Protein 3VW5 (pdb70)

Secondary structure (DSSP, 8-state):
-HHHHHHHIIIIIIHHHHHTTB-TTTSSB-S-B-TT--B-TTS-EEHHHHHHHHHHHHHHHHHH--HHHHHHHHHHHHHIIIIIB-TTT-SB-SEE-TTS-EEE--EEHHHHHHHHHHHHHHHHHH--HHHHHHHHHHHHHHHHHTEETTEE--EE-TT--B---TTT-SSS---SEEHHHHHHHHHHHHHHHHHH--HHHHHHHHHHHHHIIIIIEETTTTEEP-EE-TTS-B-S-EEEHHHHHHHHHHHHHHHHHHT-HHHHHHHHHHHHHHHHHHHHHTEETTEE--EEETTEEE--EEHHHHHHHHHHHHHHHHTT--HHHHHHHHHHHHHIIIIIB--STT--B-SEE-TTS-B-TTS-SBBTTB-SHHHHHHHHHHHHH----/-HHHHHHHIIIIIIHHHHHTTB-TTTSSB--EE-TT--EETTS-EEHHHHHHHHH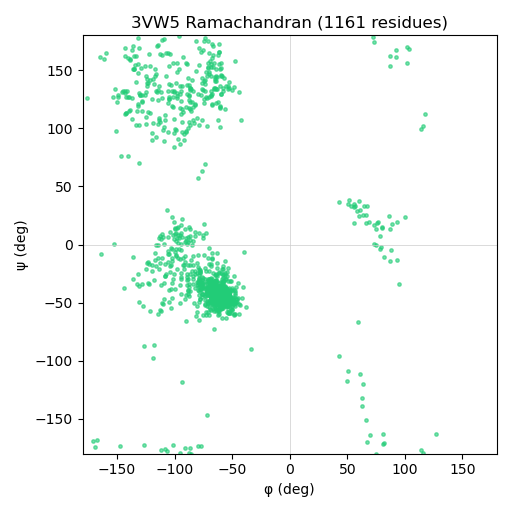HHHHHHHHH--HHHHHHHHHHHHHIIIIIB-TTT-SB-SEE-TTS-EEE--EEHHHHHHHHHHHHHHHHHH--HHHHHHHHHHHHHHHHHHEETTEE--EE-TTS-B---TTS--SS---SEEHHHHHHHHHHHHHHHHHH--HHHHHHHHHHHHHIIIIIEETTTTEEP-EE-TTS-B-S-EEEHHHHHHHHHHHHHHHHHHT-HHHHHHHHHHHHHHHHHHHHHTEETTEE--EEETTEEE--EEHHHHHHHHHHHHHHHHHH--THHHHHHHHHHHHIIIIIB--STT--B-SEE-TTS-B-TTS-SBBTTB-SHHHHHHHHHHHHH----/-HHHHHHHIIIIIIHHHHHTTB-TTTSSB--EE-TT--EETTS-EEHHHHHHHHHHHHHHHHHT--HHHHHHHHHHHHHIIIIIB-TTTSSB-SEE-TTS-EEE--EEHHHHHHHHHHHHHHHHHH--HHHHHHHHHHHHHHHHHTEETTEE--EE-TTS-B----SS--SSTT-SEEHHHHHHHHHHHHHHHHTT--HHHHHHHHHHHHHIIIIIEETTTTEE--EE-TTS-B-S-EEEHHHHHHHHHHHHHHHHHH--HHHHHHHHHHHHHHHHHHHHHTEETTEE--EEETTEEE--EEHHHHHHHHHHHHHHHHHH--HHHHHHHHHHHHHIIIIIB--STT--B-SEE-TTS-B-TTS-SBSSS--SHHHHHHHHHHHHHT---

Foldseek 3Di:
DVLVVLLCLLPVFQVVVQLVQADPPQFAGFFFQALVRDGDLFAKHFLLQLLLLLQLLLLVCVQPNDVSSLVNNVRSVVLCVVAFFDPPQGAGATIATSNRHGPGRKHFLLSLLSLLQSLLSNCVRVVPVVSLVSSVRSVVSQCVQQADPVGGWTIGGNNNHDDFQPPLDDDPFSAGDWLSSLLSNLNSLLSSCLRPNDVVSVVVNVVSLCCQVPQQQDVVQLFGQTGAHPVSDGTFDKGFLLVLLLSLVSQLSSCVSVPDPVSNVVSLVSSLSSLVNQCVPAQDQLAGWGMDGVPDTRRKHFPLSLLSLLLSLVVSCVSPVDCVSVVSSVSSVVCQVVAFADPDPRAGGQGIAHPVRHGDSRDTRGHNPDHCRSSSVSSSSCNVVPDDD/DVLVVLVCLQPPFLCVLQLVQADPPQFQGFFFAALVGDGDLFAKHFLLQLLLQLQLLLLCCVQPNDVSSLVNNVRSVVLCVPAFADPPQGAGAGIGGSNRHGPFLKHFLLSLLSNLQSLLSNCQRVVDVVSLVSSVSSVVSQCVQQADPQGGWTIDGNNNHDDFPPPLDDPPWRFGDFLSSLLSNLLNLLSSCLRPNDVVSLVVNVVSLVCFPPQQADVVLLFGQTGADPVSDGIFDKGFLLVLLLSLVSQLSSCVSVVPVVSNVVSLVSSLSSVVSQLPPAQDPLAGWGMDGVPDTHRKHFLLSLLSLLLSLVVSCVSPVPCSSVVSSVSSSVVQVVQFADPDVRAGTQGIAHPVRHGDNGDTRGHNPHHSRSSSVSSSSSNVVPDDD/DFLVVLVCLQPPFLVVVQLVQADPPQFQGAFFAALVRDGDLQAKHFLLQLLLQLLLLLLVCVQPNDPSSLVNNVRSVCLCVVAFADPPQAFGATIGTSNRHGDFRKHFLLSLLSNLQSLLSNCVRVVPVVSLVSSVRNVCSQCPQAADDVGGFTIDGNNSHDDQPDVLDDPPSLFRDFLSSLLSNLLNLLSSCLRPVDVVSVVVNVVSLCCQVPQQQDVVLLFGQTGAHPVSDGDFDKTFLLCLLLSLVSQLSSCVSVVPVVSNVVSLVSSLSSLVSSVPPAQDPLAGAGMDGVPDTGRKHFLLSLLSLLLSLVVSCVSPVDCVSVVSNVSSVVCCVVQFADPDVHAGGQGIAHPVRHGDSRGTRGHNPHHCRSSSVSSSSCNVVPDDD

Solvent-accessible surface area: 40371 Å² total; per-residue (Å²): 146,3,29,69,64,0,102,111,20,0,47,93,44,0,14,43,16,0,39,160,9,60,1,98,116,56,22,0,0,10,1,78,12,21,55,57,38,133,56,64,101,135,16,67,0,3,0,7,0,0,0,6,0,0,10,0,0,0,22,0,55,68,40,49,32,43,118,125,13,40,76,9,0,108,28,0,2,62,9,1,32,89,50,0,8,2,90,66,52,5,0,0,18,35,24,0,36,46,86,3,122,70,59,57,48,37,0,0,0,8,0,0,0,0,0,0,15,0,0,0,0,8,43,95,16,44,46,52,121,83,0,1,6,8,0,1,25,0,0,0,2,0,14,49,27,0,44,26,50,40,0,7,7,4,3,0,33,62,73,33,66,27,76,91,5,101,44,18,29,85,86,62,49,75,8,38,2,2,1,18,1,6,0,3,0,0,7,0,0,6,16,0,34,105,20,66,33,22,110,70,0,4,89,38,0,87,59,0,1,12,13,0,81,103,37,0,23,30,97,131,61,34,10,2,47,10,7,0,18,0,2,14,41,71,39,31,54,12,14,13,5,0,26,1,0,1,0,0,3,6,0,5,71,0,0,69,26,25,42,49,114,116,21,60,137,76,2,18,88,18,2,36,112,0,2,69,31,0,19,112,87,0,42,64,95,20,5,0,2,23,19,72,31,122,134,114,80,53,80,20,13,11,14,41,1,3,0,2,0,0,2,0,0,0,7,2,55,85,67,50,53,47,108,108,0,11,102,9,0,72,33,0,3,56,28,1,60,111,59,3,17,4,141,82,171,56,2,0,1,34,9,34,1,39,59,115,70,78,41,32,98,148,67,42,6,0,0,48,100,5,3,0,0,14,0,0,4,0,0,10,19,2,28,97,36,51,20,63,37,136,2,31,66,69,0,99,117,18,0,49,96,45,0,14,49,18,0,45,155,8,60,1,98,120,54,20,0,0,12,1,77,12,23,53,50,39,134,70,63,108,147,16,68,0,3,0,7,1,0,0,5,0,0,9,0,0,0,20,0,56,68,40,47,35,43,112,134,14,39,70,11,0,95,31,0,0,54,9,0,35,97,49,0,8,1,86,74,38,6,0,0,20,34,27,0,35,50,85,5,121,64,59,57,48,36,0,1,0,5,0,0,0,1,0,0,16,0,0,0,0,7,49,87,15,40,50,50,96,76,0,0,8,9,0,0,21,0,1,0,3,0,10,60,28,0,42,27,59,37,0,7,11,3,3,0,36,62,70,35,66,29,68,119,15,121,60,18,37,58,94,71,43,123,7,38,2,1,1,22,1,6,0,5,0,0,6,0,0,4,14,0,32,97,22,60,40,22,100,90,0,0,73,37,0,73,51,0,1,13,12,0,73,99,38,0,18,30,86,125,71,34,13,4,50,13,9,0,11,3,4,19,39,81,19,36,63,11,13,9,6,0,32,1,0,1,0,0,2,6,0,6,64,0,0,68,32,25,46,53,112,115,20,65,156,74,0,20,110,17,1,35,94,0,1,80,29,0,21,115,99,0,41,65,98,20,4,0,2,27,26,64,30,123,137,127,74,55,73,20,14,11,15,41,0,3,0,2,0,0,1,0,0,0,5,0,55,86,67,48,50,49,103,121,0,10,105,8,0,76,31,0,2,58,29,0,63,103,64,3,17,5,140,80,176,50,2,0,2,34,6,35,1,37,67,109,73,77,38,36,104,147,63,44,8,1,0,45,96,8,0,0,0,9,0,0,3,2,0,9,17,1,30,92,39,50,21,60,48,139,0,26,61,70,0,93,98,20,0,51,107,45,0,10,45,18,1,35,138,8,57,1,100,116,56,18,1,0,8,0,80,11,21,54,56,40,134,60,62,83,127,15,73,0,1,0,7,0,0,0,6,0,0,8,0,0,0,22,0,66,66,45,61,34,39,116,111,9,46,72,6,0,111,28,0,4,68,9,0,34,90,49,0,8,1,93,71,39,6,0,0,17,31,28,0,35,49,83,3,115,69,59,61,44,37,0,0,0,7,0,0,0,0,0,0,16,0,0,0,0,8,49,90,13,40,48,54,122,59,0,2,5,10,0,0,26,0,1,0,2,0,15,54,30,0,44,28,58,40,0,7,13,3,4,0,36,56,73,35,68,29,84,91,7,100,48,15,34,59,113,30,61,142,2,41,2,0,3,25,1,6,0,4,0,0,6,0,0,6,15,0,34,102,16,66,37,20,107,72,0,1,81,34,0,88,56,0,0,14,10,0,65,98,38,0,24,30,93,136,75,41,11,3,48,14,15,0,20,2,7,15,44,86,26,50,57,15,8,11,5,0,31,1,0,1,0,1,2,7,0,5,62,0,0,71,31,27,39,58,114,113,22,61,136,84,1,20,79,16,2,33,113,0,1,68,25,0,23,119,74,0,43,60,97,21,5,0,2,25,21,70,30,120,138,117,84,51,82,24,14,12,13,41,1,2,0,1,0,0,2,0,0,1,5,2,53,82,66,51,48,46,106,116,0,11,109,10,0,56,35,0,2,57,24,0,51,110,65,3,13,6,141,80,180,51,2,0,1,35,8,36,0,36,63,114,72,73,37,33,102,144,60,45,6,1,0,43,101,7,1,0,0,13,0,0,5,0,0,8,17,2,27,96,41,51,22,61,51

Radius of gyration: 34.54 Å; Cα contacts (8 Å, |Δi|>4): 2304; chains: 3; bounding box: 89×88×88 Å

Nearest PDB structures (foldseek):
  3vw5-assembly3_C  TM=1.002E+00  e=2.532E-65  Ruminococcus albus
  5zhb-assembly1_A  TM=9.756E-01  e=1.569E-41  Caldibacillus thermoamylovorans
  7d5g-assembly1_A  TM=9.865E-01  e=6.644E-41  Caldicellulosiruptor saccharolyticus DSM 8903
  4z4l-assembly1_A  TM=9.778E-01  e=1.093E-40  Caldicellulosiruptor saccharolyticus DSM 8903
  8wbv-assembly1_A  TM=9.787E-01  e=2.305E-40  Caldicellulosiruptor saccharolyticus DSM 8903

Organism: Ruminococcus albus (NCBI:txid1264)

Structure (mmCIF, N/CA/C/O backbone):
data_3VW5
#
_entry.id   3VW5
#
_cell.length_a   98.930
_cell.length_b   100.880
_cell.length_c   186.000
_cell.angle_alpha   90.00
_cell.angle_beta   90.00
_cell.angle_gamma   90.00
#
_symmetry.space_group_name_H-M   'P 21 21 21'
#
loop_
_entity.id
_entity.type
_entity.pdbx_description
1 polymer 'Cellobiose 2-epimerase'
2 water water
#
loop_
_atom_site.group_PDB
_atom_site.id
_atom_site.type_symbol
_atom_site.label_atom_id
_atom_site.label_alt_id
_atom_site.label_comp_id
_atom_site.label_asym_id
_atom_site.label_entity_id
_atom_site.label_seq_id
_atom_site.pdbx_PDB_ins_code
_atom_site.Cartn_x
_atom_site.Cartn_y
_atom_site.Cartn_z
_atom_site.occupancy
_atom_site.B_iso_or_equiv
_atom_site.auth_seq_id
_atom_site.auth_comp_id
_atom_site.auth_asym_id
_atom_site.auth_atom_id
_atom_site.pdbx_PDB_model_num
ATOM 1 N N . MET A 1 1 ? -29.830 5.898 45.118 1.00 55.46 1 MET A N 1
ATOM 2 C CA . MET A 1 1 ? -29.715 5.375 43.759 1.00 59.89 1 MET A CA 1
ATOM 3 C C . MET A 1 1 ? -28.283 4.909 43.464 1.00 56.13 1 MET A C 1
ATOM 4 O O . MET A 1 1 ? -27.446 4.833 44.366 1.00 57.76 1 MET A O 1
ATOM 9 N N . MET A 1 2 ? -27.997 4.609 42.203 1.00 52.49 2 MET A N 1
ATOM 10 C CA . MET A 1 2 ? -26.712 4.013 41.833 1.00 51.00 2 MET A CA 1
ATOM 11 C C . MET A 1 2 ? -25.460 4.809 42.243 1.00 51.97 2 MET A C 1
ATOM 12 O O . MET A 1 2 ? -24.506 4.235 42.800 1.00 44.85 2 MET A O 1
ATOM 17 N N . ILE A 1 3 ? -25.443 6.117 41.971 1.00 48.09 3 ILE A N 1
ATOM 18 C CA . ILE A 1 3 ? -24.242 6.900 42.266 1.00 42.03 3 ILE A CA 1
ATOM 19 C C . ILE A 1 3 ? -23.943 6.930 43.757 1.00 44.48 3 ILE A C 1
ATOM 20 O O . ILE A 1 3 ? -22.793 6.797 44.169 1.00 46.45 3 ILE A O 1
ATOM 25 N N . SER A 1 4 ? -24.981 7.095 44.564 1.00 45.11 4 SER A N 1
ATOM 26 C CA . SER A 1 4 ? -24.810 7.203 46.004 1.00 46.05 4 SER A CA 1
ATOM 27 C C . SER A 1 4 ? -24.221 5.915 46.586 1.00 45.18 4 SER A C 1
ATOM 28 O O . SER A 1 4 ? -23.342 5.951 47.465 1.00 42.82 4 SER A O 1
ATOM 31 N N . GLU A 1 5 ? -24.696 4.781 46.078 1.00 41.80 5 GLU A N 1
ATOM 32 C CA . GLU A 1 5 ? -24.226 3.472 46.539 1.00 48.07 5 GLU A CA 1
ATOM 33 C C . GLU A 1 5 ? -22.767 3.237 46.167 1.00 45.81 5 GLU A C 1
ATOM 34 O O . GLU A 1 5 ? -21.957 2.788 46.993 1.00 42.08 5 GLU A O 1
ATOM 40 N N . ILE A 1 6 ? -22.435 3.560 44.922 1.00 43.64 6 ILE A N 1
ATOM 41 C CA . ILE A 1 6 ? -21.086 3.343 44.433 1.00 41.51 6 ILE A CA 1
ATOM 42 C C . ILE A 1 6 ? -20.092 4.235 45.169 1.00 39.66 6 ILE A C 1
ATOM 43 O O . ILE A 1 6 ? -19.001 3.786 45.535 1.00 36.22 6 ILE A O 1
ATOM 48 N N . ARG A 1 7 ? -20.488 5.481 45.416 1.00 38.21 7 ARG A N 1
ATOM 49 C CA . ARG A 1 7 ? -19.647 6.426 46.144 1.00 41.44 7 ARG A CA 1
ATOM 50 C C . ARG A 1 7 ? -19.346 5.880 47.535 1.00 43.61 7 ARG A C 1
ATOM 51 O O . ARG A 1 7 ? -18.246 6.058 48.070 1.00 41.00 7 ARG A O 1
ATOM 59 N N . GLN A 1 8 ? -20.334 5.192 48.107 1.00 47.19 8 GLN A N 1
ATOM 60 C CA . GLN A 1 8 ? -20.195 4.566 49.421 1.00 46.82 8 GLN A CA 1
ATOM 61 C C . GLN A 1 8 ? -19.227 3.388 49.393 1.00 45.93 8 GLN A C 1
ATOM 62 O O . GLN A 1 8 ? -18.400 3.206 50.309 1.00 39.34 8 GLN A O 1
ATOM 68 N N . GLU A 1 9 ? -19.350 2.584 48.337 1.00 41.67 9 GLU A N 1
ATOM 69 C CA . GLU A 1 9 ? -18.468 1.441 48.142 1.00 43.03 9 GLU A CA 1
ATOM 70 C C . GLU A 1 9 ? -17.014 1.908 48.017 1.00 39.06 9 GLU A C 1
ATOM 71 O O . GLU A 1 9 ? -16.100 1.308 48.584 1.00 39.21 9 GLU A O 1
ATOM 77 N N . LEU A 1 10 ? -16.811 3.002 47.296 1.00 35.64 10 LEU A N 1
ATOM 78 C CA . LEU A 1 10 ? -15.485 3.590 47.192 1.00 38.24 10 LEU A CA 1
ATOM 79 C C . LEU A 1 10 ? -14.983 4.106 48.542 1.00 39.34 10 LEU A C 1
ATOM 80 O O . LEU A 1 10 ? -13.895 3.714 48.985 1.00 39.37 10 LEU A O 1
ATOM 85 N N . THR A 1 11 ? -15.769 4.967 49.196 1.00 35.80 11 THR A N 1
ATOM 86 C CA . THR A 1 11 ? -15.301 5.637 50.417 1.00 41.65 11 THR A CA 1
ATOM 87 C C . THR A 1 11 ? -15.319 4.801 51.700 1.00 45.95 11 THR A C 1
ATOM 88 O O . THR A 1 11 ? -14.491 5.024 52.588 1.00 44.35 11 THR A O 1
ATOM 92 N N . ASP A 1 12 ? -16.257 3.859 51.820 1.00 44.26 12 ASP A N 1
ATOM 93 C CA . ASP A 1 12 ? -16.380 3.117 53.081 1.00 46.11 12 ASP A CA 1
ATOM 94 C C . ASP A 1 12 ? -15.822 1.710 53.012 1.00 46.51 12 ASP A C 1
ATOM 95 O O . ASP A 1 12 ? -15.546 1.102 54.050 1.00 45.23 12 ASP A O 1
ATOM 100 N N . HIS A 1 13 ? -15.655 1.189 51.797 1.00 46.45 13 HIS A N 1
ATOM 101 C CA . HIS A 1 13 ? -15.165 -0.178 51.640 1.00 42.60 13 HIS A CA 1
ATOM 102 C C . HIS A 1 13 ? -13.784 -0.266 50.985 1.00 39.35 13 HIS A C 1
ATOM 103 O O . HIS A 1 13 ? -12.838 -0.783 51.578 1.00 39.73 13 HIS A O 1
ATOM 110 N N . ILE A 1 14 ? -13.677 0.247 49.767 1.00 39.78 14 ILE A N 1
ATOM 111 C CA . ILE A 1 14 ? -12.450 0.121 48.977 1.00 38.82 14 ILE A CA 1
ATOM 112 C C . ILE A 1 14 ? -11.258 0.882 49.567 1.00 38.65 14 ILE A C 1
ATOM 113 O O . ILE A 1 14 ? -10.202 0.299 49.821 1.00 39.12 14 ILE A O 1
ATOM 118 N N . ILE A 1 15 ? -11.420 2.182 49.787 1.00 40.15 15 ILE A N 1
ATOM 119 C CA . ILE A 1 15 ? -10.307 2.991 50.293 1.00 39.89 15 ILE A CA 1
ATOM 120 C C . ILE A 1 15 ? -9.790 2.494 51.655 1.00 42.01 15 ILE A C 1
ATOM 121 O O . ILE A 1 15 ? -8.583 2.274 51.833 1.00 39.13 15 ILE A O 1
ATOM 126 N N . PRO A 1 16 ? -10.703 2.296 52.620 1.00 41.56 16 PRO A N 1
ATOM 127 C CA . PRO A 1 16 ? -10.259 1.759 53.910 1.00 42.95 16 PRO A CA 1
ATOM 128 C C . PRO A 1 16 ? -9.482 0.443 53.753 1.00 42.44 16 PRO A C 1
ATOM 129 O O . PRO A 1 16 ? -8.474 0.251 54.436 1.00 42.14 16 PRO A O 1
ATOM 133 N N . PHE A 1 17 ? -9.940 -0.445 52.869 1.00 41.12 17 PHE A N 1
ATOM 134 C CA . PHE A 1 17 ? -9.239 -1.707 52.637 1.00 38.11 17 PHE A CA 1
ATOM 135 C C . PHE A 1 17 ? -7.812 -1.462 52.145 1.00 38.92 17 PHE A C 1
ATOM 136 O O . PHE A 1 17 ? -6.840 -1.962 52.714 1.00 37.83 17 PHE A O 1
ATOM 144 N N . TRP A 1 18 ? -7.675 -0.688 51.080 1.00 37.30 18 TRP A N 1
ATOM 145 C CA . TRP A 1 18 ? -6.341 -0.470 50.543 1.00 39.31 18 TRP A CA 1
ATOM 146 C C . TRP A 1 18 ? -5.435 0.284 51.511 1.00 36.80 18 TRP A C 1
ATOM 147 O O . TRP A 1 18 ? -4.271 -0.068 51.669 1.00 36.85 18 TRP A O 1
ATOM 158 N N . ASN A 1 19 ? -5.982 1.290 52.188 1.00 40.17 19 ASN A N 1
ATOM 159 C CA . ASN A 1 19 ? -5.222 2.023 53.202 1.00 38.44 19 ASN A CA 1
ATOM 160 C C . ASN A 1 19 ? -4.473 1.099 54.157 1.00 40.39 19 ASN A C 1
ATOM 161 O O . ASN A 1 19 ? -3.352 1.407 54.570 1.00 42.26 19 ASN A O 1
ATOM 166 N N . LYS A 1 20 ? -5.078 -0.040 54.493 1.00 38.18 20 LYS A N 1
ATOM 167 C CA . LYS A 1 20 ? -4.469 -0.970 55.442 1.00 35.72 20 LYS A CA 1
ATOM 168 C C . LYS A 1 20 ? -3.312 -1.739 54.845 1.00 37.30 20 LYS A C 1
ATOM 169 O O . LYS A 1 20 ? -2.601 -2.442 55.554 1.00 43.29 20 LYS A O 1
ATOM 175 N N . LEU A 1 21 ? -3.125 -1.620 53.538 1.00 40.23 21 LEU A N 1
ATOM 176 C CA . LEU A 1 21 ? -2.065 -2.365 52.863 1.00 41.06 21 LEU A CA 1
ATOM 177 C C . LEU A 1 21 ? -0.801 -1.555 52.663 1.00 40.85 21 LEU A C 1
ATOM 178 O O . LEU A 1 21 ? 0.155 -2.043 52.078 1.00 40.98 21 LEU A O 1
ATOM 183 N N . ARG A 1 22 ? -0.806 -0.316 53.147 1.00 42.40 22 ARG A N 1
ATOM 184 C CA . ARG A 1 22 ? 0.395 0.511 53.146 1.00 41.71 22 ARG A CA 1
ATOM 185 C C . ARG A 1 22 ? 1.522 -0.152 53.949 1.00 45.33 22 ARG A C 1
ATOM 186 O O . ARG A 1 22 ? 1.324 -0.586 55.084 1.00 48.83 22 ARG A O 1
ATOM 194 N N . ASP A 1 23 ? 2.699 -0.242 53.341 1.00 46.71 23 ASP A N 1
ATOM 195 C CA . ASP A 1 23 ? 3.886 -0.778 54.001 1.00 46.13 23 ASP A CA 1
ATOM 196 C C . ASP A 1 23 ? 4.852 0.358 54.357 1.00 52.18 23 ASP A C 1
ATOM 197 O O . ASP A 1 23 ? 5.640 0.809 53.513 1.00 50.34 23 ASP A O 1
ATOM 202 N N . ASP A 1 24 ? 4.781 0.828 55.599 1.00 51.71 24 ASP A N 1
ATOM 203 C CA . ASP A 1 24 ? 5.685 1.878 56.060 1.00 49.49 24 ASP A CA 1
ATOM 204 C C . ASP A 1 24 ? 7.015 1.300 56.533 1.00 48.76 24 ASP A C 1
ATOM 205 O O . ASP A 1 24 ? 7.967 2.033 56.765 1.00 58.31 24 ASP A O 1
ATOM 210 N N . GLU A 1 25 ? 7.087 -0.015 56.657 1.00 45.93 25 GLU A N 1
ATOM 211 C CA . GLU A 1 25 ? 8.322 -0.676 57.080 1.00 53.70 25 GLU A CA 1
ATOM 212 C C . GLU A 1 25 ? 9.318 -0.897 55.928 1.00 56.74 25 GLU A C 1
ATOM 213 O O . GLU A 1 25 ? 10.499 -0.551 56.024 1.00 52.26 25 GLU A O 1
ATOM 219 N N . ASN A 1 26 ? 8.842 -1.472 54.832 1.00 56.74 26 ASN A N 1
ATOM 220 C CA . ASN A 1 26 ? 9.713 -1.681 53.687 1.00 55.04 26 ASN A CA 1
ATOM 221 C C . ASN A 1 26 ? 9.353 -0.836 52.456 1.00 54.08 26 ASN A C 1
ATOM 222 O O . ASN A 1 26 ? 9.947 -1.008 51.390 1.00 55.33 26 ASN A O 1
ATOM 227 N N . GLY A 1 27 ? 8.401 0.082 52.607 1.00 48.52 27 GLY A N 1
ATOM 228 C CA . GLY A 1 27 ? 8.042 0.982 51.522 1.00 42.49 27 GLY A CA 1
ATOM 229 C C . GLY A 1 27 ? 6.987 0.412 50.596 1.00 45.36 27 GLY A C 1
ATOM 230 O O . GLY A 1 27 ? 6.841 -0.797 50.466 1.00 48.44 27 GLY A O 1
ATOM 231 N N . GLY A 1 28 ? 6.232 1.281 49.948 1.00 42.53 28 GLY A N 1
ATOM 232 C CA . GLY A 1 28 ? 5.190 0.825 49.050 1.00 40.41 28 GLY A CA 1
ATOM 233 C C . GLY A 1 28 ? 4.060 0.110 49.769 1.00 43.44 28 GLY A C 1
ATOM 234 O O . GLY A 1 28 ? 3.769 0.403 50.923 1.00 46.85 28 GLY A O 1
ATOM 235 N N . PHE A 1 29 ? 3.414 -0.824 49.079 1.00 44.63 29 PHE A N 1
ATOM 236 C CA . PHE A 1 29 ? 2.319 -1.611 49.651 1.00 42.57 29 PHE A CA 1
ATOM 237 C C . PHE A 1 29 ? 2.604 -3.118 49.615 1.00 40.31 29 PHE A C 1
ATOM 238 O O . PHE A 1 29 ? 3.354 -3.583 48.761 1.00 41.48 29 PHE A O 1
ATOM 246 N N . TYR A 1 30 ? 2.000 -3.875 50.531 1.00 38.76 30 TYR A N 1
ATOM 247 C CA . TYR A 1 30 ? 2.176 -5.327 50.553 1.00 44.74 30 TYR A CA 1
ATOM 248 C C . TYR A 1 30 ? 1.723 -5.965 49.221 1.00 41.24 30 TYR A C 1
ATOM 249 O O . TYR A 1 30 ? 0.770 -5.499 48.576 1.00 38.34 30 TYR A O 1
ATOM 258 N N . GLY A 1 31 ? 2.422 -7.016 48.811 1.00 34.21 31 GLY A N 1
ATOM 259 C CA . GLY A 1 31 ? 2.253 -7.564 47.484 1.00 36.97 31 GLY A CA 1
ATOM 260 C C . GLY A 1 31 ? 1.220 -8.670 47.342 1.00 46.07 31 GLY A C 1
ATOM 261 O O . GLY A 1 31 ? 0.822 -8.994 46.219 1.00 43.25 31 GLY A O 1
ATOM 262 N N . TYR A 1 32 ? 0.773 -9.258 48.450 1.00 42.51 32 TYR A N 1
ATOM 263 C CA . TYR A 1 32 ? -0.103 -10.420 48.346 1.00 41.64 32 TYR A CA 1
ATOM 264 C C . TYR A 1 32 ? -1.088 -10.574 49.503 1.00 47.78 32 TYR A C 1
ATOM 265 O O . TYR A 1 32 ? -0.701 -10.644 50.679 1.00 46.04 32 TYR A O 1
ATOM 274 N N . LEU A 1 33 ? -2.369 -10.606 49.149 1.00 46.09 33 LEU A N 1
ATOM 275 C CA . LEU A 1 33 ? -3.431 -10.976 50.076 1.00 42.90 33 LEU A CA 1
ATOM 276 C C . LEU A 1 33 ? -4.219 -12.127 49.452 1.00 42.43 33 LEU A C 1
ATOM 277 O O . LEU A 1 33 ? -4.936 -11.934 48.453 1.00 38.71 33 LEU A O 1
ATOM 282 N N . SER A 1 34 ? -4.077 -13.317 50.031 1.00 43.37 34 SER A N 1
ATOM 283 C CA . SER A 1 34 ? -4.748 -14.524 49.526 1.00 42.94 34 SER A CA 1
ATOM 284 C C . SER A 1 34 ? -6.283 -14.447 49.537 1.00 40.84 34 SER A C 1
ATOM 285 O O . SER A 1 34 ? -6.884 -13.566 50.174 1.00 40.27 34 SER A O 1
ATOM 288 N N . TYR A 1 35 ? -6.905 -15.387 48.828 1.00 43.58 35 TYR A N 1
ATOM 289 C CA . TYR A 1 35 ? -8.358 -15.537 48.826 1.00 40.93 35 TYR A CA 1
ATOM 290 C C . TYR A 1 35 ? -8.898 -15.683 50.249 1.00 42.67 35 TYR A C 1
ATOM 291 O O . TYR A 1 35 ? -9.896 -15.047 50.608 1.00 39.12 35 TYR A O 1
ATOM 300 N N . GLY A 1 36 ? -8.235 -16.526 51.047 1.00 41.03 36 GLY A N 1
ATOM 301 C CA . GLY A 1 36 ? -8.581 -16.712 52.448 1.00 40.28 36 GLY A CA 1
ATOM 302 C C . GLY A 1 36 ? -8.200 -15.546 53.361 1.00 42.81 36 GLY A C 1
ATOM 303 O O . GLY A 1 36 ? -8.279 -15.644 54.590 1.00 44.47 36 GLY A O 1
ATOM 304 N N . LEU A 1 37 ? -7.789 -14.442 52.749 1.00 40.52 37 LEU A N 1
ATOM 305 C CA . LEU A 1 37 ? -7.480 -13.194 53.451 1.00 47.32 37 LEU A CA 1
ATOM 306 C C . LEU A 1 37 ? -6.259 -13.284 54.372 1.00 43.60 37 LEU A C 1
ATOM 307 O O . LEU A 1 37 ? -6.144 -12.524 55.328 1.00 40.91 37 LEU A O 1
ATOM 312 N N . GLU A 1 38 ? -5.360 -14.217 54.062 1.00 44.10 38 GLU A N 1
ATOM 313 C CA . GLU A 1 38 ? -4.052 -14.309 54.710 1.00 49.04 38 GLU A CA 1
ATOM 314 C C . GLU A 1 38 ? -3.046 -13.413 53.966 1.00 52.05 38 GLU A C 1
ATOM 315 O O . GLU A 1 38 ? -2.845 -13.550 52.754 1.00 52.86 38 GLU A O 1
ATOM 321 N N . LEU A 1 39 ? -2.423 -12.500 54.701 1.00 48.68 39 LEU A N 1
ATOM 322 C CA . LEU A 1 39 ? -1.508 -11.515 54.140 1.00 44.24 39 LEU A CA 1
ATOM 323 C C . LEU A 1 39 ? -0.037 -11.946 54.202 1.00 46.81 39 LEU A C 1
ATOM 324 O O . LEU A 1 39 ? 0.433 -12.388 55.243 1.00 53.19 39 LEU A O 1
ATOM 329 N N . ASP A 1 40 ? 0.689 -11.816 53.092 1.00 48.67 40 ASP A N 1
ATOM 330 C CA . ASP A 1 40 ? 2.129 -12.092 53.078 1.00 47.37 40 ASP A CA 1
ATOM 331 C C . ASP A 1 40 ? 2.918 -10.804 52.921 1.00 49.56 40 ASP A C 1
ATOM 332 O O . ASP A 1 40 ? 3.222 -10.398 51.805 1.00 52.93 40 ASP A O 1
ATOM 337 N N . LYS A 1 41 ? 3.252 -10.167 54.041 1.00 53.77 41 LYS A N 1
ATOM 338 C CA . LYS A 1 41 ? 3.974 -8.895 54.019 1.00 50.70 41 LYS A CA 1
ATOM 339 C C . LYS A 1 41 ? 5.308 -9.033 53.310 1.00 47.18 41 LYS A C 1
ATOM 340 O O . LYS A 1 41 ? 5.865 -8.056 52.829 1.00 55.63 41 LYS A O 1
ATOM 346 N N . LYS A 1 42 ? 5.802 -10.257 53.228 1.00 46.39 42 LYS A N 1
ATOM 347 C CA . LYS A 1 42 ? 7.101 -10.522 52.635 1.00 52.09 42 LYS A CA 1
ATOM 348 C C . LYS A 1 42 ? 7.028 -10.952 51.160 1.00 51.76 42 LYS A C 1
ATOM 349 O O . LYS A 1 42 ? 8.041 -11.313 50.565 1.00 51.36 42 LYS A O 1
ATOM 355 N N . ALA A 1 43 ? 5.837 -10.921 50.571 1.00 49.99 43 ALA A N 1
ATOM 356 C CA . ALA A 1 43 ? 5.682 -11.299 49.161 1.00 49.19 43 ALA A CA 1
ATOM 357 C C . ALA A 1 43 ? 6.337 -10.277 48.230 1.00 47.45 43 ALA A C 1
ATOM 358 O O . ALA A 1 43 ? 6.544 -9.125 48.605 1.00 45.74 43 ALA A O 1
ATOM 360 N N . ASP A 1 44 ? 6.660 -10.704 47.017 1.00 44.40 44 ASP A N 1
ATOM 361 C CA . ASP A 1 44 ? 7.185 -9.796 46.008 1.00 43.02 44 ASP A CA 1
ATOM 362 C C . ASP A 1 44 ? 6.151 -8.738 45.640 1.00 44.88 44 ASP A C 1
ATOM 363 O O . ASP A 1 44 ? 4.947 -9.019 45.602 1.00 42.06 44 ASP A O 1
ATOM 368 N N . LYS A 1 45 ? 6.631 -7.529 45.361 1.00 40.82 45 LYS A N 1
ATOM 369 C CA . LYS A 1 45 ? 5.771 -6.400 45.040 1.00 42.61 45 LYS A CA 1
ATOM 370 C C . LYS A 1 45 ? 5.879 -6.049 43.556 1.00 44.51 45 LYS A C 1
ATOM 371 O O . LYS A 1 45 ? 6.921 -5.583 43.098 1.00 45.50 45 LYS A O 1
ATOM 377 N N . GLY A 1 46 ? 4.804 -6.280 42.808 1.00 44.24 46 GLY A N 1
ATOM 378 C CA . GLY A 1 46 ? 4.793 -6.042 41.373 1.00 38.97 46 GLY A CA 1
ATOM 379 C C . GLY A 1 46 ? 4.689 -4.564 41.068 1.00 44.67 46 GLY A C 1
ATOM 380 O O . GLY A 1 46 ? 3.995 -3.817 41.776 1.00 46.60 46 GLY A O 1
ATOM 381 N N . VAL A 1 47 ? 5.370 -4.118 40.016 1.00 42.00 47 VAL A N 1
ATOM 382 C CA . VAL A 1 47 ? 5.383 -2.689 39.739 1.00 39.29 47 VAL A CA 1
ATOM 383 C C . VAL A 1 47 ? 4.097 -2.208 39.060 1.00 37.14 47 VAL A C 1
ATOM 384 O O . VAL A 1 47 ? 3.652 -1.080 39.299 1.00 39.32 47 VAL A O 1
ATOM 388 N N . ILE A 1 48 ? 3.477 -3.057 38.247 1.00 35.82 48 ILE A N 1
ATOM 389 C CA . ILE A 1 48 ? 2.144 -2.733 37.731 1.00 37.44 48 ILE A CA 1
ATOM 390 C C . ILE A 1 48 ? 1.133 -2.510 38.870 1.00 36.77 48 ILE A C 1
ATOM 391 O O . ILE A 1 48 ? 0.258 -1.651 38.782 1.00 40.40 48 ILE A O 1
ATOM 396 N N . LEU A 1 49 ? 1.278 -3.280 39.938 1.00 30.08 49 LEU A N 1
ATOM 397 C CA . LEU A 1 49 ? 0.437 -3.149 41.107 1.00 33.81 49 LEU A CA 1
ATOM 398 C C . LEU A 1 49 ? 0.644 -1.781 41.752 1.00 40.51 49 LEU A C 1
ATOM 399 O O . LEU A 1 49 ? -0.319 -1.099 42.095 1.00 39.42 49 LEU A O 1
ATOM 404 N N . HIS A 1 50 ? 1.905 -1.383 41.918 1.00 40.78 50 HIS A N 1
ATOM 405 C CA . HIS A 1 50 ? 2.207 -0.094 42.512 1.00 35.62 50 HIS A CA 1
ATOM 406 C C . HIS A 1 50 ? 1.810 1.077 41.632 1.00 38.13 50 HIS A C 1
ATOM 407 O O . HIS A 1 50 ? 1.341 2.101 42.129 1.00 42.66 50 HIS A O 1
ATOM 414 N N . SER A 1 51 ? 1.962 0.940 40.328 1.00 32.60 51 SER A N 1
ATOM 415 C CA . SER A 1 51 ? 1.516 2.016 39.473 1.00 31.17 51 SER A CA 1
ATOM 416 C C . SER A 1 51 ? 0.012 2.178 39.572 1.00 32.27 51 SER A C 1
ATOM 417 O O . SER A 1 51 ? -0.495 3.292 39.578 1.00 30.61 51 SER A O 1
ATOM 420 N N . ARG A 1 52 ? -0.704 1.061 39.667 1.00 37.23 52 ARG A N 1
ATOM 421 C CA . ARG A 1 52 ? -2.163 1.112 39.753 1.00 37.05 52 ARG A CA 1
ATOM 422 C C . ARG A 1 52 ? -2.650 1.707 41.078 1.00 33.53 52 ARG A C 1
ATOM 423 O O . ARG A 1 52 ? -3.633 2.468 41.118 1.00 28.84 52 ARG A O 1
ATOM 431 N N . ILE A 1 53 ? -1.948 1.372 42.154 1.00 31.35 53 ILE A N 1
ATOM 432 C CA . ILE A 1 53 ? -2.215 2.004 43.433 1.00 36.95 53 ILE A CA 1
ATOM 433 C C . ILE A 1 53 ? -1.940 3.514 43.332 1.00 35.15 53 ILE A C 1
ATOM 434 O O . ILE A 1 53 ? -2.799 4.331 43.693 1.00 32.47 53 ILE A O 1
ATOM 439 N N . LEU A 1 54 ? -0.767 3.876 42.803 1.00 39.04 54 LEU A N 1
ATOM 440 C CA . LEU A 1 54 ? -0.415 5.289 42.573 1.00 32.09 54 LEU A CA 1
ATOM 441 C C . LEU A 1 54 ? -1.498 5.983 41.758 1.00 33.68 54 LEU A C 1
ATOM 442 O O . LEU A 1 54 ? -1.995 7.045 42.140 1.00 37.29 54 LEU A O 1
ATOM 447 N N . TRP A 1 55 ? -1.899 5.375 40.648 1.00 34.12 55 TRP A N 1
ATOM 448 C CA . TRP A 1 55 ? -2.974 5.966 39.872 1.00 33.33 55 TRP A CA 1
ATOM 449 C C . TRP A 1 55 ? -4.230 6.146 40.722 1.00 32.95 55 TRP A C 1
ATOM 450 O O . TRP A 1 55 ? -4.916 7.163 40.642 1.00 36.61 55 TRP A O 1
ATOM 461 N N . PHE A 1 56 ? -4.528 5.135 41.527 1.00 35.82 56 PHE A N 1
ATOM 462 C CA . PHE A 1 56 ? -5.765 5.097 42.280 1.00 36.54 56 PHE A CA 1
ATOM 463 C C . PHE A 1 56 ? -5.833 6.169 43.351 1.00 40.13 56 PHE A C 1
ATOM 464 O O . PHE A 1 56 ? -6.839 6.879 43.467 1.00 36.98 56 PHE A O 1
ATOM 472 N N . TYR A 1 57 ? -4.776 6.283 44.146 1.00 35.56 57 TYR A N 1
ATOM 473 C CA . TYR A 1 57 ? -4.787 7.295 45.187 1.00 36.62 57 TYR A CA 1
ATOM 474 C C . TYR A 1 57 ? -4.763 8.678 44.586 1.00 42.77 57 TYR A C 1
ATOM 475 O O . TYR A 1 57 ? -5.538 9.556 45.002 1.00 45.85 57 TYR A O 1
ATOM 484 N N . SER A 1 58 ? -3.898 8.876 43.595 1.00 37.98 58 SER A N 1
ATOM 485 C CA . SER A 1 58 ? -3.851 10.173 42.934 1.00 40.60 58 SER A CA 1
ATOM 486 C C . SER A 1 58 ? -5.260 10.589 42.475 1.00 38.84 58 SER A C 1
ATOM 487 O O . SER A 1 58 ? -5.677 11.723 42.686 1.00 45.70 58 SER A O 1
ATOM 490 N N . ASN A 1 59 ? -6.014 9.666 41.893 1.00 34.87 59 ASN A N 1
ATOM 491 C CA . ASN A 1 59 ? -7.344 10.003 41.383 1.00 40.71 59 ASN A CA 1
ATOM 492 C C . ASN A 1 59 ? -8.439 10.085 42.435 1.00 42.34 59 ASN A C 1
ATOM 493 O O . ASN A 1 59 ? -9.420 10.827 42.274 1.00 38.83 59 ASN A O 1
ATOM 498 N N . ALA A 1 60 ? -8.282 9.303 43.498 1.00 40.21 60 ALA A N 1
ATOM 499 C CA . ALA A 1 60 ? -9.226 9.333 44.605 1.00 46.56 60 ALA A CA 1
ATOM 500 C C . ALA A 1 60 ? -9.091 10.687 45.297 1.00 48.76 60 ALA A C 1
ATOM 501 O O . ALA A 1 60 ? -10.078 11.301 45.728 1.00 44.16 60 ALA A O 1
ATOM 503 N N . TYR A 1 61 ? -7.854 11.154 45.393 1.00 44.28 61 TYR A N 1
ATOM 504 C CA . TYR A 1 61 ? -7.622 12.447 45.997 1.00 47.43 61 TYR A CA 1
ATOM 505 C C . TYR A 1 61 ? -8.256 13.563 45.152 1.00 50.20 61 TYR A C 1
ATOM 506 O O . TYR A 1 61 ? -8.931 14.458 45.681 1.00 47.73 61 TYR A O 1
ATOM 515 N N . MET A 1 62 ? -8.066 13.497 43.838 1.00 46.76 62 MET A N 1
ATOM 516 C CA . MET A 1 62 ? -8.642 14.504 42.953 1.00 45.51 62 MET A CA 1
ATOM 517 C C . MET A 1 62 ? -10.174 14.441 42.900 1.00 45.18 62 MET A C 1
ATOM 518 O O . MET A 1 62 ? -10.816 15.339 42.368 1.00 47.69 62 MET A O 1
ATOM 523 N N . THR A 1 63 ? -10.771 13.389 43.444 1.00 47.75 63 THR A N 1
ATOM 524 C CA . THR A 1 63 ? -12.215 13.227 43.312 1.00 47.85 63 THR A CA 1
ATOM 525 C C . THR A 1 63 ? -12.945 13.558 44.616 1.00 48.53 63 THR A C 1
ATOM 526 O O . THR A 1 63 ? -14.004 14.193 44.617 1.00 46.35 63 THR A O 1
ATOM 530 N N . LEU A 1 64 ? -12.344 13.151 45.723 1.00 47.43 64 LEU A N 1
ATOM 531 C CA . LEU A 1 64 ? -12.977 13.255 47.024 1.00 52.17 64 LEU A CA 1
ATOM 532 C C . LEU A 1 64 ? -12.248 14.254 47.922 1.00 56.06 64 LEU A C 1
ATOM 533 O O . LEU A 1 64 ? -12.821 14.775 48.886 1.00 54.24 64 LEU A O 1
ATOM 538 N N . GLY A 1 65 ? -10.983 14.517 47.600 1.00 47.97 65 GLY A N 1
ATOM 539 C CA . GLY A 1 65 ? -10.132 15.287 48.481 1.00 46.25 65 GLY A CA 1
ATOM 540 C C . GLY A 1 65 ? -9.760 14.443 49.686 1.00 51.20 65 GLY A C 1
ATOM 541 O O . GLY A 1 65 ? -10.188 13.294 49.806 1.00 53.56 65 GLY A O 1
ATOM 542 N N . GLY A 1 66 ? -8.957 15.006 50.580 1.00 46.87 66 GLY A N 1
ATOM 543 C CA . GLY A 1 66 ? -8.534 14.293 51.764 1.00 42.09 66 GLY A CA 1
ATOM 544 C C . GLY A 1 66 ? -7.045 14.041 51.725 1.00 48.18 66 GLY A C 1
ATOM 545 O O . GLY A 1 66 ? -6.580 13.116 51.068 1.00 50.31 66 GLY A O 1
ATOM 546 N N . ASP A 1 67 ? -6.292 14.877 52.424 1.00 49.81 67 ASP A N 1
ATOM 547 C CA . ASP A 1 67 ? -4.841 14.749 52.486 1.00 50.93 67 ASP A CA 1
ATOM 548 C C . ASP A 1 67 ? -4.349 13.313 52.612 1.00 48.93 67 ASP A C 1
ATOM 549 O O . ASP A 1 67 ? -3.313 12.963 52.054 1.00 51.28 67 ASP A O 1
ATOM 554 N N . GLU A 1 68 ? -5.077 12.493 53.358 1.00 45.37 68 GLU A N 1
ATOM 555 C CA . GLU A 1 68 ? -4.690 11.105 53.540 1.00 49.42 68 GLU A CA 1
ATOM 556 C C . GLU A 1 68 ? -4.485 10.425 52.187 1.00 49.12 68 GLU A C 1
ATOM 557 O O . GLU A 1 68 ? -3.513 9.695 51.993 1.00 45.66 68 GLU A O 1
ATOM 563 N N . LEU A 1 69 ? -5.395 10.670 51.250 1.00 40.11 69 LEU A N 1
ATOM 564 C CA . LEU A 1 69 ? -5.314 10.026 49.947 1.00 42.70 69 LEU A CA 1
ATOM 565 C C . LEU A 1 69 ? -4.057 10.433 49.182 1.00 49.19 69 LEU A C 1
ATOM 566 O O . LEU A 1 69 ? -3.372 9.575 48.596 1.00 44.83 69 LEU A O 1
ATOM 571 N N . LEU A 1 70 ? -3.745 11.731 49.197 1.00 50.61 70 LEU A N 1
ATOM 572 C CA . LEU A 1 70 ? -2.530 12.219 48.558 1.00 45.63 70 LEU A CA 1
ATOM 573 C C . LEU A 1 70 ? -1.273 11.733 49.253 1.00 40.99 70 LEU A C 1
ATOM 574 O O . LEU A 1 70 ? -0.257 11.518 48.609 1.00 48.48 70 LEU A O 1
ATOM 579 N N . ASP A 1 71 ? -1.332 11.547 50.561 1.00 42.19 71 ASP A N 1
ATOM 580 C CA . ASP A 1 71 ? -0.174 11.030 51.285 1.00 45.43 71 ASP A CA 1
ATOM 581 C C . ASP A 1 71 ? 0.131 9.571 50.877 1.00 45.80 71 ASP A C 1
ATOM 582 O O . ASP A 1 71 ? 1.296 9.189 50.708 1.00 40.46 71 ASP A O 1
ATOM 587 N N . ASN A 1 72 ? -0.924 8.770 50.718 1.00 48.77 72 ASN A N 1
ATOM 588 C CA . ASN A 1 72 ? -0.804 7.400 50.223 1.00 39.99 72 ASN A CA 1
ATOM 589 C C . ASN A 1 72 ? -0.323 7.330 48.772 1.00 41.49 72 ASN A C 1
ATOM 590 O O . ASN A 1 72 ? 0.550 6.521 48.436 1.00 36.40 72 ASN A O 1
ATOM 595 N N . ALA A 1 73 ? -0.893 8.181 47.919 1.00 37.48 73 ALA A N 1
ATOM 596 C CA . ALA A 1 73 ? -0.358 8.359 46.580 1.00 37.18 73 ALA A CA 1
ATOM 597 C C . ALA A 1 73 ? 1.144 8.605 46.678 1.00 41.70 73 ALA A C 1
ATOM 598 O O . ALA A 1 73 ? 1.948 7.873 46.083 1.00 38.49 73 ALA A O 1
ATOM 600 N N . LYS A 1 74 ? 1.534 9.611 47.453 1.00 37.60 74 LYS A N 1
ATOM 601 C CA . LYS A 1 74 ? 2.949 9.940 47.550 1.00 42.07 74 LYS A CA 1
ATOM 602 C C . LYS A 1 74 ? 3.800 8.773 48.041 1.00 36.26 74 LYS A C 1
ATOM 603 O O . LYS A 1 74 ? 4.931 8.610 47.603 1.00 43.19 74 LYS A O 1
ATOM 609 N N . HIS A 1 75 ? 3.252 7.954 48.932 1.00 38.88 75 HIS A N 1
ATOM 610 C CA . HIS A 1 75 ? 3.979 6.795 49.466 1.00 37.60 75 HIS A CA 1
ATOM 611 C C . HIS A 1 75 ? 4.313 5.807 48.367 1.00 40.49 75 HIS A C 1
ATOM 612 O O . HIS A 1 75 ? 5.430 5.297 48.306 1.00 44.10 75 HIS A O 1
ATOM 619 N N . ALA A 1 76 ? 3.327 5.535 47.515 1.00 35.13 76 ALA A N 1
ATOM 620 C CA . ALA A 1 76 ? 3.499 4.650 46.369 1.00 38.45 76 ALA A CA 1
ATOM 621 C C . ALA A 1 76 ? 4.440 5.255 45.316 1.00 41.39 76 ALA A C 1
ATOM 622 O O . ALA A 1 76 ? 5.352 4.584 44.806 1.00 38.34 76 ALA A O 1
ATOM 624 N N . TYR A 1 77 ? 4.208 6.523 44.988 1.00 37.32 77 TYR A N 1
ATOM 625 C CA . TYR A 1 77 ? 5.116 7.256 44.111 1.00 41.00 77 TYR A CA 1
ATOM 626 C C . TYR A 1 77 ? 6.586 7.089 44.509 1.00 44.65 77 TYR A C 1
ATOM 627 O O . TYR A 1 77 ? 7.442 6.782 43.664 1.00 44.29 77 TYR A O 1
ATOM 636 N N . GLU A 1 78 ? 6.887 7.291 45.787 1.00 40.87 78 GLU A N 1
ATOM 637 C CA . GLU A 1 78 ? 8.274 7.199 46.221 1.00 43.85 78 GLU A CA 1
ATOM 638 C C . GLU A 1 78 ? 8.820 5.812 45.931 1.00 44.05 78 GLU A C 1
ATOM 639 O O . GLU A 1 78 ? 9.952 5.652 45.472 1.00 45.99 78 GLU A O 1
ATOM 645 N N . PHE A 1 79 ? 8.001 4.803 46.180 1.00 39.99 79 PHE A N 1
ATOM 646 C CA . PHE A 1 79 ? 8.431 3.440 45.946 1.00 42.27 79 PHE A CA 1
ATOM 647 C C . PHE A 1 79 ? 8.810 3.241 44.473 1.00 42.61 79 PHE A C 1
ATOM 648 O O . PHE A 1 79 ? 9.832 2.618 44.174 1.00 41.02 79 PHE A O 1
ATOM 656 N N . ILE A 1 80 ? 8.001 3.790 43.565 1.00 37.95 80 ILE A N 1
ATOM 657 C CA . ILE A 1 80 ? 8.234 3.615 42.132 1.00 42.30 80 ILE A CA 1
ATOM 658 C C . ILE A 1 80 ? 9.500 4.345 41.677 1.00 43.59 80 ILE A C 1
ATOM 659 O O . ILE A 1 80 ? 10.424 3.740 41.109 1.00 42.03 80 ILE A O 1
ATOM 664 N N . LYS A 1 81 ? 9.538 5.646 41.949 1.00 42.50 81 LYS A N 1
ATOM 665 C CA . LYS A 1 81 ? 10.696 6.476 41.637 1.00 42.78 81 LYS A CA 1
ATOM 666 C C . LYS A 1 81 ? 12.011 5.902 42.166 1.00 39.92 81 LYS A C 1
ATOM 667 O O . LYS A 1 81 ? 12.994 5.822 41.439 1.00 47.13 81 LYS A O 1
ATOM 673 N N . ASN A 1 82 ? 12.027 5.479 43.420 1.00 41.86 82 ASN A N 1
ATOM 674 C CA . ASN A 1 82 ? 13.281 5.059 44.048 1.00 43.84 82 ASN A CA 1
ATOM 675 C C . ASN A 1 82 ? 13.692 3.609 43.818 1.00 40.77 82 ASN A C 1
ATOM 676 O O . ASN A 1 82 ? 14.824 3.241 44.105 1.00 47.99 82 ASN A O 1
ATOM 681 N N . ASN A 1 83 ? 12.792 2.773 43.316 1.00 44.53 83 ASN A N 1
ATOM 682 C CA . ASN A 1 83 ? 13.142 1.362 43.139 1.00 44.59 83 ASN A CA 1
ATOM 683 C C . ASN A 1 83 ? 12.767 0.815 41.780 1.00 42.44 83 ASN A C 1
ATOM 684 O O . ASN A 1 83 ? 13.458 -0.036 41.246 1.00 43.48 83 ASN A O 1
ATOM 689 N N . CYS A 1 84 ? 11.665 1.298 41.226 1.00 40.12 84 CYS A N 1
ATOM 690 C CA . CYS A 1 84 ? 11.012 0.572 40.145 1.00 44.08 84 CYS A CA 1
ATOM 691 C C . CYS A 1 84 ? 11.464 1.007 38.763 1.00 45.91 84 CYS A C 1
ATOM 692 O O . CYS A 1 84 ? 11.187 0.341 37.768 1.00 45.56 84 CYS A O 1
ATOM 695 N N . ILE A 1 85 ? 12.180 2.122 38.718 1.00 50.27 85 ILE A N 1
ATOM 696 C CA . ILE A 1 85 ? 12.610 2.710 37.467 1.00 42.80 85 ILE A CA 1
ATOM 697 C C . ILE A 1 85 ? 14.051 2.309 37.156 1.00 46.99 85 ILE A C 1
ATOM 698 O O . ILE A 1 85 ? 14.929 2.382 38.022 1.00 49.19 85 ILE A O 1
ATOM 703 N N . ASP A 1 86 ? 14.279 1.841 35.931 1.00 44.74 86 ASP A N 1
ATOM 704 C CA . ASP A 1 86 ? 15.623 1.535 35.475 1.00 41.57 86 ASP A CA 1
ATOM 705 C C . ASP A 1 86 ? 16.188 2.798 34.831 1.00 45.88 86 ASP A C 1
ATOM 706 O O . ASP A 1 86 ? 15.928 3.082 33.669 1.00 44.53 86 ASP A O 1
ATOM 711 N N . TYR A 1 87 ? 16.957 3.559 35.604 1.00 48.17 87 TYR A N 1
ATOM 712 C CA . TYR A 1 87 ? 17.459 4.841 35.142 1.00 44.48 87 TYR A CA 1
ATOM 713 C C . TYR A 1 87 ? 18.554 4.642 34.123 1.00 45.32 87 TYR A C 1
ATOM 714 O O . TYR A 1 87 ? 18.726 5.459 33.215 1.00 49.67 87 TYR A O 1
ATOM 723 N N . GLU A 1 88 ? 19.265 3.530 34.265 1.00 43.18 88 GLU A N 1
ATOM 724 C CA . GLU A 1 88 ? 20.379 3.198 33.393 1.00 41.55 88 GLU A CA 1
ATOM 725 C C . GLU A 1 88 ? 19.952 2.747 31.975 1.00 46.17 88 GLU A C 1
ATOM 726 O O . GLU A 1 88 ? 20.425 3.286 30.978 1.00 46.76 88 GLU A O 1
ATOM 732 N N . TYR A 1 89 ? 19.044 1.782 31.874 1.00 45.07 89 TYR A N 1
ATOM 733 C CA . TYR A 1 89 ? 18.598 1.318 30.559 1.00 39.56 89 TYR A CA 1
ATOM 734 C C . TYR A 1 89 ? 17.283 1.955 30.138 1.00 43.69 89 TYR A C 1
ATOM 735 O O . TYR A 1 89 ? 16.956 1.972 28.958 1.00 47.87 89 TYR A O 1
ATOM 744 N N . GLY A 1 90 ? 16.518 2.467 31.098 1.00 41.29 90 GLY A N 1
ATOM 745 C CA . GLY A 1 90 ? 15.186 2.975 30.802 1.00 42.64 90 GLY A CA 1
ATOM 746 C C . GLY A 1 90 ? 14.032 2.067 31.228 1.00 40.41 90 GLY A C 1
ATOM 747 O O . GLY A 1 90 ? 14.226 0.911 31.580 1.00 40.88 90 GLY A O 1
ATOM 748 N N . GLY A 1 91 ? 12.818 2.596 31.193 1.00 35.46 91 GLY A N 1
ATOM 749 C CA . GLY A 1 91 ? 11.654 1.832 31.581 1.00 35.56 91 GLY A CA 1
ATOM 750 C C . GLY A 1 91 ? 11.566 1.517 33.069 1.00 41.29 91 GLY A C 1
ATOM 751 O O . GLY A 1 91 ? 12.244 2.127 33.913 1.00 39.85 91 GLY A O 1
ATOM 752 N N . VAL A 1 92 ? 10.702 0.560 33.386 1.00 32.48 92 VAL A N 1
ATOM 753 C CA . VAL A 1 92 ? 10.508 0.113 34.750 1.00 40.94 92 VAL A CA 1
ATOM 754 C C . VAL A 1 92 ? 10.619 -1.407 34.788 1.00 40.13 92 VAL A C 1
ATOM 755 O O . VAL A 1 92 ? 10.338 -2.069 33.794 1.00 38.84 92 VAL A O 1
ATOM 759 N N . TYR A 1 93 ? 11.031 -1.961 35.926 1.00 38.54 93 TYR A N 1
ATOM 760 C CA . TYR A 1 93 ? 11.128 -3.416 36.061 1.00 40.74 93 TYR A CA 1
ATOM 761 C C . TYR A 1 93 ? 9.749 -4.066 36.171 1.00 38.42 93 TYR A C 1
ATOM 762 O O . TYR A 1 93 ? 8.728 -3.384 36.183 1.00 38.72 93 TYR A O 1
ATOM 771 N N . TRP A 1 94 ? 9.723 -5.391 36.251 1.00 38.57 94 TRP A N 1
ATOM 772 C CA . TRP A 1 94 ? 8.463 -6.123 36.331 1.00 37.98 94 TRP A CA 1
ATOM 773 C C . TRP A 1 94 ? 8.055 -6.422 37.790 1.00 36.24 94 TRP A C 1
ATOM 774 O O . TRP A 1 94 ? 6.900 -6.269 38.176 1.00 36.12 94 TRP A O 1
ATOM 785 N N . MET A 1 95 ? 9.028 -6.826 38.594 1.00 40.36 95 MET A N 1
ATOM 786 C CA . MET A 1 95 ? 8.772 -7.340 39.920 1.00 39.52 95 MET A CA 1
ATOM 787 C C . MET A 1 95 ? 9.885 -6.951 40.866 1.00 41.55 95 MET A C 1
ATOM 788 O O . MET A 1 95 ? 11.059 -7.155 40.565 1.00 37.60 95 MET A O 1
ATOM 793 N N . MET A 1 96 ? 9.518 -6.415 42.023 1.00 44.27 96 MET A N 1
ATOM 794 C CA . MET A 1 96 ? 10.495 -6.149 43.074 1.00 44.74 96 MET A CA 1
ATOM 795 C C . MET A 1 96 ? 10.293 -7.208 44.146 1.00 42.99 96 MET A C 1
ATOM 796 O O . MET A 1 96 ? 9.276 -7.890 44.140 1.00 45.99 96 MET A O 1
ATOM 801 N N . ASP A 1 97 ? 11.249 -7.376 45.051 1.00 43.88 97 ASP A N 1
ATOM 802 C CA . ASP A 1 97 ? 10.990 -8.172 46.251 1.00 43.65 97 ASP A CA 1
ATOM 803 C C . ASP A 1 97 ? 10.363 -7.247 47.308 1.00 47.15 97 ASP A C 1
ATOM 804 O O . ASP A 1 97 ? 10.161 -6.060 47.040 1.00 44.81 97 ASP A O 1
ATOM 809 N N . PHE A 1 98 ? 10.046 -7.776 48.491 1.00 50.80 98 PHE A N 1
ATOM 810 C CA . PHE A 1 98 ? 9.354 -6.973 49.504 1.00 47.70 98 PHE A CA 1
ATOM 811 C C . PHE A 1 98 ? 10.180 -5.791 49.976 1.00 49.51 98 PHE A C 1
ATOM 812 O O . PHE A 1 98 ? 9.646 -4.817 50.525 1.00 50.18 98 PHE A O 1
ATOM 820 N N . GLU A 1 99 ? 11.486 -5.869 49.754 1.00 49.94 99 GLU A N 1
ATOM 821 C CA . GLU A 1 99 ? 12.378 -4.776 50.141 1.00 53.88 99 GLU A CA 1
ATOM 822 C C . GLU A 1 99 ? 12.603 -3.744 49.048 1.00 50.94 99 GLU A C 1
ATOM 823 O O . GLU A 1 99 ? 13.187 -2.696 49.302 1.00 51.45 99 GLU A O 1
ATOM 829 N N . GLY A 1 100 ? 12.143 -4.042 47.836 1.00 51.89 100 GLY A N 1
ATOM 830 C CA . GLY A 1 100 ? 12.275 -3.103 46.734 1.00 51.20 100 GLY A CA 1
ATOM 831 C C . GLY A 1 100 ? 13.530 -3.324 45.911 1.00 50.03 100 GLY A C 1
ATOM 832 O O . GLY A 1 100 ? 13.988 -2.420 45.217 1.00 49.21 100 GLY A O 1
ATOM 833 N N . LYS A 1 101 ? 14.105 -4.518 46.017 1.00 47.14 101 LYS A N 1
ATOM 834 C CA . LYS A 1 101 ? 15.170 -4.933 45.113 1.00 49.46 101 LYS A CA 1
ATOM 835 C C . LYS A 1 101 ? 14.573 -5.584 43.884 1.00 48.23 101 LYS A C 1
ATOM 836 O O . LYS A 1 101 ? 13.567 -6.285 43.972 1.00 46.95 101 LYS A O 1
ATOM 842 N N . PRO A 1 102 ? 15.188 -5.342 42.723 1.00 49.01 102 PRO A N 1
ATOM 843 C CA . PRO A 1 102 ? 14.683 -5.910 41.466 1.00 45.61 102 PRO A CA 1
ATOM 844 C C . PRO A 1 102 ? 14.666 -7.437 41.486 1.00 45.96 102 PRO A C 1
ATOM 845 O O . PRO A 1 102 ? 15.721 -8.053 41.634 1.00 46.40 102 PRO A O 1
ATOM 849 N N . ALA A 1 103 ? 13.479 -8.028 41.355 1.00 41.91 103 ALA A N 1
ATOM 850 C CA . ALA A 1 103 ? 13.322 -9.479 41.362 1.00 38.16 103 ALA A CA 1
ATOM 851 C C . ALA A 1 103 ? 13.129 -10.048 39.944 1.00 41.14 103 ALA A C 1
ATOM 852 O O . ALA A 1 103 ? 13.558 -11.171 39.647 1.00 42.11 103 ALA A O 1
ATOM 854 N N . ASP A 1 104 ? 12.477 -9.271 39.082 1.00 37.20 104 ASP A N 1
ATOM 855 C CA . ASP A 1 104 ? 12.366 -9.582 37.660 1.00 35.78 104 ASP A CA 1
ATOM 856 C C . ASP A 1 104 ? 12.550 -8.291 36.873 1.00 40.76 104 ASP A C 1
ATOM 857 O O . ASP A 1 104 ? 11.725 -7.373 36.972 1.00 38.24 104 ASP A O 1
ATOM 862 N N . THR A 1 105 ? 13.613 -8.230 36.075 1.00 37.51 105 THR A N 1
ATOM 863 C CA . THR A 1 105 ? 14.007 -6.989 35.415 1.00 40.77 105 THR A CA 1
ATOM 864 C C . THR A 1 105 ? 13.563 -6.885 33.965 1.00 41.77 105 THR A C 1
ATOM 865 O O . THR A 1 105 ? 13.983 -5.976 33.256 1.00 45.25 105 THR A O 1
ATOM 869 N N . MET A 1 106 ? 12.728 -7.829 33.538 1.00 43.99 106 MET A N 1
ATOM 870 C CA . MET A 1 106 ? 12.104 -7.840 32.217 1.00 38.94 106 MET A CA 1
ATOM 871 C C . MET A 1 106 ? 11.366 -6.519 31.941 1.00 45.23 106 MET A C 1
ATOM 872 O O . MET A 1 106 ? 10.667 -5.982 32.814 1.00 46.32 106 MET A O 1
ATOM 877 N N . LYS A 1 107 ? 11.524 -5.987 30.733 1.00 43.78 107 LYS A N 1
ATOM 878 C CA . LYS A 1 107 ? 10.855 -4.741 30.354 1.00 39.09 107 LYS A CA 1
ATOM 879 C C . LYS A 1 107 ? 9.625 -5.047 29.526 1.00 40.64 107 LYS A C 1
ATOM 880 O O . LYS A 1 107 ? 9.687 -5.815 28.569 1.00 42.89 107 LYS A O 1
ATOM 886 N N . HIS A 1 108 ? 8.504 -4.442 29.893 1.00 41.87 108 HIS A N 1
ATOM 887 C CA . HIS A 1 108 ? 7.262 -4.659 29.170 1.00 35.81 108 HIS A CA 1
ATOM 888 C C . HIS A 1 108 ? 6.546 -3.352 28.833 1.00 36.61 108 HIS A C 1
ATOM 889 O O . HIS A 1 108 ? 6.167 -2.574 29.713 1.00 35.04 108 HIS A O 1
ATOM 896 N N . THR A 1 109 ? 6.373 -3.119 27.540 1.00 34.57 109 THR A N 1
ATOM 897 C CA . THR A 1 109 ? 5.661 -1.952 27.057 1.00 34.23 109 THR A CA 1
ATOM 898 C C . THR A 1 109 ? 4.402 -1.652 27.879 1.00 35.91 109 THR A C 1
ATOM 899 O O . THR A 1 109 ? 4.127 -0.510 28.250 1.00 34.62 109 THR A O 1
ATOM 903 N N . TYR A 1 110 ? 3.636 -2.694 28.149 1.00 39.38 110 TYR A N 1
ATOM 904 C CA . TYR A 1 110 ? 2.383 -2.584 28.881 1.00 36.85 110 TYR A CA 1
ATOM 905 C C . TYR A 1 110 ? 2.603 -2.061 30.308 1.00 36.77 110 TYR A C 1
ATOM 906 O O . TYR A 1 110 ? 1.863 -1.196 30.794 1.00 36.96 110 TYR A O 1
ATOM 915 N N . ASN A 1 111 ? 3.632 -2.583 30.967 1.00 36.18 111 ASN A N 1
ATOM 916 C CA . ASN A 1 111 ? 3.987 -2.170 32.317 1.00 31.34 111 ASN A CA 1
ATOM 917 C C . ASN A 1 111 ? 4.475 -0.729 32.328 1.00 35.70 111 ASN A C 1
ATOM 918 O O . ASN A 1 111 ? 4.011 0.074 33.142 1.00 41.34 111 ASN A O 1
ATOM 923 N N . ILE A 1 112 ? 5.393 -0.392 31.416 1.00 36.66 112 ILE A N 1
ATOM 924 C CA . ILE A 1 112 ? 5.888 0.989 31.296 1.00 31.90 112 ILE A CA 1
ATOM 925 C C . ILE A 1 112 ? 4.790 2.016 30.990 1.00 33.14 112 ILE A C 1
ATOM 926 O O . ILE A 1 112 ? 4.829 3.143 31.496 1.00 37.03 112 ILE A O 1
ATOM 931 N N . ALA A 1 113 ? 3.826 1.643 30.152 1.00 28.43 113 ALA A N 1
ATOM 932 C CA . ALA A 1 113 ? 2.722 2.535 29.847 1.00 30.03 113 ALA A CA 1
ATOM 933 C C . ALA A 1 113 ? 1.991 2.888 31.142 1.00 35.39 113 ALA A C 1
ATOM 934 O O . ALA A 1 113 ? 1.582 4.024 31.346 1.00 35.63 113 ALA A O 1
ATOM 936 N N . PHE A 1 114 ? 1.828 1.904 32.017 1.00 34.56 114 PHE A N 1
ATOM 937 C CA . PHE A 1 114 ? 1.055 2.113 33.226 1.00 37.42 114 PHE A CA 1
ATOM 938 C C . PHE A 1 114 ? 1.754 3.074 34.174 1.00 39.80 114 PHE A C 1
ATOM 939 O O . PHE A 1 114 ? 1.125 3.982 34.719 1.00 35.08 114 PHE A O 1
ATOM 947 N N . ALA A 1 115 ? 3.052 2.854 34.375 1.00 38.53 115 ALA A N 1
ATOM 948 C CA . ALA A 1 115 ? 3.890 3.817 35.089 1.00 38.48 115 ALA A CA 1
ATOM 949 C C . ALA A 1 115 ? 3.625 5.251 34.588 1.00 35.08 115 ALA A C 1
ATOM 950 O O . ALA A 1 115 ? 3.393 6.161 35.384 1.00 34.06 115 ALA A O 1
ATOM 952 N N . ILE A 1 116 ? 3.640 5.443 33.272 1.00 31.02 116 ILE A N 1
ATOM 953 C CA . ILE A 1 116 ? 3.317 6.751 32.703 1.00 33.71 116 ILE A CA 1
ATOM 954 C C . ILE A 1 116 ? 1.932 7.254 33.114 1.00 31.79 116 ILE A C 1
ATOM 955 O O . ILE A 1 116 ? 1.769 8.414 33.476 1.00 35.19 116 ILE A O 1
ATOM 960 N N . TYR A 1 117 ? 0.937 6.373 33.043 1.00 36.01 117 TYR A N 1
ATOM 961 C CA . TYR A 1 117 ? -0.442 6.693 33.395 1.00 33.80 117 TYR A CA 1
ATOM 962 C C . TYR A 1 117 ? -0.550 7.195 34.843 1.00 34.81 117 TYR A C 1
ATOM 963 O O . TYR A 1 117 ? -1.172 8.226 35.112 1.00 33.92 117 TYR A O 1
ATOM 972 N N . ALA A 1 118 ? 0.069 6.450 35.757 1.00 30.72 118 ALA A N 1
ATOM 973 C CA . ALA A 1 118 ? 0.111 6.774 37.178 1.00 32.42 118 ALA A CA 1
ATOM 974 C C . ALA A 1 118 ? 0.898 8.066 37.460 1.00 38.54 118 ALA A C 1
ATOM 975 O O . ALA A 1 118 ? 0.413 8.933 38.172 1.00 42.30 118 ALA A O 1
ATOM 977 N N . LEU A 1 119 ? 2.113 8.181 36.928 1.00 35.90 119 LEU A N 1
ATOM 978 C CA . LEU A 1 119 ? 2.944 9.361 37.160 1.00 30.54 119 LEU A CA 1
ATOM 979 C C . LEU A 1 119 ? 2.230 10.614 36.661 1.00 37.78 119 LEU A C 1
ATOM 980 O O . LEU A 1 119 ? 2.224 11.643 37.344 1.00 37.72 119 LEU A O 1
ATOM 985 N N . SER A 1 120 ? 1.612 10.523 35.485 1.00 37.72 120 SER A N 1
ATOM 986 C CA . SER A 1 120 ? 0.909 11.667 34.922 1.00 36.71 120 SER A CA 1
ATOM 987 C C . SER A 1 120 ? -0.159 12.100 35.887 1.00 35.57 120 SER A C 1
ATOM 988 O O . SER A 1 120 ? -0.327 13.278 36.164 1.00 42.14 120 SER A O 1
ATOM 991 N N . SER A 1 121 ? -0.878 11.123 36.409 1.00 43.00 121 SER A N 1
ATOM 992 C CA . SER A 1 121 ? -1.983 11.385 37.315 1.00 40.43 121 SER A CA 1
ATOM 993 C C . SER A 1 121 ? -1.501 11.992 38.624 1.00 39.76 121 SER A C 1
ATOM 994 O O . SER A 1 121 ? -2.152 12.861 39.185 1.00 39.70 121 SER A O 1
ATOM 997 N N . TYR A 1 122 ? -0.358 11.526 39.104 1.00 35.59 122 TYR A N 1
ATOM 998 C CA . TYR A 1 122 ? 0.174 12.003 40.367 1.00 39.13 122 TYR A CA 1
ATOM 999 C C . TYR A 1 122 ? 0.592 13.448 40.211 1.00 44.04 122 TYR A C 1
ATOM 1000 O O . TYR A 1 122 ? 0.384 14.259 41.117 1.00 46.98 122 TYR A O 1
ATOM 1009 N N . TYR A 1 123 ? 1.157 13.775 39.049 1.00 41.41 123 TYR A N 1
ATOM 1010 C CA . TYR A 1 123 ? 1.445 15.167 38.715 1.00 39.82 123 TYR A CA 1
ATOM 1011 C C . TYR A 1 123 ? 0.167 16.017 38.713 1.00 42.74 123 TYR A C 1
ATOM 1012 O O . TYR A 1 123 ? 0.121 17.063 39.357 1.00 41.67 123 TYR A O 1
ATOM 1021 N N . ARG A 1 124 ? -0.872 15.578 38.004 1.00 40.46 124 ARG A N 1
ATOM 1022 C CA . ARG A 1 124 ? -2.132 16.322 38.006 1.00 38.76 124 ARG A CA 1
ATOM 1023 C C . ARG A 1 124 ? -2.656 16.461 39.424 1.00 42.40 124 ARG A C 1
ATOM 1024 O O . ARG A 1 124 ? -3.467 17.326 39.726 1.00 42.28 124 ARG A O 1
ATOM 1032 N N . ALA A 1 125 ? -2.187 15.585 40.296 1.00 43.52 125 ALA A N 1
ATOM 1033 C CA . ALA A 1 125 ? -2.687 15.553 41.652 1.00 42.89 125 ALA A CA 1
ATOM 1034 C C . ALA A 1 125 ? -1.915 16.489 42.578 1.00 46.76 125 ALA A C 1
ATOM 1035 O O . ALA A 1 125 ? -2.525 17.151 43.408 1.00 43.04 125 ALA A O 1
ATOM 1037 N N . SER A 1 126 ? -0.589 16.555 42.422 1.00 47.16 126 SER A N 1
ATOM 1038 C CA . SER A 1 126 ? 0.281 17.013 43.503 1.00 43.19 126 SER A CA 1
ATOM 1039 C C . SER A 1 126 ? 0.860 18.453 43.499 1.00 55.60 126 SER A C 1
ATOM 1040 O O . SER A 1 126 ? 1.162 18.974 44.584 1.00 77.63 126 SER A O 1
ATOM 1043 N N . GLY A 1 127 ? 1.106 19.096 42.361 1.00 49.47 127 GLY A N 1
ATOM 1044 C CA . GLY A 1 127 ? 1.553 18.477 41.150 1.00 48.34 127 GLY A CA 1
ATOM 1045 C C . GLY A 1 127 ? 3.057 18.683 41.167 1.00 46.83 127 GLY A C 1
ATOM 1046 O O . GLY A 1 127 ? 3.563 19.711 40.729 1.00 41.33 127 GLY A O 1
ATOM 1047 N N . ASP A 1 128 ? 3.749 17.706 41.745 1.00 44.45 128 ASP A N 1
ATOM 1048 C CA . ASP A 1 128 ? 5.200 17.589 41.725 1.00 40.80 128 ASP A CA 1
ATOM 1049 C C . ASP A 1 128 ? 5.701 17.466 40.283 1.00 46.49 128 ASP A C 1
ATOM 1050 O O . ASP A 1 128 ? 5.378 16.508 39.576 1.00 46.80 128 ASP A O 1
ATOM 1055 N N . LYS A 1 129 ? 6.492 18.438 39.850 1.00 46.57 129 LYS A N 1
ATOM 1056 C CA . LYS A 1 129 ? 6.955 18.491 38.465 1.00 51.30 129 LYS A CA 1
ATOM 1057 C C . LYS A 1 129 ? 7.989 17.410 38.135 1.00 48.02 129 LYS A C 1
ATOM 1058 O O . LYS A 1 129 ? 8.319 17.190 36.973 1.00 52.79 129 LYS A O 1
ATOM 1064 N N . GLU A 1 130 ? 8.503 16.749 39.156 1.00 41.16 130 GLU A N 1
ATOM 1065 C CA . GLU A 1 130 ? 9.486 15.702 38.957 1.00 43.78 130 GLU A CA 1
ATOM 1066 C C . GLU A 1 130 ? 8.770 14.422 38.518 1.00 50.48 130 GLU A C 1
ATOM 1067 O O . GLU A 1 130 ? 9.329 13.598 37.787 1.00 46.94 130 GLU A O 1
ATOM 1073 N N . ALA A 1 131 ? 7.521 14.276 38.961 1.00 47.52 131 ALA A N 1
ATOM 1074 C CA . ALA A 1 131 ? 6.662 13.190 38.513 1.00 45.69 131 ALA A CA 1
ATOM 1075 C C . ALA A 1 131 ? 6.360 13.301 37.008 1.00 45.13 131 ALA A C 1
ATOM 1076 O O . ALA A 1 131 ? 6.326 12.291 36.294 1.00 43.67 131 ALA A O 1
ATOM 1078 N N . LEU A 1 132 ? 6.142 14.524 36.529 1.00 45.78 132 LEU A N 1
ATOM 1079 C CA . LEU A 1 132 ? 5.929 14.773 35.096 1.00 44.78 132 LEU A CA 1
ATOM 1080 C C . LEU A 1 132 ? 7.194 14.500 34.264 1.00 42.70 132 LEU A C 1
ATOM 1081 O O . LEU A 1 132 ? 7.136 13.902 33.188 1.00 39.90 132 LEU A O 1
ATOM 1086 N N . ALA A 1 133 ? 8.335 14.949 34.767 1.00 37.66 133 ALA A N 1
ATOM 1087 C CA . ALA A 1 133 ? 9.605 14.597 34.161 1.00 45.53 133 ALA A CA 1
ATOM 1088 C C . ALA A 1 133 ? 9.765 13.049 34.015 1.00 44.45 133 ALA A C 1
ATOM 1089 O O . ALA A 1 133 ? 10.086 12.540 32.942 1.00 40.94 133 ALA A O 1
ATOM 1091 N N . LEU A 1 134 ? 9.533 12.310 35.092 1.00 38.35 134 LEU A N 1
ATOM 1092 C CA . LEU A 1 134 ? 9.618 10.869 35.040 1.00 34.78 134 LEU A CA 1
ATOM 1093 C C . LEU A 1 134 ? 8.659 10.311 33.988 1.00 38.97 134 LEU A C 1
ATOM 1094 O O . LEU A 1 134 ? 8.975 9.373 33.254 1.00 39.81 134 LEU A O 1
ATOM 1099 N N . ALA A 1 135 ? 7.480 10.900 33.905 1.00 39.03 135 ALA A N 1
ATOM 1100 C CA . ALA A 1 135 ? 6.513 10.466 32.923 1.00 34.35 135 ALA A CA 1
ATOM 1101 C C . ALA A 1 135 ? 7.075 10.610 31.508 1.00 39.72 135 ALA A C 1
ATOM 1102 O O . ALA A 1 135 ? 7.005 9.668 30.700 1.00 39.34 135 ALA A O 1
ATOM 1104 N N . TYR A 1 136 ? 7.641 11.776 31.208 1.00 38.29 136 TYR A N 1
ATOM 1105 C CA . TYR A 1 136 ? 8.221 12.012 29.890 1.00 34.10 136 TYR A CA 1
ATOM 1106 C C . TYR A 1 136 ? 9.429 11.116 29.692 1.00 37.76 136 TYR A C 1
ATOM 1107 O O . TYR A 1 136 ? 9.652 10.595 28.605 1.00 36.96 136 TYR A O 1
ATOM 1116 N N . ARG A 1 137 ? 10.205 10.925 30.755 1.00 37.91 137 ARG A N 1
ATOM 1117 C CA . ARG A 1 137 ? 11.369 10.060 30.671 1.00 39.21 137 ARG A CA 1
ATOM 1118 C C . ARG A 1 137 ? 10.969 8.669 30.160 1.00 39.95 137 ARG A C 1
ATOM 1119 O O . ARG A 1 137 ? 11.645 8.093 29.309 1.00 34.40 137 ARG A O 1
ATOM 1127 N N . LEU A 1 138 ? 9.863 8.146 30.692 1.00 38.28 138 LEU A N 1
ATOM 1128 C CA . LEU A 1 138 ? 9.394 6.811 30.342 1.00 38.36 138 LEU A CA 1
ATOM 1129 C C . LEU A 1 138 ? 8.700 6.778 28.970 1.00 36.65 138 LEU A C 1
ATOM 1130 O O . LEU A 1 138 ? 8.840 5.822 28.209 1.00 34.25 138 LEU A O 1
ATOM 1135 N N . PHE A 1 139 ? 7.952 7.825 28.662 1.00 34.50 139 PHE A N 1
ATOM 1136 C CA . PHE A 1 139 ? 7.466 8.027 27.302 1.00 36.47 139 PHE A CA 1
ATOM 1137 C C . PHE A 1 139 ? 8.620 7.946 26.282 1.00 40.34 139 PHE A C 1
ATOM 1138 O O . PHE A 1 139 ? 8.505 7.258 25.275 1.00 38.12 139 PHE A O 1
ATOM 1146 N N . GLU A 1 140 ? 9.731 8.637 26.550 1.00 37.18 140 GLU A N 1
ATOM 1147 C CA . GLU A 1 140 ? 10.884 8.592 25.656 1.00 36.89 140 GLU A CA 1
ATOM 1148 C C . GLU A 1 140 ? 11.465 7.186 25.538 1.00 40.75 140 GLU A C 1
ATOM 1149 O O . GLU A 1 140 ? 11.810 6.730 24.438 1.00 40.02 140 GLU A O 1
ATOM 1155 N N . ASP A 1 141 ? 11.562 6.499 26.672 1.00 37.61 141 ASP A N 1
ATOM 1156 C CA . ASP A 1 141 ? 12.072 5.137 26.695 1.00 40.46 141 ASP A CA 1
ATOM 1157 C C . ASP A 1 141 ? 11.223 4.193 25.856 1.00 40.13 141 ASP A C 1
ATOM 1158 O O . ASP A 1 141 ? 11.756 3.298 25.214 1.00 44.00 141 ASP A O 1
ATOM 1163 N N . ILE A 1 142 ? 9.907 4.377 25.870 1.00 39.27 142 ILE A N 1
ATOM 1164 C CA . ILE A 1 142 ? 9.029 3.489 25.115 1.00 40.17 142 ILE A CA 1
ATOM 1165 C C . ILE A 1 142 ? 9.250 3.708 23.629 1.00 38.35 142 ILE A C 1
ATOM 1166 O O . ILE A 1 142 ? 9.376 2.754 22.851 1.00 40.52 142 ILE A O 1
ATOM 1171 N N . GLU A 1 143 ? 9.312 4.974 23.240 1.00 40.08 143 GLU A N 1
ATOM 1172 C CA . GLU A 1 143 ? 9.459 5.321 21.835 1.00 40.11 143 GLU A CA 1
ATOM 1173 C C . GLU A 1 143 ? 10.850 4.965 21.289 1.00 38.58 143 GLU A C 1
ATOM 1174 O O . GLU A 1 143 ? 10.981 4.575 20.136 1.00 40.30 143 GLU A O 1
ATOM 1180 N N . LYS A 1 144 ? 11.875 5.070 22.124 1.00 37.86 144 LYS A N 1
ATOM 1181 C CA . LYS A 1 144 ? 13.225 4.708 21.714 1.00 40.90 144 LYS A CA 1
ATOM 1182 C C . LYS A 1 144 ? 13.383 3.198 21.498 1.00 41.82 144 LYS A C 1
ATOM 1183 O O . LYS A 1 144 ? 13.881 2.751 20.461 1.00 43.77 144 LYS A O 1
ATOM 1189 N N . ASN A 1 145 ? 12.957 2.414 22.481 1.00 39.03 145 ASN A N 1
ATOM 1190 C CA . ASN A 1 145 ? 13.329 1.009 22.528 1.00 41.37 145 ASN A CA 1
ATOM 1191 C C . ASN A 1 145 ? 12.282 -0.015 22.099 1.00 42.06 145 ASN A C 1
ATOM 1192 O O . ASN A 1 145 ? 12.639 -1.161 21.810 1.00 47.05 145 ASN A O 1
ATOM 1197 N N . THR A 1 146 ? 11.008 0.371 22.051 1.00 40.08 146 THR A N 1
ATOM 1198 C CA . THR A 1 146 ? 9.946 -0.621 21.819 1.00 38.79 146 THR A CA 1
ATOM 1199 C C . THR A 1 146 ? 9.225 -0.416 20.503 1.00 37.77 146 THR A C 1
ATOM 1200 O O . THR A 1 146 ? 8.467 -1.267 20.072 1.00 42.17 146 THR A O 1
ATOM 1204 N N . LEU A 1 147 ? 9.452 0.723 19.867 1.00 38.39 147 LEU A N 1
ATOM 1205 C CA . LEU A 1 147 ? 8.753 1.034 18.632 1.00 34.63 147 LEU A CA 1
ATOM 1206 C C . LEU A 1 147 ? 9.526 0.524 17.426 1.00 37.78 147 LEU A C 1
ATOM 1207 O O . LEU A 1 147 ? 10.651 0.950 17.172 1.00 39.04 147 LEU A O 1
ATOM 1212 N N . TYR A 1 148 ? 8.911 -0.378 16.674 1.00 36.87 148 TYR A N 1
ATOM 1213 C CA . TYR A 1 148 ? 9.487 -0.836 15.418 1.00 38.11 148 TYR A CA 1
ATOM 1214 C C . TYR A 1 148 ? 8.628 -0.323 14.268 1.00 37.25 148 TYR A C 1
ATOM 1215 O O . TYR A 1 148 ? 7.605 0.315 14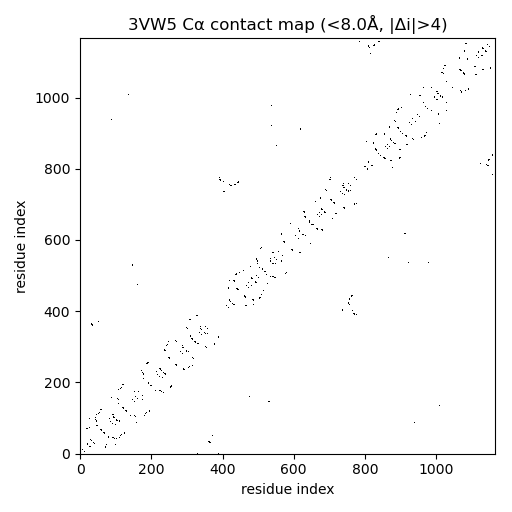.522 1.00 44.09 148 TYR A O 1
ATOM 1224 N N . GLU A 1 149 ? 9.040 -0.562 13.022 1.00 37.84 149 GLU A N 1
ATOM 1225 C CA . GLU A 1 149 ? 8.336 0.016 11.864 1.00 40.93 149 GLU A CA 1
ATOM 1226 C C . GLU A 1 149 ? 6.857 -0.332 11.811 1.00 41.75 149 GLU A C 1
ATOM 1227 O O . GLU A 1 149 ? 6.049 0.472 11.366 1.00 49.87 149 GLU A O 1
ATOM 1233 N N . TYR A 1 150 ? 6.499 -1.537 12.230 1.00 40.00 150 TYR A N 1
ATOM 1234 C CA . TYR A 1 150 ? 5.118 -1.976 12.094 1.00 45.85 150 TYR A CA 1
ATOM 1235 C C . TYR A 1 150 ? 4.435 -1.970 13.457 1.00 45.60 150 TYR A C 1
ATOM 1236 O O . TYR A 1 150 ? 3.532 -2.763 13.707 1.00 51.55 150 TYR A O 1
ATOM 1245 N N . GLY A 1 151 ? 4.875 -1.069 14.331 1.00 41.62 151 GLY A N 1
ATOM 1246 C CA . GLY A 1 151 ? 4.239 -0.865 15.619 1.00 39.37 151 GLY A CA 1
ATOM 1247 C C . GLY A 1 151 ? 5.088 -1.232 16.826 1.00 42.53 151 GLY A C 1
ATOM 1248 O O . GLY A 1 151 ? 6.246 -1.620 16.702 1.00 42.72 151 GLY A O 1
ATOM 1249 N N . TYR A 1 152 ? 4.496 -1.118 18.008 1.00 37.15 152 TYR A N 1
ATOM 1250 C CA . TYR A 1 152 ? 5.193 -1.416 19.247 1.00 35.49 152 TYR A CA 1
ATOM 1251 C C . TYR A 1 152 ? 5.400 -2.912 19.456 1.00 39.74 152 TYR A C 1
ATOM 1252 O O . TYR A 1 152 ? 4.500 -3.712 19.194 1.00 42.17 152 TYR A O 1
ATOM 1261 N N . ARG A 1 153 ? 6.587 -3.285 19.933 1.00 41.24 153 ARG A N 1
ATOM 1262 C CA . ARG A 1 153 ? 6.836 -4.634 20.439 1.00 41.56 153 ARG A CA 1
ATOM 1263 C C . ARG A 1 153 ? 6.718 -4.639 21.957 1.00 39.08 153 ARG A C 1
ATOM 1264 O O . ARG A 1 153 ? 6.902 -3.612 22.594 1.00 42.54 153 ARG A O 1
ATOM 1272 N N . GLU A 1 154 ? 6.439 -5.796 22.545 1.00 44.52 154 GLU A N 1
ATOM 1273 C CA . GLU A 1 154 ? 5.926 -5.822 23.919 1.00 45.20 154 GLU A CA 1
ATOM 1274 C C . GLU A 1 154 ? 6.821 -6.335 25.056 1.00 40.15 154 GLU A C 1
ATOM 1275 O O . GLU A 1 154 ? 6.724 -5.838 26.174 1.00 42.04 154 GLU A O 1
ATOM 1281 N N . ALA A 1 155 ? 7.688 -7.302 24.791 1.00 34.69 155 ALA A N 1
ATOM 1282 C CA . ALA A 1 155 ? 8.442 -7.917 25.876 1.00 36.75 155 ALA A CA 1
ATOM 1283 C C . ALA A 1 155 ? 9.938 -7.999 25.607 1.00 36.65 155 ALA A C 1
ATOM 1284 O O . ALA A 1 155 ? 10.361 -8.466 24.559 1.00 41.70 155 ALA A O 1
ATOM 1286 N N . PHE A 1 156 ? 10.728 -7.554 26.577 1.00 36.81 156 PHE A N 1
ATOM 1287 C CA . PHE A 1 156 ? 12.178 -7.495 26.452 1.00 38.44 156 PHE A CA 1
ATOM 1288 C C . PHE A 1 156 ? 12.785 -7.848 27.789 1.00 41.40 156 PHE A C 1
ATOM 1289 O O . PHE A 1 156 ? 12.097 -7.806 28.817 1.00 38.61 156 PHE A O 1
ATOM 1297 N N . ASP A 1 157 ? 14.070 -8.194 27.772 1.00 37.80 157 ASP A N 1
ATOM 1298 C CA . ASP A 1 157 ? 14.838 -8.274 29.006 1.00 40.32 157 ASP A CA 1
ATOM 1299 C C . ASP A 1 157 ? 15.290 -6.875 29.397 1.00 39.95 157 ASP A C 1
ATOM 1300 O O . ASP A 1 157 ? 15.058 -5.916 28.655 1.00 38.75 157 ASP A O 1
ATOM 1305 N N . ARG A 1 158 ? 15.919 -6.759 30.561 1.00 41.09 158 ARG A N 1
ATOM 1306 C CA . ARG A 1 158 ? 16.316 -5.449 31.065 1.00 43.85 158 ARG A CA 1
ATOM 1307 C C . ARG A 1 158 ? 17.019 -4.608 30.004 1.00 39.52 158 ARG A C 1
ATOM 1308 O O . ARG A 1 158 ? 16.780 -3.412 29.885 1.00 36.72 158 ARG A O 1
ATOM 1316 N N . GLN A 1 159 ? 17.864 -5.271 29.224 1.00 43.25 159 GLN A N 1
ATOM 1317 C CA . GLN A 1 159 ? 18.705 -4.638 28.223 1.00 45.83 159 GLN A CA 1
ATOM 1318 C C . GLN A 1 159 ? 18.001 -4.486 26.864 1.00 46.97 159 GLN A C 1
ATOM 1319 O O . GLN A 1 159 ? 18.650 -4.229 25.857 1.00 47.76 159 GLN A O 1
ATOM 1325 N N . TRP A 1 160 ? 16.681 -4.644 26.828 1.00 44.94 160 TRP A N 1
ATOM 1326 C CA . TRP A 1 160 ? 15.901 -4.400 25.599 1.00 42.19 160 TRP A CA 1
ATOM 1327 C C . TRP A 1 160 ? 16.128 -5.408 24.468 1.00 45.78 160 TRP A C 1
ATOM 1328 O O . TRP A 1 160 ? 15.837 -5.113 23.309 1.00 47.52 160 TRP A O 1
ATOM 1339 N N . ARG A 1 161 ? 16.650 -6.587 24.794 1.00 43.42 161 ARG A N 1
ATOM 1340 C CA . ARG A 1 161 ? 16.700 -7.671 23.825 1.00 42.34 161 ARG A CA 1
ATOM 1341 C C . ARG A 1 161 ? 15.380 -8.435 23.873 1.00 45.88 161 ARG A C 1
ATOM 1342 O O . ARG A 1 161 ? 14.871 -8.761 24.951 1.00 47.70 161 ARG A O 1
ATOM 1350 N N . LEU A 1 162 ? 14.830 -8.725 22.701 1.00 47.31 162 LEU A N 1
ATOM 1351 C CA . LEU A 1 162 ? 13.522 -9.370 22.591 1.00 51.23 162 LEU A CA 1
ATOM 1352 C C . LEU A 1 162 ? 13.393 -10.744 23.287 1.00 49.52 162 LEU A C 1
ATOM 1353 O O . LEU A 1 162 ? 14.281 -11.593 23.169 1.00 48.88 162 LEU A O 1
ATOM 1358 N N . VAL A 1 163 ? 12.286 -10.935 24.014 1.00 43.63 163 VAL A N 1
ATOM 1359 C CA . VAL A 1 163 ? 11.898 -12.246 24.568 1.00 53.91 163 VAL A CA 1
ATOM 1360 C C . VAL A 1 163 ? 10.426 -12.597 24.294 1.00 54.76 163 VAL A C 1
ATOM 1361 O O . VAL A 1 163 ? 9.677 -11.791 23.736 1.00 56.55 163 VAL A O 1
ATOM 1365 N N . ASP A 1 164 ? 10.008 -13.789 24.720 1.00 58.95 164 ASP A N 1
ATOM 1366 C CA . ASP A 1 164 ? 8.612 -14.233 24.557 1.00 61.52 164 ASP A CA 1
ATOM 1367 C C . ASP A 1 164 ? 7.628 -13.392 25.369 1.00 64.08 164 ASP A C 1
ATOM 1368 O O . ASP A 1 164 ? 7.852 -13.111 26.548 1.00 66.17 164 ASP A O 1
ATOM 1373 N N . ASN A 1 165 ? 6.527 -13.014 24.737 1.00 59.85 165 ASN A N 1
ATOM 1374 C CA . ASN A 1 165 ? 5.492 -12.241 25.398 1.00 56.04 165 ASN A CA 1
ATOM 1375 C C . ASN A 1 165 ? 4.567 -13.116 26.276 1.00 66.41 165 ASN A C 1
ATOM 1376 O O . ASN A 1 165 ? 3.347 -13.165 26.071 1.00 69.89 165 ASN A O 1
ATOM 1381 N N . GLU A 1 166 ? 5.163 -13.835 27.226 1.00 72.10 166 GLU A N 1
ATOM 1382 C CA . GLU A 1 166 ? 4.429 -14.446 28.330 1.00 68.28 166 GLU A CA 1
ATOM 1383 C C . GLU A 1 166 ? 3.918 -13.294 29.170 1.00 67.21 166 GLU A C 1
ATOM 1384 O O . GLU A 1 166 ? 4.444 -12.185 29.068 1.00 75.65 166 GLU A O 1
ATOM 1390 N N . ALA A 1 167 ? 2.908 -13.530 29.996 1.00 63.44 167 ALA A N 1
ATOM 1391 C CA . ALA A 1 167 ? 2.425 -12.480 30.910 1.00 73.41 167 ALA A CA 1
ATOM 1392 C C . ALA A 1 167 ? 1.244 -11.699 30.349 1.00 69.96 167 ALA A C 1
ATOM 1393 O O . ALA A 1 167 ? 0.370 -11.255 31.102 1.00 65.96 167 ALA A O 1
ATOM 1395 N N . LEU A 1 168 ? 1.233 -11.506 29.033 1.00 65.38 168 LEU A N 1
ATOM 1396 C CA . LEU A 1 168 ? 0.034 -11.032 28.348 1.00 61.91 168 LEU A CA 1
ATOM 1397 C C . LEU A 1 168 ? -0.650 -12.166 27.563 1.00 59.98 168 LEU A C 1
ATOM 1398 O O . LEU A 1 168 ? -1.814 -12.035 27.167 1.00 54.38 168 LEU A O 1
ATOM 1403 N N . SER A 1 169 ? 0.065 -13.273 27.359 1.00 63.48 169 SER A N 1
ATOM 1404 C CA . SER A 1 169 ? -0.504 -14.419 26.660 1.00 71.23 169 SER A CA 1
ATOM 1405 C C . SER A 1 169 ? -1.605 -15.074 27.494 1.00 74.62 169 SER A C 1
ATOM 1406 O O . SER A 1 169 ? -1.614 -14.954 28.724 1.00 70.56 169 SER A O 1
ATOM 1409 N N . GLU A 1 170 ? -2.520 -15.772 26.818 1.00 76.20 170 GLU A N 1
ATOM 1410 C CA . GLU A 1 170 ? -3.712 -16.320 27.467 1.00 74.60 170 GLU A CA 1
ATOM 1411 C C . GLU A 1 170 ? -3.700 -17.836 27.514 1.00 82.90 170 GLU A C 1
ATOM 1412 O O . GLU A 1 170 ? -3.814 -18.425 28.601 1.00 84.09 170 GLU A O 1
ATOM 1418 N N . ASN A 1 171 ? -3.576 -18.474 26.348 1.00 78.45 171 ASN A N 1
ATOM 1419 C CA . ASN A 1 171 ? -3.397 -19.930 26.332 1.00 83.99 171 ASN A CA 1
ATOM 1420 C C . ASN A 1 171 ? -1.912 -20.279 26.296 1.00 88.09 171 ASN A C 1
ATOM 1421 O O . ASN A 1 171 ? -1.157 -19.940 27.223 1.00 85.87 171 ASN A O 1
ATOM 1426 N N . GLY A 1 172 ? -1.498 -20.956 25.228 1.00 81.79 172 GLY A N 1
ATOM 1427 C CA . GLY A 1 172 ? -0.083 -21.183 24.982 1.00 88.11 172 GLY A CA 1
ATOM 1428 C C . GLY A 1 172 ? 0.457 -20.202 23.950 1.00 89.49 172 GLY A C 1
ATOM 1429 O O . GLY A 1 172 ? 1.529 -20.418 23.358 1.00 80.59 172 GLY A O 1
ATOM 1430 N N . LEU A 1 173 ? -0.289 -19.108 23.768 1.00 86.63 173 LEU A N 1
ATOM 1431 C CA . LEU A 1 173 ? -0.173 -18.222 22.600 1.00 80.12 173 LEU A CA 1
ATOM 1432 C C . LEU A 1 173 ? 1.107 -17.372 22.520 1.00 78.36 173 LEU A C 1
ATOM 1433 O O . LEU A 1 173 ? 1.870 -17.471 21.559 1.00 71.70 173 LEU A O 1
ATOM 1438 N N . LYS A 1 174 ? 1.322 -16.520 23.517 1.00 78.97 174 LYS A N 1
ATOM 1439 C CA . LYS A 1 174 ? 2.539 -15.702 23.578 1.00 84.59 174 LYS A CA 1
ATOM 1440 C C . LYS A 1 174 ? 2.854 -14.918 22.275 1.00 80.11 174 LYS A C 1
ATOM 1441 O O . LYS A 1 174 ? 4.029 -14.716 21.913 1.00 71.63 174 LYS A O 1
ATOM 1447 N N . ALA A 1 175 ? 1.797 -14.474 21.593 1.00 67.99 175 ALA A N 1
ATOM 1448 C CA . ALA A 1 175 ? 1.928 -13.625 20.415 1.00 56.79 175 ALA A CA 1
ATOM 1449 C C . ALA A 1 175 ? 2.888 -12.470 20.658 1.00 53.66 175 ALA A C 1
ATOM 1450 O O . ALA A 1 175 ? 3.135 -12.085 21.791 1.00 60.93 175 ALA A O 1
ATOM 1452 N N . ASP A 1 176 ? 3.425 -11.915 19.584 1.00 53.47 176 ASP A N 1
ATOM 1453 C CA . ASP A 1 176 ? 4.374 -10.819 19.683 1.00 50.29 176 ASP A CA 1
ATOM 1454 C C . ASP A 1 176 ? 3.668 -9.515 20.015 1.00 54.23 176 ASP A C 1
ATOM 1455 O O . ASP A 1 176 ? 4.121 -8.755 20.866 1.00 57.24 176 ASP A O 1
ATOM 1460 N N . LYS A 1 177 ? 2.565 -9.245 19.330 1.00 47.94 177 LYS A N 1
ATOM 1461 C CA . LYS A 1 177 ? 1.841 -8.006 19.546 1.00 43.80 177 LYS A CA 1
ATOM 1462 C C . LYS A 1 177 ? 0.444 -8.271 20.110 1.00 43.10 177 LYS A C 1
ATOM 1463 O O . LYS A 1 177 ? -0.168 -9.278 19.784 1.00 46.15 177 LYS A O 1
ATOM 1469 N N . THR A 1 178 ? -0.055 -7.376 20.959 1.00 43.57 178 THR A N 1
ATOM 1470 C CA . THR A 1 178 ? -1.363 -7.569 21.600 1.00 45.48 178 THR A CA 1
ATOM 1471 C C . THR A 1 178 ? -2.199 -6.295 21.565 1.00 41.34 178 THR A C 1
ATOM 1472 O O . THR A 1 178 ? -1.643 -5.198 21.570 1.00 41.17 178 THR A O 1
ATOM 1476 N N . MET A 1 179 ? -3.525 -6.426 21.537 1.00 39.11 179 MET A N 1
ATOM 1477 C CA . MET A 1 179 ? -4.371 -5.233 21.595 1.00 40.84 179 MET A CA 1
ATOM 1478 C C . MET A 1 179 ? -4.234 -4.603 22.974 1.00 43.89 179 MET A C 1
ATOM 1479 O O . MET A 1 179 ? -4.307 -3.386 23.115 1.00 46.02 179 MET A O 1
ATOM 1484 N N . ASN A 1 180 ? -4.009 -5.451 23.972 1.00 42.38 180 ASN A N 1
ATOM 1485 C CA . ASN A 1 180 ? -3.857 -5.038 25.349 1.00 39.97 180 ASN A CA 1
ATOM 1486 C C . ASN A 1 180 ? -2.854 -3.913 25.500 1.00 42.97 180 ASN A C 1
ATOM 1487 O O . ASN A 1 180 ? -3.131 -2.900 26.135 1.00 42.52 180 ASN A O 1
ATOM 1492 N N . ALA A 1 181 ? -1.676 -4.099 24.920 1.00 44.43 181 ALA A N 1
ATOM 1493 C CA . ALA A 1 181 ? -0.628 -3.093 25.011 1.00 39.58 181 ALA A CA 1
ATOM 1494 C C . ALA A 1 181 ? -1.026 -1.794 24.312 1.00 36.41 181 ALA A C 1
ATOM 1495 O O . ALA A 1 181 ? -0.782 -0.706 24.832 1.00 37.04 181 ALA A O 1
ATOM 1497 N N . ILE A 1 182 ? -1.625 -1.897 23.132 1.00 37.63 182 ILE A N 1
ATOM 1498 C CA . ILE A 1 182 ? -1.980 -0.686 22.396 1.00 38.98 182 ILE A CA 1
ATOM 1499 C C . ILE A 1 182 ? -2.955 0.135 23.241 1.00 35.08 182 ILE A C 1
ATOM 1500 O O . ILE A 1 182 ? -2.759 1.331 23.469 1.00 36.48 182 ILE A O 1
ATOM 1505 N N . LEU A 1 183 ? -3.981 -0.544 23.735 1.00 36.54 183 LEU A N 1
ATOM 1506 C CA . LEU A 1 183 ? -5.011 0.055 24.566 1.00 38.15 183 LEU A CA 1
ATOM 1507 C C . LEU A 1 183 ? -4.436 0.775 25.798 1.00 42.37 183 LEU A C 1
ATOM 1508 O O . LEU A 1 183 ? -4.860 1.888 26.147 1.00 37.58 183 LEU A O 1
ATOM 1513 N N . HIS A 1 184 ? -3.476 0.145 26.462 1.00 38.42 184 HIS A N 1
ATOM 1514 C CA . HIS A 1 184 ? -2.883 0.779 27.630 1.00 40.81 184 HIS A CA 1
ATOM 1515 C C . HIS A 1 184 ? -1.847 1.874 27.316 1.00 39.68 184 HIS A C 1
ATOM 1516 O O . HIS A 1 184 ? -1.601 2.753 28.142 1.00 40.01 184 HIS A O 1
ATOM 1523 N N . LEU A 1 185 ? -1.280 1.851 26.114 1.00 42.50 185 LEU A N 1
ATOM 1524 C CA . LEU A 1 185 ? -0.571 3.033 25.610 1.00 40.80 185 LEU A CA 1
ATOM 1525 C C . LEU A 1 185 ? -1.564 4.176 25.363 1.00 38.68 185 LEU A C 1
ATOM 1526 O O . LEU A 1 185 ? -1.330 5.311 25.782 1.00 38.50 185 LEU A O 1
ATOM 1531 N N . ILE A 1 186 ? -2.681 3.886 24.706 1.00 33.79 186 ILE A N 1
ATOM 1532 C CA . ILE A 1 186 ? -3.701 4.917 24.551 1.00 32.84 186 ILE A CA 1
ATOM 1533 C C . ILE A 1 186 ? -4.042 5.531 25.914 1.00 34.35 186 ILE A C 1
ATOM 1534 O O . ILE A 1 186 ? -4.025 6.738 26.086 1.00 38.98 186 ILE A O 1
ATOM 1539 N N . GLU A 1 187 ? -4.314 4.677 26.889 1.00 38.70 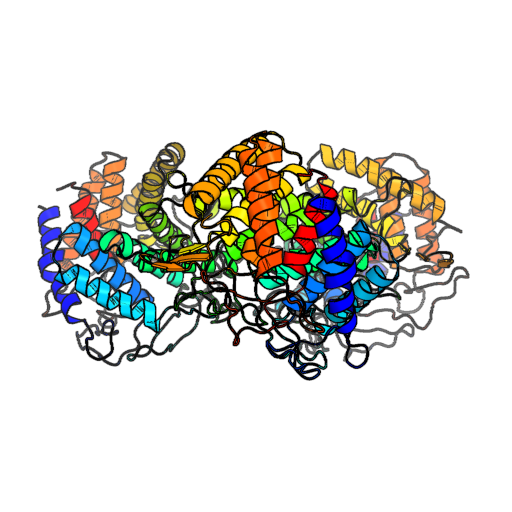187 GLU A N 1
ATOM 1540 C CA . GLU A 1 187 ? -4.749 5.094 28.208 1.00 36.24 187 GLU A CA 1
ATOM 1541 C C . GLU A 1 187 ? -3.730 6.026 28.875 1.00 38.85 187 GLU A C 1
ATOM 1542 O O . GLU A 1 187 ? -4.094 7.087 29.387 1.00 37.86 187 GLU A O 1
ATOM 1548 N N . ALA A 1 188 ? -2.462 5.617 28.866 1.00 39.08 188 ALA A N 1
ATOM 1549 C CA . ALA A 1 188 ? -1.359 6.408 29.436 1.00 37.63 188 ALA A CA 1
ATOM 1550 C C . ALA A 1 188 ? -1.130 7.731 28.708 1.00 37.05 188 ALA A C 1
ATOM 1551 O O . ALA A 1 188 ? -1.055 8.779 29.340 1.00 36.87 188 ALA A O 1
ATOM 1553 N N . TYR A 1 189 ? -1.003 7.673 27.384 1.00 39.00 189 TYR A N 1
ATOM 1554 C CA . TYR A 1 189 ? -0.702 8.865 26.591 1.00 35.57 189 TYR A CA 1
ATOM 1555 C C . TYR A 1 189 ? -1.827 9.879 26.674 1.00 36.59 189 TYR A C 1
ATOM 1556 O O . TYR A 1 189 ? -1.582 11.085 26.692 1.00 40.28 189 TYR A O 1
ATOM 1565 N N . THR A 1 190 ? -3.061 9.388 26.721 1.00 36.87 190 THR A N 1
ATOM 1566 C CA . THR A 1 190 ? -4.200 10.254 26.985 1.00 38.62 190 THR A CA 1
ATOM 1567 C C . THR A 1 190 ? -3.951 11.069 28.249 1.00 37.78 190 THR A C 1
ATOM 1568 O O . THR A 1 190 ? -4.205 12.266 28.272 1.00 44.67 190 THR A O 1
ATOM 1572 N N . GLU A 1 191 ? -3.440 10.425 29.291 1.00 34.38 191 GLU A N 1
ATOM 1573 C CA . GLU A 1 191 ? -3.285 11.082 30.584 1.00 37.59 191 GLU A CA 1
ATOM 1574 C C . GLU A 1 191 ? -2.103 12.047 30.569 1.00 36.24 191 GLU A C 1
ATOM 1575 O O . GLU A 1 191 ? -2.165 13.097 31.183 1.00 39.40 191 GLU A O 1
ATOM 1581 N N . LEU A 1 192 ? -1.031 11.679 29.874 1.00 39.14 192 LEU A N 1
ATOM 1582 C CA . LEU A 1 192 ? 0.141 12.537 29.727 1.00 40.27 192 LEU A CA 1
ATOM 1583 C C . LEU A 1 192 ? -0.234 13.784 28.949 1.00 39.08 192 LEU A C 1
ATOM 1584 O O . LEU A 1 192 ? 0.294 14.851 29.199 1.00 40.86 192 LEU A O 1
ATOM 1589 N N . TYR A 1 193 ? -1.142 13.645 27.991 1.00 40.05 193 TYR A N 1
ATOM 1590 C CA . TYR A 1 193 ? -1.527 14.793 27.183 1.00 43.75 193 TYR A CA 1
ATOM 1591 C C . TYR A 1 193 ? -2.458 15.691 27.990 1.00 42.17 193 TYR A C 1
ATOM 1592 O O . TYR A 1 193 ? -2.331 16.909 27.973 1.00 44.02 193 TYR A O 1
ATOM 1601 N N . LYS A 1 194 ? -3.390 15.073 28.705 1.00 42.86 194 LYS A N 1
ATOM 1602 C CA . LYS A 1 194 ? -4.259 15.791 29.627 1.00 42.39 194 LYS A CA 1
ATOM 1603 C C . LYS A 1 194 ? -3.413 16.622 30.584 1.00 44.30 194 LYS A C 1
ATOM 1604 O O . LYS A 1 194 ? -3.726 17.775 30.867 1.00 44.92 194 LYS A O 1
ATOM 1610 N N . ALA A 1 195 ? -2.324 16.031 31.061 1.00 39.10 195 ALA A N 1
ATOM 1611 C CA . ALA A 1 195 ? -1.481 16.676 32.056 1.00 41.92 195 ALA A CA 1
ATOM 1612 C C . ALA A 1 195 ? -0.721 17.909 31.552 1.00 46.73 195 ALA A C 1
ATOM 1613 O O . ALA A 1 195 ? -0.503 18.856 32.321 1.00 46.87 195 ALA A O 1
ATOM 1615 N N . ASP A 1 196 ? -0.308 17.899 30.280 1.00 42.27 196 ASP A N 1
ATOM 1616 C CA . ASP A 1 196 ? 0.724 18.839 29.833 1.00 44.54 196 ASP A CA 1
ATOM 1617 C C . ASP A 1 196 ? 0.694 19.236 28.347 1.00 44.33 196 ASP A C 1
ATOM 1618 O O . ASP A 1 196 ? 1.552 20.001 27.884 1.00 39.51 196 ASP A O 1
ATOM 1623 N N . GLY A 1 197 ? -0.279 18.698 27.615 1.00 40.77 197 GLY A N 1
ATOM 1624 C CA . GLY A 1 197 ? -0.538 19.073 26.230 1.00 39.15 197 GLY A CA 1
ATOM 1625 C C . GLY A 1 197 ? 0.561 18.982 25.178 1.00 39.68 197 GLY A C 1
ATOM 1626 O O . GLY A 1 197 ? 0.437 19.607 24.141 1.00 44.75 197 GLY A O 1
ATOM 1627 N N . ASN A 1 198 ? 1.622 18.218 25.435 1.00 44.93 198 ASN A N 1
ATOM 1628 C CA . ASN A 1 198 ? 2.731 18.033 24.487 1.00 42.06 198 ASN A CA 1
ATOM 1629 C C . ASN A 1 198 ? 2.278 17.371 23.196 1.00 43.88 198 ASN A C 1
ATOM 1630 O O . ASN A 1 198 ? 1.731 16.272 23.221 1.00 46.51 198 ASN A O 1
ATOM 1635 N N . GLU A 1 199 ? 2.508 18.039 22.070 1.00 45.24 199 GLU A N 1
ATOM 1636 C CA . GLU A 1 199 ? 1.997 17.572 20.786 1.00 42.93 199 GLU A CA 1
ATOM 1637 C C . GLU A 1 199 ? 2.730 16.330 20.244 1.00 46.06 199 GLU A C 1
ATOM 1638 O O . GLU A 1 199 ? 2.187 15.577 19.431 1.00 40.30 199 GLU A O 1
ATOM 1644 N N . LYS A 1 200 ? 3.960 16.109 20.694 1.00 47.81 200 LYS A N 1
ATOM 1645 C CA . LYS A 1 200 ? 4.678 14.897 20.307 1.00 46.61 200 LYS A CA 1
ATOM 1646 C C . LYS A 1 200 ? 3.940 13.682 20.867 1.00 47.53 200 LYS A C 1
ATOM 1647 O O . LYS A 1 200 ? 3.825 12.655 20.199 1.00 48.84 200 LYS A O 1
ATOM 1653 N N . VAL A 1 201 ? 3.443 13.808 22.098 1.00 43.79 201 VAL A N 1
ATOM 1654 C CA . VAL A 1 201 ? 2.648 12.757 22.733 1.00 40.42 201 VAL A CA 1
ATOM 1655 C C . VAL A 1 201 ? 1.319 12.526 21.982 1.00 40.42 201 VAL A C 1
ATOM 1656 O O . VAL A 1 201 ? 0.941 11.390 21.705 1.00 39.93 201 VAL A O 1
ATOM 1660 N N . ALA A 1 202 ? 0.619 13.596 21.627 1.00 41.73 202 ALA A N 1
ATOM 1661 C CA . ALA A 1 202 ? -0.605 13.432 20.845 1.00 38.29 202 ALA A CA 1
ATOM 1662 C C . ALA A 1 202 ? -0.360 12.741 19.504 1.00 39.27 202 ALA A C 1
ATOM 1663 O O . ALA A 1 202 ? -1.188 11.958 19.048 1.00 47.41 202 ALA A O 1
ATOM 1665 N N . ASP A 1 203 ? 0.772 13.003 18.868 1.00 41.50 203 ASP A N 1
ATOM 1666 C CA . ASP A 1 203 ? 1.077 12.301 17.624 1.00 40.98 203 ASP A CA 1
ATOM 1667 C C . ASP A 1 203 ? 1.084 10.790 17.809 1.00 41.77 203 ASP A C 1
ATOM 1668 O O . ASP A 1 203 ? 0.407 10.077 17.071 1.00 40.94 203 ASP A O 1
ATOM 1673 N N . ARG A 1 204 ? 1.829 10.306 18.798 1.00 38.22 204 ARG A N 1
ATOM 1674 C CA . ARG A 1 204 ? 1.890 8.875 19.043 1.00 39.16 204 ARG A CA 1
ATOM 1675 C C . ARG A 1 204 ? 0.499 8.330 19.404 1.00 40.97 204 ARG A C 1
ATOM 1676 O O . ARG A 1 204 ? 0.075 7.287 18.875 1.00 37.23 204 ARG A O 1
ATOM 1684 N N . LEU A 1 205 ? -0.207 9.051 20.280 1.00 36.92 205 LEU A N 1
ATOM 1685 C CA . LEU A 1 205 ? -1.585 8.733 20.643 1.00 35.00 205 LEU A CA 1
ATOM 1686 C C . LEU A 1 205 ? -2.455 8.517 19.411 1.00 40.90 205 LEU A C 1
ATOM 1687 O O . LEU A 1 205 ? -3.231 7.556 19.361 1.00 41.77 205 LEU A O 1
ATOM 1692 N N . LYS A 1 206 ? -2.358 9.416 18.429 1.00 36.67 206 LYS A N 1
ATOM 1693 C CA . LYS A 1 206 ? -3.221 9.308 17.258 1.00 37.14 206 LYS A CA 1
ATOM 1694 C C . LYS A 1 206 ? -2.836 8.074 16.437 1.00 41.03 206 LYS A C 1
ATOM 1695 O O . LYS A 1 206 ? -3.693 7.393 15.854 1.00 38.55 206 LYS A O 1
ATOM 1701 N N . PHE A 1 207 ? -1.547 7.764 16.423 1.00 34.11 207 PHE A N 1
ATOM 1702 C CA . PHE A 1 207 ? -1.099 6.566 15.752 1.00 35.99 207 PHE A CA 1
ATOM 1703 C C . PHE A 1 207 ? -1.680 5.303 16.432 1.00 43.89 207 PHE A C 1
ATOM 1704 O O . PHE A 1 207 ? -2.109 4.354 15.756 1.00 43.36 207 PHE A O 1
ATOM 1712 N N . GLN A 1 208 ? -1.722 5.303 17.762 1.00 37.74 208 GLN A N 1
ATOM 1713 C CA . GLN A 1 208 ? -2.307 4.182 18.485 1.00 38.62 208 GLN A CA 1
ATOM 1714 C C . GLN A 1 208 ? -3.804 4.047 18.220 1.00 42.48 208 GLN A C 1
ATOM 1715 O O . GLN A 1 208 ? -4.301 2.941 18.000 1.00 42.25 208 GLN A O 1
ATOM 1721 N N . LEU A 1 209 ? -4.521 5.168 18.260 1.00 40.06 209 LEU A N 1
ATOM 1722 C CA . LEU A 1 209 ? -5.927 5.175 17.907 1.00 37.09 209 LEU A CA 1
ATOM 1723 C C . LEU A 1 209 ? -6.134 4.568 16.514 1.00 42.50 209 LEU A C 1
ATOM 1724 O O . LEU A 1 209 ? -6.977 3.695 16.341 1.00 44.13 209 LEU A O 1
ATOM 1729 N N . GLY A 1 210 ? -5.349 5.013 15.530 1.00 42.44 210 GLY A N 1
ATOM 1730 C CA . GLY A 1 210 ? -5.451 4.502 14.172 1.00 39.36 210 GLY A CA 1
ATOM 1731 C C . GLY A 1 210 ? -5.291 2.994 14.084 1.00 41.37 210 GLY A C 1
ATOM 1732 O O . GLY A 1 210 ? -6.006 2.313 13.345 1.00 36.92 210 GLY A O 1
ATOM 1733 N N . GLN A 1 211 ? -4.351 2.461 14.853 1.00 41.31 211 GLN A N 1
ATOM 1734 C CA . GLN A 1 211 ? -4.130 1.022 14.874 1.00 38.70 211 GLN A CA 1
ATOM 1735 C C . GLN A 1 211 ? -5.358 0.285 15.416 1.00 45.20 211 GLN A C 1
ATOM 1736 O O . GLN A 1 211 ? -5.745 -0.779 14.900 1.00 41.07 211 GLN A O 1
ATOM 1742 N N . MET A 1 212 ? -5.962 0.851 16.458 1.00 38.60 212 MET A N 1
ATOM 1743 C CA . MET A 1 212 ? -7.192 0.290 16.978 1.00 38.02 212 MET A CA 1
ATOM 1744 C C . MET A 1 212 ? -8.268 0.272 15.901 1.00 40.41 212 MET A C 1
ATOM 1745 O O . MET A 1 212 ? -8.965 -0.729 15.759 1.00 40.11 212 MET A O 1
ATOM 1750 N N . ARG A 1 213 ? -8.398 1.361 15.137 1.00 39.85 213 ARG A N 1
ATOM 1751 C CA . ARG A 1 213 ? -9.441 1.447 14.110 1.00 42.02 213 ARG A CA 1
ATOM 1752 C C . ARG A 1 213 ? -9.115 0.609 12.858 1.00 44.97 213 ARG A C 1
ATOM 1753 O O . ARG A 1 213 ? -9.970 -0.104 12.334 1.00 44.28 213 ARG A O 1
ATOM 1761 N N . ASP A 1 214 ? -7.866 0.662 12.408 1.00 45.23 214 ASP A N 1
ATOM 1762 C CA . ASP A 1 214 ? -7.493 0.039 11.140 1.00 43.53 214 ASP A CA 1
ATOM 1763 C C . ASP A 1 214 ? -7.074 -1.438 11.227 1.00 51.32 214 ASP A C 1
ATOM 1764 O O . ASP A 1 214 ? -7.271 -2.201 10.274 1.00 51.97 214 ASP A O 1
ATOM 1769 N N . ILE A 1 215 ? -6.508 -1.850 12.360 1.00 48.42 215 ILE A N 1
ATOM 1770 C CA . ILE A 1 215 ? -6.063 -3.231 12.498 1.00 42.55 215 ILE A CA 1
ATOM 1771 C C . ILE A 1 215 ? -6.904 -4.066 13.461 1.00 43.81 215 ILE A C 1
ATOM 1772 O O . ILE A 1 215 ? -7.353 -5.156 13.118 1.00 45.35 215 ILE A O 1
ATOM 1777 N N . VAL A 1 216 ? -7.113 -3.567 14.669 1.00 36.76 216 VAL A N 1
ATOM 1778 C CA . VAL A 1 216 ? -7.646 -4.428 15.706 1.00 38.94 216 VAL A CA 1
ATOM 1779 C C . VAL A 1 216 ? -9.171 -4.570 15.654 1.00 38.60 216 VAL A C 1
ATOM 1780 O O . VAL A 1 216 ? -9.700 -5.655 15.889 1.00 37.81 216 VAL A O 1
ATOM 1784 N N . TYR A 1 217 ? -9.862 -3.483 15.316 1.00 41.77 217 TYR A N 1
ATOM 1785 C CA . TYR A 1 217 ? -11.312 -3.502 15.145 1.00 37.42 217 TYR A CA 1
ATOM 1786 C C . TYR A 1 217 ? -11.720 -4.398 13.963 1.00 39.28 217 TYR A C 1
ATOM 1787 O O . TYR A 1 217 ? -11.124 -4.349 12.897 1.00 40.31 217 TYR A O 1
ATOM 1796 N N . THR A 1 218 ? -12.728 -5.233 14.169 1.00 42.42 218 THR A N 1
ATOM 1797 C CA . THR A 1 218 ? -13.243 -6.083 13.104 1.00 41.78 218 THR A CA 1
ATOM 1798 C C . THR A 1 218 ? -14.620 -5.563 12.693 1.00 48.91 218 THR A C 1
ATOM 1799 O O . THR A 1 218 ? -15.616 -5.792 13.385 1.00 46.94 218 THR A O 1
ATOM 1803 N N . PRO A 1 219 ? -14.677 -4.834 11.569 1.00 51.85 219 PRO A N 1
ATOM 1804 C CA . PRO A 1 219 ? -15.910 -4.133 11.189 1.00 51.25 219 PRO A CA 1
ATOM 1805 C C . PRO A 1 219 ? -17.150 -5.016 10.979 1.00 54.84 219 PRO A C 1
ATOM 1806 O O . PRO A 1 219 ? -18.244 -4.565 11.341 1.00 58.44 219 PRO A O 1
ATOM 1810 N N . ASP A 1 220 ? -17.013 -6.226 10.436 1.00 46.61 220 ASP A N 1
ATOM 1811 C CA . ASP A 1 220 ? -18.209 -7.009 10.119 1.00 56.50 220 ASP A CA 1
ATOM 1812 C C . ASP A 1 220 ? -18.708 -7.763 11.333 1.00 57.55 220 ASP A C 1
ATOM 1813 O O . ASP A 1 220 ? -19.672 -8.509 11.259 1.00 60.90 220 ASP A O 1
ATOM 1818 N N . THR A 1 221 ? -18.046 -7.553 12.457 1.00 56.49 221 THR A N 1
ATOM 1819 C CA . THR A 1 221 ? -18.328 -8.310 13.663 1.00 53.74 221 THR A CA 1
ATOM 1820 C C . THR A 1 221 ? -18.472 -7.383 14.867 1.00 48.97 221 THR A C 1
ATOM 1821 O O . THR A 1 221 ? -19.142 -7.708 15.844 1.00 43.67 221 THR A O 1
ATOM 1825 N N . ASN A 1 222 ? -17.835 -6.221 14.757 1.00 46.19 222 ASN A N 1
ATOM 1826 C CA . ASN A 1 222 ? -17.720 -5.250 15.837 1.00 44.68 222 ASN A CA 1
ATOM 1827 C C . ASN A 1 222 ? -16.888 -5.745 17.006 1.00 43.77 222 ASN A C 1
ATOM 1828 O O . ASN A 1 222 ? -16.992 -5.196 18.098 1.00 49.22 222 ASN A O 1
ATOM 1833 N N . ALA A 1 223 ? -16.076 -6.775 16.786 1.00 41.83 223 ALA A N 1
ATOM 1834 C CA . ALA A 1 223 ? -15.157 -7.263 17.813 1.00 42.15 223 ALA A CA 1
ATOM 1835 C C . ALA A 1 223 ? -13.775 -6.611 17.694 1.00 45.23 223 ALA A C 1
ATOM 1836 O O . ALA A 1 223 ? -13.421 -6.064 16.647 1.00 46.65 223 ALA A O 1
ATOM 1838 N N . LEU A 1 224 ? -13.001 -6.676 18.774 1.00 39.15 224 LEU A N 1
ATOM 1839 C CA . LEU A 1 224 ? -11.591 -6.324 18.737 1.00 37.70 224 LEU A CA 1
ATOM 1840 C C . LEU A 1 224 ? -10.773 -7.592 18.704 1.00 41.87 224 LEU A C 1
ATOM 1841 O O . LEU A 1 224 ? -11.020 -8.512 19.493 1.00 47.32 224 LEU A O 1
ATOM 1846 N N . LYS A 1 225 ? -9.800 -7.660 17.804 1.00 39.02 225 LYS A N 1
ATOM 1847 C CA . LYS A 1 225 ? -8.876 -8.784 17.821 1.00 37.27 225 LYS A CA 1
ATOM 1848 C C . LYS A 1 225 ? -7.958 -8.644 19.041 1.00 42.09 225 LYS A C 1
ATOM 1849 O O . LYS A 1 225 ? -7.744 -7.534 19.542 1.00 41.75 225 LYS A O 1
ATOM 1855 N N . VAL A 1 226 ? -7.400 -9.754 19.514 1.00 39.15 226 VAL A N 1
ATOM 1856 C CA . VAL A 1 226 ? -6.650 -9.731 20.772 1.00 38.95 226 VAL A CA 1
ATOM 1857 C C . VAL A 1 226 ? -5.143 -9.941 20.596 1.00 34.82 226 VAL A C 1
ATOM 1858 O O . VAL A 1 226 ? -4.349 -9.176 21.128 1.00 41.47 226 VAL A O 1
ATOM 1862 N N . PHE A 1 227 ? -4.760 -10.982 19.863 1.00 38.49 227 PHE A N 1
ATOM 1863 C CA . PHE A 1 227 ? -3.354 -11.379 19.713 1.00 39.80 227 PHE A CA 1
ATOM 1864 C C . PHE A 1 227 ? -2.888 -11.371 18.251 1.00 38.95 227 PHE A C 1
ATOM 1865 O O . PHE A 1 227 ? -3.635 -11.751 17.340 1.00 34.54 227 PHE A O 1
ATOM 1873 N N . PHE A 1 228 ? -1.647 -10.937 18.041 1.00 36.53 228 PHE A N 1
ATOM 1874 C CA . PHE A 1 228 ? -1.086 -10.839 16.697 1.00 39.73 228 PHE A CA 1
ATOM 1875 C C . PHE A 1 228 ? 0.358 -11.310 16.647 1.00 39.45 228 PHE A C 1
ATOM 1876 O O . PHE A 1 228 ? 1.052 -11.337 17.660 1.00 41.37 228 PHE A O 1
ATOM 1884 N N . ASP A 1 229 ? 0.805 -11.658 15.444 1.00 40.54 229 ASP A N 1
ATOM 1885 C CA . ASP A 1 229 ? 2.225 -11.864 15.178 1.00 48.03 229 ASP A CA 1
ATOM 1886 C C . ASP A 1 229 ? 2.914 -10.576 14.693 1.00 46.55 229 ASP A C 1
ATOM 1887 O O . ASP A 1 229 ? 2.307 -9.495 14.640 1.00 38.12 229 ASP A O 1
ATOM 1892 N N . THR A 1 230 ? 4.185 -10.712 14.326 1.00 46.34 230 THR A N 1
ATOM 1893 C CA . THR A 1 230 ? 5.004 -9.561 13.985 1.00 42.30 230 THR A CA 1
ATOM 1894 C C . THR A 1 230 ? 4.524 -8.900 12.700 1.00 41.57 230 THR A C 1
ATOM 1895 O O . THR A 1 230 ? 4.978 -7.820 12.350 1.00 45.47 230 THR A O 1
ATOM 1899 N N . ALA A 1 231 ? 3.574 -9.544 12.026 1.00 45.08 231 ALA A N 1
ATOM 1900 C CA . ALA A 1 231 ? 2.955 -9.023 10.801 1.00 45.42 231 ALA A CA 1
ATOM 1901 C C . ALA A 1 231 ? 1.569 -8.406 11.051 1.00 46.64 231 ALA A C 1
ATOM 1902 O O . ALA A 1 231 ? 0.842 -8.051 10.112 1.00 46.39 231 ALA A O 1
ATOM 1904 N N . PHE A 1 232 ? 1.210 -8.278 12.324 1.00 45.00 232 PHE A N 1
ATOM 1905 C CA . PHE A 1 232 ? -0.139 -7.865 12.703 1.00 42.50 232 PHE A CA 1
ATOM 1906 C C . PHE A 1 232 ? -1.239 -8.748 12.116 1.00 45.78 232 PHE A C 1
ATOM 1907 O O . PHE A 1 232 ? -2.338 -8.278 11.814 1.00 44.96 232 PHE A O 1
ATOM 1915 N N . ASN A 1 233 ? -0.931 -10.028 11.955 1.00 42.16 233 ASN A N 1
ATOM 1916 C CA . ASN A 1 233 ? -1.946 -10.992 11.606 1.00 41.95 233 ASN A CA 1
ATOM 1917 C C . ASN A 1 233 ? -2.441 -11.717 12.847 1.00 40.35 233 ASN A C 1
ATOM 1918 O O . ASN A 1 233 ? -1.694 -11.937 13.802 1.00 34.67 233 ASN A O 1
ATOM 1923 N N . LEU A 1 234 ? -3.708 -12.098 12.810 1.00 39.24 234 LEU A N 1
ATOM 1924 C CA . LEU A 1 234 ? -4.371 -12.739 13.933 1.00 39.56 234 LEU A CA 1
ATOM 1925 C C . LEU A 1 234 ? -3.724 -14.057 14.358 1.00 39.81 234 LEU A C 1
ATOM 1926 O O . LEU A 1 234 ? -3.347 -14.886 13.528 1.00 44.54 234 LEU A O 1
ATOM 1931 N N . VAL A 1 235 ? -3.590 -14.218 15.669 1.00 42.96 235 VAL A N 1
ATOM 1932 C CA . VAL A 1 235 ? -3.072 -15.424 16.303 1.00 42.04 235 VAL A CA 1
ATOM 1933 C C . VAL A 1 235 ? -4.107 -15.879 17.323 1.00 42.91 235 VAL A C 1
ATOM 1934 O O . VAL A 1 235 ? -4.543 -15.081 18.152 1.00 44.60 235 VAL A O 1
ATOM 1938 N N . GLY A 1 236 ? -4.500 -17.148 17.267 1.00 41.86 236 GLY A N 1
ATOM 1939 C CA . GLY A 1 236 ? -5.596 -17.638 18.084 1.00 40.51 236 GLY A CA 1
ATOM 1940 C C . GLY A 1 236 ? -6.920 -17.021 17.662 1.00 46.67 236 GLY A C 1
ATOM 1941 O O . GLY A 1 236 ? -7.015 -16.342 16.631 1.00 45.56 236 GLY A O 1
ATOM 1942 N N . ASP A 1 237 ? -7.953 -17.242 18.463 1.00 44.42 237 ASP A N 1
ATOM 1943 C CA . ASP A 1 237 ? -9.262 -16.706 18.144 1.00 40.28 237 ASP A CA 1
ATOM 1944 C C . ASP A 1 237 ? -9.993 -16.350 19.431 1.00 45.44 237 ASP A C 1
ATOM 1945 O O . ASP A 1 237 ? -10.881 -17.076 19.881 1.00 45.05 237 ASP A O 1
ATOM 1950 N N . ILE A 1 238 ? -9.608 -15.231 20.030 1.00 44.51 238 ILE A N 1
ATOM 1951 C CA . ILE A 1 238 ? -10.144 -14.857 21.325 1.00 37.91 238 ILE A CA 1
ATOM 1952 C C . ILE A 1 238 ? -10.948 -13.569 21.229 1.00 40.67 238 ILE A C 1
ATOM 1953 O O . ILE A 1 238 ? -10.524 -12.592 20.615 1.00 39.88 238 ILE A O 1
ATOM 1958 N N . HIS A 1 239 ? -12.138 -13.586 21.812 1.00 39.18 239 HIS A N 1
ATOM 1959 C CA . HIS A 1 239 ? -12.879 -12.358 21.991 1.00 38.86 239 HIS A CA 1
ATOM 1960 C C . HIS A 1 239 ? -12.978 -12.058 23.489 1.00 37.56 239 HIS A C 1
ATOM 1961 O O . HIS A 1 239 ? -13.685 -12.748 24.237 1.00 39.28 239 HIS A O 1
ATOM 1968 N N . SER A 1 240 ? -12.231 -11.055 23.933 1.00 35.78 240 SER A N 1
ATOM 1969 C CA . SER A 1 240 ? -12.264 -10.661 25.335 1.00 35.05 240 SER A CA 1
ATOM 1970 C C . SER A 1 240 ? -13.278 -9.538 25.518 1.00 34.58 240 SER A C 1
ATOM 1971 O O . SER A 1 240 ? -12.996 -8.368 25.262 1.00 36.16 240 SER A O 1
ATOM 1974 N N . TYR A 1 241 ? -14.477 -9.920 25.936 1.00 34.56 241 TYR A N 1
ATOM 1975 C CA . TYR A 1 241 ? -15.558 -8.971 26.172 1.00 41.46 241 TYR A CA 1
ATOM 1976 C C . TYR A 1 241 ? -15.152 -7.787 27.074 1.00 37.73 241 TYR A C 1
ATOM 1977 O O . TYR A 1 241 ? -15.578 -6.640 26.855 1.00 36.80 241 TYR A O 1
ATOM 1986 N N . GLY A 1 242 ? -14.355 -8.080 28.098 1.00 36.05 242 GLY A N 1
ATOM 1987 C CA . GLY A 1 242 ? -13.897 -7.077 29.040 1.00 34.66 242 GLY A CA 1
ATOM 1988 C C . GLY A 1 242 ? -13.091 -5.981 28.374 1.00 34.54 242 GLY A C 1
ATOM 1989 O O . GLY A 1 242 ? -13.385 -4.794 28.530 1.00 36.82 242 GLY A O 1
ATOM 1990 N N . HIS A 1 243 ? -12.071 -6.368 27.620 1.00 36.07 243 HIS A N 1
ATOM 1991 C CA . HIS A 1 243 ? -11.281 -5.378 26.893 1.00 34.70 243 HIS A CA 1
ATOM 1992 C C . HIS A 1 243 ? -12.108 -4.603 25.878 1.00 37.76 243 HIS A C 1
ATOM 1993 O O . HIS A 1 243 ? -11.858 -3.432 25.633 1.00 39.95 243 HIS A O 1
ATOM 2000 N N . ASP A 1 244 ? -13.106 -5.249 25.290 1.00 37.15 244 ASP A N 1
ATOM 2001 C CA . ASP A 1 244 ? -13.929 -4.573 24.303 1.00 35.86 244 ASP A CA 1
ATOM 2002 C C . ASP A 1 244 ? -14.661 -3.398 24.913 1.00 39.48 244 ASP A C 1
ATOM 2003 O O . ASP A 1 244 ? -14.528 -2.266 24.449 1.00 46.14 244 ASP A O 1
ATOM 2008 N N . ILE A 1 245 ? -15.429 -3.669 25.961 1.00 38.02 245 ILE A N 1
ATOM 2009 C CA . ILE A 1 245 ? -16.221 -2.638 26.617 1.00 39.20 245 ILE A CA 1
ATOM 2010 C C . ILE A 1 245 ? -15.332 -1.565 27.274 1.00 34.75 245 ILE A C 1
ATOM 2011 O O . ILE A 1 245 ? -15.697 -0.397 27.321 1.00 39.93 245 ILE A O 1
ATOM 2016 N N . GLU A 1 246 ? -14.167 -1.960 27.764 1.00 32.45 246 GLU A N 1
ATOM 2017 C CA . GLU A 1 246 ? -13.205 -1.009 28.314 1.00 34.95 246 GLU A CA 1
ATOM 2018 C C . GLU A 1 246 ? -12.635 -0.082 27.233 1.00 40.42 246 GLU A C 1
ATOM 2019 O O . GLU A 1 246 ? -12.559 1.141 27.406 1.00 39.95 246 GLU A O 1
ATOM 2025 N N . ALA A 1 247 ? -12.229 -0.672 26.115 1.00 38.68 247 ALA A N 1
ATOM 2026 C CA . ALA A 1 247 ? -11.677 0.099 25.012 1.00 37.65 247 ALA A CA 1
ATOM 2027 C C . ALA A 1 247 ? -12.649 1.170 24.524 1.00 38.85 247 ALA A C 1
ATOM 2028 O O . ALA A 1 247 ? -12.224 2.266 24.167 1.00 41.47 247 ALA A O 1
ATOM 2030 N N . THR A 1 248 ? -13.948 0.874 24.528 1.00 40.66 248 THR A N 1
ATOM 2031 C CA . THR A 1 248 ? -14.929 1.839 24.019 1.00 38.69 248 THR A CA 1
ATOM 2032 C C . THR A 1 248 ? -14.871 3.177 24.737 1.00 42.88 248 THR A C 1
ATOM 2033 O O . THR A 1 248 ? -14.776 4.220 24.088 1.00 44.57 248 THR A O 1
ATOM 2037 N N . TRP A 1 249 ? -14.938 3.167 26.068 1.00 40.68 249 TRP A N 1
ATOM 2038 C CA . TRP A 1 249 ? -14.906 4.440 26.789 1.00 41.65 249 TRP A CA 1
ATOM 2039 C C . TRP A 1 249 ? -13.502 5.058 26.861 1.00 39.04 249 TRP A C 1
ATOM 2040 O O . TRP A 1 249 ? -13.356 6.271 26.871 1.00 40.69 249 TRP A O 1
ATOM 2051 N N . LEU A 1 250 ? -12.480 4.213 26.881 1.00 39.19 250 LEU A N 1
ATOM 2052 C CA . LEU A 1 250 ? -11.098 4.665 26.892 1.00 36.37 250 LEU A CA 1
ATOM 2053 C C . LEU A 1 250 ? -10.757 5.414 25.608 1.00 42.35 250 LEU A C 1
ATOM 2054 O O . LEU A 1 250 ? -10.039 6.411 25.627 1.00 45.98 250 LEU A O 1
ATOM 2059 N N . MET A 1 251 ? -11.268 4.930 24.484 1.00 42.51 251 MET A N 1
ATOM 2060 C CA . MET A 1 251 ? -10.982 5.568 23.212 1.00 39.21 251 MET A CA 1
ATOM 2061 C C . MET A 1 251 ? -11.731 6.900 23.037 1.00 44.11 251 MET A C 1
ATOM 2062 O O . MET A 1 251 ? -11.180 7.853 22.473 1.00 40.25 251 MET A O 1
ATOM 2067 N N . ASP A 1 252 ? -12.973 6.957 23.523 1.00 41.36 252 ASP A N 1
ATOM 2068 C CA . ASP A 1 252 ? -13.743 8.199 23.536 1.00 41.01 252 ASP A CA 1
ATOM 2069 C C . ASP A 1 252 ? -13.024 9.202 24.409 1.00 42.69 252 ASP A C 1
ATOM 2070 O O . ASP A 1 252 ? -12.893 10.369 24.050 1.00 44.17 252 ASP A O 1
ATOM 2075 N N . ARG A 1 253 ? -12.554 8.730 25.561 1.00 40.29 253 ARG A N 1
ATOM 2076 C CA . ARG A 1 253 ? -11.791 9.565 26.478 1.00 42.51 253 ARG A CA 1
ATOM 2077 C C . ARG A 1 253 ? -10.612 10.185 25.743 1.00 42.14 253 ARG A C 1
ATOM 2078 O O . ARG A 1 253 ? -10.415 11.392 25.800 1.00 43.11 253 ARG A O 1
ATOM 2086 N N . ALA A 1 254 ? -9.842 9.357 25.040 1.00 41.46 254 ALA A N 1
ATOM 2087 C CA . ALA A 1 254 ? -8.694 9.839 24.261 1.00 46.40 254 ALA A CA 1
ATOM 2088 C C . ALA A 1 254 ? -9.091 10.931 23.248 1.00 45.19 254 ALA A C 1
ATOM 2089 O O . ALA A 1 254 ? -8.425 11.964 23.136 1.00 43.04 254 ALA A O 1
ATOM 2091 N N . CYS A 1 255 ? -10.177 10.695 22.520 1.00 44.88 255 CYS A N 1
ATOM 2092 C CA . CYS A 1 255 ? -10.638 11.629 21.504 1.00 41.53 255 CYS A CA 1
ATOM 2093 C C . CYS A 1 255 ? -11.135 12.939 22.101 1.00 47.30 255 CYS A C 1
ATOM 2094 O O . CYS A 1 255 ? -11.011 13.997 21.476 1.00 50.15 255 CYS A O 1
ATOM 2097 N N . ASP A 1 256 ? -11.716 12.867 23.297 1.00 49.25 256 ASP A N 1
ATOM 2098 C CA . ASP A 1 256 ? -12.213 14.066 23.982 1.00 48.07 256 ASP A CA 1
ATOM 2099 C C . ASP A 1 256 ? -11.055 14.912 24.493 1.00 47.51 256 ASP A C 1
ATOM 2100 O O . ASP A 1 256 ? -11.107 16.140 24.434 1.00 47.23 256 ASP A O 1
ATOM 2105 N N . VAL A 1 257 ? -10.018 14.243 24.994 1.00 40.34 257 VAL A N 1
ATOM 2106 C CA . VAL A 1 257 ? -8.846 14.924 25.512 1.00 46.18 257 VAL A CA 1
ATOM 2107 C C . VAL A 1 257 ? -8.032 15.569 24.384 1.00 48.77 257 VAL A C 1
ATOM 2108 O O . VAL A 1 257 ? -7.423 16.619 24.572 1.00 54.68 257 VAL A O 1
ATOM 2112 N N . LEU A 1 258 ? -8.042 14.955 23.205 1.00 49.71 258 LEU A N 1
ATOM 2113 C CA . LEU A 1 258 ? -7.397 15.551 22.038 1.00 51.35 258 LEU A CA 1
ATOM 2114 C C . LEU A 1 258 ? -8.230 16.716 21.520 1.00 54.61 258 LEU A C 1
ATOM 2115 O O . LEU A 1 258 ? -7.699 17.744 21.101 1.00 55.90 258 LEU A O 1
ATOM 2120 N N . GLY A 1 259 ? -9.545 16.547 21.572 1.00 56.27 259 GLY A N 1
ATOM 2121 C CA . GLY A 1 259 ? -10.464 17.588 21.164 1.00 52.69 259 GLY A CA 1
ATOM 2122 C C . GLY A 1 259 ? -10.589 17.746 19.664 1.00 54.23 259 GLY A C 1
ATOM 2123 O O . GLY A 1 259 ? -11.025 18.786 19.194 1.00 59.75 259 GLY A O 1
ATOM 2124 N N . ASP A 1 260 ? -10.197 16.723 18.909 1.00 60.50 260 ASP A N 1
ATOM 2125 C CA . ASP A 1 260 ? -10.450 16.691 17.465 1.00 56.75 260 ASP A CA 1
ATOM 2126 C C . ASP A 1 260 ? -11.843 16.118 17.212 1.00 61.42 260 ASP A C 1
ATOM 2127 O O . ASP A 1 260 ? -12.113 14.943 17.502 1.00 59.25 260 ASP A O 1
ATOM 2132 N N . GLU A 1 261 ? -12.717 16.963 16.668 1.00 65.24 261 GLU A N 1
ATOM 2133 C CA . GLU A 1 261 ? -14.127 16.639 16.489 1.00 64.11 261 GLU A CA 1
ATOM 2134 C C . GLU A 1 261 ? -14.353 15.547 15.455 1.00 61.34 261 GLU A C 1
ATOM 2135 O O . GLU A 1 261 ? -15.315 14.785 15.549 1.00 61.41 261 GLU A O 1
ATOM 2141 N N . ASP A 1 262 ? -13.469 15.470 14.469 1.00 61.10 262 ASP A N 1
ATOM 2142 C CA . ASP A 1 262 ? -13.556 14.411 13.464 1.00 62.96 262 ASP A CA 1
ATOM 2143 C C . ASP A 1 262 ? -13.222 13.024 14.034 1.00 59.82 262 ASP A C 1
ATOM 2144 O O . ASP A 1 262 ? -13.929 12.049 13.760 1.00 57.05 262 ASP A O 1
ATOM 2149 N N . LEU A 1 263 ? -12.159 12.936 14.831 1.00 55.74 263 LEU A N 1
ATOM 2150 C CA . LEU A 1 263 ? -11.891 11.713 15.580 1.00 54.29 263 LEU A CA 1
ATOM 2151 C C . LEU A 1 263 ? -13.063 11.362 16.496 1.00 53.42 263 LEU A C 1
ATOM 2152 O O . LEU A 1 263 ? -13.600 10.250 16.434 1.00 53.17 263 LEU A O 1
ATOM 2157 N N . LYS A 1 264 ? -13.462 12.309 17.340 1.00 50.42 264 LYS A N 1
ATOM 2158 C CA . LYS A 1 264 ? -14.549 12.060 18.282 1.00 50.89 264 LYS A CA 1
ATOM 2159 C C . LYS A 1 264 ? -15.776 11.451 17.611 1.00 50.25 264 LYS A C 1
ATOM 2160 O O . LYS A 1 264 ? -16.325 10.466 18.101 1.00 49.07 264 LYS A O 1
ATOM 2166 N N . LYS A 1 265 ? -16.201 12.027 16.492 1.00 51.23 265 LYS A N 1
ATOM 2167 C CA . LYS A 1 265 ? -17.410 11.553 15.825 1.00 57.53 265 LYS A CA 1
ATOM 2168 C C . LYS A 1 265 ? -17.138 10.167 15.243 1.00 52.50 265 LYS A C 1
ATOM 2169 O O . LYS A 1 265 ? -17.981 9.265 15.305 1.00 51.19 265 LYS A O 1
ATOM 2175 N N . GLN A 1 266 ? -15.938 10.014 14.691 1.00 50.78 266 GLN A N 1
ATOM 2176 C CA . GLN A 1 266 ? -15.524 8.772 14.068 1.00 49.79 266 GLN A CA 1
ATOM 2177 C C . GLN A 1 266 ? -15.499 7.666 15.118 1.00 50.73 266 GLN A C 1
ATOM 2178 O O . GLN A 1 266 ? -16.114 6.612 14.955 1.00 46.32 266 GLN A O 1
ATOM 2184 N N . PHE A 1 267 ? -14.779 7.924 16.204 1.00 48.31 267 PHE A N 1
ATOM 2185 C CA . PHE A 1 267 ? -14.634 6.942 17.262 1.00 46.97 267 PHE A CA 1
ATOM 2186 C C . PHE A 1 267 ? -15.918 6.686 18.053 1.00 50.31 267 PHE A C 1
ATOM 2187 O O . PHE A 1 267 ? -16.200 5.543 18.431 1.00 52.03 267 PHE A O 1
ATOM 2195 N N . ALA A 1 268 ? -16.712 7.728 18.269 1.00 43.75 268 ALA A N 1
ATOM 2196 C CA . ALA A 1 268 ? -17.980 7.569 18.969 1.00 44.80 268 ALA A CA 1
ATOM 2197 C C . ALA A 1 268 ? -18.923 6.617 18.239 1.00 50.58 268 ALA A C 1
ATOM 2198 O O . ALA A 1 268 ? -19.719 5.903 18.869 1.00 54.00 268 ALA A O 1
ATOM 2200 N N . GLU A 1 269 ? -18.839 6.587 16.914 1.00 51.60 269 GLU A N 1
ATOM 2201 C CA . GLU A 1 269 ? -19.701 5.679 16.160 1.00 51.80 269 GLU A CA 1
ATOM 2202 C C . GLU A 1 269 ? -19.176 4.256 16.198 1.00 47.45 269 GLU A C 1
ATOM 2203 O O . GLU A 1 269 ? -19.953 3.316 16.333 1.00 53.36 269 GLU A O 1
ATOM 2209 N N . MET A 1 270 ? -17.859 4.100 16.096 1.00 45.05 270 MET A N 1
ATOM 2210 C CA . MET A 1 270 ? -17.243 2.783 16.200 1.00 49.36 270 MET A CA 1
ATOM 2211 C C . MET A 1 270 ? -17.465 2.204 17.599 1.00 47.98 270 MET A C 1
ATOM 2212 O O . MET A 1 270 ? -17.920 1.070 17.753 1.00 43.12 270 MET A O 1
ATOM 2217 N N . ASP A 1 271 ? -17.159 3.003 18.615 1.00 46.88 271 ASP A N 1
ATOM 2218 C CA . ASP A 1 271 ? -17.303 2.573 20.001 1.00 49.41 271 ASP A CA 1
ATOM 2219 C C . ASP A 1 271 ? -18.732 2.146 20.369 1.00 49.04 271 ASP A C 1
ATOM 2220 O O . ASP A 1 271 ? -18.932 1.123 21.057 1.00 39.82 271 ASP A O 1
ATOM 2225 N N . LEU A 1 272 ? -19.713 2.926 19.909 1.00 45.43 272 LEU A N 1
ATOM 2226 C CA . LEU A 1 272 ? -21.114 2.557 20.071 1.00 42.79 272 LEU A CA 1
ATOM 2227 C C . LEU A 1 272 ? -21.391 1.188 19.440 1.00 48.79 272 LEU A C 1
ATOM 2228 O O . LEU A 1 272 ? -22.094 0.355 20.021 1.00 48.00 272 LEU A O 1
ATOM 2233 N N . LYS A 1 273 ? -20.840 0.946 18.252 1.00 42.64 273 LYS A N 1
ATOM 2234 C CA . LYS A 1 273 ? -21.102 -0.316 17.582 1.00 45.12 273 LYS A CA 1
ATOM 2235 C C . LYS A 1 273 ? -20.581 -1.463 18.423 1.00 44.55 273 LYS A C 1
ATOM 2236 O O . LYS A 1 273 ? -21.220 -2.506 18.522 1.00 47.59 273 LYS A O 1
ATOM 2242 N N . ILE A 1 274 ? -19.415 -1.257 19.022 1.00 41.09 274 ILE A N 1
ATOM 2243 C CA . ILE A 1 274 ? -18.810 -2.248 19.898 1.00 45.95 274 ILE A CA 1
ATOM 2244 C C . ILE A 1 274 ? -19.652 -2.380 21.166 1.00 44.84 274 ILE A C 1
ATOM 2245 O O . ILE A 1 274 ? -19.895 -3.480 21.640 1.00 41.53 274 ILE A O 1
ATOM 2250 N N . SER A 1 275 ? -20.102 -1.248 21.699 1.00 44.32 275 SER A N 1
ATOM 2251 C CA . SER A 1 275 ? -20.983 -1.249 22.856 1.00 42.07 275 SER A CA 1
ATOM 2252 C C . SER A 1 275 ? -22.251 -2.055 22.626 1.00 45.93 275 SER A C 1
ATOM 2253 O O . SER A 1 275 ? -22.644 -2.858 23.477 1.00 47.14 275 SER A O 1
ATOM 2256 N N . HIS A 1 276 ? -22.915 -1.828 21.498 1.00 44.54 276 HIS A N 1
ATOM 2257 C CA . HIS A 1 276 ? -24.162 -2.535 21.254 1.00 46.65 276 HIS A CA 1
ATOM 2258 C C . HIS A 1 276 ? -23.886 -4.010 21.151 1.00 46.19 276 HIS A C 1
ATOM 2259 O O . HIS A 1 276 ? -24.629 -4.818 21.705 1.00 49.54 276 HIS A O 1
ATOM 2266 N N . ASN A 1 277 ? -22.808 -4.355 20.454 1.00 42.97 277 ASN A N 1
ATOM 2267 C CA . ASN A 1 277 ? -22.433 -5.753 20.301 1.00 40.84 277 ASN A CA 1
ATOM 2268 C C . ASN A 1 277 ? -22.238 -6.458 21.642 1.00 44.47 277 ASN A C 1
ATOM 2269 O O . ASN A 1 277 ? -22.802 -7.524 21.865 1.00 42.77 277 ASN A O 1
ATOM 2274 N N . ILE A 1 278 ? -21.451 -5.853 22.532 1.00 41.61 278 ILE A N 1
ATOM 2275 C CA . ILE A 1 278 ? -21.163 -6.433 23.841 1.00 43.65 278 ILE A CA 1
ATOM 2276 C C . ILE A 1 278 ? -22.425 -6.619 24.686 1.00 44.15 278 ILE A C 1
ATOM 2277 O O . ILE A 1 278 ? -22.606 -7.653 25.340 1.00 42.16 278 ILE A O 1
ATOM 2282 N N . GLN A 1 279 ? -23.293 -5.615 24.659 1.00 43.41 279 GLN A N 1
ATOM 2283 C CA . GLN A 1 279 ? -24.566 -5.675 25.367 1.00 42.61 279 GLN A CA 1
ATOM 2284 C C . GLN A 1 279 ? -25.458 -6.825 24.878 1.00 44.28 279 GLN A C 1
ATOM 2285 O O . GLN A 1 279 ? -26.145 -7.471 25.676 1.00 52.16 279 GLN A O 1
ATOM 2291 N N . ASP A 1 280 ? -25.432 -7.098 23.578 1.00 42.54 280 ASP A N 1
ATOM 2292 C CA . ASP A 1 280 ? -26.258 -8.160 23.012 1.00 48.93 280 ASP A CA 1
ATOM 2293 C C . ASP A 1 280 ? -25.675 -9.560 23.251 1.00 47.44 280 ASP A C 1
ATOM 2294 O O . ASP A 1 280 ? -26.412 -10.538 23.426 1.00 56.80 280 ASP A O 1
ATOM 2299 N N . ILE A 1 281 ? -24.352 -9.629 23.295 1.00 43.93 281 ILE A N 1
ATOM 2300 C CA . ILE A 1 281 ? -23.601 -10.867 23.116 1.00 40.28 281 ILE A CA 1
ATOM 2301 C C . ILE A 1 281 ? -22.975 -11.389 24.398 1.00 39.40 281 ILE A C 1
ATOM 2302 O O . ILE A 1 281 ? -22.757 -12.585 24.561 1.00 36.99 281 ILE A O 1
ATOM 2307 N N . ALA A 1 282 ? -22.695 -10.477 25.316 1.00 43.55 282 ALA A N 1
ATOM 2308 C CA . ALA A 1 282 ? -21.905 -10.801 26.485 1.00 40.99 282 ALA A CA 1
ATOM 2309 C C . ALA A 1 282 ? -22.667 -10.581 27.791 1.00 43.65 282 ALA A C 1
ATOM 2310 O O . ALA A 1 282 ? -22.265 -11.094 28.845 1.00 37.25 282 ALA A O 1
ATOM 2312 N N . LEU A 1 283 ? -23.754 -9.816 27.731 1.00 39.03 283 LEU A N 1
ATOM 2313 C CA . LEU A 1 283 ? -24.568 -9.607 28.920 1.00 40.47 283 LEU A CA 1
ATOM 2314 C C . LEU A 1 283 ? -25.555 -10.765 29.066 1.00 48.09 283 LEU A C 1
ATOM 2315 O O . LEU A 1 283 ? -26.341 -11.047 28.156 1.00 53.93 283 LEU A O 1
ATOM 2320 N N . GLU A 1 284 ? -25.502 -11.453 30.198 1.00 42.63 284 GLU A N 1
ATOM 2321 C CA . GLU A 1 284 ? -26.305 -12.650 30.382 1.00 42.71 284 GLU A CA 1
ATOM 2322 C C . GLU A 1 284 ? -26.573 -12.866 31.860 1.00 47.22 284 GLU A C 1
ATOM 2323 O O . GLU A 1 284 ? -25.642 -12.886 32.680 1.00 44.43 284 GLU A O 1
ATOM 2329 N N . ASP A 1 285 ? -27.850 -13.023 32.197 1.00 49.67 285 ASP A N 1
ATOM 2330 C CA . ASP A 1 285 ? -28.262 -13.153 33.584 1.00 45.68 285 ASP A CA 1
ATOM 2331 C C . ASP A 1 285 ? -27.744 -11.930 34.324 1.00 44.36 285 ASP A C 1
ATOM 2332 O O . ASP A 1 285 ? -27.325 -12.012 35.485 1.00 43.70 285 ASP A O 1
ATOM 2337 N N . GLY A 1 286 ? -27.745 -10.800 33.616 1.00 4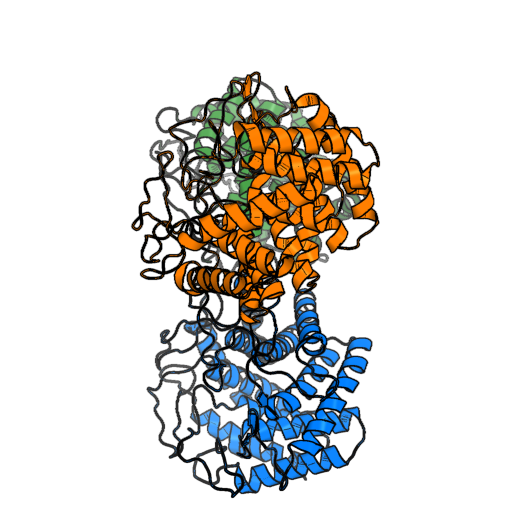2.88 286 GLY A N 1
ATOM 2338 C CA . GLY A 1 286 ? -27.503 -9.498 34.222 1.00 41.39 286 GLY A CA 1
ATOM 2339 C C . GLY A 1 286 ? -26.062 -9.149 34.536 1.00 43.51 286 GLY A C 1
ATOM 2340 O O . GLY A 1 286 ? -25.791 -8.132 35.179 1.00 47.05 286 GLY A O 1
ATOM 2341 N N . ALA A 1 287 ? -25.137 -9.997 34.095 1.00 42.84 287 ALA A N 1
ATOM 2342 C CA . ALA A 1 287 ? -23.706 -9.765 34.297 1.00 38.53 287 ALA A CA 1
ATOM 2343 C C . ALA A 1 287 ? -22.951 -10.053 32.992 1.00 45.23 287 ALA A C 1
ATOM 2344 O O . ALA A 1 287 ? -23.485 -10.692 32.072 1.00 42.57 287 ALA A O 1
ATOM 2346 N N . LEU A 1 288 ? -21.723 -9.551 32.906 1.00 42.72 288 LEU A N 1
ATOM 2347 C CA . LEU A 1 288 ? -20.922 -9.692 31.701 1.00 36.65 288 LEU A CA 1
ATOM 2348 C C . LEU A 1 288 ? -20.131 -10.995 31.730 1.00 39.17 288 LEU A C 1
ATOM 2349 O O . LEU A 1 288 ? -19.421 -11.289 32.704 1.00 38.46 288 LEU A O 1
ATOM 2354 N N . ASN A 1 289 ? -20.242 -11.780 30.667 1.00 37.27 289 ASN A N 1
ATOM 2355 C CA . ASN A 1 289 ? -19.334 -12.904 30.498 1.00 34.83 289 ASN A CA 1
ATOM 2356 C C . ASN A 1 289 ? -17.898 -12.443 30.252 1.00 38.07 289 ASN A C 1
ATOM 2357 O O . ASN A 1 289 ? -17.649 -11.288 29.900 1.00 38.47 289 ASN A O 1
ATOM 2362 N N . ASN A 1 290 ? -16.961 -13.366 30.430 1.00 38.31 290 ASN A N 1
ATOM 2363 C CA . ASN A 1 290 ? -15.538 -13.083 30.280 1.00 37.69 290 ASN A CA 1
ATOM 2364 C C . ASN A 1 290 ? -15.060 -13.033 28.822 1.00 38.21 290 ASN A C 1
ATOM 2365 O O . ASN A 1 290 ? -14.634 -11.983 28.324 1.00 35.88 290 ASN A O 1
ATOM 2370 N N . GLU A 1 291 ? -15.134 -14.167 28.134 1.00 36.55 291 GLU A N 1
ATOM 2371 C CA . GLU A 1 291 ? -14.563 -14.250 26.794 1.00 40.94 291 GLU A CA 1
ATOM 2372 C C . GLU A 1 291 ? -15.096 -15.415 25.975 1.00 41.07 291 GLU A C 1
ATOM 2373 O O . GLU A 1 291 ? -15.615 -16.390 26.511 1.00 36.53 291 GLU A O 1
ATOM 2379 N N . ARG A 1 292 ? -14.949 -15.304 24.663 1.00 38.96 292 ARG A N 1
ATOM 2380 C CA . ARG A 1 292 ? -15.016 -16.479 23.821 1.00 37.38 292 ARG A CA 1
ATOM 2381 C C . ARG A 1 292 ? -13.604 -16.850 23.373 1.00 37.82 292 ARG A C 1
ATOM 2382 O O . ARG A 1 292 ? -12.886 -16.013 22.831 1.00 40.95 292 ARG A O 1
ATOM 2390 N N . ASP A 1 293 ? -13.198 -18.091 23.620 1.00 38.15 293 ASP A N 1
ATOM 2391 C CA . ASP A 1 293 ? -11.965 -18.638 23.045 1.00 40.07 293 ASP A CA 1
ATOM 2392 C C . ASP A 1 293 ? -12.372 -19.741 22.056 1.00 41.49 293 ASP A C 1
ATOM 2393 O O . ASP A 1 293 ? -12.787 -20.848 22.463 1.00 37.51 293 ASP A O 1
ATOM 2398 N N . LYS A 1 294 ? -12.268 -19.421 20.763 1.00 38.39 294 LYS A N 1
ATOM 2399 C CA . LYS A 1 294 ? -12.780 -20.282 19.685 1.00 41.29 294 LYS A CA 1
ATOM 2400 C C . LYS A 1 294 ? -14.234 -20.726 19.895 1.00 40.95 294 LYS A C 1
ATOM 2401 O O . LYS A 1 294 ? -15.155 -19.917 19.784 1.00 41.42 294 LYS A O 1
ATOM 2407 N N . ASN A 1 295 ? -14.424 -22.008 20.205 1.00 38.34 295 ASN A N 1
ATOM 2408 C CA . ASN A 1 295 ? -15.750 -22.616 20.303 1.00 39.77 295 ASN A CA 1
ATOM 2409 C C . ASN A 1 295 ? -16.389 -22.541 21.691 1.00 44.55 295 ASN A C 1
ATOM 2410 O O . ASN A 1 295 ? -17.502 -23.034 21.885 1.00 42.58 295 ASN A O 1
ATOM 2415 N N . GLU A 1 296 ? -15.690 -21.936 22.650 1.00 39.26 296 GLU A N 1
ATOM 2416 C CA . GLU A 1 296 ? -16.117 -21.986 24.050 1.00 40.46 296 GLU A CA 1
ATOM 2417 C C . GLU A 1 296 ? -16.294 -20.602 24.680 1.00 40.45 296 GLU A C 1
ATOM 2418 O O . GLU A 1 296 ? -15.474 -19.705 24.483 1.00 41.65 296 GLU A O 1
ATOM 2424 N N . ILE A 1 297 ? -17.374 -20.437 25.433 1.00 37.00 297 ILE A N 1
ATOM 2425 C CA . ILE A 1 297 ? -17.623 -19.208 26.163 1.00 36.88 297 ILE A CA 1
ATOM 2426 C C . ILE A 1 297 ? -17.257 -19.421 27.630 1.00 38.83 297 ILE A C 1
ATOM 2427 O O . ILE A 1 297 ? -17.702 -20.394 28.253 1.00 40.23 297 ILE A O 1
ATOM 2432 N N . ASP A 1 298 ? -16.419 -18.535 28.165 1.00 34.22 298 ASP A N 1
ATOM 2433 C CA . ASP A 1 298 ? -16.131 -18.511 29.583 1.00 30.63 298 ASP A CA 1
ATOM 2434 C C . ASP A 1 298 ? -17.065 -17.519 30.249 1.00 35.56 298 ASP A C 1
ATOM 2435 O O . ASP A 1 298 ? -16.884 -16.316 30.134 1.00 38.03 298 ASP A O 1
ATOM 2440 N N . LYS A 1 299 ? -18.066 -18.019 30.953 1.00 37.16 299 LYS A N 1
ATOM 2441 C CA . LYS A 1 299 ? -19.062 -17.141 31.531 1.00 39.11 299 LYS A CA 1
ATOM 2442 C C . LYS A 1 299 ? -18.683 -16.688 32.940 1.00 41.50 299 LYS A C 1
ATOM 2443 O O . LYS A 1 299 ? -19.465 -16.020 33.621 1.00 43.18 299 LYS A O 1
ATOM 2449 N N . THR A 1 300 ? -17.481 -17.047 33.376 1.00 37.68 300 THR A N 1
ATOM 2450 C CA . THR A 1 300 ? -16.983 -16.585 34.672 1.00 40.35 300 THR A CA 1
ATOM 2451 C C . THR A 1 300 ? -17.079 -15.064 34.798 1.00 39.95 300 THR A C 1
ATOM 2452 O O . THR A 1 300 ? -16.714 -14.329 33.873 1.00 38.46 300 THR A O 1
ATOM 2456 N N . ARG A 1 301 ? -17.570 -14.592 35.940 1.00 38.63 301 ARG A N 1
ATOM 2457 C CA . ARG A 1 301 ? -17.603 -13.157 36.211 1.00 36.97 301 ARG A CA 1
ATOM 2458 C C . ARG A 1 301 ? -16.283 -12.720 36.829 1.00 35.36 301 ARG A C 1
ATOM 2459 O O . ARG A 1 301 ? -16.028 -12.981 38.003 1.00 34.50 301 ARG A O 1
ATOM 2467 N N . VAL A 1 302 ? -15.438 -12.093 36.006 1.00 35.37 302 VAL A N 1
ATOM 2468 C CA . VAL A 1 302 ? -14.166 -11.523 36.435 1.00 30.18 302 VAL A CA 1
ATOM 2469 C C . VAL A 1 302 ? -14.452 -10.105 36.920 1.00 34.11 302 VAL A C 1
ATOM 2470 O O . VAL A 1 302 ? -15.183 -9.350 36.262 1.00 34.82 302 VAL A O 1
ATOM 2474 N N . TRP A 1 303 ? -13.889 -9.745 38.072 1.00 34.24 303 TRP A N 1
ATOM 2475 C CA . TRP A 1 303 ? -14.272 -8.507 38.755 1.00 33.17 303 TRP A CA 1
ATOM 2476 C C . TRP A 1 303 ? -14.029 -7.249 37.892 1.00 37.65 303 TRP A C 1
ATOM 2477 O O . TRP A 1 303 ? -14.929 -6.407 37.764 1.00 34.18 303 TRP A O 1
ATOM 2488 N N . TRP A 1 304 ? -12.835 -7.138 37.293 1.00 35.38 304 TRP A N 1
ATOM 2489 C CA . TRP A 1 304 ? -12.497 -5.973 36.469 1.00 31.23 304 TRP A CA 1
ATOM 2490 C C . TRP A 1 304 ? -13.366 -5.872 35.236 1.00 33.37 304 TRP A C 1
ATOM 2491 O O . TRP A 1 304 ? -13.653 -4.774 34.759 1.00 36.63 304 TRP A O 1
ATOM 2502 N N . VAL A 1 305 ? -13.798 -7.017 34.724 1.00 34.94 305 VAL A N 1
ATOM 2503 C CA . VAL A 1 305 ? -14.695 -7.020 33.580 1.00 33.08 305 VAL A CA 1
ATOM 2504 C C . VAL A 1 305 ? -16.050 -6.396 33.955 1.00 34.56 305 VAL A C 1
ATOM 2505 O O . VAL A 1 305 ? -16.608 -5.627 33.187 1.00 32.52 305 VAL A O 1
ATOM 2509 N N . GLN A 1 306 ? -16.566 -6.715 35.145 1.00 37.91 306 GLN A N 1
ATOM 2510 C CA . GLN A 1 306 ? -17.838 -6.153 35.605 1.00 30.97 306 GLN A CA 1
ATOM 2511 C C . GLN A 1 306 ? -17.699 -4.651 35.732 1.00 35.18 306 GLN A C 1
ATOM 2512 O O . GLN A 1 306 ? -18.551 -3.893 35.262 1.00 33.62 306 GLN A O 1
ATOM 2518 N N . ALA A 1 307 ? -16.616 -4.232 36.383 1.00 30.74 307 ALA A N 1
ATOM 2519 C CA . ALA A 1 307 ? -16.351 -2.820 36.612 1.00 33.91 307 ALA A CA 1
ATOM 2520 C C . ALA A 1 307 ? -16.244 -2.032 35.293 1.00 38.03 307 ALA A C 1
ATOM 2521 O O . ALA A 1 307 ? -16.864 -0.976 35.146 1.00 33.35 307 ALA A O 1
ATOM 2523 N N . GLU A 1 308 ? -15.471 -2.542 34.337 1.00 34.59 308 GLU A N 1
ATOM 2524 C CA . GLU A 1 308 ? -15.357 -1.867 33.046 1.00 36.41 308 GLU A CA 1
ATOM 2525 C C . GLU A 1 308 ? -16.682 -1.832 32.287 1.00 36.98 308 GLU A C 1
ATOM 2526 O O . GLU A 1 308 ? -16.954 -0.880 31.553 1.00 36.48 308 GLU A O 1
ATOM 2532 N N . ALA A 1 309 ? -17.511 -2.857 32.460 1.00 32.51 309 ALA A N 1
ATOM 2533 C CA . ALA A 1 309 ? -18.807 -2.854 31.784 1.00 35.96 309 ALA A CA 1
ATOM 2534 C C . ALA A 1 309 ? -19.738 -1.739 32.321 1.00 37.42 309 ALA A C 1
ATOM 2535 O O . ALA A 1 309 ? -20.508 -1.137 31.564 1.00 35.42 309 ALA A O 1
ATOM 2537 N N . VAL A 1 310 ? -19.647 -1.455 33.623 1.00 39.78 310 VAL A N 1
ATOM 2538 C CA . VAL A 1 310 ? -20.418 -0.370 34.232 1.00 36.24 310 VAL A CA 1
ATOM 2539 C C . VAL A 1 310 ? -20.079 0.970 33.572 1.00 38.36 310 VAL A C 1
ATOM 2540 O O . VAL A 1 310 ? -20.974 1.676 33.097 1.00 38.76 310 VAL A O 1
ATOM 2544 N N . VAL A 1 311 ? -18.791 1.308 33.527 1.00 37.26 311 VAL A N 1
ATOM 2545 C CA . VAL A 1 311 ? -18.351 2.536 32.870 1.00 35.09 311 VAL A CA 1
ATOM 2546 C C . VAL A 1 311 ? -18.720 2.566 31.376 1.00 40.02 311 VAL A C 1
ATOM 2547 O O . VAL A 1 311 ? -19.295 3.540 30.890 1.00 43.34 311 VAL A O 1
ATOM 2551 N N . GLY A 1 312 ? -18.375 1.508 30.648 1.00 36.32 312 GLY A N 1
ATOM 2552 C CA . GLY A 1 312 ? -18.572 1.476 29.210 1.00 33.59 312 GLY A CA 1
ATOM 2553 C C . GLY A 1 312 ? -20.022 1.617 28.793 1.00 36.45 312 GLY A C 1
ATOM 2554 O O . GLY A 1 312 ? -20.333 2.250 27.791 1.00 37.88 312 GLY A O 1
ATOM 2555 N N . PHE A 1 313 ? -20.915 1.013 29.565 1.00 39.38 313 PHE A N 1
ATOM 2556 C CA . PHE A 1 313 ? -22.344 1.116 29.311 1.00 40.66 313 PHE A CA 1
ATOM 2557 C C . PHE A 1 313 ? -22.898 2.524 29.586 1.00 41.64 313 PHE A C 1
ATOM 2558 O O . PHE A 1 313 ? -23.771 3.012 28.855 1.00 42.07 313 PHE A O 1
ATOM 2566 N N . ILE A 1 314 ? -22.410 3.154 30.655 1.00 39.97 314 ILE A N 1
ATOM 2567 C CA . ILE A 1 314 ? -22.817 4.510 30.994 1.00 42.53 314 ILE A CA 1
ATOM 2568 C C . ILE A 1 314 ? -22.335 5.462 29.905 1.00 43.52 314 ILE A C 1
ATOM 2569 O O . ILE A 1 314 ? -23.094 6.302 29.415 1.00 46.47 314 ILE A O 1
ATOM 2574 N N . ASN A 1 315 ? -21.073 5.295 29.522 1.00 38.92 315 ASN A N 1
ATOM 2575 C CA . ASN A 1 315 ? -20.486 6.019 28.409 1.00 40.58 315 ASN A CA 1
ATOM 2576 C C . ASN A 1 315 ? -21.283 5.853 27.115 1.00 45.73 315 ASN A C 1
ATOM 2577 O O . ASN A 1 315 ? -21.469 6.816 26.359 1.00 46.89 315 ASN A O 1
ATOM 2582 N N . ALA A 1 316 ? -21.751 4.632 26.859 1.00 42.32 316 ALA A N 1
ATOM 2583 C CA . ALA A 1 316 ? -22.528 4.360 25.654 1.00 42.73 316 ALA A CA 1
ATOM 2584 C C . ALA A 1 316 ? -23.860 5.107 25.709 1.00 48.84 316 ALA A C 1
ATOM 2585 O O . ALA A 1 316 ? -24.324 5.638 24.691 1.00 51.31 316 ALA A O 1
ATOM 2587 N N . TYR A 1 317 ? -24.465 5.161 26.895 1.00 46.42 317 TYR A N 1
ATOM 2588 C CA . TYR A 1 317 ? -25.661 5.969 27.089 1.00 48.90 317 TYR A CA 1
ATOM 2589 C C . TYR A 1 317 ? -25.332 7.430 26.765 1.00 51.47 317 TYR A C 1
ATOM 2590 O O . TYR A 1 317 ? -25.980 8.055 25.921 1.00 49.70 317 TYR A O 1
ATOM 2599 N N . GLN A 1 318 ? -24.300 7.957 27.417 1.00 47.22 318 GLN A N 1
ATOM 2600 C CA . GLN A 1 318 ? -23.896 9.344 27.205 1.00 48.52 318 GLN A CA 1
ATOM 2601 C C . GLN A 1 318 ? -23.687 9.721 25.732 1.00 49.15 318 GLN A C 1
ATOM 2602 O O . GLN A 1 318 ? -23.914 10.863 25.352 1.00 50.16 318 GLN A O 1
ATOM 2608 N N . HIS A 1 319 ? -23.262 8.768 24.909 1.00 47.87 319 HIS A N 1
ATOM 2609 C CA . HIS A 1 319 ? -23.027 9.042 23.495 1.00 45.01 319 HIS A CA 1
ATOM 2610 C C . HIS A 1 319 ? -24.224 8.701 22.620 1.00 50.14 319 HIS A C 1
ATOM 2611 O O . HIS A 1 319 ? -24.164 8.875 21.402 1.00 52.58 319 HIS A O 1
ATOM 2618 N N . SER A 1 320 ? -25.309 8.212 23.215 1.00 53.69 320 SER A N 1
ATOM 2619 C CA . SER A 1 320 ? -26.408 7.691 22.394 1.00 55.56 320 SER A CA 1
ATOM 2620 C C . SER A 1 320 ? -27.824 8.092 22.826 1.00 57.36 320 SER A C 1
ATOM 2621 O O . SER A 1 320 ? -28.724 8.177 21.987 1.00 57.99 320 SER A O 1
ATOM 2624 N N . GLY A 1 321 ? -28.017 8.306 24.125 1.00 56.52 321 GLY A N 1
ATOM 2625 C CA . GLY A 1 321 ? -29.334 8.561 24.681 1.00 53.28 321 GLY A CA 1
ATOM 2626 C C . GLY A 1 321 ? -30.182 7.307 24.877 1.00 59.06 321 GLY A C 1
ATOM 2627 O O . GLY A 1 321 ? -31.311 7.382 25.368 1.00 65.10 321 GLY A O 1
ATOM 2628 N N . ASP A 1 322 ? -29.651 6.151 24.487 1.00 56.59 322 ASP A N 1
ATOM 2629 C CA . ASP A 1 322 ? -30.364 4.882 24.657 1.00 55.22 322 ASP A CA 1
ATOM 2630 C C . ASP A 1 322 ? -30.358 4.410 26.121 1.00 57.08 322 ASP A C 1
ATOM 2631 O O . ASP A 1 322 ? -29.304 4.217 26.732 1.00 55.80 322 ASP A O 1
ATOM 2636 N N . GLU A 1 323 ? -31.544 4.220 26.681 1.00 57.73 323 GLU A N 1
ATOM 2637 C CA . GLU A 1 323 ? -31.660 3.973 28.111 1.00 56.80 323 GLU A CA 1
ATOM 2638 C C . GLU A 1 323 ? -31.345 2.539 28.496 1.00 55.79 323 GLU A C 1
ATOM 2639 O O . GLU A 1 323 ? -31.013 2.251 29.652 1.00 55.65 323 GLU A O 1
ATOM 2645 N N . LYS A 1 324 ? -31.410 1.642 27.523 1.00 52.72 324 LYS A N 1
ATOM 2646 C CA . LYS A 1 324 ? -31.118 0.246 27.809 1.00 55.52 324 LYS A CA 1
ATOM 2647 C C . LYS A 1 324 ? -29.660 0.073 28.255 1.00 50.67 324 LYS A C 1
ATOM 2648 O O . LYS A 1 324 ? -29.347 -0.836 29.022 1.00 50.39 324 LYS A O 1
ATOM 2654 N N . PHE A 1 325 ? -28.786 0.983 27.828 1.00 50.59 325 PHE A N 1
ATOM 2655 C CA . PHE A 1 325 ? -27.385 0.961 28.269 1.00 48.22 325 PHE A CA 1
ATOM 2656 C C . PHE A 1 325 ? -27.301 1.242 29.767 1.00 49.98 325 PHE A C 1
ATOM 2657 O O . PHE A 1 325 ? -26.545 0.590 30.517 1.00 47.22 325 PHE A O 1
ATOM 2665 N N . LEU A 1 326 ? -28.102 2.212 30.193 1.00 53.63 326 LEU A N 1
ATOM 2666 C CA . LEU A 1 326 ? -28.238 2.579 31.597 1.00 49.34 326 LEU A CA 1
ATOM 2667 C C . LEU A 1 326 ? -28.733 1.415 32.454 1.00 50.14 326 LEU A C 1
ATOM 2668 O O . LEU A 1 326 ? -28.166 1.120 33.505 1.00 51.72 326 LEU A O 1
ATOM 2673 N N . GLU A 1 327 ? -29.809 0.770 32.011 1.00 53.36 327 GLU A N 1
ATOM 2674 C CA . GLU A 1 327 ? -30.320 -0.406 32.700 1.00 52.21 327 GLU A CA 1
ATOM 2675 C C . GLU A 1 327 ? -29.254 -1.490 32.808 1.00 49.36 327 GLU A C 1
ATOM 2676 O O . GLU A 1 327 ? -29.069 -2.084 33.873 1.00 51.14 327 GLU A O 1
ATOM 2682 N N . SER A 1 328 ? -28.530 -1.735 31.720 1.00 48.37 328 SER A N 1
ATOM 2683 C CA . SER A 1 328 ? -27.446 -2.716 31.759 1.00 45.66 328 SER A CA 1
ATOM 2684 C C . SER A 1 328 ? -26.412 -2.355 32.830 1.00 47.71 328 SER A C 1
ATOM 2685 O O . SER A 1 328 ? -25.993 -3.210 33.614 1.00 43.36 328 SER A O 1
ATOM 2688 N N . ALA A 1 329 ? -26.008 -1.085 32.854 1.00 45.20 329 ALA A N 1
ATOM 2689 C CA . ALA A 1 329 ? -25.104 -0.586 33.883 1.00 41.64 329 ALA A CA 1
ATOM 2690 C C . ALA A 1 329 ? -25.608 -0.977 35.266 1.00 45.92 329 ALA A C 1
ATOM 2691 O O . ALA A 1 329 ? -24.866 -1.578 36.055 1.00 44.94 329 ALA A O 1
ATOM 2693 N N . LYS A 1 330 ? -26.874 -0.654 35.547 1.00 46.46 330 LYS A N 1
ATOM 2694 C CA . LYS A 1 330 ? -27.477 -0.951 36.852 1.00 48.73 330 LYS A CA 1
ATOM 2695 C C . LYS A 1 330 ? -27.428 -2.451 37.128 1.00 47.81 330 LYS A C 1
ATOM 2696 O O . LYS A 1 330 ? -27.122 -2.898 38.236 1.00 45.77 330 LYS A O 1
ATOM 2702 N N . SER A 1 331 ? -27.743 -3.219 36.098 1.00 45.13 331 SER A N 1
ATOM 2703 C CA . SER A 1 331 ? -27.793 -4.653 36.204 1.00 41.86 331 SER A CA 1
ATOM 2704 C C . SER A 1 331 ? -26.421 -5.180 36.632 1.00 46.26 331 SER A C 1
ATOM 2705 O O . SER A 1 331 ? -26.310 -5.953 37.590 1.00 43.56 331 SER A O 1
ATOM 2708 N N . VAL A 1 332 ? -25.373 -4.746 35.939 1.00 42.73 332 VAL A N 1
ATOM 2709 C CA . VAL A 1 332 ? -24.033 -5.211 36.261 1.00 43.36 332 VAL A CA 1
ATOM 2710 C C . VAL A 1 332 ? -23.657 -4.788 37.673 1.00 40.48 332 VAL A C 1
ATOM 2711 O O . VAL A 1 332 ? -23.118 -5.572 38.456 1.00 38.75 332 VAL A O 1
ATOM 2715 N N . TRP A 1 333 ? -23.950 -3.542 38.002 1.00 40.86 333 TRP A N 1
ATOM 2716 C CA . TRP A 1 333 ? -23.697 -3.066 39.360 1.00 44.24 333 TRP A CA 1
ATOM 2717 C C . TRP A 1 333 ? -24.488 -3.859 40.416 1.00 42.89 333 TRP A C 1
ATOM 2718 O O . TRP A 1 333 ? -23.926 -4.295 41.431 1.00 41.37 333 TRP A O 1
ATOM 2729 N N . GLU A 1 334 ? -25.784 -4.055 40.177 1.00 44.63 334 GLU A N 1
ATOM 2730 C CA . GLU A 1 334 ? -26.606 -4.830 41.106 1.00 45.02 334 GLU A CA 1
ATOM 2731 C C . GLU A 1 334 ? -25.947 -6.182 41.380 1.00 43.03 334 GLU A C 1
ATOM 2732 O O . GLU A 1 334 ? -25.902 -6.649 42.525 1.00 40.20 334 GLU A O 1
ATOM 2738 N N . ASN A 1 335 ? -25.401 -6.792 40.333 1.00 42.30 335 ASN A N 1
ATOM 2739 C CA . ASN A 1 335 ? -24.771 -8.099 40.480 1.00 33.37 335 ASN A CA 1
ATOM 2740 C C . ASN A 1 335 ? -23.363 -8.061 41.070 1.00 36.94 335 ASN A C 1
ATOM 2741 O O . ASN A 1 335 ? -22.929 -9.025 41.697 1.00 39.45 335 ASN A O 1
ATOM 2746 N N . ILE A 1 336 ? -22.655 -6.950 40.887 1.00 37.99 336 ILE A N 1
ATOM 2747 C CA . ILE A 1 336 ? -21.422 -6.725 41.629 1.00 35.81 336 ILE A CA 1
ATOM 2748 C C . ILE A 1 336 ? -21.722 -6.753 43.143 1.00 39.49 336 ILE A C 1
ATOM 2749 O O . ILE A 1 336 ? -21.011 -7.401 43.917 1.00 40.67 336 ILE A O 1
ATOM 2754 N N . LYS A 1 337 ? -22.783 -6.068 43.560 1.00 34.13 337 LYS A N 1
ATOM 2755 C CA . LYS A 1 337 ? -23.151 -6.023 44.976 1.00 38.08 337 LYS A CA 1
ATOM 2756 C C . LYS A 1 337 ? -23.485 -7.406 45.529 1.00 37.81 337 LYS A C 1
ATOM 2757 O O . LYS A 1 337 ? -22.994 -7.805 46.587 1.00 35.95 337 LYS A O 1
ATOM 2763 N N . GLU A 1 338 ? -24.341 -8.131 44.817 1.00 38.25 338 GLU A N 1
ATOM 2764 C CA . GLU A 1 338 ? -24.817 -9.408 45.307 1.00 36.45 338 GLU A CA 1
ATOM 2765 C C . GLU A 1 338 ? -23.734 -10.473 45.383 1.00 41.63 338 GLU A C 1
ATOM 2766 O O . GLU A 1 338 ? -23.675 -11.236 46.354 1.00 40.70 338 GLU A O 1
ATOM 2772 N N . TYR A 1 339 ? -22.859 -10.499 44.378 1.00 40.85 339 TYR A N 1
ATOM 2773 C CA . TYR A 1 339 ? -21.992 -11.653 44.147 1.00 35.84 339 TYR A CA 1
ATOM 2774 C C . TYR A 1 339 ? -20.509 -11.388 44.098 1.00 39.46 339 TYR A C 1
ATOM 2775 O O . TYR A 1 339 ? -19.729 -12.320 44.263 1.00 40.35 339 TYR A O 1
ATOM 2784 N N . ILE A 1 340 ? -20.111 -10.143 43.828 1.00 39.89 340 ILE A N 1
ATOM 2785 C CA . ILE A 1 340 ? -18.699 -9.845 43.608 1.00 32.47 340 ILE A CA 1
ATOM 2786 C C . ILE A 1 340 ? -18.030 -9.171 44.808 1.00 34.85 340 ILE A C 1
ATOM 2787 O O . ILE A 1 340 ? -16.877 -9.435 45.122 1.00 37.37 340 ILE A O 1
ATOM 2792 N N . ILE A 1 341 ? -18.761 -8.287 45.470 1.00 34.75 341 ILE A N 1
ATOM 2793 C CA . ILE A 1 341 ? -18.267 -7.603 46.656 1.00 35.14 341 ILE A CA 1
ATOM 2794 C C . ILE A 1 341 ? -18.199 -8.547 47.863 1.00 34.46 341 ILE A C 1
ATOM 2795 O O . ILE A 1 341 ? -19.177 -9.198 48.200 1.00 38.17 341 ILE A O 1
ATOM 2800 N N . ASP A 1 342 ? -17.038 -8.610 48.503 1.00 37.35 342 ASP A N 1
ATOM 2801 C CA . ASP A 1 342 ? -16.812 -9.457 49.673 1.00 36.88 342 ASP A CA 1
ATOM 2802 C C . ASP A 1 342 ? -17.465 -8.855 50.923 1.00 40.22 342 ASP A C 1
ATOM 2803 O O . ASP A 1 342 ? -17.305 -7.663 51.200 1.00 41.69 342 ASP A O 1
ATOM 2808 N N . LYS A 1 343 ? -18.188 -9.684 51.677 1.00 39.18 343 LYS A N 1
ATOM 2809 C CA . LYS A 1 343 ? -18.804 -9.269 52.940 1.00 37.59 343 LYS A CA 1
ATOM 2810 C C . LYS A 1 343 ? -18.011 -9.768 54.154 1.00 39.22 343 LYS A C 1
ATOM 2811 O O . LYS A 1 343 ? -18.339 -9.449 55.299 1.00 39.46 343 LYS A O 1
ATOM 2817 N N . ARG A 1 344 ? -16.969 -10.551 53.900 1.00 37.66 344 ARG A N 1
ATOM 2818 C CA . ARG A 1 344 ? -16.057 -10.959 54.959 1.00 43.41 344 ARG A CA 1
ATOM 2819 C C . ARG A 1 344 ? -15.252 -9.765 55.483 1.00 47.77 344 ARG A C 1
ATOM 2820 O O . ARG A 1 344 ? -15.024 -8.785 54.768 1.00 49.96 344 ARG A O 1
ATOM 2828 N N . GLU A 1 345 ? -14.827 -9.842 56.737 1.00 49.44 345 GLU A N 1
ATOM 2829 C CA . GLU A 1 345 ? -13.808 -8.931 57.226 1.00 51.93 345 GLU A CA 1
ATOM 2830 C C . GLU A 1 345 ? -12.453 -9.513 56.873 1.00 52.84 345 GLU A C 1
ATOM 2831 O O . GLU A 1 345 ? -12.280 -10.734 56.868 1.00 56.77 345 GLU A O 1
ATOM 2837 N N . GLY A 1 346 ? -11.506 -8.671 56.491 1.00 49.46 346 GLY A N 1
ATOM 2838 C CA . GLY A 1 346 ? -11.785 -7.427 55.836 1.00 39.84 346 GLY A CA 1
ATOM 2839 C C . GLY A 1 346 ? -11.250 -7.764 54.447 1.00 49.79 346 GLY A C 1
ATOM 2840 O O . GLY A 1 346 ? -10.036 -7.772 54.204 1.00 40.92 346 GLY A O 1
ATOM 2841 N N . GLY A 1 347 ? -12.158 -8.130 53.552 1.00 44.12 347 GLY A N 1
ATOM 2842 C CA . GLY A 1 347 ? -11.812 -8.316 52.161 1.00 45.28 347 GLY A CA 1
ATOM 2843 C C . GLY A 1 347 ? -12.417 -7.177 51.366 1.00 44.39 347 GLY A C 1
ATOM 2844 O O . GLY A 1 347 ? -13.005 -6.259 51.957 1.00 40.04 347 GLY A O 1
ATOM 2845 N N . GLU A 1 348 ? -12.281 -7.223 50.039 1.00 37.03 348 GLU A N 1
ATOM 2846 C CA . GLU A 1 348 ? -12.865 -6.178 49.214 1.00 41.93 348 GLU A CA 1
ATOM 2847 C C . GLU A 1 348 ? -13.768 -6.706 48.105 1.00 39.59 348 GLU A C 1
ATOM 2848 O O . GLU A 1 348 ? -14.976 -6.795 48.297 1.00 39.57 348 GLU A O 1
ATOM 2854 N N . TRP A 1 349 ? -13.199 -7.023 46.949 1.00 36.03 349 TRP A N 1
ATOM 2855 C CA . TRP A 1 349 ? -13.959 -7.658 45.877 1.00 38.01 349 TRP A CA 1
ATOM 2856 C C . TRP A 1 349 ? -13.341 -9.021 45.599 1.00 38.70 349 TRP A C 1
ATOM 2857 O O . TRP A 1 349 ? -12.122 -9.152 45.573 1.00 40.70 349 TRP A O 1
ATOM 2868 N N . TYR A 1 350 ? -14.174 -10.035 45.398 1.00 33.82 350 TYR A N 1
ATOM 2869 C CA . TYR A 1 350 ? -13.673 -11.299 44.894 1.00 35.96 350 TYR A CA 1
ATOM 2870 C C . TYR A 1 350 ? -13.127 -11.124 43.482 1.00 33.56 350 TYR A C 1
ATOM 2871 O O . TYR A 1 350 ? -13.708 -10.407 42.661 1.00 32.67 350 TYR A O 1
ATOM 2880 N N . SER A 1 351 ? -12.016 -11.796 43.209 1.00 33.17 351 SER A N 1
ATOM 2881 C CA . SER A 1 351 ? -11.416 -11.841 41.877 1.00 35.92 351 SER A CA 1
ATOM 2882 C C . SER A 1 351 ? -12.342 -12.433 40.792 1.00 39.99 351 SER A C 1
ATOM 2883 O O . SER A 1 351 ? -12.596 -11.796 39.762 1.00 38.27 351 SER A O 1
ATOM 2886 N N . GLU A 1 352 ? -12.840 -13.650 41.032 1.00 39.57 352 GLU A N 1
ATOM 2887 C CA . GLU A 1 352 ? -13.622 -14.389 40.036 1.00 37.27 352 GLU A CA 1
ATOM 2888 C C . GLU A 1 352 ? -14.812 -15.150 40.641 1.00 40.63 352 GLU A C 1
ATOM 2889 O O . GLU A 1 352 ? -14.665 -15.939 41.579 1.00 36.62 352 GLU A O 1
ATOM 2895 N N . VAL A 1 353 ? -15.998 -14.919 40.092 1.00 35.75 353 VAL A N 1
ATOM 2896 C CA . VAL A 1 353 ? -17.166 -15.668 40.529 1.00 38.74 353 VAL A CA 1
ATOM 2897 C C . VAL A 1 353 ? -17.850 -16.343 39.348 1.00 41.75 353 VAL A C 1
ATOM 2898 O O . VAL A 1 353 ? -18.099 -15.692 38.331 1.00 40.68 353 VAL A O 1
ATOM 2902 N N . THR A 1 354 ? -18.155 -17.637 39.497 1.00 40.94 354 THR A N 1
ATOM 2903 C CA . THR A 1 354 ? -18.824 -18.439 38.456 1.00 36.44 354 THR A CA 1
ATOM 2904 C C . THR A 1 354 ? -20.217 -17.925 38.111 1.00 39.64 354 THR A C 1
ATOM 2905 O O . THR A 1 354 ? -20.831 -17.164 38.867 1.00 42.59 354 THR A O 1
ATOM 2909 N N . PHE A 1 355 ? -20.717 -18.368 36.962 1.00 42.69 355 PHE A N 1
ATOM 2910 C CA . PHE A 1 355 ? -22.057 -18.034 36.500 1.00 38.21 355 PHE A CA 1
ATOM 2911 C C . PHE A 1 355 ? -23.115 -18.438 37.532 1.00 41.52 355 PHE A C 1
ATOM 2912 O O . PHE A 1 355 ? -24.206 -17.859 37.599 1.00 41.14 355 PHE A O 1
ATOM 2920 N N . ASP A 1 356 ? -22.768 -19.446 38.329 1.00 44.34 356 ASP A N 1
ATOM 2921 C CA . ASP A 1 356 ? -23.634 -19.966 39.382 1.00 48.31 356 ASP A CA 1
ATOM 2922 C C . ASP A 1 356 ? -23.316 -19.402 40.763 1.00 46.30 356 ASP A C 1
ATOM 2923 O O . ASP A 1 356 ? -23.826 -19.898 41.768 1.00 44.90 356 ASP A O 1
ATOM 2928 N N . HIS A 1 357 ? -22.438 -18.405 40.799 1.00 37.34 357 HIS A N 1
ATOM 2929 C CA . HIS A 1 357 ? -22.325 -17.493 41.930 1.00 41.75 357 HIS A CA 1
ATOM 2930 C C . HIS A 1 357 ? -21.426 -17.980 43.043 1.00 41.78 357 HIS A C 1
ATOM 2931 O O . HIS A 1 357 ? -21.570 -17.567 44.196 1.00 41.40 357 HIS A O 1
ATOM 2938 N N . THR A 1 358 ? -20.492 -18.856 42.716 1.00 41.46 358 THR A N 1
ATOM 2939 C CA . THR A 1 358 ? -19.553 -19.260 43.737 1.00 41.68 358 THR A CA 1
ATOM 2940 C C . THR A 1 358 ? -18.143 -18.810 43.371 1.00 42.55 358 THR A C 1
ATOM 2941 O O . THR A 1 358 ? -17.707 -18.967 42.232 1.00 40.21 358 THR A O 1
ATOM 2945 N N . PRO A 1 359 ? -17.456 -18.184 44.337 1.00 40.91 359 PRO A N 1
ATOM 2946 C CA . PRO A 1 359 ? -16.143 -17.571 44.114 1.00 41.71 359 PRO A CA 1
ATOM 2947 C C . PRO A 1 359 ? -15.107 -18.641 43.845 1.00 42.02 359 PRO A C 1
ATOM 2948 O O . PRO A 1 359 ? -15.215 -19.715 44.420 1.00 41.99 359 PRO A O 1
ATOM 2952 N N . HIS A 1 360 ? -14.144 -18.347 42.973 1.00 45.35 360 HIS A N 1
ATOM 2953 C CA . HIS A 1 360 ? -12.993 -19.208 42.746 1.00 39.62 360 HIS A CA 1
ATOM 2954 C C . HIS A 1 360 ? -12.067 -19.019 43.920 1.00 43.11 360 HIS A C 1
ATOM 2955 O O . HIS A 1 360 ? -11.411 -17.991 44.041 1.00 46.12 360 HIS A O 1
ATOM 2962 N N . ASP A 1 361 ? -11.997 -20.019 44.781 1.00 44.57 361 ASP A N 1
ATOM 2963 C CA . ASP A 1 361 ? -11.227 -19.904 46.011 1.00 42.45 361 ASP A CA 1
ATOM 2964 C C . ASP A 1 361 ? -9.722 -19.994 45.774 1.00 39.88 361 ASP A C 1
ATOM 2965 O O . ASP A 1 361 ? -8.946 -20.066 46.726 1.00 43.94 361 ASP A O 1
ATOM 2970 N N . TYR A 1 362 ? -9.310 -19.998 44.513 1.00 36.48 362 TYR A N 1
ATOM 2971 C CA . TYR A 1 362 ? -7.884 -20.056 44.199 1.00 42.98 362 TYR A CA 1
ATOM 2972 C C . TYR A 1 362 ? -7.330 -18.756 43.602 1.00 40.55 362 TYR A C 1
ATOM 2973 O O . TYR A 1 362 ? -6.180 -18.709 43.168 1.00 40.22 362 TYR A O 1
ATOM 2982 N N . LYS A 1 363 ? -8.156 -17.716 43.565 1.00 41.23 363 LYS A N 1
ATOM 2983 C CA . LYS A 1 363 ? -7.732 -16.418 43.051 1.00 41.86 363 LYS A CA 1
ATOM 2984 C C . LYS A 1 363 ? -7.523 -15.478 44.231 1.00 40.92 363 LYS A C 1
ATOM 2985 O O . LYS A 1 363 ? -8.427 -15.299 45.049 1.00 46.60 363 LYS A O 1
ATOM 2991 N N . GLU A 1 364 ? -6.339 -14.883 44.323 1.00 40.77 364 GLU A N 1
ATOM 2992 C CA . GLU A 1 364 ? -6.003 -14.005 45.448 1.00 41.46 364 GLU A CA 1
ATOM 2993 C C . GLU A 1 364 ? -6.840 -12.723 45.477 1.00 42.68 364 GLU A C 1
ATOM 2994 O O . GLU A 1 364 ? -7.355 -12.279 44.441 1.00 41.30 364 GLU A O 1
ATOM 3000 N N . THR A 1 365 ? -6.957 -12.129 46.665 1.00 35.80 365 THR A N 1
ATOM 3001 C CA . THR A 1 365 ? -7.667 -10.862 46.836 1.00 40.52 365 THR A CA 1
ATOM 3002 C C . THR A 1 365 ? -6.810 -9.688 46.343 1.00 37.09 365 THR A C 1
ATOM 3003 O O . THR A 1 365 ? -7.309 -8.728 45.768 1.00 29.42 365 THR A O 1
ATOM 3007 N N . VAL A 1 366 ? -5.509 -9.796 46.578 1.00 35.72 366 VAL A N 1
ATOM 3008 C CA . VAL A 1 366 ? -4.553 -8.802 46.129 1.00 36.28 366 VAL A CA 1
ATOM 3009 C C . VAL A 1 366 ? -3.291 -9.502 45.662 1.00 39.84 366 VAL A C 1
ATOM 3010 O O . VAL A 1 366 ? -2.760 -10.368 46.362 1.00 42.11 366 VAL A O 1
ATOM 3014 N N . GLY A 1 367 ? -2.801 -9.113 44.488 1.00 41.80 367 GLY A N 1
ATOM 3015 C CA . GLY A 1 367 ? -1.554 -9.643 43.964 1.00 33.76 367 GLY A CA 1
ATOM 3016 C C . GLY A 1 367 ? -1.070 -8.829 42.781 1.00 38.10 367 GLY A C 1
ATOM 3017 O O . GLY A 1 367 ? -1.595 -7.747 42.503 1.00 38.37 367 GLY A O 1
ATOM 3018 N N . PRO A 1 368 ? -0.074 -9.355 42.054 1.00 40.05 368 PRO A N 1
ATOM 3019 C CA . PRO A 1 368 ? 0.503 -8.618 40.924 1.00 37.69 368 PRO A CA 1
ATOM 3020 C C . PRO A 1 368 ? -0.542 -8.208 39.892 1.00 32.27 368 PRO A C 1
ATOM 3021 O O . PRO A 1 368 ? -0.382 -7.172 39.262 1.00 42.54 368 PRO A O 1
ATOM 3025 N N . TRP A 1 369 ? -1.607 -8.982 39.750 1.00 39.52 369 TRP A N 1
ATOM 3026 C CA . TRP A 1 369 ? -2.629 -8.675 38.752 1.00 45.08 369 TRP A CA 1
ATOM 3027 C C . TRP A 1 369 ? -3.981 -8.175 39.291 1.00 44.69 369 TRP A C 1
ATOM 3028 O O . TRP A 1 369 ? -4.884 -7.875 38.512 1.00 49.76 369 TRP A O 1
ATOM 3039 N N . LYS A 1 370 ? -4.117 -8.059 40.609 1.00 42.20 370 LYS A N 1
ATOM 3040 C CA . LYS A 1 370 ? -5.346 -7.511 41.187 1.00 37.68 370 LYS A CA 1
ATOM 3041 C C . LYS A 1 370 ? -5.072 -6.377 42.186 1.00 41.31 370 LYS A C 1
ATOM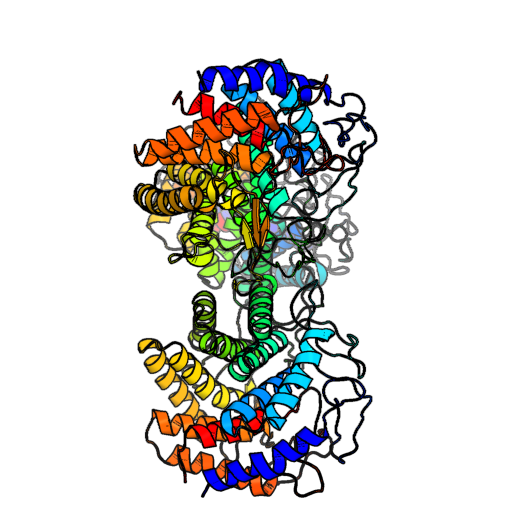 3042 O O . LYS A 1 370 ? -4.338 -6.556 43.170 1.00 39.51 370 LYS A O 1
ATOM 3048 N N . CYS A 1 371 ? -5.681 -5.218 41.918 1.00 40.87 371 CYS A N 1
ATOM 3049 C CA . CYS A 1 371 ? -5.356 -3.949 42.584 1.00 37.69 371 CYS A CA 1
ATOM 3050 C C . CYS A 1 371 ? -6.615 -3.077 42.709 1.00 36.57 371 CYS A C 1
ATOM 3051 O O . CYS A 1 371 ? -7.705 -3.537 42.387 1.00 32.25 371 CYS A O 1
ATOM 3054 N N . PRO A 1 372 ? -6.471 -1.814 43.180 1.00 35.77 372 PRO A N 1
ATOM 3055 C CA . PRO A 1 372 ? -7.671 -0.973 43.317 1.00 35.56 372 PRO A CA 1
ATOM 3056 C C . PRO A 1 372 ? -8.035 -0.188 42.066 1.00 33.19 372 PRO A C 1
ATOM 3057 O O . PRO A 1 372 ? -8.952 0.617 42.107 1.00 35.40 372 PRO A O 1
ATOM 3061 N N . TYR A 1 373 ? -7.335 -0.431 40.970 1.00 31.97 373 TYR A N 1
ATOM 3062 C CA . TYR A 1 373 ? -7.443 0.416 39.790 1.00 32.06 373 TYR A CA 1
ATOM 3063 C C . TYR A 1 373 ? -8.757 0.246 39.014 1.00 38.26 373 TYR A C 1
ATOM 3064 O O . TYR A 1 373 ? -9.517 1.209 38.857 1.00 37.18 373 TYR A O 1
ATOM 3073 N N . HIS A 1 374 ? -9.052 -0.969 38.564 1.00 36.55 374 HIS A N 1
ATOM 3074 C CA . HIS A 1 374 ? -10.301 -1.201 37.836 1.00 34.21 374 HIS A CA 1
ATOM 3075 C C . HIS A 1 374 ? -11.559 -0.832 38.632 1.00 36.06 374 HIS A C 1
ATOM 3076 O O . HIS A 1 374 ? -12.449 -0.129 38.119 1.00 37.91 374 HIS A O 1
ATOM 3083 N N . ASN A 1 375 ? -11.659 -1.311 39.871 1.00 32.71 375 ASN A N 1
ATOM 3084 C CA . ASN A 1 375 ? -12.884 -1.073 40.632 1.00 35.36 375 ASN A CA 1
ATOM 3085 C C . ASN A 1 375 ? -12.931 0.343 41.216 1.00 39.41 375 ASN A C 1
ATOM 3086 O O . ASN A 1 375 ? -14.009 0.976 41.268 1.00 37.74 375 ASN A O 1
ATOM 3091 N N . GLY A 1 376 ? -11.759 0.834 41.632 1.00 37.60 376 GLY A N 1
ATOM 3092 C CA . GLY A 1 376 ? -11.564 2.244 41.943 1.00 35.41 376 GLY A CA 1
ATOM 3093 C C . GLY A 1 376 ? -11.977 3.169 40.805 1.00 34.94 376 GLY A C 1
ATOM 3094 O O . GLY A 1 376 ? -12.764 4.108 40.994 1.00 36.22 376 GLY A O 1
ATOM 3095 N N . ARG A 1 377 ? -11.477 2.897 39.603 1.00 34.95 377 ARG A N 1
ATOM 3096 C CA . ARG A 1 377 ? -11.806 3.766 38.477 1.00 38.76 377 ARG A CA 1
ATOM 3097 C C . ARG A 1 377 ? -13.307 3.821 38.201 1.00 38.41 377 ARG A C 1
ATOM 3098 O O . ARG A 1 377 ? -13.845 4.890 37.933 1.00 39.09 377 ARG A O 1
ATOM 3106 N N . MET A 1 378 ? -13.986 2.677 38.289 1.00 39.32 378 MET A N 1
ATOM 3107 C CA . MET A 1 378 ? -15.437 2.640 38.054 1.00 42.24 378 MET A CA 1
ATOM 3108 C C . MET A 1 378 ? -16.199 3.546 39.024 1.00 38.96 378 MET A C 1
ATOM 3109 O O . MET A 1 378 ? -17.106 4.285 38.633 1.00 34.49 378 MET A O 1
ATOM 3114 N N . CYS A 1 379 ? -15.831 3.481 40.295 1.00 40.02 379 CYS A N 1
ATOM 3115 C CA . CYS A 1 379 ? -16.499 4.303 41.284 1.00 37.53 379 CYS A CA 1
ATOM 3116 C C . CYS A 1 379 ? -16.334 5.774 40.913 1.00 42.56 379 CYS A C 1
ATOM 3117 O O . CYS A 1 379 ? -17.331 6.511 40.792 1.00 39.56 379 CYS A O 1
ATOM 3120 N N . MET A 1 380 ? -15.087 6.180 40.677 1.00 37.63 380 MET A N 1
ATOM 3121 C CA . MET A 1 380 ? -14.790 7.565 40.334 1.00 33.20 380 MET A CA 1
ATOM 3122 C C . MET A 1 380 ? -15.418 8.014 39.031 1.00 37.31 380 MET A C 1
ATOM 3123 O O . MET A 1 380 ? -15.896 9.147 38.934 1.00 47.14 380 MET A O 1
ATOM 3128 N N . GLU A 1 381 ? -15.443 7.141 38.033 1.00 35.07 381 GLU A N 1
ATOM 3129 C CA . GLU A 1 381 ? -15.993 7.523 36.741 1.00 35.61 381 GLU A CA 1
ATOM 3130 C C . GLU A 1 381 ? -17.492 7.741 36.840 1.00 38.43 381 GLU A C 1
ATOM 3131 O O . GLU A 1 381 ? -18.053 8.593 36.147 1.00 42.12 381 GLU A O 1
ATOM 3137 N N . VAL A 1 382 ? -18.133 6.960 37.706 1.00 40.87 382 VAL A N 1
ATOM 3138 C CA . VAL A 1 382 ? -19.584 6.989 37.869 1.00 40.50 382 VAL A CA 1
ATOM 3139 C C . VAL A 1 382 ? -19.948 8.275 38.570 1.00 46.31 382 VAL A C 1
ATOM 3140 O O . VAL A 1 382 ? -20.847 9.013 38.141 1.00 47.26 382 VAL A O 1
ATOM 3144 N N . ILE A 1 383 ? -19.222 8.530 39.653 1.00 42.73 383 ILE A N 1
ATOM 3145 C CA . ILE A 1 383 ? -19.362 9.750 40.417 1.00 42.98 383 ILE A CA 1
ATOM 3146 C C . ILE A 1 383 ? -19.218 10.954 39.494 1.00 47.95 383 ILE A C 1
ATOM 3147 O O . ILE A 1 383 ? -20.067 11.847 39.467 1.00 51.05 383 ILE A O 1
ATOM 3152 N N . THR A 1 384 ? -18.146 10.946 38.716 1.00 45.41 384 THR A N 1
ATOM 3153 C CA . THR A 1 384 ? -17.751 12.094 37.911 1.00 45.98 384 THR A CA 1
ATOM 3154 C C . THR A 1 384 ? -18.680 12.388 36.730 1.00 51.74 384 THR A C 1
ATOM 3155 O O . THR A 1 384 ? -18.849 13.543 36.351 1.00 55.22 384 THR A O 1
ATOM 3159 N N . ARG A 1 385 ? -19.278 11.348 36.151 1.00 50.03 385 ARG A N 1
ATOM 3160 C CA . ARG A 1 385 ? -20.177 11.521 35.013 1.00 49.87 385 ARG A CA 1
ATOM 3161 C C . ARG A 1 385 ? -21.573 11.945 35.458 1.00 48.43 385 ARG A C 1
ATOM 3162 O O . ARG A 1 385 ? -22.389 12.400 34.661 1.00 45.40 385 ARG A O 1
ATOM 3170 N N . GLY A 1 386 ? -21.838 11.761 36.744 1.00 50.13 386 GLY A N 1
ATOM 3171 C CA . GLY A 1 386 ? -23.129 12.060 37.327 1.00 44.68 386 GLY A CA 1
ATOM 3172 C C . GLY A 1 386 ? -24.370 11.643 36.554 1.00 50.57 386 GLY A C 1
ATOM 3173 O O . GLY A 1 386 ? -25.361 12.364 36.567 1.00 53.57 386 GLY A O 1
ATOM 3174 N N . VAL A 1 387 ? -24.353 10.501 35.876 1.00 46.50 387 VAL A N 1
ATOM 3175 C CA . VAL A 1 387 ? -25.629 9.958 35.428 1.00 45.77 387 VAL A CA 1
ATOM 3176 C C . VAL A 1 387 ? -26.104 8.889 36.394 1.00 52.05 387 VAL A C 1
ATOM 3177 O O . VAL A 1 387 ? -25.372 7.964 36.723 1.00 49.88 387 VAL A O 1
ATOM 3181 N N . ASP A 1 388 ? -27.332 9.060 36.876 1.00 57.74 388 ASP A N 1
ATOM 3182 C CA . ASP A 1 388 ? -27.891 8.200 37.910 1.00 54.43 388 ASP A CA 1
ATOM 3183 C C . ASP A 1 388 ? -29.015 7.317 37.385 1.00 58.94 388 ASP A C 1
ATOM 3184 O O . ASP A 1 388 ? -29.579 7.578 36.322 1.00 56.22 388 ASP A O 1
ATOM 3189 N N . ILE A 1 389 ? -29.337 6.272 38.144 1.00 57.19 389 ILE A N 1
ATOM 3190 C CA . ILE A 1 389 ? -30.469 5.415 37.821 1.00 55.26 389 ILE A CA 1
ATOM 3191 C C . ILE A 1 389 ? -30.877 4.496 38.981 1.00 58.46 389 ILE A C 1
ATOM 3192 O O . ILE A 1 389 ? -30.135 4.325 39.953 1.00 58.42 389 ILE A O 1
ATOM 3197 N N . MET B 1 1 ? 13.268 -23.276 -29.310 1.00 57.13 1 MET B N 1
ATOM 3198 C CA . MET B 1 1 ? 14.076 -22.059 -29.278 1.00 57.79 1 MET B CA 1
ATOM 3199 C C . MET B 1 1 ? 14.612 -21.745 -27.868 1.00 52.73 1 MET B C 1
ATOM 3200 O O . MET B 1 1 ? 14.626 -22.603 -26.986 1.00 52.20 1 MET B O 1
ATOM 3205 N N . MET B 1 2 ? 15.052 -20.511 -27.659 1.00 51.87 2 MET B N 1
ATOM 3206 C CA . MET B 1 2 ? 15.662 -20.141 -26.389 1.00 51.47 2 MET B CA 1
ATOM 3207 C C . MET B 1 2 ? 14.833 -20.540 -25.143 1.00 50.37 2 MET B C 1
ATOM 3208 O O . MET B 1 2 ? 15.352 -21.161 -24.209 1.00 46.53 2 MET B O 1
ATOM 3213 N N . ILE B 1 3 ? 13.551 -20.199 -25.129 1.00 45.57 3 ILE B N 1
ATOM 3214 C CA . ILE B 1 3 ? 12.739 -20.498 -23.956 1.00 47.35 3 ILE B CA 1
ATOM 3215 C C . ILE B 1 3 ? 12.685 -21.987 -23.625 1.00 48.66 3 ILE B C 1
ATOM 3216 O O . ILE B 1 3 ? 12.732 -22.364 -22.451 1.00 47.58 3 ILE B O 1
ATOM 3221 N N . SER B 1 4 ? 12.589 -22.841 -24.638 1.00 48.30 4 SER B N 1
ATOM 3222 C CA . SER B 1 4 ? 12.445 -24.264 -24.344 1.00 49.38 4 SER B CA 1
ATOM 3223 C C . SER B 1 4 ? 13.778 -24.857 -23.907 1.00 47.33 4 SER B C 1
ATOM 3224 O O . SER B 1 4 ? 13.818 -25.780 -23.075 1.00 42.64 4 SER B O 1
ATOM 3227 N N . GLU B 1 5 ? 14.861 -24.310 -24.465 1.00 45.71 5 GLU B N 1
ATOM 3228 C CA . GLU B 1 5 ? 16.214 -24.715 -24.103 1.00 42.97 5 GLU B CA 1
ATOM 3229 C C . GLU B 1 5 ? 16.467 -24.343 -22.650 1.00 46.60 5 GLU B C 1
ATOM 3230 O O . GLU B 1 5 ? 16.962 -25.155 -21.865 1.00 41.80 5 GLU B O 1
ATOM 3236 N N . ILE B 1 6 ? 16.102 -23.115 -22.287 1.00 42.77 6 ILE B N 1
ATOM 3237 C CA . ILE B 1 6 ? 16.328 -22.667 -20.935 1.00 40.04 6 ILE B CA 1
ATOM 3238 C C . ILE B 1 6 ? 15.415 -23.405 -19.966 1.00 44.62 6 ILE B C 1
ATOM 3239 O O . ILE B 1 6 ? 15.807 -23.682 -18.815 1.00 41.63 6 ILE B O 1
ATOM 3244 N N . ARG B 1 7 ? 14.216 -23.754 -20.436 1.00 41.96 7 ARG B N 1
ATOM 3245 C CA . ARG B 1 7 ? 13.285 -24.510 -19.610 1.00 42.52 7 ARG B CA 1
ATOM 3246 C C . ARG B 1 7 ? 13.825 -25.908 -19.330 1.00 47.23 7 ARG B C 1
ATOM 3247 O O . ARG B 1 7 ? 13.639 -26.456 -18.229 1.00 45.13 7 ARG B O 1
ATOM 3255 N N . GLN B 1 8 ? 14.510 -26.474 -20.323 1.00 46.84 8 GLN B N 1
ATOM 3256 C CA . GLN B 1 8 ? 15.083 -27.807 -20.183 1.00 47.79 8 GLN B CA 1
ATOM 3257 C C . GLN B 1 8 ? 16.227 -27.803 -19.173 1.00 44.46 8 GLN B C 1
ATOM 3258 O O . GLN B 1 8 ? 16.275 -28.638 -18.265 1.00 46.57 8 GLN B O 1
ATOM 3264 N N . GLU B 1 9 ? 17.145 -26.861 -19.347 1.00 35.27 9 GLU B N 1
ATOM 3265 C CA . GLU B 1 9 ? 18.206 -26.630 -18.385 1.00 41.08 9 GLU B CA 1
ATOM 3266 C C . GLU B 1 9 ? 17.699 -26.570 -16.936 1.00 44.03 9 GLU B C 1
ATOM 3267 O O . GLU B 1 9 ? 18.277 -27.197 -16.040 1.00 41.36 9 GLU B O 1
ATOM 3273 N N . LEU B 1 10 ? 16.626 -25.810 -16.715 1.00 41.01 10 LEU B N 1
ATOM 3274 C CA . LEU B 1 10 ? 15.989 -25.733 -15.402 1.00 40.76 10 LEU B CA 1
ATOM 3275 C C . LEU B 1 10 ? 15.444 -27.080 -14.895 1.00 42.80 10 LEU B C 1
ATOM 3276 O O . LEU B 1 10 ? 15.844 -27.551 -13.832 1.00 45.03 10 LEU B O 1
ATOM 3281 N N . THR B 1 11 ? 14.521 -27.685 -15.643 1.00 46.37 11 THR B N 1
ATOM 3282 C CA . THR B 1 11 ? 13.816 -28.889 -15.181 1.00 43.95 11 THR B CA 1
ATOM 3283 C C . THR B 1 11 ? 14.689 -30.134 -15.130 1.00 44.76 11 THR B C 1
ATOM 3284 O O . THR B 1 11 ? 14.483 -31.010 -14.293 1.00 48.33 11 THR B O 1
ATOM 3288 N N . ASP B 1 12 ? 15.661 -30.217 -16.029 1.00 47.25 12 ASP B N 1
ATOM 3289 C CA . ASP B 1 12 ? 16.356 -31.483 -16.270 1.00 44.97 12 ASP B CA 1
ATOM 3290 C C . ASP B 1 12 ? 17.817 -31.502 -15.813 1.00 46.05 12 ASP B C 1
ATOM 3291 O O . ASP B 1 12 ? 18.432 -32.567 -15.749 1.00 47.52 12 ASP B O 1
ATOM 3296 N N . HIS B 1 13 ? 18.359 -30.330 -15.479 1.00 45.14 13 HIS B N 1
ATOM 3297 C CA . HIS B 1 13 ? 19.749 -30.224 -15.058 1.00 39.82 13 HIS B CA 1
ATOM 3298 C C . HIS B 1 13 ? 19.906 -29.501 -13.719 1.00 41.26 13 HIS B C 1
ATOM 3299 O O . HIS B 1 13 ? 20.549 -30.006 -12.804 1.00 44.97 13 HIS B O 1
ATOM 3306 N N . ILE B 1 14 ? 19.333 -28.309 -13.610 1.00 40.38 14 ILE B N 1
ATOM 3307 C CA . ILE B 1 14 ? 19.519 -27.499 -12.414 1.00 37.78 14 ILE B CA 1
ATOM 3308 C C . ILE B 1 14 ? 18.775 -28.052 -11.198 1.00 39.44 14 ILE B C 1
ATOM 3309 O O . ILE B 1 14 ? 19.370 -28.253 -10.129 1.00 33.69 14 ILE B O 1
ATOM 3314 N N . ILE B 1 15 ? 17.479 -28.300 -11.360 1.00 40.49 15 ILE B N 1
ATOM 3315 C CA . ILE B 1 15 ? 16.673 -28.831 -10.259 1.00 38.97 15 ILE B CA 1
ATOM 3316 C C . ILE B 1 15 ? 17.170 -30.199 -9.748 1.00 41.92 15 ILE B C 1
ATOM 3317 O O . ILE B 1 15 ? 17.429 -30.358 -8.549 1.00 40.42 15 ILE B O 1
ATOM 3322 N N . PRO B 1 16 ? 17.323 -31.183 -10.656 1.00 39.97 16 PRO B N 1
ATOM 3323 C CA . PRO B 1 16 ? 17.773 -32.512 -10.215 1.00 38.52 16 PRO B CA 1
ATOM 3324 C C . PRO B 1 16 ? 19.103 -32.417 -9.473 1.00 37.55 16 PRO B C 1
ATOM 3325 O O . PRO B 1 16 ? 19.325 -33.117 -8.487 1.00 37.99 16 PRO B O 1
ATOM 3329 N N . PHE B 1 17 ? 19.977 -31.533 -9.930 1.00 34.92 17 PHE B N 1
ATOM 3330 C CA . PHE B 1 17 ? 21.260 -31.357 -9.271 1.00 33.43 17 PHE B CA 1
ATOM 3331 C C . PHE B 1 17 ? 21.095 -30.856 -7.826 1.00 38.23 17 PHE B C 1
ATOM 3332 O O . PHE B 1 17 ? 21.685 -31.415 -6.894 1.00 40.72 17 PHE B O 1
ATOM 3340 N N . TRP B 1 18 ? 20.284 -29.819 -7.632 1.00 39.20 18 TRP B N 1
ATOM 3341 C CA . TRP B 1 18 ? 20.069 -29.289 -6.290 1.00 39.32 18 TRP B CA 1
ATOM 3342 C C . TRP B 1 18 ? 19.236 -30.231 -5.431 1.00 42.48 18 TRP B C 1
ATOM 3343 O O . TRP B 1 18 ? 19.506 -30.396 -4.236 1.00 38.59 18 TRP B O 1
ATOM 3354 N N . ASN B 1 19 ? 18.255 -30.881 -6.057 1.00 40.48 19 ASN B N 1
ATOM 3355 C CA . ASN B 1 19 ? 17.417 -31.842 -5.356 1.00 39.50 19 ASN B CA 1
ATOM 3356 C C . ASN B 1 19 ? 18.214 -32.854 -4.541 1.00 45.48 19 ASN B C 1
ATOM 3357 O O . ASN B 1 19 ? 17.720 -33.393 -3.537 1.00 48.07 19 ASN B O 1
ATOM 3362 N N . LYS B 1 20 ? 19.443 -33.131 -4.960 1.00 41.47 20 LYS B N 1
ATOM 3363 C CA . LYS B 1 20 ? 20.186 -34.152 -4.251 1.00 43.59 20 LYS B CA 1
ATOM 3364 C C . LYS B 1 20 ? 21.246 -33.568 -3.338 1.00 44.92 20 LYS B C 1
ATOM 3365 O O . LYS B 1 20 ? 22.083 -34.286 -2.785 1.00 41.68 20 LYS B O 1
ATOM 3371 N N . LEU B 1 21 ? 21.185 -32.256 -3.152 1.00 44.42 21 LEU B N 1
ATOM 3372 C CA . LEU B 1 21 ? 22.012 -31.630 -2.137 1.00 37.19 21 LEU B CA 1
ATOM 3373 C C . LEU B 1 21 ? 21.249 -31.502 -0.824 1.00 39.13 21 LEU B C 1
ATOM 3374 O O . LEU B 1 21 ? 21.738 -30.925 0.136 1.00 42.61 21 LEU B O 1
ATOM 3379 N N . ARG B 1 22 ? 20.052 -32.073 -0.778 1.00 38.71 22 ARG B N 1
ATOM 3380 C CA . ARG B 1 22 ? 19.258 -32.029 0.435 1.00 43.57 22 ARG B CA 1
ATOM 3381 C C . ARG B 1 22 ? 19.892 -32.867 1.551 1.00 44.96 22 ARG B C 1
ATOM 3382 O O . ARG B 1 22 ? 20.234 -34.024 1.341 1.00 54.04 22 ARG B O 1
ATOM 3390 N N . ASP B 1 23 ? 20.070 -32.265 2.725 1.00 45.60 23 ASP B N 1
ATOM 3391 C CA . ASP B 1 23 ? 20.608 -32.951 3.901 1.00 43.93 23 ASP B CA 1
ATOM 3392 C C . ASP B 1 23 ? 19.470 -33.333 4.832 1.00 45.70 23 ASP B C 1
ATOM 3393 O O . ASP B 1 23 ? 19.017 -32.512 5.630 1.00 48.40 23 ASP B O 1
ATOM 3398 N N . ASP B 1 24 ? 18.994 -34.573 4.722 1.00 53.42 24 ASP B N 1
ATOM 3399 C CA . ASP B 1 24 ? 17.914 -35.068 5.590 1.00 53.74 24 ASP B CA 1
ATOM 3400 C C . ASP B 1 24 ? 18.410 -35.609 6.926 1.00 48.80 24 ASP B C 1
ATOM 3401 O O . ASP B 1 24 ? 17.615 -36.051 7.748 1.00 56.43 24 ASP B O 1
ATOM 3406 N N . GLU B 1 25 ? 19.718 -35.570 7.139 1.00 47.04 25 GLU B N 1
ATOM 3407 C CA . GLU B 1 25 ? 20.304 -36.059 8.378 1.00 51.10 25 GLU B CA 1
ATOM 3408 C C . GLU B 1 25 ? 20.504 -34.887 9.355 1.00 53.89 25 GLU B C 1
ATOM 3409 O O . GLU B 1 25 ? 20.065 -34.931 10.512 1.00 50.05 25 GLU B O 1
ATOM 3415 N N . ASN B 1 26 ? 21.139 -33.823 8.867 1.00 51.99 26 ASN B N 1
ATOM 3416 C CA . ASN B 1 26 ? 21.419 -32.664 9.694 1.00 44.29 26 ASN B CA 1
ATOM 3417 C C . ASN B 1 26 ? 20.643 -31.415 9.310 1.00 48.00 26 ASN B C 1
ATOM 3418 O O . ASN B 1 26 ? 20.842 -30.352 9.898 1.00 53.78 26 ASN B O 1
ATOM 3423 N N . GLY B 1 27 ? 19.743 -31.548 8.342 1.00 43.81 27 GLY B N 1
ATOM 3424 C CA . GLY B 1 27 ? 18.875 -30.446 7.968 1.00 41.69 27 GLY B CA 1
ATOM 3425 C C . GLY B 1 27 ? 19.499 -29.531 6.939 1.00 43.13 27 GLY B C 1
ATOM 3426 O O . GLY B 1 27 ? 20.716 -29.548 6.733 1.00 39.48 27 GLY B O 1
ATOM 3427 N N . GLY B 1 28 ? 18.658 -28.731 6.288 1.00 46.58 28 GLY B N 1
ATOM 3428 C CA . GLY B 1 28 ? 19.111 -27.839 5.234 1.00 39.15 28 GLY B CA 1
ATOM 3429 C C . GLY B 1 28 ? 19.693 -28.579 4.042 1.00 39.71 28 GLY B C 1
ATOM 3430 O O . GLY B 1 28 ? 19.168 -29.608 3.619 1.00 40.37 28 GLY B O 1
ATOM 3431 N N . PHE B 1 29 ? 20.792 -28.046 3.515 1.00 39.07 29 PHE B N 1
ATOM 3432 C CA . PHE B 1 29 ? 21.461 -28.566 2.331 1.00 38.02 29 PHE B CA 1
ATOM 3433 C C . PHE B 1 29 ? 22.964 -28.581 2.568 1.00 39.02 29 PHE B C 1
ATOM 3434 O O . PHE B 1 29 ? 23.472 -27.761 3.325 1.00 39.50 29 PHE B O 1
ATOM 3442 N N . TYR B 1 30 ? 23.681 -29.505 1.928 1.00 40.48 30 TYR B N 1
ATOM 3443 C CA . TYR B 1 30 ? 25.133 -29.586 2.099 1.00 40.50 30 TYR B CA 1
ATOM 3444 C C . TYR B 1 30 ? 25.795 -28.284 1.659 1.00 41.51 30 TYR B C 1
ATOM 3445 O O . TYR B 1 30 ? 25.330 -27.621 0.729 1.00 39.60 30 TYR B O 1
ATOM 3454 N N . GLY B 1 31 ? 26.875 -27.912 2.331 1.00 35.68 31 GLY B N 1
ATOM 3455 C CA . GLY B 1 31 ? 27.431 -26.592 2.144 1.00 34.89 31 GLY B CA 1
ATOM 3456 C C . GLY B 1 31 ? 28.511 -26.446 1.091 1.00 40.50 31 GLY B C 1
ATOM 3457 O O . GLY B 1 31 ? 28.763 -25.332 0.614 1.00 39.61 31 GLY B O 1
ATOM 3458 N N . TYR B 1 32 ? 29.164 -27.548 0.730 1.00 38.90 32 TYR B N 1
ATOM 3459 C CA . TYR B 1 32 ? 30.310 -27.467 -0.169 1.00 39.68 32 TYR B CA 1
ATOM 3460 C C . TYR B 1 32 ? 30.392 -28.631 -1.138 1.00 41.31 32 TYR B C 1
ATOM 3461 O O . TYR B 1 32 ? 30.301 -29.795 -0.743 1.00 41.10 32 TYR B O 1
ATOM 3470 N N . LEU B 1 33 ? 30.559 -28.285 -2.410 1.00 40.01 33 LEU B N 1
ATOM 3471 C CA . LEU B 1 33 ? 30.886 -29.222 -3.470 1.00 35.25 33 LEU B CA 1
ATOM 3472 C C . LEU B 1 33 ? 32.031 -28.598 -4.272 1.00 40.66 33 LEU B C 1
ATOM 3473 O O . LEU B 1 33 ? 31.859 -27.550 -4.901 1.00 39.27 33 LEU B O 1
ATOM 3478 N N . SER B 1 34 ? 33.201 -29.232 -4.238 1.00 43.32 34 SER B N 1
ATOM 3479 C CA . SER B 1 34 ? 34.397 -28.706 -4.905 1.00 36.25 34 SER B CA 1
ATOM 3480 C C . SER B 1 34 ? 34.250 -28.557 -6.415 1.00 39.12 34 SER B C 1
ATOM 3481 O O . SER B 1 34 ? 33.266 -28.999 -7.017 1.00 39.22 34 SER B O 1
ATOM 3484 N N . TYR B 1 35 ? 35.258 -27.940 -7.026 1.00 43.18 35 TYR B N 1
ATOM 3485 C CA . TYR B 1 35 ? 35.336 -27.846 -8.476 1.00 40.91 35 TYR B CA 1
ATOM 3486 C C . TYR B 1 35 ? 35.376 -29.240 -9.096 1.00 42.35 35 TYR B C 1
ATOM 3487 O O . TYR B 1 35 ? 34.672 -29.515 -10.066 1.00 44.62 35 TYR B O 1
ATOM 3496 N N . GLY B 1 36 ? 36.203 -30.115 -8.526 1.00 39.42 36 GLY B N 1
ATOM 3497 C CA . GLY B 1 36 ? 36.227 -31.513 -8.922 1.00 42.82 36 GLY B CA 1
ATOM 3498 C C . GLY B 1 36 ? 35.057 -32.361 -8.428 1.00 44.37 36 GLY B C 1
ATOM 3499 O O . GLY B 1 36 ? 35.141 -33.584 -8.419 1.00 44.14 36 GLY B O 1
ATOM 3500 N N . LEU B 1 37 ? 33.968 -31.719 -8.014 1.00 44.79 37 LEU B N 1
ATOM 3501 C CA . LEU B 1 37 ? 32.722 -32.420 -7.666 1.00 46.02 37 LEU B CA 1
ATOM 3502 C C . LEU B 1 37 ? 32.783 -33.387 -6.474 1.00 38.20 37 LEU B C 1
ATOM 3503 O O . LEU B 1 37 ? 31.985 -34.310 -6.378 1.00 37.95 37 LEU B O 1
ATOM 3508 N N . GLU B 1 38 ? 33.715 -33.153 -5.558 1.00 45.72 38 GLU B N 1
ATOM 3509 C CA . GLU B 1 38 ? 33.720 -33.858 -4.275 1.00 48.34 38 GLU B CA 1
ATOM 3510 C C . GLU B 1 38 ? 32.847 -33.130 -3.246 1.00 46.76 38 GLU B C 1
ATOM 3511 O O . GLU B 1 38 ? 33.095 -31.975 -2.901 1.00 46.89 38 GLU B O 1
ATOM 3517 N N . LEU B 1 39 ? 31.809 -33.810 -2.788 1.00 41.31 39 LEU B N 1
ATOM 3518 C CA . LEU B 1 39 ? 30.909 -33.276 -1.782 1.00 39.96 39 LEU B CA 1
ATOM 3519 C C . LEU B 1 39 ? 31.538 -33.283 -0.391 1.00 41.59 39 LEU B C 1
ATOM 3520 O O . LEU B 1 39 ? 32.226 -34.235 -0.034 1.00 46.64 39 LEU B O 1
ATOM 3525 N N . ASP B 1 40 ? 31.307 -32.237 0.399 1.00 41.56 40 ASP B N 1
ATOM 3526 C CA . ASP B 1 40 ? 31.670 -32.268 1.821 1.00 40.53 40 ASP B CA 1
ATOM 3527 C C . ASP B 1 40 ? 30.445 -32.086 2.718 1.00 44.11 40 ASP B C 1
ATOM 3528 O O . ASP B 1 40 ? 30.093 -30.967 3.083 1.00 47.26 40 ASP B O 1
ATOM 3533 N N . LYS B 1 41 ? 29.815 -33.200 3.080 1.00 44.92 41 LYS B N 1
ATOM 3534 C CA . LYS B 1 41 ? 28.578 -33.196 3.864 1.00 47.72 41 LYS B CA 1
ATOM 3535 C C . LYS B 1 41 ? 28.706 -32.497 5.211 1.00 46.55 41 LYS B C 1
ATOM 3536 O O . LYS B 1 41 ? 27.713 -32.016 5.758 1.00 49.52 41 LYS B O 1
ATOM 3542 N N . LYS B 1 42 ? 29.918 -32.441 5.746 1.00 45.13 42 LYS B N 1
ATOM 3543 C CA . LYS B 1 42 ? 30.129 -31.819 7.049 1.00 48.69 42 LYS B CA 1
ATOM 3544 C C . LYS B 1 42 ? 30.675 -30.376 6.956 1.00 48.42 42 LYS B C 1
ATOM 3545 O O . LYS B 1 42 ? 31.128 -29.801 7.949 1.00 43.83 42 LYS B O 1
ATOM 3551 N N . ALA B 1 43 ? 30.610 -29.782 5.768 1.00 44.38 43 ALA B N 1
ATOM 3552 C CA . ALA B 1 43 ? 31.013 -28.384 5.622 1.00 48.20 43 ALA B CA 1
ATOM 3553 C C . ALA B 1 43 ? 30.072 -27.424 6.372 1.00 47.99 43 ALA B C 1
ATOM 3554 O O . ALA B 1 43 ? 28.888 -27.730 6.596 1.00 39.33 43 ALA B O 1
ATOM 3556 N N . ASP B 1 44 ? 30.622 -26.278 6.775 1.00 46.25 44 ASP B N 1
ATOM 3557 C CA . ASP B 1 44 ? 29.828 -25.157 7.268 1.00 40.12 44 ASP B CA 1
ATOM 3558 C C . ASP B 1 44 ? 28.738 -24.795 6.264 1.00 43.78 44 ASP B C 1
ATOM 3559 O O . ASP B 1 44 ? 28.960 -24.785 5.052 1.00 38.97 44 ASP B O 1
ATOM 3564 N N . LYS B 1 45 ? 27.559 -24.483 6.775 1.00 43.71 45 LYS B N 1
ATOM 3565 C CA . LYS B 1 45 ? 26.438 -24.170 5.911 1.00 43.25 45 LYS B CA 1
ATOM 3566 C C . LYS B 1 45 ? 26.096 -22.682 5.964 1.00 39.98 45 LYS B C 1
ATOM 3567 O O . LYS B 1 45 ? 25.551 -22.195 6.950 1.00 42.85 45 LYS B O 1
ATOM 3573 N N . GLY B 1 46 ? 26.425 -21.968 4.894 1.00 39.40 46 GLY B N 1
ATOM 3574 C CA . GLY B 1 46 ? 26.174 -20.541 4.806 1.00 37.28 46 GLY B CA 1
ATOM 3575 C C . GLY B 1 46 ? 24.696 -20.235 4.817 1.00 36.83 46 GLY B C 1
ATOM 3576 O O . GLY B 1 46 ? 23.907 -20.976 4.227 1.00 37.19 46 GLY B O 1
ATOM 3577 N N . VAL B 1 47 ? 24.302 -19.146 5.475 1.00 37.06 47 VAL B N 1
ATOM 3578 C CA . VAL B 1 47 ? 22.877 -18.804 5.478 1.00 37.69 47 VAL B CA 1
ATOM 3579 C C . VAL B 1 47 ? 22.378 -18.003 4.266 1.00 33.50 47 VAL B C 1
ATOM 3580 O O . VAL B 1 47 ? 21.217 -18.121 3.898 1.00 39.13 47 VAL B O 1
ATOM 3584 N N . ILE B 1 48 ? 23.243 -17.228 3.616 1.00 33.94 48 ILE B N 1
ATOM 3585 C CA . ILE B 1 48 ? 22.888 -16.718 2.283 1.00 37.60 48 ILE B CA 1
ATOM 3586 C C . ILE B 1 48 ? 22.567 -17.887 1.330 1.00 35.91 48 ILE B C 1
ATOM 3587 O O . ILE B 1 48 ? 21.594 -17.840 0.576 1.00 37.34 48 ILE B O 1
ATOM 3592 N N . LEU B 1 49 ? 23.388 -18.931 1.373 1.00 32.93 49 LEU B N 1
ATOM 3593 C CA . LEU B 1 49 ? 23.168 -20.109 0.548 1.00 35.91 49 LEU B CA 1
ATOM 3594 C C . LEU B 1 49 ? 21.787 -20.726 0.787 1.00 39.19 49 LEU B C 1
ATOM 3595 O O . LEU B 1 49 ? 21.065 -21.036 -0.168 1.00 38.83 49 LEU B O 1
ATOM 3600 N N . HIS B 1 50 ? 21.405 -20.881 2.052 1.00 32.36 50 HIS B N 1
ATOM 3601 C CA . HIS B 1 50 ? 20.090 -21.433 2.355 1.00 32.88 50 HIS B CA 1
ATOM 3602 C C . HIS B 1 50 ? 18.928 -20.510 2.014 1.00 38.16 50 HIS B C 1
ATOM 3603 O O . HIS B 1 50 ? 17.832 -20.974 1.687 1.00 39.81 50 HIS B O 1
ATOM 3610 N N . SER B 1 51 ? 19.154 -19.204 2.077 1.00 35.43 51 SER B N 1
ATOM 3611 C CA . SER B 1 51 ? 18.089 -18.292 1.714 1.00 37.24 51 SER B CA 1
ATOM 3612 C C . SER B 1 51 ? 17.922 -18.327 0.208 1.00 34.90 51 SER B C 1
ATOM 3613 O O . SER B 1 51 ? 16.807 -18.357 -0.296 1.00 36.96 51 SER B O 1
ATOM 3616 N N . ARG B 1 52 ? 19.036 -18.347 -0.509 1.00 31.20 52 ARG B N 1
ATOM 3617 C CA . ARG B 1 52 ? 18.974 -18.428 -1.949 1.00 29.03 52 ARG B CA 1
ATOM 3618 C C . ARG B 1 52 ? 18.302 -19.736 -2.383 1.00 35.97 52 ARG B C 1
ATOM 3619 O O . ARG B 1 52 ? 17.460 -19.748 -3.285 1.00 33.74 52 ARG B O 1
ATOM 3627 N N . ILE B 1 53 ? 18.663 -20.834 -1.717 1.00 36.31 53 ILE B N 1
ATOM 3628 C CA . ILE B 1 53 ? 18.039 -22.123 -1.977 1.00 34.32 53 ILE B CA 1
ATOM 3629 C C . ILE B 1 53 ? 16.532 -22.082 -1.686 1.00 37.51 53 ILE B C 1
ATOM 3630 O O . ILE B 1 53 ? 15.717 -22.465 -2.542 1.00 38.31 53 ILE B O 1
ATOM 3635 N N . LEU B 1 54 ? 16.166 -21.607 -0.492 1.00 34.62 54 LEU B N 1
ATOM 3636 C CA . LEU B 1 54 ? 14.758 -21.383 -0.153 1.00 34.04 54 LEU B CA 1
ATOM 3637 C C . LEU B 1 54 ? 14.062 -20.518 -1.204 1.00 37.69 54 LEU B C 1
ATOM 3638 O O . LEU B 1 54 ? 12.923 -20.791 -1.589 1.00 38.20 54 LEU B O 1
ATOM 3643 N N . TRP B 1 55 ? 14.749 -19.474 -1.668 1.00 35.81 55 TRP B N 1
ATOM 3644 C CA . TRP B 1 55 ? 14.174 -18.613 -2.687 1.00 33.74 55 TRP B CA 1
ATOM 3645 C C . TRP B 1 55 ? 13.909 -19.399 -3.958 1.00 36.17 55 TRP B C 1
ATOM 3646 O O . TRP B 1 55 ? 12.801 -19.361 -4.486 1.00 37.05 55 TRP B O 1
ATOM 3657 N N . PHE B 1 56 ? 14.936 -20.108 -4.430 1.00 36.39 56 PHE B N 1
ATOM 3658 C CA . PHE B 1 56 ? 14.855 -20.944 -5.627 1.00 40.08 56 PHE B CA 1
ATOM 3659 C C . PHE B 1 56 ? 13.664 -21.912 -5.622 1.00 42.70 56 PHE B C 1
ATOM 3660 O O . PHE B 1 56 ? 12.807 -21.871 -6.511 1.00 38.27 56 PHE B O 1
ATOM 3668 N N . TYR B 1 57 ? 13.612 -22.784 -4.618 1.00 37.04 57 TYR B N 1
ATOM 3669 C CA . TYR B 1 57 ? 12.532 -23.761 -4.559 1.00 39.38 57 TYR B CA 1
ATOM 3670 C C . TYR B 1 57 ? 11.155 -23.118 -4.512 1.00 40.79 57 TYR B C 1
ATOM 3671 O O . TYR B 1 57 ? 10.236 -23.554 -5.212 1.00 40.85 57 TYR B O 1
ATOM 3680 N N . SER B 1 58 ? 11.023 -22.064 -3.715 1.00 40.10 58 SER B N 1
ATOM 3681 C CA . SER B 1 58 ? 9.769 -21.334 -3.646 1.00 39.06 58 SER B CA 1
ATOM 3682 C C . SER B 1 58 ? 9.297 -20.904 -5.027 1.00 39.07 58 SER B C 1
ATOM 3683 O O . SER B 1 58 ? 8.143 -21.124 -5.396 1.00 40.16 58 SER B O 1
ATOM 3686 N N . ASN B 1 59 ? 10.204 -20.308 -5.792 1.00 38.15 59 ASN B N 1
ATOM 3687 C CA . ASN B 1 59 ? 9.868 -19.763 -7.104 1.00 41.93 59 ASN B CA 1
ATOM 3688 C C . ASN B 1 59 ? 9.767 -20.816 -8.206 1.00 46.55 59 ASN B C 1
ATOM 3689 O O . ASN B 1 59 ? 8.993 -20.646 -9.152 1.00 45.35 59 ASN B O 1
ATOM 3694 N N . ALA B 1 60 ? 10.545 -21.892 -8.083 1.00 40.33 60 ALA B N 1
ATOM 3695 C CA . ALA B 1 60 ? 10.417 -23.028 -8.986 1.00 44.60 60 ALA B CA 1
ATOM 3696 C C . ALA B 1 60 ? 8.995 -23.591 -8.898 1.00 47.00 60 ALA B C 1
ATOM 3697 O O . ALA B 1 60 ? 8.325 -23.827 -9.915 1.00 46.14 60 ALA B O 1
ATOM 3699 N N . TYR B 1 61 ? 8.540 -23.791 -7.667 1.00 41.79 61 TYR B N 1
ATOM 3700 C CA . TYR B 1 61 ? 7.194 -24.284 -7.421 1.00 44.61 61 TYR B CA 1
ATOM 3701 C C . TYR B 1 61 ? 6.132 -23.354 -7.992 1.00 44.62 61 TYR B C 1
ATOM 3702 O O . TYR B 1 61 ? 5.116 -23.799 -8.514 1.00 50.08 61 TYR B O 1
ATOM 3711 N N . MET B 1 62 ? 6.351 -22.054 -7.879 1.00 44.39 62 MET B N 1
ATOM 3712 C CA . MET B 1 62 ? 5.358 -21.122 -8.386 1.00 53.25 62 MET B CA 1
ATOM 3713 C C . MET B 1 62 ? 5.383 -21.085 -9.912 1.00 50.25 62 MET B C 1
ATOM 3714 O O . MET B 1 62 ? 4.399 -20.683 -10.557 1.00 41.98 62 MET B O 1
ATOM 3719 N N . THR B 1 63 ? 6.500 -21.520 -10.487 1.00 44.61 63 THR B N 1
ATOM 3720 C CA . THR B 1 63 ? 6.666 -21.390 -11.926 1.00 44.60 63 THR B CA 1
ATOM 3721 C C . THR B 1 63 ? 6.261 -22.674 -12.646 1.00 50.56 63 THR B C 1
ATOM 3722 O O . THR B 1 63 ? 5.700 -22.630 -13.750 1.00 49.81 63 THR B O 1
ATOM 3726 N N . LEU B 1 64 ? 6.525 -23.809 -12.004 1.00 43.46 64 LEU B N 1
ATOM 3727 C CA . LEU B 1 64 ? 6.422 -25.103 -12.672 1.00 50.04 64 LEU B CA 1
ATOM 3728 C C . LEU B 1 64 ? 5.404 -26.028 -12.036 1.00 48.56 64 LEU B C 1
ATOM 3729 O O . LEU B 1 64 ? 4.920 -26.952 -12.686 1.00 51.36 64 LEU B O 1
ATOM 3734 N N . GLY B 1 65 ? 5.094 -25.783 -10.767 1.00 42.91 65 GLY B N 1
ATOM 3735 C CA . GLY B 1 65 ? 4.324 -26.723 -9.972 1.00 43.36 65 GLY B CA 1
ATOM 3736 C C . GLY B 1 65 ? 5.187 -27.922 -9.608 1.00 51.82 65 GLY B C 1
ATOM 3737 O O . GLY B 1 65 ? 6.324 -28.042 -10.067 1.00 53.18 65 GLY B O 1
ATOM 3738 N N . GLY B 1 66 ? 4.664 -28.816 -8.777 1.00 49.34 66 GLY B N 1
ATOM 3739 C CA . GLY B 1 66 ? 5.414 -30.000 -8.402 1.00 47.76 66 GLY B CA 1
ATOM 3740 C C . GLY B 1 66 ? 5.711 -29.991 -6.924 1.00 50.87 66 GLY B C 1
ATOM 3741 O O . GLY B 1 66 ? 6.619 -29.308 -6.474 1.00 52.29 66 GLY B O 1
ATOM 3742 N N . ASP B 1 67 ? 4.942 -30.766 -6.172 1.00 51.62 67 ASP B N 1
ATOM 3743 C CA . ASP B 1 67 ? 5.010 -30.747 -4.716 1.00 51.12 67 ASP B CA 1
ATOM 3744 C C . ASP B 1 67 ? 6.388 -31.063 -4.137 1.00 52.57 67 ASP B C 1
ATOM 3745 O O . ASP B 1 67 ? 6.702 -30.635 -3.025 1.00 54.44 67 ASP B O 1
ATOM 3750 N N . GLU B 1 68 ? 7.210 -31.805 -4.871 1.00 51.25 68 GLU B N 1
ATOM 3751 C CA . GLU B 1 68 ? 8.591 -32.031 -4.434 1.00 55.46 68 GLU B CA 1
ATOM 3752 C C . GLU B 1 68 ? 9.340 -30.704 -4.253 1.00 50.70 68 GLU B C 1
ATOM 3753 O O . GLU B 1 68 ? 10.200 -30.587 -3.377 1.00 49.72 68 GLU B O 1
ATOM 3759 N N . LEU B 1 69 ? 9.019 -29.718 -5.092 1.00 45.79 69 LEU B N 1
ATOM 3760 C CA . LEU B 1 69 ? 9.709 -28.431 -5.075 1.00 45.84 69 LEU B CA 1
ATOM 3761 C C . LEU B 1 69 ? 9.365 -27.638 -3.829 1.00 48.33 69 LEU B C 1
ATOM 3762 O O . LEU B 1 69 ? 10.248 -27.205 -3.076 1.00 45.87 69 LEU B O 1
ATOM 3767 N N . LEU B 1 70 ? 8.066 -27.459 -3.612 1.00 50.11 70 LEU B N 1
ATOM 3768 C CA . LEU B 1 70 ? 7.585 -26.813 -2.398 1.00 53.04 70 LEU B CA 1
ATOM 3769 C C . LEU B 1 70 ? 8.151 -27.512 -1.149 1.00 49.95 70 LEU B C 1
ATOM 3770 O O . LEU B 1 70 ? 8.511 -26.864 -0.160 1.00 49.72 70 LEU B O 1
ATOM 3775 N N . ASP B 1 71 ? 8.239 -28.833 -1.212 1.00 41.48 71 ASP B N 1
ATOM 3776 C CA . ASP B 1 71 ? 8.733 -29.616 -0.088 1.00 46.44 71 ASP B CA 1
ATOM 3777 C C . ASP B 1 71 ? 10.197 -29.317 0.205 1.00 46.22 71 ASP B C 1
ATOM 3778 O O . ASP B 1 71 ? 10.592 -29.238 1.371 1.00 44.34 71 ASP B O 1
ATOM 3783 N N . ASN B 1 72 ? 11.002 -29.168 -0.849 1.00 46.19 72 ASN B N 1
ATOM 3784 C CA . ASN B 1 72 ? 12.404 -28.762 -0.693 1.00 45.39 72 ASN B CA 1
ATOM 3785 C C . ASN B 1 72 ? 12.531 -27.328 -0.141 1.00 45.55 72 ASN B C 1
ATOM 3786 O O . ASN B 1 72 ? 13.380 -27.049 0.711 1.00 40.28 72 ASN B O 1
ATOM 3791 N N . ALA B 1 73 ? 11.661 -26.434 -0.607 1.00 45.03 73 ALA B N 1
ATOM 3792 C CA . ALA B 1 73 ? 11.591 -25.092 -0.036 1.00 45.44 73 ALA B CA 1
ATOM 3793 C C . ALA B 1 73 ? 11.350 -25.178 1.469 1.00 44.69 73 ALA B C 1
ATOM 3794 O O . ALA B 1 73 ? 12.105 -24.602 2.274 1.00 40.70 73 ALA B O 1
ATOM 3796 N N . LYS B 1 74 ? 10.304 -25.913 1.839 1.00 43.30 74 LYS B N 1
ATOM 3797 C CA . LYS B 1 74 ? 9.931 -26.071 3.236 1.00 43.23 74 LYS B CA 1
ATOM 3798 C C . LYS B 1 74 ? 11.090 -26.628 4.046 1.00 45.75 74 LYS B C 1
ATOM 3799 O O . LYS B 1 74 ? 11.292 -26.254 5.204 1.00 45.93 74 LYS B O 1
ATOM 3805 N N . HIS B 1 75 ? 11.855 -27.521 3.432 1.00 38.38 75 HIS B N 1
ATOM 3806 C CA . HIS B 1 75 ? 12.983 -28.118 4.113 1.00 35.82 75 HIS B CA 1
ATOM 3807 C C . HIS B 1 75 ? 14.010 -27.036 4.438 1.00 42.13 75 HIS B C 1
ATOM 3808 O O . HIS B 1 75 ? 14.530 -26.981 5.555 1.00 40.78 75 HIS B O 1
ATOM 3815 N N . ALA B 1 76 ? 14.289 -26.177 3.455 1.00 40.39 76 ALA B N 1
ATOM 3816 C CA . ALA B 1 76 ? 15.252 -25.086 3.617 1.00 40.08 76 ALA B CA 1
ATOM 3817 C C . ALA B 1 76 ? 14.705 -24.090 4.627 1.00 45.19 76 ALA B C 1
ATOM 3818 O O . ALA B 1 76 ? 15.427 -23.592 5.496 1.00 38.75 76 ALA B O 1
ATOM 3820 N N . TYR B 1 77 ? 13.413 -23.812 4.493 1.00 39.65 77 TYR B N 1
ATOM 3821 C CA . TYR B 1 77 ? 12.719 -22.937 5.411 1.00 37.87 77 TYR B CA 1
ATOM 3822 C C . TYR B 1 77 ? 12.904 -23.368 6.870 1.00 42.32 77 TYR B C 1
ATOM 3823 O O . TYR B 1 77 ? 13.426 -22.590 7.681 1.00 42.75 77 TYR B O 1
ATOM 3832 N N . GLU B 1 78 ? 12.499 -24.598 7.198 1.00 41.60 78 GLU B N 1
ATOM 3833 C CA . GLU B 1 78 ? 12.641 -25.110 8.562 1.00 40.68 78 GLU B CA 1
ATOM 3834 C C . GLU B 1 78 ? 14.055 -24.858 9.099 1.00 42.37 78 GLU B C 1
ATOM 3835 O O . GLU B 1 78 ? 14.243 -24.494 10.266 1.00 40.64 78 GLU B O 1
ATOM 3841 N N . PHE B 1 79 ? 15.047 -25.024 8.231 1.00 38.77 79 PHE B N 1
ATOM 3842 C CA . PHE B 1 79 ? 16.436 -24.848 8.630 1.00 37.62 79 PHE B CA 1
ATOM 3843 C C . PHE B 1 79 ? 16.759 -23.397 8.966 1.00 41.18 79 PHE B C 1
ATOM 3844 O O . PHE B 1 79 ? 17.521 -23.123 9.899 1.00 44.82 79 PHE B O 1
ATOM 3852 N N . ILE B 1 80 ? 16.200 -22.474 8.190 1.00 40.02 80 ILE B N 1
ATOM 3853 C CA . ILE B 1 80 ? 16.397 -21.060 8.446 1.00 41.86 80 ILE B CA 1
ATOM 3854 C C . ILE B 1 80 ? 15.677 -20.667 9.741 1.00 44.59 80 ILE B C 1
ATOM 3855 O O . ILE B 1 80 ? 16.298 -20.156 10.678 1.00 39.06 80 ILE B O 1
ATOM 3860 N N . LYS B 1 81 ? 14.377 -20.955 9.793 1.00 44.12 81 LYS B N 1
ATOM 3861 C CA . LYS B 1 81 ? 13.535 -20.608 10.930 1.00 37.76 81 LYS B CA 1
ATOM 3862 C C . LYS B 1 81 ? 14.083 -21.070 12.276 1.00 40.13 81 LYS B C 1
ATOM 3863 O O . LYS B 1 81 ? 14.082 -20.310 13.243 1.00 44.00 81 LYS B O 1
ATOM 3869 N N . ASN B 1 82 ? 14.549 -22.310 12.340 1.00 35.63 82 ASN B N 1
ATOM 3870 C CA . ASN B 1 82 ? 14.869 -22.929 13.611 1.00 34.04 82 ASN B CA 1
ATOM 3871 C C . ASN B 1 82 ? 16.328 -22.745 14.015 1.00 42.66 82 ASN B C 1
ATOM 3872 O O . ASN B 1 82 ? 16.672 -22.919 15.187 1.00 43.12 82 ASN B O 1
ATOM 3877 N N . ASN B 1 83 ? 17.185 -22.390 13.057 1.00 43.60 83 ASN B N 1
ATOM 3878 C CA . ASN B 1 83 ? 18.617 -22.267 13.338 1.00 40.19 83 ASN B CA 1
ATOM 3879 C C . ASN B 1 83 ? 19.254 -20.902 13.048 1.00 44.88 83 ASN B C 1
ATOM 3880 O O . ASN B 1 83 ? 20.187 -20.498 13.737 1.00 42.25 83 ASN B O 1
ATOM 3885 N N . CYS B 1 84 ? 18.773 -20.212 12.017 1.00 40.08 84 CYS B N 1
ATOM 3886 C CA . CYS B 1 84 ? 19.552 -19.139 11.400 1.00 34.34 84 CYS B CA 1
ATOM 3887 C C . CYS B 1 84 ? 19.100 -17.765 11.856 1.00 40.66 84 CYS B C 1
ATOM 3888 O O . CYS B 1 84 ? 19.863 -16.804 11.828 1.00 42.64 84 CYS B O 1
ATOM 3891 N N . ILE B 1 85 ? 17.848 -17.675 12.270 1.00 38.37 85 ILE B N 1
ATOM 3892 C CA . ILE B 1 85 ? 17.306 -16.439 12.776 1.00 37.75 85 ILE B CA 1
ATOM 3893 C C . ILE B 1 85 ? 17.714 -16.177 14.233 1.00 40.73 85 ILE B C 1
ATOM 3894 O O . ILE B 1 85 ? 17.588 -17.047 15.079 1.00 41.76 85 ILE B O 1
ATOM 3899 N N . ASP B 1 86 ? 18.231 -14.979 14.505 1.00 44.75 86 ASP B N 1
ATOM 3900 C CA . ASP B 1 86 ? 18.564 -14.560 15.864 1.00 43.96 86 ASP B CA 1
ATOM 3901 C C . ASP B 1 86 ? 17.308 -13.910 16.464 1.00 44.20 86 ASP B C 1
ATOM 3902 O O . ASP B 1 86 ? 17.003 -12.754 16.162 1.00 43.60 86 ASP B O 1
ATOM 3907 N N . TYR B 1 87 ? 16.568 -14.646 17.294 1.00 43.69 87 TYR B N 1
ATOM 3908 C CA . TYR B 1 87 ? 15.316 -14.115 17.858 1.00 46.68 87 TYR B CA 1
ATOM 3909 C C . TYR B 1 87 ? 15.560 -13.141 19.000 1.00 45.14 87 TYR B C 1
ATOM 3910 O O . TYR B 1 87 ? 14.726 -12.283 19.271 1.00 49.82 87 TYR B O 1
ATOM 3919 N N . GLU B 1 88 ? 16.716 -13.282 19.643 1.00 43.15 88 GLU B N 1
ATOM 3920 C CA . GLU B 1 88 ? 17.143 -12.415 20.733 1.00 46.19 88 GLU B CA 1
ATOM 3921 C C . GLU B 1 88 ? 17.554 -11.000 20.251 1.00 47.78 88 GLU B C 1
ATOM 3922 O O . GLU B 1 88 ? 16.930 -10.006 20.636 1.00 47.17 88 GLU B O 1
ATOM 3928 N N . TYR B 1 89 ? 18.569 -10.904 19.391 1.00 42.39 89 TYR B N 1
ATOM 3929 C CA . TYR B 1 89 ? 19.042 -9.597 18.928 1.00 35.97 89 TYR B CA 1
ATOM 3930 C C . TYR B 1 89 ? 18.435 -9.153 17.598 1.00 40.23 89 TYR B C 1
ATOM 3931 O O . TYR B 1 89 ? 18.585 -8.001 17.200 1.00 40.15 89 TYR B O 1
ATOM 3940 N N . GLY B 1 90 ? 17.770 -10.070 16.896 1.00 42.69 90 GLY B N 1
ATOM 3941 C CA . GLY B 1 90 ? 17.309 -9.798 15.547 1.00 36.57 90 GLY B CA 1
ATOM 3942 C C . GLY B 1 90 ? 18.313 -10.216 14.481 1.00 37.17 90 GLY B C 1
ATOM 3943 O O . GLY B 1 90 ? 19.474 -10.508 14.775 1.00 38.57 90 GLY B O 1
ATOM 3944 N N . GLY B 1 91 ? 17.858 -10.246 13.235 1.00 36.19 91 GLY B N 1
ATOM 3945 C CA . GLY B 1 91 ? 18.705 -10.592 12.112 1.00 33.89 91 GLY B CA 1
ATOM 3946 C C . GLY B 1 91 ? 18.905 -12.089 11.924 1.00 39.99 91 GLY B C 1
ATOM 3947 O O . GLY B 1 91 ? 18.262 -12.940 12.564 1.00 36.10 91 GLY B O 1
ATOM 3948 N N . VAL B 1 92 ? 19.806 -12.417 11.013 1.00 37.75 92 VAL B N 1
ATOM 3949 C CA . VAL B 1 92 ? 20.172 -13.797 10.779 1.00 36.97 92 VAL B CA 1
ATOM 3950 C C . VAL B 1 92 ? 21.671 -13.849 10.927 1.00 36.22 92 VAL B C 1
ATOM 3951 O O . VAL B 1 92 ? 22.344 -12.835 10.723 1.00 35.06 92 VAL B O 1
ATOM 3955 N N . TYR B 1 93 ? 22.196 -15.010 11.301 1.00 36.47 93 TYR B N 1
ATOM 3956 C CA . TYR B 1 93 ? 23.639 -15.156 11.436 1.00 39.42 93 TYR B CA 1
ATOM 3957 C C . TYR B 1 93 ? 24.232 -15.337 10.057 1.00 38.17 93 TYR B C 1
ATOM 3958 O O . TYR B 1 93 ? 23.507 -15.556 9.089 1.00 37.26 93 TYR B O 1
ATOM 3967 N N . TRP B 1 94 ? 25.554 -15.261 9.978 1.00 37.98 94 TRP B N 1
ATOM 3968 C CA . TRP B 1 94 ? 26.262 -15.394 8.713 1.00 37.34 94 TRP B CA 1
ATOM 3969 C C . TRP B 1 94 ? 26.601 -16.875 8.307 1.00 44.39 94 TRP B C 1
ATOM 3970 O O . TRP B 1 94 ? 26.465 -17.247 7.138 1.00 42.50 94 TRP B O 1
ATOM 3981 N N . MET B 1 95 ? 27.012 -17.714 9.266 1.00 41.41 95 MET B N 1
ATOM 3982 C CA . MET B 1 95 ? 27.462 -19.080 8.973 1.00 38.24 95 MET B CA 1
ATOM 3983 C C . MET B 1 95 ? 27.048 -20.096 10.038 1.00 41.23 95 MET B C 1
ATOM 3984 O O . MET B 1 95 ? 27.237 -19.850 11.220 1.00 41.89 95 MET B O 1
ATOM 3989 N N . MET B 1 96 ? 26.490 -21.237 9.624 1.00 41.81 96 MET B N 1
ATOM 3990 C CA . MET B 1 96 ? 26.202 -22.331 10.560 1.00 41.16 96 MET B CA 1
ATOM 3991 C C . MET B 1 96 ? 27.225 -23.448 10.385 1.00 46.09 96 MET B C 1
ATOM 3992 O O . MET B 1 96 ? 27.804 -23.600 9.301 1.00 42.46 96 MET B O 1
ATOM 3997 N N . ASP B 1 97 ? 27.458 -24.229 11.439 1.00 46.75 97 ASP B N 1
ATOM 3998 C CA . ASP B 1 97 ? 28.250 -25.448 11.281 1.00 47.55 97 ASP B CA 1
ATOM 3999 C C . ASP B 1 97 ? 27.324 -26.443 10.576 1.00 48.59 97 ASP B C 1
ATOM 4000 O O . ASP B 1 97 ? 26.155 -26.127 10.361 1.00 46.39 97 ASP B O 1
ATOM 4005 N N . PHE B 1 98 ? 27.813 -27.623 10.203 1.00 51.84 98 PHE B N 1
ATOM 4006 C CA . PHE B 1 98 ? 26.964 -28.553 9.449 1.00 49.11 98 PHE B CA 1
ATOM 4007 C C . PHE B 1 98 ? 25.735 -29.015 10.239 1.00 49.68 98 PHE B C 1
ATOM 4008 O O . PHE B 1 98 ? 24.781 -29.538 9.666 1.00 49.31 98 PHE B O 1
ATOM 4016 N N . GLU B 1 99 ? 25.751 -28.804 11.551 1.00 52.32 99 GLU B N 1
ATOM 4017 C CA . GLU B 1 99 ? 24.631 -29.225 12.396 1.00 52.92 99 GLU B CA 1
ATOM 4018 C C . GLU B 1 99 ? 23.565 -28.137 12.603 1.00 53.09 99 GLU B C 1
ATOM 4019 O O . GLU B 1 99 ? 22.437 -28.437 12.999 1.00 51.62 99 GLU B O 1
ATOM 4025 N N . GLY B 1 100 ? 23.913 -26.882 12.323 1.00 48.61 100 GLY B N 1
ATOM 4026 C CA . GLY B 1 100 ? 22.975 -25.786 12.505 1.00 49.16 100 GLY B CA 1
ATOM 4027 C C . GLY B 1 100 ? 23.182 -24.984 13.783 1.00 48.60 100 GLY B C 1
ATOM 4028 O O . GLY B 1 100 ? 22.250 -24.363 14.298 1.00 46.30 100 GLY B O 1
ATOM 4029 N N . LYS B 1 101 ? 24.405 -25.035 14.305 1.00 49.72 101 LYS B N 1
ATOM 4030 C CA . LYS B 1 101 ? 24.848 -24.167 15.388 1.00 50.71 101 LYS B CA 1
ATOM 4031 C C . LYS B 1 101 ? 25.553 -22.971 14.776 1.00 51.30 101 LYS B C 1
ATOM 4032 O O . LYS B 1 101 ? 26.355 -23.121 13.847 1.00 50.69 101 LYS B O 1
ATOM 4038 N N . PRO B 1 102 ? 25.272 -21.770 15.292 1.00 53.51 102 PRO B N 1
ATOM 4039 C CA . PRO B 1 102 ? 25.918 -20.625 14.650 1.00 49.55 102 PRO B CA 1
ATOM 4040 C C . PRO B 1 102 ? 27.430 -20.791 14.682 1.00 46.44 102 PRO B C 1
ATOM 4041 O O . PRO B 1 102 ? 27.973 -21.140 15.720 1.00 56.88 102 PRO B O 1
ATOM 4045 N N . ALA B 1 103 ? 28.098 -20.578 13.558 1.00 41.11 103 ALA B N 1
ATOM 4046 C CA . ALA B 1 103 ? 29.555 -20.608 13.530 1.00 40.80 103 ALA B CA 1
ATOM 4047 C C . ALA B 1 103 ? 30.147 -19.190 13.380 1.00 41.99 103 ALA B C 1
ATOM 4048 O O . ALA B 1 103 ? 31.286 -18.925 13.794 1.00 38.77 103 ALA B O 1
ATOM 4050 N N . ASP B 1 104 ? 29.360 -18.289 12.793 1.00 35.92 104 ASP B N 1
ATOM 4051 C CA . ASP B 1 104 ? 29.729 -16.886 12.649 1.00 35.98 104 ASP B CA 1
ATOM 4052 C C . ASP B 1 104 ? 28.478 -16.059 12.860 1.00 39.89 104 ASP B C 1
ATOM 4053 O O . ASP B 1 104 ? 27.544 -16.127 12.059 1.00 40.43 104 ASP B O 1
ATOM 4058 N N . THR B 1 105 ? 28.456 -15.289 13.943 1.00 38.99 105 THR B N 1
ATOM 4059 C CA . THR B 1 105 ? 27.245 -14.577 14.348 1.00 38.18 105 THR B CA 1
ATOM 4060 C C . THR B 1 105 ? 27.201 -13.135 13.845 1.00 40.36 105 THR B C 1
ATOM 4061 O O . THR B 1 105 ? 26.331 -12.371 14.239 1.00 44.28 105 THR B O 1
ATOM 4065 N N . MET B 1 106 ? 28.149 -12.777 12.981 1.00 42.54 106 MET B N 1
ATOM 4066 C CA . MET B 1 106 ? 28.186 -11.483 12.293 1.00 38.10 106 MET B CA 1
ATOM 4067 C C . MET B 1 106 ? 26.820 -11.148 11.676 1.00 43.46 106 MET B C 1
ATOM 4068 O O . MET B 1 106 ? 26.184 -12.012 11.055 1.00 41.26 106 MET B O 1
ATOM 4073 N N . LYS B 1 107 ? 26.368 -9.903 11.849 1.00 40.38 107 LYS B N 1
ATOM 4074 C CA . LYS B 1 107 ? 25.146 -9.444 11.201 1.00 37.79 107 LYS B CA 1
ATOM 4075 C C . LYS B 1 107 ? 25.449 -8.602 9.971 1.00 41.00 107 LYS B C 1
ATOM 4076 O O . LYS B 1 107 ? 26.088 -7.552 10.056 1.00 37.35 107 LYS B O 1
ATOM 4082 N N . HIS B 1 108 ? 25.006 -9.084 8.813 1.00 44.31 108 HIS B N 1
ATOM 4083 C CA . HIS B 1 108 ? 25.190 -8.338 7.577 1.00 36.73 108 HIS B CA 1
ATOM 4084 C C . HIS B 1 108 ? 23.863 -8.003 6.916 1.00 35.77 108 HIS B C 1
ATOM 4085 O O . HIS B 1 108 ? 23.053 -8.879 6.647 1.00 35.62 108 HIS B O 1
ATOM 4092 N N . THR B 1 109 ? 23.654 -6.718 6.661 1.00 37.77 109 THR B N 1
ATOM 4093 C CA . THR B 1 109 ? 22.412 -6.222 6.064 1.00 40.80 109 THR B CA 1
ATOM 4094 C C . THR B 1 109 ? 22.060 -6.916 4.743 1.00 37.00 109 THR B C 1
ATOM 4095 O O . THR B 1 109 ? 20.906 -7.211 4.468 1.00 36.56 109 THR B O 1
ATOM 4099 N N . TYR B 1 110 ? 23.074 -7.172 3.937 1.00 37.05 110 TYR B N 1
ATOM 4100 C CA . TYR B 1 110 ? 22.927 -7.889 2.686 1.00 37.89 110 TYR B CA 1
ATOM 4101 C C . TYR B 1 110 ? 22.297 -9.265 2.948 1.00 38.04 110 TYR B C 1
ATOM 4102 O O . TYR B 1 110 ? 21.282 -9.647 2.344 1.00 35.53 110 TYR B O 1
ATOM 4111 N N . ASN B 1 111 ? 22.898 -10.005 3.872 1.00 39.37 111 ASN B N 1
ATOM 4112 C CA . ASN B 1 111 ? 22.403 -11.318 4.258 1.00 33.99 111 ASN B CA 1
ATOM 4113 C C . ASN B 1 111 ? 20.958 -11.281 4.826 1.00 34.26 111 ASN B C 1
ATOM 4114 O O . ASN B 1 111 ? 20.113 -12.108 4.476 1.00 33.66 111 ASN B O 1
ATOM 4119 N N . ILE B 1 112 ? 20.666 -10.305 5.683 1.00 33.34 112 ILE B N 1
ATOM 4120 C CA . ILE B 1 112 ? 19.317 -10.183 6.250 1.00 32.90 112 ILE B CA 1
ATOM 4121 C C . ILE B 1 112 ? 18.271 -9.815 5.187 1.00 37.21 112 ILE B C 1
ATOM 4122 O O . ILE B 1 112 ? 17.129 -10.288 5.229 1.00 33.32 112 ILE B O 1
ATOM 4127 N N . ALA B 1 113 ? 18.660 -8.967 4.240 1.00 28.86 113 ALA B N 1
ATOM 4128 C CA . ALA B 1 113 ? 17.792 -8.659 3.117 1.00 33.02 113 ALA B CA 1
ATOM 4129 C C . ALA B 1 113 ? 17.418 -9.959 2.397 1.00 39.02 113 ALA B C 1
ATOM 4130 O O . ALA B 1 113 ? 16.247 -10.225 2.112 1.00 37.44 113 ALA B O 1
ATOM 4132 N N . PHE B 1 114 ? 18.424 -10.770 2.098 1.00 34.63 114 PHE B N 1
ATOM 4133 C CA . PHE B 1 114 ? 18.191 -12.007 1.378 1.00 34.21 114 PHE B CA 1
ATOM 4134 C C . PHE B 1 114 ? 17.214 -12.972 2.081 1.00 37.36 114 PHE B C 1
ATOM 4135 O O . PHE B 1 114 ? 16.397 -13.629 1.420 1.00 34.32 114 PHE B O 1
ATOM 4143 N N . ALA B 1 115 ? 17.300 -13.058 3.410 1.00 33.73 115 ALA B N 1
ATOM 4144 C CA . ALA B 1 115 ? 16.353 -13.869 4.171 1.00 30.91 115 ALA B CA 1
ATOM 4145 C C . ALA B 1 115 ? 14.923 -13.362 3.978 1.00 35.35 115 ALA B C 1
ATOM 4146 O O . ALA B 1 115 ? 13.981 -14.157 3.926 1.00 39.28 115 ALA B O 1
ATOM 4148 N N . ILE B 1 116 ? 14.759 -12.043 3.868 1.00 33.50 116 ILE B N 1
ATOM 4149 C CA . ILE B 1 116 ? 13.440 -11.452 3.667 1.00 31.59 116 ILE B CA 1
ATOM 4150 C C . ILE B 1 116 ? 12.879 -11.803 2.286 1.00 33.27 116 ILE B C 1
ATOM 4151 O O . ILE B 1 116 ? 11.732 -12.254 2.171 1.00 31.74 116 ILE B O 1
ATOM 4156 N N . TYR B 1 117 ? 13.695 -11.595 1.254 1.00 33.63 117 TYR B N 1
ATOM 4157 C CA . TYR B 1 117 ? 13.395 -12.024 -0.118 1.00 36.19 117 TYR B CA 1
ATOM 4158 C C . TYR B 1 117 ? 12.908 -13.473 -0.148 1.00 34.89 117 TYR B C 1
ATOM 4159 O O . TYR B 1 117 ? 11.860 -13.782 -0.725 1.00 29.81 117 TYR B O 1
ATOM 4168 N N . ALA B 1 118 ? 13.673 -14.355 0.490 1.00 33.89 118 ALA B N 1
ATOM 4169 C CA . ALA B 1 118 ? 13.336 -15.775 0.507 1.00 35.98 118 ALA B CA 1
ATOM 4170 C C . ALA B 1 118 ? 12.020 -16.045 1.239 1.00 36.75 118 ALA B C 1
ATOM 4171 O O . ALA B 1 118 ? 11.097 -16.626 0.661 1.00 39.10 118 ALA B O 1
ATOM 4173 N N . LEU B 1 119 ? 11.930 -15.633 2.503 1.00 35.26 119 LEU B N 1
ATOM 4174 C CA . LEU B 1 119 ? 10.700 -15.839 3.267 1.00 35.46 119 LEU B CA 1
ATOM 4175 C C . LEU B 1 119 ? 9.502 -15.239 2.532 1.00 37.85 119 LEU B C 1
ATOM 4176 O O . LEU B 1 119 ? 8.401 -15.802 2.545 1.00 36.60 119 LEU B O 1
ATOM 4181 N N . SER B 1 120 ? 9.710 -14.096 1.891 1.00 37.14 120 SER B N 1
ATOM 4182 C CA . SER B 1 120 ? 8.602 -13.433 1.230 1.00 35.68 120 SER B CA 1
ATOM 4183 C C . SER B 1 120 ? 8.144 -14.295 0.072 1.00 36.58 120 SER B C 1
ATOM 4184 O O . SER B 1 120 ? 6.949 -14.498 -0.121 1.00 37.40 120 SER B O 1
ATOM 4187 N N . SER B 1 121 ? 9.096 -14.839 -0.672 1.00 35.31 121 SER B N 1
ATOM 4188 C CA . SER B 1 121 ? 8.765 -15.800 -1.720 1.00 37.61 121 SER B CA 1
ATOM 4189 C C . SER B 1 121 ? 8.077 -17.057 -1.167 1.00 38.31 121 SER B C 1
ATOM 4190 O O . SER B 1 121 ? 7.063 -17.510 -1.703 1.00 36.66 121 SER B O 1
ATOM 4193 N N . TYR B 1 122 ? 8.627 -17.614 -0.092 1.00 38.33 122 TYR B N 1
ATOM 4194 C CA . TYR B 1 122 ? 8.086 -18.841 0.478 1.00 36.71 122 TYR B CA 1
ATOM 4195 C C . TYR B 1 122 ? 6.652 -18.651 0.944 1.00 38.88 122 TYR B C 1
ATOM 4196 O O . TYR B 1 122 ? 5.833 -19.556 0.823 1.00 44.15 122 TYR B O 1
ATOM 4205 N N . TYR B 1 123 ? 6.340 -17.470 1.463 1.00 41.75 123 TYR B N 1
ATOM 4206 C CA . TYR B 1 123 ? 4.964 -17.162 1.838 1.00 41.40 123 TYR B CA 1
ATOM 4207 C C . TYR B 1 123 ? 4.044 -17.080 0.620 1.00 38.59 123 TYR B C 1
ATOM 4208 O O . TYR B 1 123 ? 2.963 -17.649 0.633 1.00 40.53 123 TYR B O 1
ATOM 4217 N N . ARG B 1 124 ? 4.463 -16.359 -0.418 1.00 37.76 124 ARG B N 1
ATOM 4218 C CA . ARG B 1 124 ? 3.670 -16.257 -1.646 1.00 40.87 124 ARG B CA 1
ATOM 4219 C C . ARG B 1 124 ? 3.362 -17.639 -2.232 1.00 45.23 124 ARG B C 1
ATOM 4220 O O . ARG B 1 124 ? 2.343 -17.828 -2.891 1.00 46.77 124 ARG B O 1
ATOM 4228 N N . ALA B 1 125 ? 4.264 -18.591 -1.998 1.00 42.47 125 ALA B N 1
ATOM 4229 C CA . ALA B 1 125 ? 4.133 -19.934 -2.550 1.00 47.13 125 ALA B CA 1
ATOM 4230 C C . ALA B 1 125 ? 3.458 -20.946 -1.617 1.00 48.07 125 ALA B C 1
ATOM 4231 O O . ALA B 1 125 ? 2.842 -21.885 -2.107 1.00 48.00 125 ALA B O 1
ATOM 4233 N N . SER B 1 126 ? 3.559 -20.758 -0.296 1.00 47.76 126 SER B N 1
ATOM 4234 C CA . SER B 1 126 ? 3.161 -21.810 0.651 1.00 43.85 126 SER B CA 1
ATOM 4235 C C . SER B 1 126 ? 1.689 -21.896 1.141 1.00 52.63 126 SER B C 1
ATOM 4236 O O . SER B 1 126 ? 1.207 -23.020 1.335 1.00 69.59 126 SER B O 1
ATOM 4239 N N . GLY B 1 127 ? 0.974 -20.803 1.421 1.00 45.92 127 GLY B N 1
ATOM 4240 C CA . GLY B 1 127 ? 1.487 -19.563 1.960 1.00 45.44 127 GLY B CA 1
ATOM 4241 C C . GLY B 1 127 ? 1.294 -19.601 3.480 1.00 47.30 127 GLY B C 1
ATOM 4242 O O . GLY B 1 127 ? 0.283 -19.168 4.038 1.00 39.76 127 GLY B O 1
ATOM 4243 N N . ASP B 1 128 ? 2.277 -20.185 4.147 1.00 43.08 128 ASP B N 1
ATOM 4244 C CA . ASP B 1 128 ? 2.357 -20.188 5.591 1.00 41.75 128 ASP B CA 1
ATOM 4245 C C . ASP B 1 128 ? 2.444 -18.725 6.084 1.00 47.60 128 ASP B C 1
ATOM 4246 O O . ASP B 1 128 ? 3.368 -17.987 5.717 1.00 43.35 128 ASP B O 1
ATOM 4251 N N . LYS B 1 129 ? 1.463 -18.309 6.891 1.00 50.27 129 LYS B N 1
ATOM 4252 C CA . LYS B 1 129 ? 1.457 -16.981 7.514 1.00 44.17 129 LYS B CA 1
ATOM 4253 C C . LYS B 1 129 ? 2.713 -16.763 8.369 1.00 44.25 129 LYS B C 1
ATOM 4254 O O . LYS B 1 129 ? 3.233 -15.656 8.484 1.00 42.02 129 LYS B O 1
ATOM 4260 N N . GLU B 1 130 ? 3.221 -17.831 8.961 1.00 45.04 130 GLU B N 1
ATOM 4261 C CA . GLU B 1 130 ? 4.429 -17.716 9.762 1.00 39.00 130 GLU B CA 1
ATOM 4262 C C . GLU B 1 130 ? 5.648 -17.215 8.970 1.00 44.96 130 GLU B C 1
ATOM 4263 O O . GLU B 1 130 ? 6.427 -16.420 9.490 1.00 46.91 130 GLU B O 1
ATOM 4269 N N . ALA B 1 131 ? 5.821 -17.659 7.722 1.00 44.56 131 ALA B N 1
ATOM 4270 C CA . ALA B 1 131 ? 6.925 -17.148 6.901 1.00 37.36 131 ALA B CA 1
ATOM 4271 C C . ALA B 1 131 ? 6.845 -15.625 6.761 1.00 39.75 131 ALA B C 1
ATOM 4272 O O . ALA B 1 131 ? 7.864 -14.918 6.774 1.00 35.82 131 ALA B O 1
ATOM 4274 N N . LEU B 1 132 ? 5.619 -15.136 6.595 1.00 36.67 132 LEU B N 1
ATOM 4275 C CA . LEU B 1 132 ? 5.361 -13.710 6.440 1.00 42.88 132 LEU B CA 1
ATOM 4276 C C . LEU B 1 132 ? 5.722 -12.890 7.708 1.00 41.12 132 LEU B C 1
ATOM 4277 O O . LEU B 1 132 ? 6.443 -11.899 7.639 1.00 39.15 132 LEU B O 1
ATOM 4282 N N . ALA B 1 133 ? 5.214 -13.318 8.855 1.00 38.02 133 ALA B N 1
ATOM 4283 C CA . ALA B 1 133 ? 5.645 -12.784 10.140 1.00 42.30 133 ALA B CA 1
ATOM 4284 C C . ALA B 1 133 ? 7.166 -12.649 10.206 1.00 39.32 133 ALA B C 1
ATOM 4285 O O . ALA B 1 133 ? 7.707 -11.611 10.580 1.00 39.90 133 ALA B O 1
ATOM 4287 N N . LEU B 1 134 ? 7.852 -13.727 9.869 1.00 36.70 134 LEU B N 1
ATOM 4288 C CA . LEU B 1 134 ? 9.288 -13.764 9.980 1.00 33.48 134 LEU B CA 1
ATOM 4289 C C . LEU B 1 134 ? 9.924 -12.732 9.047 1.00 35.01 134 LEU B C 1
ATOM 4290 O O . LEU B 1 134 ? 10.899 -12.077 9.410 1.00 37.15 134 LEU B O 1
ATOM 4295 N N . ALA B 1 135 ? 9.360 -12.569 7.854 1.00 33.31 135 ALA B N 1
ATOM 4296 C CA . ALA B 1 135 ? 9.823 -11.531 6.935 1.00 38.18 135 ALA B CA 1
ATOM 4297 C C . ALA B 1 135 ? 9.741 -10.135 7.570 1.00 39.98 135 ALA B C 1
ATOM 4298 O O . ALA B 1 135 ? 10.708 -9.346 7.513 1.00 35.44 135 ALA B O 1
ATOM 4300 N N . TYR B 1 136 ? 8.594 -9.847 8.184 1.00 33.65 136 TYR B N 1
ATOM 4301 C CA . TYR B 1 136 ? 8.357 -8.547 8.789 1.00 38.98 136 TYR B CA 1
ATOM 4302 C C . TYR B 1 136 ? 9.257 -8.309 9.986 1.00 39.68 136 TYR B C 1
ATOM 4303 O O . TYR B 1 136 ? 9.846 -7.231 10.120 1.00 40.29 136 TYR B O 1
ATOM 4312 N N . ARG B 1 137 ? 9.369 -9.315 10.848 1.00 41.59 137 ARG B N 1
ATOM 4313 C CA . ARG B 1 137 ? 10.336 -9.288 11.943 1.00 42.62 137 ARG B CA 1
ATOM 4314 C C . ARG B 1 137 ? 11.721 -8.838 11.447 1.00 41.57 137 ARG B C 1
ATOM 4315 O O . ARG B 1 137 ? 12.357 -7.946 12.019 1.00 40.51 137 ARG B O 1
ATOM 4323 N N . LEU B 1 138 ? 12.180 -9.459 10.370 1.00 38.76 138 LEU B N 1
ATOM 4324 C CA . LEU B 1 138 ? 13.493 -9.152 9.838 1.00 37.54 138 LEU B CA 1
ATOM 4325 C C . LEU B 1 138 ? 13.565 -7.744 9.212 1.00 36.32 138 LEU B C 1
ATOM 4326 O O . LEU B 1 138 ? 14.551 -7.034 9.412 1.00 36.69 138 LEU B O 1
ATOM 4331 N N . PHE B 1 139 ? 12.525 -7.349 8.476 1.00 33.06 139 PHE B N 1
ATOM 4332 C CA . PHE B 1 139 ? 12.382 -5.985 7.963 1.00 28.38 139 PHE B CA 1
ATOM 4333 C C . PHE B 1 139 ? 12.485 -4.979 9.113 1.00 38.31 139 PHE B C 1
ATOM 4334 O O . PHE B 1 139 ? 13.265 -4.021 9.056 1.00 33.61 139 PHE B O 1
ATOM 4342 N N . GLU B 1 140 ? 11.707 -5.220 10.167 1.00 39.59 140 GLU B N 1
ATOM 4343 C CA . GLU B 1 140 ? 11.801 -4.442 11.399 1.00 41.61 140 GLU B CA 1
ATOM 4344 C C . GLU B 1 140 ? 13.226 -4.387 11.990 1.00 40.90 140 GLU B C 1
ATOM 4345 O O . GLU B 1 140 ? 13.695 -3.305 12.374 1.00 39.96 140 GLU B O 1
ATOM 4351 N N . ASP B 1 141 ? 13.913 -5.532 12.050 1.00 35.20 141 ASP B N 1
ATOM 4352 C CA . ASP B 1 141 ? 15.280 -5.579 12.587 1.00 34.50 141 ASP B CA 1
ATOM 4353 C C . ASP B 1 141 ? 16.265 -4.736 11.764 1.00 37.31 141 ASP B C 1
ATOM 4354 O O . ASP B 1 141 ? 17.124 -4.056 12.313 1.00 37.13 141 ASP B O 1
ATOM 4359 N N . ILE B 1 142 ? 16.144 -4.795 10.442 1.00 37.51 142 ILE B N 1
ATOM 4360 C CA . ILE B 1 142 ? 17.034 -4.043 9.567 1.00 37.98 142 ILE B CA 1
ATOM 4361 C C . ILE B 1 142 ? 16.866 -2.546 9.848 1.00 36.88 142 ILE B C 1
ATOM 4362 O O . ILE B 1 142 ? 17.848 -1.832 10.083 1.00 35.64 142 ILE B O 1
ATOM 4367 N N . GLU B 1 143 ? 15.611 -2.102 9.843 1.00 32.30 143 GLU B N 1
ATOM 4368 C CA . GLU B 1 143 ? 15.253 -0.706 10.059 1.00 33.65 143 GLU B CA 1
ATOM 4369 C C . GLU B 1 143 ? 15.633 -0.170 11.450 1.00 33.43 143 GLU B C 1
ATOM 4370 O O . GLU B 1 143 ? 16.207 0.896 11.560 1.00 36.90 143 GLU B O 1
ATOM 4376 N N . LYS B 1 144 ? 15.347 -0.931 12.498 1.00 37.52 144 LYS B N 1
ATOM 4377 C CA . LYS B 1 144 ? 15.727 -0.575 13.862 1.00 35.88 144 LYS B CA 1
ATOM 4378 C C . LYS B 1 144 ? 17.237 -0.450 14.050 1.00 39.87 144 LYS B C 1
ATOM 4379 O O . LYS B 1 144 ? 17.717 0.520 14.645 1.00 42.28 144 LYS B O 1
ATOM 4385 N N . ASN B 1 145 ? 17.984 -1.438 13.558 1.00 37.38 145 ASN B N 1
ATOM 4386 C CA . ASN B 1 145 ? 19.393 -1.586 13.924 1.00 36.54 145 ASN B CA 1
ATOM 4387 C C . ASN B 1 145 ? 20.427 -1.167 12.900 1.00 39.78 145 ASN B C 1
ATOM 4388 O O . ASN B 1 145 ? 21.562 -0.886 13.270 1.00 45.12 145 ASN B O 1
ATOM 4393 N N . THR B 1 146 ? 20.065 -1.155 11.620 1.00 37.04 146 THR B N 1
ATOM 4394 C CA . THR B 1 146 ? 21.064 -0.898 10.571 1.00 42.67 146 THR B CA 1
ATOM 4395 C C . THR B 1 146 ? 20.904 0.468 9.909 1.00 39.20 146 THR B C 1
ATOM 4396 O O . THR B 1 146 ? 21.813 0.954 9.241 1.00 41.78 146 THR B O 1
ATOM 4400 N N . LEU B 1 147 ? 19.744 1.084 10.082 1.00 38.72 147 LEU B N 1
ATOM 4401 C CA . LEU B 1 147 ? 19.476 2.346 9.409 1.00 37.61 147 LEU B CA 1
ATOM 4402 C C . LEU B 1 147 ? 20.037 3.552 10.175 1.00 39.24 147 LEU B C 1
ATOM 4403 O O . LEU B 1 147 ? 19.634 3.819 11.300 1.00 39.83 147 LEU B O 1
ATOM 4408 N N . TYR B 1 148 ? 20.962 4.280 9.557 1.00 39.76 148 TYR B N 1
ATOM 4409 C CA . TYR B 1 148 ? 21.445 5.538 10.115 1.00 39.04 148 TYR B CA 1
ATOM 4410 C C . TYR B 1 148 ? 20.942 6.726 9.284 1.00 42.90 148 TYR B C 1
ATOM 4411 O O . TYR B 1 148 ? 20.245 6.525 8.286 1.00 43.45 148 TYR B O 1
ATOM 4420 N N . GLU B 1 149 ? 21.255 7.952 9.709 1.00 44.81 149 GLU B N 1
ATOM 4421 C CA . GLU B 1 149 ? 20.726 9.157 9.057 1.00 45.82 149 GLU B CA 1
ATOM 4422 C C . GLU B 1 149 ? 21.056 9.211 7.573 1.00 48.91 149 GLU B C 1
ATOM 4423 O O . GLU B 1 149 ? 20.230 9.624 6.753 1.00 51.95 149 GLU B O 1
ATOM 4429 N N . TYR B 1 150 ? 22.273 8.809 7.230 1.00 46.42 150 TYR B N 1
ATOM 4430 C CA . TYR B 1 150 ? 22.732 8.899 5.846 1.00 54.04 150 TYR B CA 1
ATOM 4431 C C . TYR B 1 150 ? 22.681 7.529 5.166 1.00 52.88 150 TYR B C 1
ATOM 4432 O O . TYR B 1 150 ? 23.396 7.283 4.205 1.00 59.92 150 TYR B O 1
ATOM 4441 N N . GLY B 1 151 ? 21.842 6.637 5.678 1.00 48.45 151 GLY B N 1
ATOM 4442 C CA . GLY B 1 151 ? 21.620 5.348 5.037 1.00 51.98 151 GLY B CA 1
ATOM 4443 C C . GLY B 1 151 ? 22.049 4.100 5.801 1.00 47.70 151 GLY B C 1
ATOM 4444 O O . GLY B 1 151 ? 22.575 4.162 6.923 1.00 47.03 151 GLY B O 1
ATOM 4445 N N . TYR B 1 152 ? 21.839 2.953 5.164 1.00 41.09 152 TYR B N 1
ATOM 4446 C CA . TYR B 1 152 ? 22.116 1.662 5.792 1.00 44.05 152 TYR B CA 1
ATOM 4447 C C . TYR B 1 152 ? 23.605 1.377 5.972 1.00 37.29 152 TYR B C 1
ATOM 4448 O O . TYR B 1 152 ? 24.393 1.479 5.032 1.00 41.71 152 TYR B O 1
ATOM 4457 N N . ARG B 1 153 ? 23.978 1.042 7.199 1.00 41.01 153 ARG B N 1
ATOM 4458 C CA . ARG B 1 153 ? 25.311 0.530 7.489 1.00 43.97 153 ARG B CA 1
ATOM 4459 C C . ARG B 1 153 ? 25.229 -0.976 7.317 1.00 40.41 153 ARG B C 1
ATOM 4460 O O . ARG B 1 153 ? 24.150 -1.562 7.446 1.00 38.60 153 ARG B O 1
ATOM 4468 N N . GLU B 1 154 ? 26.357 -1.611 7.038 1.00 44.62 154 GLU B N 1
ATOM 4469 C CA . GLU B 1 154 ? 26.297 -2.935 6.415 1.00 47.66 154 GLU B CA 1
ATOM 4470 C C . GLU B 1 154 ? 26.755 -4.121 7.250 1.00 39.85 154 GLU B C 1
ATOM 4471 O O . GLU B 1 154 ? 26.175 -5.196 7.147 1.00 42.61 154 GLU B O 1
ATOM 4477 N N . ALA B 1 155 ? 27.760 -3.928 8.092 1.00 39.68 155 ALA B N 1
ATOM 4478 C CA . ALA B 1 155 ? 28.362 -5.064 8.780 1.00 42.79 155 ALA B CA 1
ATOM 4479 C C . ALA B 1 155 ? 28.515 -4.831 10.274 1.00 42.12 155 ALA B C 1
ATOM 4480 O O . ALA B 1 155 ? 29.186 -3.895 10.695 1.00 41.31 155 ALA B O 1
ATOM 4482 N N . PHE B 1 156 ? 27.889 -5.704 11.062 1.00 38.12 156 PHE B N 1
ATOM 4483 C CA . PHE B 1 156 ? 27.945 -5.630 12.520 1.00 41.54 156 PHE B CA 1
ATOM 4484 C C . PHE B 1 156 ? 28.291 -6.984 13.118 1.00 40.07 156 PHE B C 1
ATOM 4485 O O . PHE B 1 156 ? 28.284 -7.996 12.427 1.00 36.87 156 PHE B O 1
ATOM 4493 N N . ASP B 1 157 ? 28.588 -6.999 14.410 1.00 42.59 157 ASP B N 1
ATOM 4494 C CA . ASP B 1 157 ? 28.695 -8.266 15.125 1.00 40.94 157 ASP B CA 1
ATOM 4495 C C . ASP B 1 157 ? 27.299 -8.663 15.615 1.00 41.48 157 ASP B C 1
ATOM 4496 O O . ASP B 1 157 ? 26.306 -8.004 15.284 1.00 42.64 157 ASP B O 1
ATOM 4501 N N . ARG B 1 158 ? 27.209 -9.739 16.381 1.00 39.74 158 ARG B N 1
ATOM 4502 C CA . ARG B 1 158 ? 25.902 -10.271 16.732 1.00 40.86 158 ARG B CA 1
ATOM 4503 C C . ARG B 1 158 ? 25.009 -9.254 17.434 1.00 40.85 158 ARG B C 1
ATOM 4504 O O . ARG B 1 158 ? 23.792 -9.288 17.275 1.00 37.76 158 ARG B O 1
ATOM 4512 N N . GLN B 1 159 ? 25.619 -8.346 18.196 1.00 43.26 159 GLN B N 1
ATOM 4513 C CA . GLN B 1 159 ? 24.865 -7.403 19.025 1.00 43.69 159 GLN B CA 1
ATOM 4514 C C . GLN B 1 159 ? 24.724 -6.021 18.396 1.00 44.64 159 GLN B C 1
ATOM 4515 O O . GLN B 1 159 ? 24.311 -5.071 19.061 1.00 40.67 159 GLN B O 1
ATOM 4521 N N . TRP B 1 160 ? 25.049 -5.925 17.108 1.00 43.12 160 TRP B N 1
ATOM 4522 C CA . TRP B 1 160 ? 24.867 -4.690 16.328 1.00 39.68 160 TRP B CA 1
ATOM 4523 C C . TRP B 1 160 ? 25.973 -3.669 16.568 1.00 37.09 160 TRP B C 1
ATOM 4524 O O . TRP B 1 160 ? 25.838 -2.510 16.199 1.00 47.23 160 TRP B O 1
ATOM 4535 N N . ARG B 1 161 ? 27.074 -4.098 17.169 1.00 36.06 161 ARG B N 1
ATOM 4536 C CA . ARG B 1 161 ? 28.269 -3.257 17.198 1.00 40.53 161 ARG B CA 1
ATOM 4537 C C . ARG B 1 161 ? 28.970 -3.282 15.838 1.00 43.10 161 ARG B C 1
ATOM 4538 O O . ARG B 1 161 ? 29.074 -4.328 15.195 1.00 46.70 161 ARG B O 1
ATOM 4546 N N . LEU B 1 162 ? 29.439 -2.121 15.395 1.00 48.35 162 LEU B N 1
ATOM 4547 C CA . LEU B 1 162 ? 30.034 -1.995 14.074 1.00 46.67 162 LEU B CA 1
ATOM 4548 C C . LEU B 1 162 ? 31.339 -2.791 13.913 1.00 4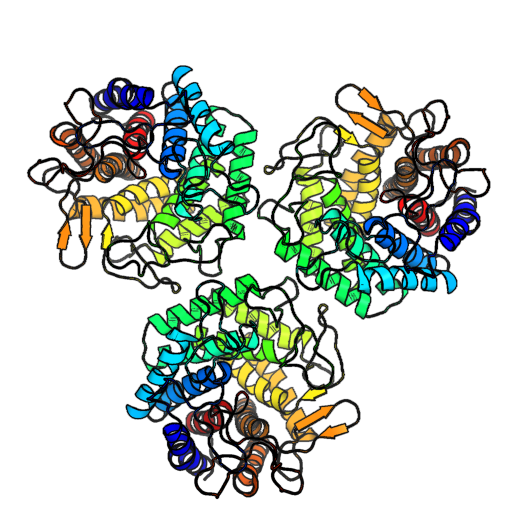8.46 162 LEU B C 1
ATOM 4549 O O . LEU B 1 162 ? 32.131 -2.929 14.850 1.00 47.26 162 LEU B O 1
ATOM 4554 N N . VAL B 1 163 ? 31.535 -3.335 12.717 1.00 48.87 163 VAL B N 1
ATOM 4555 C CA . VAL B 1 163 ? 32.796 -3.976 12.341 1.00 46.62 163 VAL B CA 1
ATOM 4556 C C . VAL B 1 163 ? 33.116 -3.679 10.873 1.00 51.46 163 VAL B C 1
ATOM 4557 O O . VAL B 1 163 ? 32.283 -3.151 10.136 1.00 50.56 163 VAL B O 1
ATOM 4561 N N . ASP B 1 164 ? 34.331 -4.004 10.457 1.00 53.15 164 ASP B N 1
ATOM 4562 C CA . ASP B 1 164 ? 34.758 -3.773 9.077 1.00 61.82 164 ASP B CA 1
ATOM 4563 C C . ASP B 1 164 ? 33.953 -4.575 8.048 1.00 61.85 164 ASP B C 1
ATOM 4564 O O . ASP B 1 164 ? 33.744 -5.774 8.211 1.00 60.56 164 ASP B O 1
ATOM 4569 N N . ASN B 1 165 ? 33.527 -3.911 6.973 1.00 63.58 165 ASN B N 1
ATOM 4570 C CA . ASN B 1 165 ? 32.724 -4.553 5.930 1.00 62.02 165 ASN B CA 1
ATOM 4571 C C . ASN B 1 165 ? 33.549 -5.498 5.045 1.00 63.47 165 ASN B C 1
ATOM 4572 O O . ASN B 1 165 ? 33.791 -5.232 3.865 1.00 63.44 165 ASN B O 1
ATOM 4577 N N . GLU B 1 166 ? 33.982 -6.604 5.638 1.00 70.25 166 GLU B N 1
ATOM 4578 C CA . GLU B 1 166 ? 34.711 -7.635 4.915 1.00 70.18 166 GLU B CA 1
ATOM 4579 C C . GLU B 1 166 ? 33.772 -8.577 4.149 1.00 74.87 166 GLU B C 1
ATOM 4580 O O . GLU B 1 166 ? 32.636 -8.849 4.562 1.00 75.19 166 GLU B O 1
ATOM 4586 N N . ALA B 1 167 ? 34.257 -9.089 3.030 1.00 76.88 167 ALA B N 1
ATOM 4587 C CA . ALA B 1 167 ? 33.530 -10.132 2.309 1.00 87.11 167 ALA B CA 1
ATOM 4588 C C . ALA B 1 167 ? 32.313 -9.596 1.542 1.00 73.91 167 ALA B C 1
ATOM 4589 O O . ALA B 1 167 ? 31.601 -10.355 0.892 1.00 72.97 167 ALA B O 1
ATOM 4591 N N . LEU B 1 168 ? 32.072 -8.293 1.640 1.00 73.61 168 LEU B N 1
ATOM 4592 C CA . LEU B 1 168 ? 31.427 -7.575 0.543 1.00 73.66 168 LEU B CA 1
ATOM 4593 C C . LEU B 1 168 ? 32.507 -6.750 -0.183 1.00 78.15 168 LEU B C 1
ATOM 4594 O O . LEU B 1 168 ? 32.261 -6.183 -1.253 1.00 71.84 168 LEU B O 1
ATOM 4599 N N . SER B 1 169 ? 33.704 -6.714 0.407 1.00 73.72 169 SER B N 1
ATOM 4600 C CA . SER B 1 169 ? 34.823 -5.939 -0.112 1.00 76.08 169 SER B CA 1
ATOM 4601 C C . SER B 1 169 ? 35.522 -6.599 -1.312 1.00 79.51 169 SER B C 1
ATOM 4602 O O . SER B 1 169 ? 35.078 -7.634 -1.827 1.00 80.21 169 SER B O 1
ATOM 4605 N N . GLU B 1 170 ? 36.632 -6.000 -1.737 1.00 73.82 170 GLU B N 1
ATOM 4606 C CA . GLU B 1 170 ? 37.297 -6.388 -2.978 1.00 75.41 170 GLU B CA 1
ATOM 4607 C C . GLU B 1 170 ? 38.583 -5.586 -3.115 1.00 80.96 170 GLU B C 1
ATOM 4608 O O . GLU B 1 170 ? 38.553 -4.357 -3.054 1.00 83.15 170 GLU B O 1
ATOM 4614 N N . ASN B 1 171 ? 39.709 -6.274 -3.296 1.00 79.45 171 ASN B N 1
ATOM 4615 C CA . ASN B 1 171 ? 41.025 -5.628 -3.273 1.00 79.75 171 ASN B CA 1
ATOM 4616 C C . ASN B 1 171 ? 41.281 -5.034 -1.890 1.00 85.56 171 ASN B C 1
ATOM 4617 O O . ASN B 1 171 ? 41.266 -5.755 -0.894 1.00 84.42 171 ASN B O 1
ATOM 4622 N N . GLY B 1 172 ? 41.492 -3.713 -1.837 1.00 82.87 172 GLY B N 1
ATOM 4623 C CA . GLY B 1 172 ? 41.745 -2.994 -0.589 1.00 86.74 172 GLY B CA 1
ATOM 4624 C C . GLY B 1 172 ? 40.991 -3.600 0.594 1.00 97.07 172 GLY B C 1
ATOM 4625 O O . GLY B 1 172 ? 41.517 -4.466 1.309 1.00 87.48 172 GLY B O 1
ATOM 4626 N N . LEU B 1 173 ? 39.773 -3.121 0.840 1.00 89.80 173 LEU B N 1
ATOM 4627 C CA . LEU B 1 173 ? 39.289 -1.858 0.302 1.00 83.76 173 LEU B CA 1
ATOM 4628 C C . LEU B 1 173 ? 38.285 -1.361 1.330 1.00 82.40 173 LEU B C 1
ATOM 4629 O O . LEU B 1 173 ? 37.149 -1.837 1.383 1.00 89.10 173 LEU B O 1
ATOM 4634 N N . LYS B 1 174 ? 38.740 -0.459 2.198 1.00 82.48 174 LYS B N 1
ATOM 4635 C CA . LYS B 1 174 ? 37.864 0.185 3.180 1.00 90.41 174 LYS B CA 1
ATOM 4636 C C . LYS B 1 174 ? 36.544 0.557 2.495 1.00 90.27 174 LYS B C 1
ATOM 4637 O O . LYS B 1 174 ? 36.498 1.472 1.666 1.00 92.58 174 LYS B O 1
ATOM 4643 N N . ALA B 1 175 ? 35.477 -0.172 2.816 1.00 80.24 175 ALA B N 1
ATOM 4644 C CA . ALA B 1 175 ? 34.172 0.153 2.257 1.00 70.78 175 ALA B CA 1
ATOM 4645 C C . ALA B 1 175 ? 33.075 -0.076 3.288 1.00 71.32 175 ALA B C 1
ATOM 4646 O O . ALA B 1 175 ? 32.807 -1.210 3.685 1.00 71.95 175 ALA B O 1
ATOM 4648 N N . ASP B 1 176 ? 32.449 1.015 3.724 1.00 63.34 176 ASP B N 1
ATOM 4649 C CA . ASP B 1 176 ? 31.401 0.949 4.732 1.00 57.59 176 ASP B CA 1
ATOM 4650 C C . ASP B 1 176 ? 30.037 0.753 4.107 1.00 57.10 176 ASP B C 1
ATOM 4651 O O . ASP B 1 176 ? 29.178 0.094 4.688 1.00 53.57 176 ASP B O 1
ATOM 4656 N N . LYS B 1 177 ? 29.826 1.350 2.937 1.00 54.20 177 LYS B N 1
ATOM 4657 C CA . LYS B 1 177 ? 28.557 1.197 2.240 1.00 48.54 177 LYS B CA 1
ATOM 4658 C C . LYS B 1 177 ? 28.749 0.669 0.814 1.00 47.61 177 LYS B C 1
ATOM 4659 O O . LYS B 1 177 ? 29.741 0.980 0.157 1.00 48.81 177 LYS B O 1
ATOM 4665 N N . THR B 1 178 ? 27.802 -0.146 0.353 1.00 41.33 178 THR B N 1
ATOM 4666 C CA . THR B 1 178 ? 27.914 -0.802 -0.941 1.00 43.30 178 THR B CA 1
ATOM 4667 C C . THR B 1 178 ? 26.641 -0.646 -1.755 1.00 42.72 178 THR B C 1
ATOM 4668 O O . THR B 1 178 ? 25.546 -0.588 -1.205 1.00 45.23 178 THR B O 1
ATOM 4672 N N . MET B 1 179 ? 26.775 -0.572 -3.072 1.00 42.77 179 MET B N 1
ATOM 4673 C CA . MET B 1 179 ? 25.589 -0.532 -3.903 1.00 47.23 179 MET B CA 1
ATOM 4674 C C . MET B 1 179 ? 24.954 -1.910 -3.789 1.00 49.04 179 MET B C 1
ATOM 4675 O O . MET B 1 179 ? 23.727 -2.060 -3.870 1.00 49.96 179 MET B O 1
ATOM 4680 N N . ASN B 1 180 ? 25.803 -2.907 -3.558 1.00 42.60 180 ASN B N 1
ATOM 4681 C CA . ASN B 1 180 ? 25.361 -4.282 -3.423 1.00 43.25 180 ASN B CA 1
ATOM 4682 C C . ASN B 1 180 ? 24.309 -4.447 -2.336 1.00 40.64 180 ASN B C 1
ATOM 4683 O O . ASN B 1 180 ? 23.243 -5.004 -2.571 1.00 36.18 180 ASN B O 1
ATOM 4688 N N . ALA B 1 181 ? 24.611 -3.959 -1.141 1.00 40.21 181 ALA B N 1
ATOM 4689 C CA . ALA B 1 181 ? 23.635 -4.004 -0.062 1.00 43.33 181 ALA B CA 1
ATOM 4690 C C . ALA B 1 181 ? 22.327 -3.330 -0.488 1.00 42.92 181 ALA B C 1
ATOM 4691 O O . ALA B 1 181 ? 21.219 -3.819 -0.217 1.00 37.61 181 ALA B O 1
ATOM 4693 N N . ILE B 1 182 ? 22.463 -2.193 -1.163 1.00 41.64 182 ILE B N 1
ATOM 4694 C CA . ILE B 1 182 ? 21.300 -1.436 -1.579 1.00 38.92 182 ILE B CA 1
ATOM 4695 C C . ILE B 1 182 ? 20.482 -2.254 -2.574 1.00 38.66 182 ILE B C 1
ATOM 4696 O O . ILE B 1 182 ? 19.276 -2.445 -2.392 1.00 36.39 182 ILE B O 1
ATOM 4701 N N . LEU B 1 183 ? 21.147 -2.758 -3.610 1.00 38.84 183 LEU B N 1
ATOM 4702 C CA . LEU B 1 183 ? 20.477 -3.561 -4.631 1.00 39.53 183 LEU B CA 1
ATOM 4703 C C . LEU B 1 183 ? 19.615 -4.643 -4.008 1.00 36.76 183 LEU B C 1
ATOM 4704 O O . LEU B 1 183 ? 18.443 -4.801 -4.348 1.00 36.84 183 LEU B O 1
ATOM 4709 N N . HIS B 1 184 ? 20.200 -5.389 -3.087 1.00 34.82 184 HIS B N 1
ATOM 4710 C CA . HIS B 1 184 ? 19.509 -6.539 -2.540 1.00 35.20 184 HIS B CA 1
ATOM 4711 C C . HIS B 1 184 ? 18.458 -6.158 -1.500 1.00 38.73 184 HIS B C 1
ATOM 4712 O O . HIS B 1 184 ? 17.478 -6.886 -1.307 1.00 43.41 184 HIS B O 1
ATOM 4719 N N . LEU B 1 185 ? 18.616 -4.994 -0.877 1.00 36.68 185 LEU B N 1
ATOM 4720 C CA . LEU B 1 185 ? 17.497 -4.413 -0.135 1.00 39.06 185 LEU B CA 1
ATOM 4721 C C . LEU B 1 185 ? 16.317 -4.155 -1.070 1.00 39.05 185 LEU B C 1
ATOM 4722 O O . LEU B 1 185 ? 15.191 -4.614 -0.797 1.00 39.58 185 LEU B O 1
ATOM 4727 N N . ILE B 1 186 ? 16.569 -3.448 -2.173 1.00 31.09 186 ILE B N 1
ATOM 4728 C CA . ILE B 1 186 ? 15.511 -3.211 -3.161 1.00 38.83 186 ILE B CA 1
ATOM 4729 C C . ILE B 1 186 ? 14.871 -4.541 -3.587 1.00 37.71 186 ILE B C 1
ATOM 4730 O O . ILE B 1 186 ? 13.645 -4.686 -3.629 1.00 37.22 186 ILE B O 1
ATOM 4735 N N . GLU B 1 187 ? 15.720 -5.514 -3.890 1.00 36.96 187 GLU B N 1
ATOM 4736 C CA . GLU B 1 187 ? 15.267 -6.812 -4.340 1.00 37.32 187 GLU B CA 1
ATOM 4737 C C . GLU B 1 187 ? 14.354 -7.457 -3.294 1.00 37.80 187 GLU B C 1
ATOM 4738 O O . GLU B 1 187 ? 13.268 -7.939 -3.619 1.00 36.82 187 GLU B O 1
ATOM 4744 N N . ALA B 1 188 ? 14.784 -7.440 -2.036 1.00 37.77 188 ALA B N 1
ATOM 4745 C CA . ALA B 1 188 ? 13.996 -8.028 -0.963 1.00 35.93 188 ALA B CA 1
ATOM 4746 C C . ALA B 1 188 ? 12.709 -7.242 -0.669 1.00 40.00 188 ALA B C 1
ATOM 4747 O O . ALA B 1 188 ? 11.619 -7.820 -0.559 1.00 36.25 188 ALA B O 1
ATOM 4749 N N . TYR B 1 189 ? 12.820 -5.923 -0.538 1.00 40.12 189 TYR B N 1
ATOM 4750 C CA . TYR B 1 189 ? 11.638 -5.155 -0.158 1.00 39.99 189 TYR B CA 1
ATOM 4751 C C . TYR B 1 189 ? 10.584 -5.240 -1.253 1.00 39.91 189 TYR B C 1
ATOM 4752 O O . TYR B 1 189 ? 9.383 -5.277 -0.970 1.00 39.45 189 TYR B O 1
ATOM 4761 N N . THR B 1 190 ? 11.037 -5.300 -2.501 1.00 34.75 190 THR B N 1
ATOM 4762 C CA . THR B 1 190 ? 10.120 -5.504 -3.604 1.00 37.73 190 THR B CA 1
ATOM 4763 C C . THR B 1 190 ? 9.259 -6.743 -3.380 1.00 38.70 190 THR B C 1
ATOM 4764 O O . THR B 1 190 ? 8.058 -6.727 -3.626 1.00 42.34 190 THR B O 1
ATOM 4768 N N . GLU B 1 191 ? 9.874 -7.813 -2.902 1.00 37.11 191 GLU B N 1
ATOM 4769 C CA . GLU B 1 191 ? 9.158 -9.066 -2.715 1.00 38.37 191 GLU B CA 1
ATOM 4770 C C . GLU B 1 191 ? 8.208 -8.985 -1.520 1.00 38.94 191 GLU B C 1
ATOM 4771 O O . GLU B 1 191 ? 7.086 -9.466 -1.591 1.00 40.35 191 GLU B O 1
ATOM 4777 N N . LEU B 1 192 ? 8.669 -8.390 -0.422 1.00 40.68 192 LEU B N 1
ATOM 4778 C CA . LEU B 1 192 ? 7.816 -8.174 0.737 1.00 39.49 192 LEU B CA 1
ATOM 4779 C C . LEU B 1 192 ? 6.580 -7.389 0.328 1.00 40.11 192 LEU B C 1
ATOM 4780 O O . LEU B 1 192 ? 5.461 -7.770 0.678 1.00 39.48 192 LEU B O 1
ATOM 4785 N N . TYR B 1 193 ? 6.775 -6.299 -0.417 1.00 37.24 193 TYR B N 1
ATOM 4786 C CA . TYR B 1 193 ? 5.633 -5.551 -0.939 1.00 41.50 193 TYR B CA 1
ATOM 4787 C C . TYR B 1 193 ? 4.726 -6.417 -1.813 1.00 42.61 193 TYR B C 1
ATOM 4788 O O . TYR B 1 193 ? 3.509 -6.439 -1.622 1.00 43.97 193 TYR B O 1
ATOM 4797 N N . LYS B 1 194 ? 5.322 -7.122 -2.771 1.00 39.35 194 LYS B N 1
ATOM 4798 C CA . LYS B 1 194 ? 4.569 -8.023 -3.622 1.00 41.54 194 LYS B CA 1
ATOM 4799 C C . LYS B 1 194 ? 3.684 -8.963 -2.796 1.00 41.40 194 LYS B C 1
ATOM 4800 O O . LYS B 1 194 ? 2.546 -9.241 -3.158 1.00 42.11 194 LYS B O 1
ATOM 4806 N N . ALA B 1 195 ? 4.196 -9.432 -1.670 1.00 39.29 195 ALA B N 1
ATOM 4807 C CA . ALA B 1 195 ? 3.479 -10.438 -0.905 1.00 39.79 195 ALA B CA 1
ATOM 4808 C C . ALA B 1 195 ? 2.302 -9.883 -0.087 1.00 47.50 195 ALA B C 1
ATOM 4809 O O . ALA B 1 195 ? 1.248 -10.532 0.023 1.00 44.97 195 ALA B O 1
ATOM 4811 N N . ASP B 1 196 ? 2.479 -8.694 0.490 1.00 47.90 196 ASP B N 1
ATOM 4812 C CA . ASP B 1 196 ? 1.545 -8.216 1.514 1.00 49.26 196 ASP B CA 1
ATOM 4813 C C . ASP B 1 196 ? 1.136 -6.753 1.372 1.00 45.75 196 ASP B C 1
ATOM 4814 O O . ASP B 1 196 ? 0.221 -6.306 2.053 1.00 54.04 196 ASP B O 1
ATOM 4819 N N . GLY B 1 197 ? 1.810 -6.008 0.503 1.00 44.94 197 GLY B N 1
ATOM 4820 C CA . GLY B 1 197 ? 1.407 -4.641 0.191 1.00 46.80 197 GLY B CA 1
ATOM 4821 C C . GLY B 1 197 ? 1.472 -3.613 1.313 1.00 50.88 197 GLY B C 1
ATOM 4822 O O . GLY B 1 197 ? 0.672 -2.676 1.371 1.00 53.97 197 GLY B O 1
ATOM 4823 N N . ASN B 1 198 ? 2.439 -3.765 2.205 1.00 50.57 198 ASN B N 1
ATOM 4824 C CA . ASN B 1 198 ? 2.597 -2.813 3.293 1.00 44.12 198 ASN B CA 1
ATOM 4825 C C . ASN B 1 198 ? 3.257 -1.522 2.824 1.00 49.73 198 ASN B C 1
ATOM 4826 O O . ASN B 1 198 ? 4.312 -1.547 2.185 1.00 46.14 198 ASN B O 1
ATOM 4831 N N . GLU B 1 199 ? 2.643 -0.388 3.145 1.00 54.87 199 GLU B N 1
ATOM 4832 C CA . GLU B 1 199 ? 3.112 0.879 2.596 1.00 51.79 199 GLU B CA 1
ATOM 4833 C C . GLU B 1 199 ? 4.329 1.436 3.356 1.00 52.52 199 GLU B C 1
ATOM 4834 O O . GLU B 1 199 ? 5.134 2.189 2.798 1.00 49.42 199 GLU B O 1
ATOM 4840 N N . LYS B 1 200 ? 4.477 1.035 4.617 1.00 48.43 200 LYS B N 1
ATOM 4841 C CA . LYS B 1 200 ? 5.720 1.269 5.356 1.00 49.45 200 LYS B CA 1
ATOM 4842 C C . LYS B 1 200 ? 6.896 0.610 4.620 1.00 49.42 200 LYS B C 1
ATOM 4843 O O . LYS B 1 200 ? 7.989 1.166 4.550 1.00 47.44 200 LYS B O 1
ATOM 4849 N N . VAL B 1 201 ? 6.657 -0.584 4.076 1.00 46.43 201 VAL B N 1
ATOM 4850 C CA . VAL B 1 201 ? 7.654 -1.276 3.272 1.00 40.63 201 VAL B CA 1
ATOM 4851 C C . VAL B 1 201 ? 7.957 -0.521 1.964 1.00 40.95 201 VAL B C 1
ATOM 4852 O O . VAL B 1 201 ? 9.118 -0.411 1.554 1.00 39.76 201 VAL B O 1
ATOM 4856 N N . ALA B 1 202 ? 6.923 0.013 1.317 1.00 44.98 202 ALA B N 1
ATOM 4857 C CA . ALA B 1 202 ? 7.114 0.720 0.048 1.00 39.55 202 ALA B CA 1
ATOM 4858 C C . ALA B 1 202 ? 7.858 2.037 0.239 1.00 43.46 202 ALA B C 1
ATOM 4859 O O . ALA B 1 202 ? 8.623 2.447 -0.624 1.00 44.10 202 ALA B O 1
ATOM 4861 N N . ASP B 1 203 ? 7.643 2.697 1.370 1.00 43.56 203 ASP B N 1
ATOM 4862 C CA . ASP B 1 203 ? 8.410 3.892 1.676 1.00 45.23 203 ASP B CA 1
ATOM 4863 C C . ASP B 1 203 ? 9.913 3.612 1.752 1.00 40.59 203 ASP B C 1
ATOM 4864 O O . ASP B 1 203 ? 10.708 4.343 1.161 1.00 42.71 203 ASP B O 1
ATOM 4869 N N . ARG B 1 204 ? 10.307 2.571 2.481 1.00 39.30 204 ARG B N 1
ATOM 4870 C CA . ARG B 1 204 ? 11.722 2.231 2.550 1.00 39.78 204 ARG B CA 1
ATOM 4871 C C . ARG B 1 204 ? 12.240 1.868 1.153 1.00 43.00 204 ARG B C 1
ATOM 4872 O O . ARG B 1 204 ? 13.293 2.368 0.730 1.00 39.24 204 ARG B O 1
ATOM 4880 N N . LEU B 1 205 ? 11.490 1.016 0.439 1.00 37.05 205 LEU B N 1
ATOM 4881 C CA . LEU B 1 205 ? 11.814 0.664 -0.944 1.00 37.97 205 LEU B CA 1
ATOM 4882 C C . LEU B 1 205 ? 12.112 1.916 -1.767 1.00 42.64 205 LEU B C 1
ATOM 4883 O O . LEU B 1 205 ? 13.073 1.955 -2.542 1.00 42.99 205 LEU B O 1
ATOM 4888 N N . LYS B 1 206 ? 11.289 2.947 -1.592 1.00 42.11 206 LYS B N 1
ATOM 4889 C CA . LYS B 1 206 ? 11.412 4.138 -2.412 1.00 42.70 206 LYS B CA 1
ATOM 4890 C C . LYS B 1 206 ? 12.664 4.925 -2.021 1.00 40.73 206 LYS B C 1
ATOM 4891 O O . LYS B 1 206 ? 13.351 5.473 -2.875 1.00 38.86 206 LYS B O 1
ATOM 4897 N N . PHE B 1 207 ? 12.974 4.958 -0.733 1.00 37.31 207 PHE B N 1
ATOM 4898 C CA . PHE B 1 207 ? 14.214 5.592 -0.283 1.00 40.89 207 PHE B CA 1
ATOM 4899 C C . PHE B 1 207 ? 15.436 4.924 -0.914 1.00 44.58 207 PHE B C 1
ATOM 4900 O O . PHE B 1 207 ? 16.382 5.600 -1.341 1.00 43.50 207 PHE B O 1
ATOM 4908 N N . GLN B 1 208 ? 15.414 3.592 -0.957 1.00 39.69 208 GLN B N 1
ATOM 4909 C CA . GLN B 1 208 ? 16.510 2.829 -1.542 1.00 41.87 208 GLN B CA 1
ATOM 4910 C C . GLN B 1 208 ? 16.630 3.083 -3.056 1.00 41.21 208 GLN B C 1
ATOM 4911 O O . GLN B 1 208 ? 17.722 3.375 -3.549 1.00 38.06 208 GLN B O 1
ATOM 4917 N N . LEU B 1 209 ? 15.507 2.979 -3.774 1.00 38.35 209 LEU B N 1
ATOM 4918 C CA . LEU B 1 209 ? 15.422 3.364 -5.185 1.00 33.54 209 LEU B CA 1
ATOM 4919 C C . LEU B 1 209 ? 16.026 4.747 -5.383 1.00 39.89 209 LEU B C 1
ATOM 4920 O O . LEU B 1 209 ? 16.882 4.951 -6.247 1.00 38.77 209 LEU B O 1
ATOM 4925 N N . GLY B 1 210 ? 15.578 5.695 -4.556 1.00 39.60 210 GLY B N 1
ATOM 4926 C CA . GLY B 1 210 ? 16.114 7.036 -4.545 1.00 34.72 210 GLY B CA 1
ATOM 4927 C C . GLY B 1 210 ? 17.618 7.073 -4.407 1.00 40.24 210 GLY B C 1
ATOM 4928 O O . GLY B 1 210 ? 18.291 7.775 -5.167 1.00 38.61 210 GLY B O 1
ATOM 4929 N N . GLN B 1 211 ? 18.152 6.324 -3.442 1.00 38.22 211 GLN B N 1
ATOM 4930 C CA . GLN B 1 211 ? 19.608 6.257 -3.256 1.00 41.81 211 GLN B CA 1
ATOM 4931 C C . GLN B 1 211 ? 20.336 5.754 -4.509 1.00 43.57 211 GLN B C 1
ATOM 4932 O O . GLN B 1 211 ? 21.461 6.169 -4.791 1.00 42.91 211 GLN B O 1
ATOM 4938 N N . MET B 1 212 ? 19.683 4.872 -5.264 1.00 39.63 212 MET B N 1
ATOM 4939 C CA . MET B 1 212 ? 20.265 4.360 -6.503 1.00 45.19 212 MET B CA 1
ATOM 4940 C C . MET B 1 212 ? 20.420 5.443 -7.577 1.00 48.31 212 MET B C 1
ATOM 4941 O O . MET B 1 212 ? 21.518 5.599 -8.136 1.00 47.51 212 MET B O 1
ATOM 4946 N N . ARG B 1 213 ? 19.357 6.201 -7.862 1.00 44.07 213 ARG B N 1
ATOM 4947 C CA . ARG B 1 213 ? 19.458 7.196 -8.933 1.00 46.96 213 ARG B CA 1
ATOM 4948 C C . ARG B 1 213 ? 20.230 8.451 -8.542 1.00 48.15 213 ARG B C 1
ATOM 4949 O O . ARG B 1 213 ? 20.930 9.018 -9.373 1.00 48.35 213 ARG B O 1
ATOM 4957 N N . ASP B 1 214 ? 20.121 8.870 -7.282 1.00 47.61 214 ASP B N 1
ATOM 4958 C CA . ASP B 1 214 ? 20.659 10.170 -6.875 1.00 47.74 214 ASP B CA 1
ATOM 4959 C C . ASP B 1 214 ? 22.115 10.096 -6.415 1.00 51.00 214 ASP B C 1
ATOM 4960 O O . ASP B 1 214 ? 22.859 11.077 -6.528 1.00 46.81 214 ASP B O 1
ATOM 4965 N N . ILE B 1 215 ? 22.513 8.937 -5.896 1.00 50.90 215 ILE B N 1
ATOM 4966 C CA . ILE B 1 215 ? 23.867 8.761 -5.384 1.00 46.49 215 ILE B CA 1
ATOM 4967 C C . ILE B 1 215 ? 24.720 7.809 -6.227 1.00 52.41 215 ILE B C 1
ATOM 4968 O O . ILE B 1 215 ? 25.797 8.195 -6.686 1.00 51.87 215 ILE B O 1
ATOM 4973 N N . VAL B 1 216 ? 24.256 6.568 -6.417 1.00 48.14 216 VAL B N 1
ATOM 4974 C CA . VAL B 1 216 ? 25.137 5.524 -6.959 1.00 50.91 216 VAL B CA 1
ATOM 4975 C C . VAL B 1 216 ? 25.314 5.558 -8.487 1.00 48.33 216 VAL B C 1
ATOM 4976 O O . VAL B 1 216 ? 26.403 5.272 -8.987 1.00 43.53 216 VAL B O 1
ATOM 4980 N N . TYR B 1 217 ? 24.254 5.939 -9.202 1.00 48.33 217 TYR B N 1
ATOM 4981 C CA . TYR B 1 217 ? 24.297 6.171 -10.653 1.00 47.85 217 TYR B CA 1
ATOM 4982 C C . TYR B 1 217 ? 25.208 7.320 -11.046 1.00 45.66 217 TYR B C 1
ATOM 4983 O O . TYR B 1 217 ? 25.254 8.342 -10.366 1.00 46.93 217 TYR B O 1
ATOM 4992 N N . THR B 1 218 ? 25.934 7.149 -12.144 1.00 48.20 218 THR B N 1
ATOM 4993 C CA . THR B 1 218 ? 26.848 8.191 -12.627 1.00 53.28 218 THR B CA 1
ATOM 4994 C C . THR B 1 218 ? 26.415 8.606 -14.026 1.00 57.93 218 THR B C 1
ATOM 4995 O O . THR B 1 218 ? 26.787 7.965 -15.011 1.00 61.09 218 THR B O 1
ATOM 4999 N N . PRO B 1 219 ? 25.623 9.687 -14.119 1.00 60.69 219 PRO B N 1
ATOM 5000 C CA . PRO B 1 219 ? 24.900 10.079 -15.343 1.00 63.56 219 PRO B CA 1
ATOM 5001 C C . PRO B 1 219 ? 25.773 10.243 -16.600 1.00 60.33 219 PRO B C 1
ATOM 5002 O O . PRO B 1 219 ? 25.256 10.111 -17.713 1.00 56.86 219 PRO B O 1
ATOM 5006 N N . ASP B 1 220 ? 27.067 10.502 -16.429 1.00 56.52 220 ASP B N 1
ATOM 5007 C CA . ASP B 1 220 ? 27.928 10.741 -17.582 1.00 62.93 220 ASP B CA 1
ATOM 5008 C C . ASP B 1 220 ? 28.754 9.529 -18.012 1.00 68.09 220 ASP B C 1
ATOM 5009 O O . ASP B 1 220 ? 29.427 9.571 -19.045 1.00 65.49 220 ASP B O 1
ATOM 5014 N N . THR B 1 221 ? 28.707 8.456 -17.224 1.00 68.20 221 THR B N 1
ATOM 5015 C CA . THR B 1 221 ? 29.284 7.181 -17.652 1.00 64.02 221 THR B CA 1
ATOM 5016 C C . THR B 1 221 ? 28.211 6.100 -17.758 1.00 61.21 221 THR B C 1
ATOM 5017 O O . THR B 1 221 ? 28.443 5.032 -18.341 1.00 60.10 221 THR B O 1
ATOM 5021 N N . ASN B 1 222 ? 27.037 6.394 -17.203 1.00 60.00 222 ASN B N 1
ATOM 5022 C CA . ASN B 1 222 ? 25.943 5.423 -17.124 1.00 58.09 222 ASN B CA 1
ATOM 5023 C C . ASN B 1 222 ? 26.326 4.167 -16.324 1.00 53.07 222 ASN B C 1
ATOM 5024 O O . ASN B 1 222 ? 25.750 3.100 -16.515 1.00 56.94 222 ASN B O 1
ATOM 5029 N N . ALA B 1 223 ? 27.302 4.315 -15.431 1.00 52.64 223 ALA B N 1
ATOM 5030 C CA . ALA B 1 223 ? 27.792 3.233 -14.580 1.00 49.06 223 ALA B CA 1
ATOM 5031 C C . ALA B 1 223 ? 27.210 3.342 -13.175 1.00 51.36 223 ALA B C 1
ATOM 5032 O O . ALA B 1 223 ? 26.833 4.426 -12.740 1.00 50.34 223 ALA B O 1
ATOM 5034 N N . LEU B 1 224 ? 27.145 2.231 -12.451 1.00 51.74 224 LEU B N 1
ATOM 5035 C CA . LEU B 1 224 ? 26.842 2.309 -11.025 1.00 44.40 224 LEU B CA 1
ATOM 5036 C C . LEU B 1 224 ? 28.149 2.351 -10.255 1.00 43.62 224 LEU B C 1
ATOM 5037 O O . LEU B 1 224 ? 29.083 1.625 -10.582 1.00 48.86 224 LEU B O 1
ATOM 5042 N N . LYS B 1 225 ? 28.222 3.227 -9.260 1.00 44.87 225 LYS B N 1
ATOM 5043 C CA . LYS B 1 225 ? 29.353 3.249 -8.354 1.00 45.72 225 LYS B CA 1
ATOM 5044 C C . LYS B 1 225 ? 29.217 2.033 -7.449 1.00 45.62 225 LYS B C 1
ATOM 5045 O O . LYS B 1 225 ? 28.108 1.613 -7.138 1.00 48.26 225 LYS B O 1
ATOM 5051 N N . VAL B 1 226 ? 30.343 1.473 -7.025 1.00 45.72 226 VAL B N 1
ATOM 5052 C CA . VAL B 1 226 ? 30.343 0.221 -6.279 1.00 41.47 226 VAL B CA 1
ATOM 5053 C C . VAL B 1 226 ? 30.563 0.380 -4.769 1.00 45.60 226 VAL B C 1
ATOM 5054 O O . VAL B 1 226 ? 29.754 -0.096 -3.975 1.00 48.40 226 VAL B O 1
ATOM 5058 N N . PHE B 1 227 ? 31.653 1.038 -4.377 1.00 42.85 227 PHE B N 1
ATOM 5059 C CA . PHE B 1 227 ? 31.991 1.199 -2.958 1.00 47.05 227 PHE B CA 1
ATOM 5060 C C . PHE B 1 227 ? 32.008 2.653 -2.464 1.00 48.55 227 PHE B C 1
ATOM 5061 O O . PHE B 1 227 ? 32.381 3.564 -3.201 1.00 50.57 227 PHE B O 1
ATOM 5069 N N . PHE B 1 228 ? 31.598 2.857 -1.210 1.00 46.38 228 PHE B N 1
ATOM 5070 C CA . PHE B 1 228 ? 31.547 4.193 -0.611 1.00 51.06 228 PHE B CA 1
ATOM 5071 C C . PHE B 1 228 ? 32.039 4.213 0.834 1.00 53.82 228 PHE B C 1
ATOM 5072 O O . PHE B 1 228 ? 32.031 3.188 1.523 1.00 55.85 228 PHE B O 1
ATOM 5080 N N . ASP B 1 229 ? 32.437 5.398 1.296 1.00 55.84 229 ASP B N 1
ATOM 5081 C CA . ASP B 1 229 ? 32.706 5.631 2.721 1.00 56.76 229 ASP B CA 1
ATOM 5082 C C . ASP B 1 229 ? 31.476 6.231 3.396 1.00 51.99 229 ASP B C 1
ATOM 5083 O O . ASP B 1 229 ? 30.452 6.460 2.753 1.00 51.22 229 ASP B O 1
ATOM 5088 N N . THR B 1 230 ? 31.579 6.501 4.689 1.00 54.06 230 THR B N 1
ATOM 5089 C CA . THR B 1 230 ? 30.406 6.919 5.446 1.00 51.21 230 THR B CA 1
ATOM 5090 C C . THR B 1 230 ? 29.727 8.158 4.866 1.00 54.46 230 THR B C 1
ATOM 5091 O O . THR B 1 230 ? 28.587 8.472 5.222 1.00 57.88 230 THR B O 1
ATOM 5095 N N . ALA B 1 231 ? 30.417 8.852 3.966 1.00 55.48 231 ALA B N 1
ATOM 5096 C CA . ALA B 1 231 ? 29.893 10.084 3.382 1.00 50.64 231 ALA B CA 1
ATOM 5097 C C . ALA B 1 231 ? 29.262 9.856 2.004 1.00 56.63 231 ALA B C 1
ATOM 5098 O O . ALA B 1 231 ? 28.916 10.811 1.303 1.00 58.28 231 ALA B O 1
ATOM 5100 N N . PHE B 1 232 ? 29.095 8.591 1.628 1.00 50.64 232 PHE B N 1
ATOM 5101 C CA . PHE B 1 232 ? 28.743 8.253 0.255 1.00 51.82 232 PHE B CA 1
ATOM 5102 C C . PHE B 1 232 ? 29.680 8.907 -0.771 1.00 56.48 232 PHE B C 1
ATOM 5103 O O . PHE B 1 232 ? 29.262 9.357 -1.846 1.00 55.85 232 PHE B O 1
ATOM 5111 N N . ASN B 1 233 ? 30.956 8.961 -0.421 1.00 52.03 233 ASN B N 1
ATOM 5112 C CA . ASN B 1 233 ? 31.973 9.313 -1.383 1.00 53.36 233 ASN B CA 1
ATOM 5113 C C . ASN B 1 233 ? 32.631 8.034 -1.902 1.00 52.77 233 ASN B C 1
ATOM 5114 O O . ASN B 1 233 ? 32.889 7.090 -1.146 1.00 54.29 233 ASN B O 1
ATOM 5119 N N . LEU B 1 234 ? 32.887 8.005 -3.202 1.00 48.93 234 LEU B N 1
ATOM 5120 C CA . LEU B 1 234 ? 33.436 6.829 -3.860 1.00 50.76 234 LEU B CA 1
ATOM 5121 C C . LEU B 1 234 ? 34.749 6.345 -3.234 1.00 50.67 234 LEU B C 1
ATOM 5122 O O . LEU B 1 234 ? 35.632 7.140 -2.921 1.00 55.55 234 LEU B O 1
ATOM 5127 N N . VAL B 1 235 ? 34.863 5.036 -3.053 1.00 50.18 235 VAL B N 1
ATOM 5128 C CA . VAL B 1 235 ? 36.124 4.401 -2.688 1.00 52.55 235 VAL B CA 1
ATOM 5129 C C . VAL B 1 235 ? 36.586 3.493 -3.831 1.00 56.50 235 VAL B C 1
ATOM 5130 O O . VAL B 1 235 ? 35.842 2.605 -4.258 1.00 55.04 235 VAL B O 1
ATOM 5134 N N . GLY B 1 236 ? 37.803 3.703 -4.328 1.00 54.54 236 GLY B N 1
ATOM 5135 C CA . GLY B 1 236 ? 38.329 2.882 -5.407 1.00 50.86 236 GLY B CA 1
ATOM 5136 C C . GLY B 1 236 ? 37.691 3.261 -6.727 1.00 55.09 236 GLY B C 1
ATOM 5137 O O . GLY B 1 236 ? 36.860 4.162 -6.786 1.00 52.93 236 GLY B O 1
ATOM 5138 N N . ASP B 1 237 ? 38.086 2.579 -7.794 1.00 57.22 237 ASP B N 1
ATOM 5139 C CA . ASP B 1 237 ? 37.523 2.841 -9.114 1.00 55.52 237 ASP B CA 1
ATOM 5140 C C . ASP B 1 237 ? 37.108 1.521 -9.760 1.00 58.05 237 ASP B C 1
ATOM 5141 O O . ASP B 1 237 ? 37.734 1.061 -10.721 1.00 58.54 237 ASP B O 1
ATOM 5146 N N . ILE B 1 238 ? 36.056 0.913 -9.216 1.00 57.34 238 ILE B N 1
ATOM 5147 C CA . ILE B 1 238 ? 35.562 -0.374 -9.696 1.00 51.11 238 ILE B CA 1
ATOM 5148 C C . ILE B 1 238 ? 34.275 -0.234 -10.519 1.00 51.57 238 ILE B C 1
ATOM 5149 O O . ILE B 1 238 ? 33.378 0.528 -10.161 1.00 43.86 238 ILE B O 1
ATOM 5154 N N . HIS B 1 239 ? 34.186 -0.971 -11.625 1.00 52.57 239 HIS B N 1
ATOM 5155 C CA . HIS B 1 239 ? 32.935 -1.037 -12.379 1.00 47.65 239 HIS B CA 1
ATOM 5156 C C . HIS B 1 239 ? 32.442 -2.492 -12.582 1.00 48.04 239 HIS B C 1
ATOM 5157 O O . HIS B 1 239 ? 32.959 -3.234 -13.420 1.00 51.17 239 HIS B O 1
ATOM 5164 N N . SER B 1 240 ? 31.435 -2.893 -11.812 1.00 45.07 240 SER B N 1
ATOM 5165 C CA . SER B 1 240 ? 30.908 -4.257 -11.882 1.00 44.88 240 SER B CA 1
ATOM 5166 C C . SER B 1 240 ? 29.763 -4.433 -12.906 1.00 43.27 240 SER B C 1
ATOM 5167 O O . SER B 1 240 ? 28.599 -4.149 -12.618 1.00 39.68 240 SER B O 1
ATOM 5170 N N . TYR B 1 241 ? 30.109 -4.923 -14.093 1.00 43.49 241 TYR B N 1
ATOM 5171 C CA . TYR B 1 241 ? 29.161 -5.064 -15.199 1.00 41.38 241 TYR B CA 1
ATOM 5172 C C . TYR B 1 241 ? 27.964 -5.931 -14.820 1.00 40.16 241 TYR B C 1
ATOM 5173 O O . TYR B 1 241 ? 26.830 -5.694 -15.250 1.00 41.79 241 TYR B O 1
ATOM 5182 N N . GLY B 1 242 ? 28.229 -6.966 -14.037 1.00 39.82 242 GLY B N 1
ATOM 5183 C CA . GLY B 1 242 ? 27.190 -7.876 -13.610 1.00 35.03 242 GLY B CA 1
ATOM 5184 C C . GLY B 1 242 ? 26.188 -7.188 -12.709 1.00 39.67 242 GLY B C 1
ATOM 5185 O O . GLY B 1 242 ? 24.979 -7.403 -12.839 1.00 45.49 242 GLY B O 1
ATOM 5186 N N . HIS B 1 243 ? 26.661 -6.353 -11.788 1.00 39.21 243 HIS B N 1
ATOM 5187 C CA . HIS B 1 243 ? 25.721 -5.606 -10.958 1.00 39.47 243 HIS B CA 1
ATOM 5188 C C . HIS B 1 243 ? 24.902 -4.614 -11.767 1.00 38.87 243 HIS B C 1
ATOM 5189 O O . HIS B 1 243 ? 23.685 -4.563 -11.617 1.00 37.27 243 HIS B O 1
ATOM 5196 N N . ASP B 1 244 ? 25.559 -3.842 -12.630 1.00 36.72 244 ASP B N 1
ATOM 5197 C CA . ASP B 1 244 ? 24.835 -2.921 -13.510 1.00 38.69 244 ASP B CA 1
ATOM 5198 C C . ASP B 1 244 ? 23.661 -3.621 -14.188 1.00 38.44 244 ASP B C 1
ATOM 5199 O O . ASP B 1 244 ? 22.508 -3.237 -14.011 1.00 39.70 244 ASP B O 1
ATOM 5204 N N . ILE B 1 245 ? 23.958 -4.661 -14.953 1.00 36.79 245 ILE B N 1
ATOM 5205 C CA . ILE B 1 245 ? 22.931 -5.309 -15.744 1.00 39.68 245 ILE B CA 1
ATOM 5206 C C . ILE B 1 245 ? 21.826 -5.909 -14.867 1.00 37.58 245 ILE B C 1
ATOM 5207 O O . ILE B 1 245 ? 20.650 -5.827 -15.210 1.00 39.97 245 ILE B O 1
ATOM 5212 N N . GLU B 1 246 ? 22.205 -6.489 -13.729 1.00 38.96 246 GLU B N 1
ATOM 5213 C CA . GLU B 1 246 ? 21.236 -6.983 -12.750 1.00 36.28 246 GLU B CA 1
ATOM 5214 C C . GLU B 1 246 ? 20.343 -5.853 -12.191 1.00 39.63 246 GLU B C 1
ATOM 5215 O O . GLU B 1 246 ? 19.118 -5.993 -12.117 1.00 40.93 246 GLU B O 1
ATOM 5221 N N . ALA B 1 247 ? 20.964 -4.740 -11.795 1.00 41.70 247 ALA B N 1
ATOM 5222 C CA . ALA B 1 247 ? 20.241 -3.584 -11.247 1.00 40.71 247 ALA B CA 1
ATOM 5223 C C . ALA B 1 247 ? 19.175 -3.052 -12.208 1.00 44.22 247 ALA B C 1
ATOM 5224 O O . ALA B 1 247 ? 18.082 -2.666 -11.768 1.00 43.25 247 ALA B O 1
ATOM 5226 N N . THR B 1 248 ? 19.469 -3.052 -13.511 1.00 37.06 248 THR B N 1
ATOM 5227 C CA . THR B 1 248 ? 18.489 -2.568 -14.485 1.00 34.76 248 THR B CA 1
ATOM 5228 C C . THR B 1 248 ? 17.125 -3.262 -14.318 1.00 44.82 248 THR B C 1
ATOM 5229 O O . THR B 1 248 ? 16.119 -2.592 -14.068 1.00 45.83 248 THR B O 1
ATOM 5233 N N . TRP B 1 249 ? 17.069 -4.591 -14.419 1.00 37.12 249 TRP B N 1
ATOM 5234 C CA . TRP B 1 249 ? 15.758 -5.237 -14.369 1.00 37.59 249 TRP B CA 1
ATOM 5235 C C . TRP B 1 249 ? 15.204 -5.338 -12.946 1.00 41.44 249 TRP B C 1
ATOM 5236 O O . TRP B 1 249 ? 13.988 -5.464 -12.750 1.00 40.54 249 TRP B O 1
ATOM 5247 N N . LEU B 1 250 ? 16.092 -5.271 -11.957 1.00 36.65 250 LEU B N 1
ATOM 5248 C CA . LEU B 1 250 ? 15.665 -5.344 -10.562 1.00 38.90 250 LEU B CA 1
ATOM 5249 C C . LEU B 1 250 ? 14.950 -4.055 -10.142 1.00 43.67 250 LEU B C 1
ATOM 5250 O O . LEU B 1 250 ? 13.930 -4.094 -9.444 1.00 37.66 250 LEU B O 1
ATOM 5255 N N . MET B 1 251 ? 15.483 -2.915 -10.579 1.00 39.46 251 MET B N 1
ATOM 5256 C CA . MET B 1 251 ? 14.812 -1.640 -10.350 1.00 40.17 251 MET B CA 1
ATOM 5257 C C . MET B 1 251 ? 13.510 -1.512 -11.154 1.00 42.97 251 MET B C 1
ATOM 5258 O O . MET B 1 251 ? 12.496 -1.023 -10.624 1.00 39.27 251 MET B O 1
ATOM 5263 N N . ASP B 1 252 ? 13.510 -1.988 -12.402 1.00 35.44 252 ASP B N 1
ATOM 5264 C CA . ASP B 1 252 ? 12.279 -1.954 -13.177 1.00 36.72 252 ASP B CA 1
ATOM 5265 C C . ASP B 1 252 ? 11.222 -2.777 -12.470 1.00 39.33 252 ASP B C 1
ATOM 5266 O O . ASP B 1 252 ? 10.051 -2.417 -12.429 1.00 41.81 252 ASP B O 1
ATOM 5271 N N . ARG B 1 253 ? 11.646 -3.902 -11.916 1.00 42.48 253 ARG B N 1
ATOM 5272 C CA . ARG B 1 253 ? 10.742 -4.809 -11.224 1.00 40.86 253 ARG B CA 1
ATOM 5273 C C . ARG B 1 253 ? 10.166 -4.132 -9.980 1.00 43.32 253 ARG B C 1
ATOM 5274 O O . ARG B 1 253 ? 8.972 -4.268 -9.683 1.00 40.88 253 ARG B O 1
ATOM 5282 N N . ALA B 1 254 ? 11.012 -3.382 -9.273 1.00 38.68 254 ALA B N 1
ATOM 5283 C CA . ALA B 1 254 ? 10.581 -2.655 -8.075 1.00 43.49 254 ALA B CA 1
ATOM 5284 C C . ALA B 1 254 ? 9.514 -1.602 -8.396 1.00 45.23 254 ALA B C 1
ATOM 5285 O O . ALA B 1 254 ? 8.502 -1.489 -7.703 1.00 41.35 254 ALA B O 1
ATOM 5287 N N . CYS B 1 255 ? 9.742 -0.842 -9.458 1.00 44.75 255 CYS B N 1
ATOM 5288 C CA . CYS B 1 255 ? 8.757 0.132 -9.905 1.00 43.34 255 CYS B CA 1
ATOM 5289 C C . CYS B 1 255 ? 7.446 -0.505 -10.388 1.00 43.88 255 CYS B C 1
ATOM 5290 O O . CYS B 1 255 ? 6.369 0.011 -10.102 1.00 51.41 255 CYS B O 1
ATOM 5293 N N . ASP B 1 256 ? 7.514 -1.625 -11.094 1.00 39.05 256 ASP B N 1
ATOM 5294 C CA . ASP B 1 256 ? 6.283 -2.265 -11.566 1.00 47.46 256 ASP B CA 1
ATOM 5295 C C . ASP B 1 256 ? 5.435 -2.739 -10.392 1.00 47.58 256 ASP B C 1
ATOM 5296 O O . ASP B 1 256 ? 4.212 -2.596 -10.378 1.00 46.70 256 ASP B O 1
ATOM 5301 N N . VAL B 1 257 ? 6.104 -3.318 -9.408 1.00 47.75 257 VAL B N 1
ATOM 5302 C CA . VAL B 1 257 ? 5.427 -3.824 -8.230 1.00 48.36 257 VAL B CA 1
ATOM 5303 C C . VAL B 1 257 ? 4.868 -2.662 -7.392 1.00 49.30 257 VAL B C 1
ATOM 5304 O O . VAL B 1 257 ? 3.814 -2.786 -6.783 1.00 45.39 257 VAL B O 1
ATOM 5308 N N . LEU B 1 258 ? 5.567 -1.530 -7.380 1.00 47.82 258 LEU B N 1
ATOM 5309 C CA . LEU B 1 258 ? 5.021 -0.323 -6.749 1.00 53.40 258 LEU B CA 1
ATOM 5310 C C . LEU B 1 258 ? 3.764 0.219 -7.465 1.00 52.13 258 LEU B C 1
ATOM 5311 O O . LEU B 1 258 ? 2.814 0.642 -6.817 1.00 54.95 258 LEU B O 1
ATOM 5316 N N . GLY B 1 259 ? 3.756 0.196 -8.793 1.00 50.22 259 GLY B N 1
ATOM 5317 C CA . GLY B 1 259 ? 2.645 0.741 -9.559 1.00 51.01 259 GLY B CA 1
ATOM 5318 C C . GLY B 1 259 ? 2.681 2.260 -9.700 1.00 57.71 259 GLY B C 1
ATOM 5319 O O . GLY B 1 259 ? 1.691 2.872 -10.092 1.00 58.07 259 GLY B O 1
ATOM 5320 N N . ASP B 1 260 ? 3.829 2.861 -9.385 1.00 57.39 260 ASP B N 1
ATOM 5321 C CA . ASP B 1 260 ? 4.024 4.314 -9.421 1.00 54.86 260 ASP B CA 1
ATOM 5322 C C . ASP B 1 260 ? 4.566 4.762 -10.790 1.00 56.31 260 ASP B C 1
ATOM 5323 O O . ASP B 1 260 ? 5.789 4.843 -10.993 1.00 54.76 260 ASP B O 1
ATOM 5328 N N . GLU B 1 261 ? 3.646 5.075 -11.707 1.00 51.95 261 GLU B N 1
ATOM 5329 C CA . GLU B 1 261 ? 3.965 5.315 -13.117 1.00 49.38 261 GLU B CA 1
ATOM 5330 C C . GLU B 1 261 ? 5.081 6.312 -13.382 1.00 50.31 261 GLU B C 1
ATOM 5331 O O . GLU B 1 261 ? 5.795 6.188 -14.377 1.00 48.24 261 GLU B O 1
ATOM 5337 N N . ASP B 1 262 ? 5.229 7.300 -12.505 1.00 52.45 262 ASP B N 1
ATOM 5338 C CA . ASP B 1 262 ? 6.320 8.264 -12.635 1.00 54.49 262 ASP B CA 1
ATOM 5339 C C . ASP B 1 262 ? 7.658 7.589 -12.341 1.00 56.67 262 ASP B C 1
ATOM 5340 O O . ASP B 1 262 ? 8.642 7.821 -13.053 1.00 54.94 262 ASP B O 1
ATOM 5345 N N . LEU B 1 263 ? 7.693 6.748 -11.305 1.00 53.88 263 LEU B N 1
ATOM 5346 C CA . LEU B 1 263 ? 8.893 5.962 -11.032 1.00 52.62 263 LEU B CA 1
ATOM 5347 C C . LEU B 1 263 ? 9.182 5.024 -12.195 1.00 48.33 263 LEU B C 1
ATOM 5348 O O . LEU B 1 263 ? 10.294 5.029 -12.715 1.00 50.13 263 LEU B O 1
ATOM 5353 N N . LYS B 1 264 ? 8.182 4.244 -12.611 1.00 47.35 264 LYS B N 1
ATOM 5354 C CA . LYS B 1 264 ? 8.334 3.346 -13.763 1.00 44.87 264 LYS B CA 1
ATOM 5355 C C . LYS B 1 264 ? 9.049 4.039 -14.915 1.00 50.69 264 LYS B C 1
ATOM 5356 O O . LYS B 1 264 ? 10.131 3.626 -15.322 1.00 54.80 264 LYS B O 1
ATOM 5362 N N . LYS B 1 265 ? 8.465 5.123 -15.412 1.00 52.95 265 LYS B N 1
ATOM 5363 C CA . LYS B 1 265 ? 9.034 5.838 -16.546 1.00 54.39 265 LYS B CA 1
ATOM 5364 C C . LYS B 1 265 ? 10.431 6.369 -16.243 1.00 51.77 265 LYS B C 1
ATOM 5365 O O . LYS B 1 265 ? 11.339 6.266 -17.063 1.00 55.70 265 LYS B O 1
ATOM 5371 N N . GLN B 1 266 ? 10.602 6.952 -15.068 1.00 51.73 266 GLN B N 1
ATOM 5372 C CA . GLN B 1 266 ? 11.894 7.528 -14.715 1.00 54.89 266 GLN B CA 1
ATOM 5373 C C . GLN B 1 266 ? 13.011 6.473 -14.697 1.00 55.44 266 GLN B C 1
ATOM 5374 O O . GLN B 1 266 ? 14.106 6.717 -15.206 1.00 56.04 266 GLN B O 1
ATOM 5380 N N . PHE B 1 267 ? 12.724 5.302 -14.122 1.00 52.17 267 PHE B N 1
ATOM 5381 C CA . PHE B 1 267 ? 13.734 4.242 -13.967 1.00 53.14 267 PHE B CA 1
ATOM 5382 C C . PHE B 1 267 ? 13.972 3.448 -15.245 1.00 50.86 267 PHE B C 1
ATOM 5383 O O . PHE B 1 267 ? 15.118 3.178 -15.606 1.00 47.59 267 PHE B O 1
ATOM 5391 N N . ALA B 1 268 ? 12.888 3.102 -15.933 1.00 44.75 268 ALA B N 1
ATOM 5392 C CA . ALA B 1 268 ? 13.000 2.551 -17.269 1.00 48.23 268 ALA B CA 1
ATOM 5393 C C . ALA B 1 268 ? 13.994 3.377 -18.106 1.00 53.67 268 ALA B C 1
ATOM 5394 O O . ALA B 1 268 ? 14.883 2.831 -18.771 1.00 53.22 268 ALA B O 1
ATOM 5396 N N . GLU B 1 269 ? 13.857 4.699 -18.056 1.00 54.08 269 GLU B N 1
ATOM 5397 C CA . GLU B 1 269 ? 14.728 5.567 -18.832 1.00 53.66 269 GLU B CA 1
ATOM 5398 C C . GLU B 1 269 ? 16.188 5.403 -18.407 1.00 54.06 269 GLU B C 1
ATOM 5399 O O . GLU B 1 269 ? 17.081 5.226 -19.250 1.00 49.79 269 GLU B O 1
ATOM 5405 N N . MET B 1 270 ? 16.425 5.450 -17.096 1.00 51.64 270 MET B N 1
ATOM 5406 C CA . MET B 1 270 ? 17.788 5.383 -16.574 1.00 51.44 270 MET B CA 1
ATOM 5407 C C . MET B 1 270 ? 18.400 4.002 -16.800 1.00 49.55 270 MET B C 1
ATOM 5408 O O . MET B 1 270 ? 19.597 3.877 -17.096 1.00 42.76 270 MET B O 1
ATOM 5413 N N . ASP B 1 271 ? 17.562 2.977 -16.656 1.00 46.69 271 ASP B N 1
ATOM 5414 C CA . ASP B 1 271 ? 17.997 1.592 -16.762 1.00 45.67 271 ASP B CA 1
ATOM 5415 C C . ASP B 1 271 ? 18.441 1.232 -18.184 1.00 51.35 271 ASP B C 1
ATOM 5416 O O . ASP B 1 271 ? 19.466 0.562 -18.363 1.00 46.44 271 ASP B O 1
ATOM 5421 N N . LEU B 1 272 ? 17.691 1.698 -19.188 1.00 50.79 272 LEU B N 1
ATOM 5422 C CA . LEU B 1 272 ? 18.075 1.488 -20.584 1.00 47.20 272 LEU B CA 1
ATOM 5423 C C . LEU B 1 272 ? 19.388 2.190 -20.895 1.00 46.70 272 LEU B C 1
ATOM 5424 O O . LEU B 1 272 ? 20.161 1.735 -21.742 1.00 49.11 272 LEU B O 1
ATOM 5429 N N . LYS B 1 273 ? 19.645 3.306 -20.225 1.00 41.70 273 LYS B N 1
ATOM 5430 C CA . LYS B 1 273 ? 20.899 4.002 -20.450 1.00 43.34 273 LYS B CA 1
ATOM 5431 C C . LYS B 1 273 ? 22.017 3.078 -20.013 1.00 49.23 273 LYS B C 1
ATOM 5432 O O . LYS B 1 273 ? 23.026 2.934 -20.714 1.00 48.71 273 LYS B O 1
ATOM 5438 N N . ILE B 1 274 ? 21.801 2.432 -18.865 1.00 50.73 274 ILE B N 1
ATOM 5439 C CA . ILE B 1 274 ? 22.724 1.462 -18.294 1.00 42.25 274 ILE B CA 1
ATOM 5440 C C . ILE B 1 274 ? 22.771 0.201 -19.150 1.00 44.28 274 ILE B C 1
ATOM 5441 O O . ILE B 1 274 ? 23.851 -0.289 -19.464 1.00 43.73 274 ILE B O 1
ATOM 5446 N N . SER B 1 275 ? 21.601 -0.304 -19.536 1.00 38.95 275 SER B N 1
ATOM 5447 C CA . SER B 1 275 ? 21.516 -1.387 -20.507 1.00 45.72 275 SER B CA 1
ATOM 5448 C C . SER B 1 275 ? 22.368 -1.138 -21.767 1.00 54.04 275 SER B C 1
ATOM 5449 O O . SER B 1 275 ? 23.274 -1.921 -22.071 1.00 52.02 275 SER B O 1
ATOM 5452 N N . HIS B 1 276 ? 22.090 -0.060 -22.502 1.00 51.93 276 HIS B N 1
ATOM 5453 C CA . HIS B 1 276 ? 22.864 0.219 -23.713 1.00 51.76 276 HIS B CA 1
ATOM 5454 C C . HIS B 1 276 ? 24.342 0.231 -23.421 1.00 48.15 276 HIS B C 1
ATOM 5455 O O . HIS B 1 276 ? 25.122 -0.365 -24.161 1.00 48.81 276 HIS B O 1
ATOM 5462 N N . ASN B 1 277 ? 24.718 0.907 -22.338 1.00 47.68 277 ASN B N 1
ATOM 5463 C CA . ASN B 1 277 ? 26.124 1.072 -22.004 1.00 47.10 277 ASN B CA 1
ATOM 5464 C C . ASN B 1 277 ? 26.822 -0.270 -21.838 1.00 52.90 277 ASN B C 1
ATOM 5465 O O . ASN B 1 277 ? 27.905 -0.487 -22.390 1.00 54.95 277 ASN B O 1
ATOM 5470 N N . ILE B 1 278 ? 26.184 -1.168 -21.089 1.00 52.29 278 ILE B N 1
ATOM 5471 C CA . ILE B 1 278 ? 26.701 -2.515 -20.868 1.00 49.04 278 ILE B CA 1
ATOM 5472 C C . ILE B 1 278 ? 26.809 -3.311 -22.166 1.00 46.70 278 ILE B C 1
ATOM 5473 O O . ILE B 1 278 ? 27.846 -3.912 -22.435 1.00 50.25 278 ILE B O 1
ATOM 5478 N N . GLN B 1 279 ? 25.749 -3.301 -22.969 1.00 43.93 279 GLN B N 1
ATOM 5479 C CA . GLN B 1 279 ? 25.781 -3.926 -24.290 1.00 45.02 279 GLN B CA 1
ATOM 5480 C C . GLN B 1 279 ? 26.954 -3.435 -25.136 1.00 48.20 279 GLN B C 1
ATOM 5481 O O . GLN B 1 279 ? 27.570 -4.208 -25.875 1.00 52.65 279 GLN B O 1
ATOM 5487 N N . ASP B 1 280 ? 27.270 -2.152 -25.020 1.00 47.93 280 ASP B N 1
ATOM 5488 C CA . ASP B 1 280 ? 28.378 -1.579 -25.773 1.00 55.69 280 ASP B CA 1
ATOM 5489 C C . ASP B 1 280 ? 29.746 -1.908 -25.168 1.00 56.45 280 ASP B C 1
ATOM 5490 O O . ASP B 1 280 ? 30.668 -2.306 -25.876 1.00 55.49 280 ASP B O 1
ATOM 5495 N N . ILE B 1 281 ? 29.867 -1.741 -23.858 1.00 54.53 281 ILE B N 1
ATOM 5496 C CA . ILE B 1 281 ? 31.172 -1.752 -23.209 1.00 53.18 281 ILE B CA 1
ATOM 5497 C C . ILE B 1 281 ? 31.629 -3.105 -22.617 1.00 52.99 281 ILE B C 1
ATOM 5498 O O . ILE B 1 281 ? 32.835 -3.340 -22.484 1.00 48.34 281 ILE B O 1
ATOM 5503 N N . ALA B 1 282 ? 30.690 -3.992 -22.275 1.00 49.35 282 ALA B N 1
ATOM 5504 C CA . ALA B 1 282 ? 31.049 -5.218 -21.537 1.00 47.61 282 ALA B CA 1
ATOM 5505 C C . ALA B 1 282 ? 30.792 -6.513 -22.308 1.00 48.07 282 ALA B C 1
ATOM 5506 O O . ALA B 1 282 ? 31.315 -7.569 -21.954 1.00 43.21 282 ALA B O 1
ATOM 5508 N N . LEU B 1 283 ? 29.961 -6.428 -23.343 1.00 45.11 283 LEU B N 1
ATOM 5509 C CA . LEU B 1 283 ? 29.672 -7.582 -24.182 1.00 45.81 283 LEU B CA 1
ATOM 5510 C C . LEU B 1 283 ? 30.762 -7.757 -25.249 1.00 51.57 283 LEU B C 1
ATOM 5511 O O . LEU B 1 283 ? 30.818 -7.001 -26.222 1.00 53.16 283 LEU B O 1
ATOM 5516 N N . GLU B 1 284 ? 31.629 -8.747 -25.042 1.00 47.39 284 GLU B N 1
ATOM 5517 C CA . GLU B 1 284 ? 32.767 -8.994 -25.917 1.00 49.28 284 GLU B CA 1
ATOM 5518 C C . GLU B 1 284 ? 32.779 -10.462 -26.343 1.00 49.09 284 GLU B C 1
ATOM 5519 O O . GLU B 1 284 ? 32.788 -11.359 -25.507 1.00 45.21 284 GLU B O 1
ATOM 5525 N N . ASP B 1 285 ? 32.753 -10.700 -27.651 1.00 53.43 285 ASP B N 1
ATOM 5526 C CA . ASP B 1 285 ? 32.822 -12.060 -28.181 1.00 51.04 285 ASP B CA 1
ATOM 5527 C C . ASP B 1 285 ? 31.639 -12.907 -27.671 1.00 49.76 285 ASP B C 1
ATOM 5528 O O . ASP B 1 285 ? 31.778 -14.093 -27.359 1.00 47.11 285 ASP B O 1
ATOM 5533 N N . GLY B 1 286 ? 30.476 -12.273 -27.577 1.00 44.00 286 GLY B N 1
ATOM 5534 C CA . GLY B 1 286 ? 29.241 -12.996 -27.353 1.00 44.15 286 GLY B CA 1
ATOM 5535 C C . GLY B 1 286 ? 28.892 -13.244 -25.903 1.00 46.77 286 GLY B C 1
ATOM 5536 O O . GLY B 1 286 ? 27.825 -13.780 -25.592 1.00 46.99 286 GLY B O 1
ATOM 5537 N N . ALA B 1 287 ? 29.798 -12.852 -25.014 1.00 45.83 287 ALA B N 1
ATOM 5538 C CA . ALA B 1 287 ? 29.635 -13.077 -23.588 1.00 41.16 287 ALA B CA 1
ATOM 5539 C C . ALA B 1 287 ? 29.949 -11.801 -22.797 1.00 44.42 287 ALA B C 1
ATOM 5540 O O . ALA B 1 287 ? 30.596 -10.881 -23.310 1.00 45.68 287 ALA B O 1
ATOM 5542 N N . LEU B 1 288 ? 29.502 -11.747 -21.546 1.00 41.47 288 LEU B N 1
ATOM 5543 C CA . LEU B 1 288 ? 29.715 -10.571 -20.710 1.00 38.46 288 LEU B CA 1
ATOM 5544 C C . LEU B 1 288 ? 31.024 -10.660 -19.935 1.00 40.94 288 LEU B C 1
ATOM 5545 O O . LEU B 1 288 ? 31.291 -11.672 -19.286 1.00 41.34 288 LEU B O 1
ATOM 5550 N N . ASN B 1 289 ? 31.838 -9.607 -20.006 1.00 39.40 289 ASN B N 1
ATOM 5551 C CA . ASN B 1 289 ? 33.014 -9.477 -19.149 1.00 37.03 289 ASN B CA 1
ATOM 5552 C C . ASN B 1 289 ? 32.604 -9.296 -17.689 1.00 40.53 289 ASN B C 1
ATOM 5553 O O . ASN B 1 289 ? 31.426 -9.119 -17.405 1.00 45.46 289 ASN B O 1
ATOM 5558 N N . ASN B 1 290 ? 33.561 -9.342 -16.764 1.00 40.93 290 ASN B N 1
ATOM 5559 C CA . ASN B 1 290 ? 33.236 -9.293 -15.338 1.00 42.41 290 ASN B CA 1
ATOM 5560 C C . ASN B 1 290 ? 33.200 -7.864 -14.787 1.00 45.38 290 ASN B C 1
ATOM 5561 O O . ASN B 1 290 ? 32.147 -7.368 -14.375 1.00 40.54 290 ASN B O 1
ATOM 5566 N N . GLU B 1 291 ? 34.357 -7.211 -14.774 1.00 46.33 291 GLU B N 1
ATOM 5567 C CA . GLU B 1 291 ? 34.463 -5.886 -14.175 1.00 50.42 291 GLU B CA 1
ATOM 5568 C C . GLU B 1 291 ? 35.672 -5.108 -14.662 1.00 51.59 291 GLU B C 1
ATOM 5569 O O . GLU B 1 291 ? 36.583 -5.668 -15.263 1.00 52.07 291 GLU B O 1
ATOM 5575 N N . ARG B 1 292 ? 35.661 -3.806 -14.403 1.00 55.58 292 ARG B N 1
ATOM 5576 C CA . ARG B 1 292 ? 36.854 -2.988 -14.555 1.00 53.64 292 ARG B CA 1
ATOM 5577 C C . ARG B 1 292 ? 37.295 -2.530 -13.176 1.00 51.26 292 ARG B C 1
ATOM 5578 O O . ARG B 1 292 ? 36.480 -2.066 -12.383 1.00 53.07 292 ARG B O 1
ATOM 5586 N N . ASP B 1 293 ? 38.577 -2.695 -12.880 1.00 54.59 293 ASP B N 1
ATOM 5587 C CA . ASP B 1 293 ? 39.179 -2.066 -11.705 1.00 58.40 293 ASP B CA 1
ATOM 5588 C C . ASP B 1 293 ? 40.286 -1.131 -12.172 1.00 60.92 293 ASP B C 1
ATOM 5589 O O . ASP B 1 293 ? 41.368 -1.577 -12.562 1.00 62.23 293 ASP B O 1
ATOM 5594 N N . LYS B 1 294 ? 39.991 0.167 -12.131 1.00 63.82 294 LYS B N 1
ATOM 5595 C CA . LYS B 1 294 ? 40.889 1.203 -12.632 1.00 61.46 294 LYS B CA 1
ATOM 5596 C C . LYS B 1 294 ? 41.139 1.019 -14.124 1.00 61.78 294 LYS B C 1
ATOM 5597 O O . LYS B 1 294 ? 40.241 1.189 -14.947 1.00 59.32 294 LYS B O 1
ATOM 5603 N N . ASN B 1 295 ? 42.369 0.650 -14.457 1.00 66.57 295 ASN B N 1
ATOM 5604 C CA . ASN B 1 295 ? 42.815 0.555 -15.845 1.00 69.42 295 ASN B CA 1
ATOM 5605 C C . ASN B 1 295 ? 42.794 -0.869 -16.405 1.00 71.19 295 ASN B C 1
ATOM 5606 O O . ASN B 1 295 ? 43.208 -1.103 -17.546 1.00 73.50 295 ASN B O 1
ATOM 5611 N N . GLU B 1 296 ? 42.318 -1.821 -15.604 1.00 67.14 296 GLU B N 1
ATOM 5612 C CA . GLU B 1 296 ? 42.336 -3.227 -16.009 1.00 67.39 296 GLU B CA 1
ATOM 5613 C C . GLU B 1 296 ? 40.934 -3.799 -16.189 1.00 60.95 296 GLU B C 1
ATOM 5614 O O . GLU B 1 296 ? 40.058 -3.592 -15.347 1.00 60.24 296 GLU B O 1
ATOM 5620 N N . ILE B 1 297 ? 40.716 -4.495 -17.302 1.00 53.34 297 ILE B N 1
ATOM 5621 C CA . ILE B 1 297 ? 39.439 -5.166 -17.541 1.00 50.63 297 ILE B CA 1
ATOM 5622 C C . ILE B 1 297 ? 39.532 -6.663 -17.284 1.00 51.49 297 ILE B C 1
ATOM 5623 O O . ILE B 1 297 ? 40.297 -7.365 -17.953 1.00 56.33 297 ILE B O 1
ATOM 5628 N N . ASP B 1 298 ? 38.751 -7.159 -16.329 1.00 47.88 298 ASP B N 1
ATOM 5629 C CA . ASP B 1 298 ? 38.654 -8.594 -16.100 1.00 40.49 298 ASP B CA 1
ATOM 5630 C C . ASP B 1 298 ? 37.636 -9.210 -17.055 1.00 46.68 298 ASP B C 1
ATOM 5631 O O . ASP B 1 298 ? 36.424 -9.012 -16.900 1.00 44.53 298 ASP B O 1
ATOM 5636 N N . LYS B 1 299 ? 38.127 -9.949 -18.048 1.00 47.38 299 LYS B N 1
ATOM 5637 C CA . LYS B 1 299 ? 37.251 -10.546 -19.055 1.00 48.10 299 LYS B CA 1
ATOM 5638 C C . LYS B 1 299 ? 36.787 -11.962 -18.680 1.00 43.38 299 LYS B C 1
ATOM 5639 O O . LYS B 1 299 ? 36.244 -12.690 -19.512 1.00 43.41 299 LYS B O 1
ATOM 5645 N N . THR B 1 300 ? 36.989 -12.338 -17.424 1.00 37.67 300 THR B N 1
ATOM 5646 C CA . THR B 1 300 ? 36.504 -13.613 -16.923 1.00 39.91 300 THR B CA 1
ATOM 5647 C C . THR B 1 300 ? 34.990 -13.785 -17.027 1.00 41.75 300 THR B C 1
ATOM 5648 O O . THR B 1 300 ? 34.226 -12.943 -16.565 1.00 41.57 300 THR B O 1
ATOM 5652 N N . ARG B 1 301 ? 34.540 -14.895 -17.598 1.00 40.48 301 ARG B N 1
ATOM 5653 C CA . ARG B 1 301 ? 33.105 -15.183 -17.560 1.00 40.28 301 ARG B CA 1
ATOM 5654 C C . ARG B 1 301 ? 32.662 -15.742 -16.208 1.00 40.90 301 ARG B C 1
ATOM 5655 O O . ARG B 1 301 ? 32.901 -16.911 -15.901 1.00 39.83 301 ARG B O 1
ATOM 5663 N N . VAL B 1 302 ? 32.029 -14.900 -15.395 1.00 40.84 302 VAL B N 1
ATOM 5664 C CA . VAL B 1 302 ? 31.459 -15.376 -14.138 1.00 36.50 302 VAL B CA 1
ATOM 5665 C C . VAL B 1 302 ? 30.035 -15.850 -14.381 1.00 35.23 302 VAL B C 1
ATOM 5666 O O . VAL B 1 302 ? 29.269 -15.218 -15.117 1.00 36.93 302 VAL B O 1
ATOM 5670 N N . TRP B 1 303 ? 29.687 -16.982 -13.785 1.00 35.01 303 TRP B N 1
ATOM 5671 C CA . TRP B 1 303 ? 28.425 -17.630 -14.102 1.00 33.64 303 TRP B CA 1
ATOM 5672 C C . TRP B 1 303 ? 27.222 -16.717 -13.839 1.00 37.36 303 TRP B C 1
ATOM 5673 O O . TRP B 1 303 ? 26.350 -16.579 -14.689 1.00 38.02 303 TRP B O 1
ATOM 5684 N N . TRP B 1 304 ? 27.169 -16.081 -12.669 1.00 36.01 304 TRP B N 1
ATOM 5685 C CA . TRP B 1 304 ? 25.983 -15.299 -12.321 1.00 35.05 304 TRP B CA 1
ATOM 5686 C C . TRP B 1 304 ? 25.886 -14.055 -13.196 1.00 36.33 304 TRP B C 1
ATOM 5687 O O . TRP B 1 304 ? 24.787 -13.622 -13.563 1.00 36.60 304 TRP B O 1
ATOM 5698 N N . VAL B 1 305 ? 27.048 -13.510 -13.552 1.00 37.36 305 VAL B N 1
ATOM 5699 C CA . VAL B 1 305 ? 27.108 -12.386 -14.467 1.00 34.94 305 VAL B CA 1
ATOM 5700 C C . VAL B 1 305 ? 26.430 -12.731 -15.801 1.00 38.36 305 VAL B C 1
ATOM 5701 O O . VAL B 1 305 ? 25.603 -11.956 -16.297 1.00 36.72 305 VAL B O 1
ATOM 5705 N N . GLN B 1 306 ? 26.733 -13.909 -16.353 1.00 36.55 306 GLN B N 1
ATOM 5706 C CA . GLN B 1 306 ? 26.112 -14.304 -17.614 1.00 35.58 306 GLN B CA 1
ATOM 5707 C C . GLN B 1 306 ? 24.608 -14.487 -17.428 1.00 42.08 306 GLN B C 1
ATOM 5708 O O . GLN B 1 306 ? 23.808 -14.028 -18.258 1.00 41.13 306 GLN B O 1
ATOM 5714 N N . ALA B 1 307 ? 24.221 -15.138 -16.329 1.00 35.47 307 ALA B N 1
ATOM 5715 C CA . ALA B 1 307 ? 22.805 -15.294 -16.029 1.00 39.46 307 ALA B CA 1
ATOM 5716 C C . ALA B 1 307 ? 22.092 -13.934 -15.966 1.00 41.33 307 ALA B C 1
ATOM 5717 O O . ALA B 1 307 ? 21.034 -13.746 -16.573 1.00 36.12 307 ALA B O 1
ATOM 5719 N N . GLU B 1 308 ? 22.664 -12.987 -15.230 1.00 39.12 308 GLU B N 1
ATOM 5720 C CA . GLU B 1 308 ? 21.999 -11.704 -15.073 1.00 39.26 308 GLU B CA 1
ATOM 5721 C C . GLU B 1 308 ? 21.922 -10.948 -16.404 1.00 43.30 308 GLU B C 1
ATOM 5722 O O . GLU B 1 308 ? 20.905 -10.321 -16.696 1.00 41.85 308 GLU B O 1
ATOM 5728 N N . ALA B 1 309 ? 22.979 -11.033 -17.219 1.00 39.38 309 ALA B N 1
ATOM 5729 C CA . ALA B 1 309 ? 22.978 -10.389 -18.536 1.00 40.24 309 ALA B CA 1
ATOM 5730 C C . ALA B 1 309 ? 21.821 -10.879 -19.414 1.00 41.56 309 ALA B C 1
ATOM 5731 O O . ALA B 1 309 ? 21.220 -10.099 -20.154 1.00 45.05 309 ALA B O 1
ATOM 5733 N N . VAL B 1 310 ? 21.497 -12.163 -19.328 1.00 40.02 310 VAL B N 1
ATOM 5734 C CA . VAL B 1 310 ? 20.368 -12.686 -20.089 1.00 39.06 310 VAL B CA 1
ATOM 5735 C C . VAL B 1 310 ? 19.052 -12.044 -19.651 1.00 42.35 310 VAL B C 1
ATOM 5736 O O . VAL B 1 310 ? 18.237 -11.653 -20.490 1.00 42.30 310 VAL B O 1
ATOM 5740 N N . VAL B 1 311 ? 18.841 -11.918 -18.345 1.00 38.24 311 VAL B N 1
ATOM 5741 C CA . VAL B 1 311 ? 17.601 -11.319 -17.878 1.00 38.86 311 VAL B CA 1
ATOM 5742 C C . VAL B 1 311 ? 17.573 -9.831 -18.219 1.00 42.84 3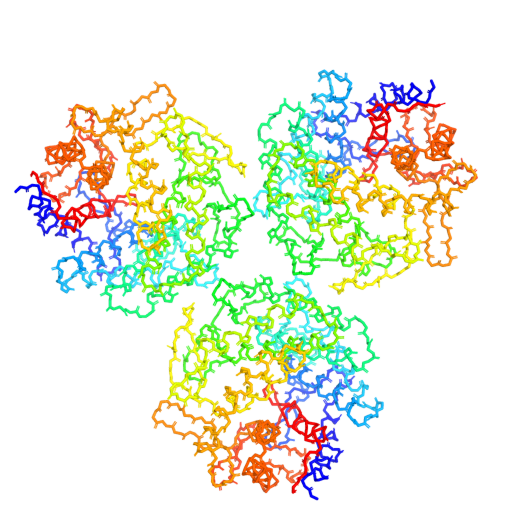11 VAL B C 1
ATOM 5743 O O . VAL B 1 311 ? 16.566 -9.314 -18.694 1.00 43.67 311 VAL B O 1
ATOM 5747 N N . GLY B 1 312 ? 18.702 -9.163 -17.987 1.00 42.07 312 GLY B N 1
ATOM 5748 C CA . GLY B 1 312 ? 18.856 -7.744 -18.244 1.00 41.19 312 GLY B CA 1
ATOM 5749 C C . GLY B 1 312 ? 18.638 -7.296 -19.680 1.00 47.05 312 GLY B C 1
ATOM 5750 O O . GLY B 1 312 ? 17.980 -6.283 -19.920 1.00 48.86 312 GLY B O 1
ATOM 5751 N N . PHE B 1 313 ? 19.199 -8.033 -20.635 1.00 48.26 313 PHE B N 1
ATOM 5752 C CA . PHE B 1 313 ? 18.999 -7.722 -22.045 1.00 45.23 313 PHE B CA 1
ATOM 5753 C C . PHE B 1 313 ? 17.562 -8.007 -22.481 1.00 47.12 313 PHE B C 1
ATOM 5754 O O . PHE B 1 313 ? 16.971 -7.229 -23.230 1.00 50.89 313 PHE B O 1
ATOM 5762 N N . ILE B 1 314 ? 16.975 -9.094 -21.994 1.00 41.24 314 ILE B N 1
ATOM 5763 C CA . ILE B 1 314 ? 15.572 -9.359 -22.325 1.00 49.11 314 ILE B CA 1
ATOM 5764 C C . ILE B 1 314 ? 14.643 -8.248 -21.788 1.00 53.04 314 ILE B C 1
ATOM 5765 O O . ILE B 1 314 ? 13.743 -7.772 -22.486 1.00 49.80 314 ILE B O 1
ATOM 5770 N N . ASN B 1 315 ? 14.874 -7.855 -20.537 1.00 53.40 315 ASN B N 1
ATOM 5771 C CA . ASN B 1 315 ? 14.173 -6.737 -19.917 1.00 48.43 315 ASN B CA 1
ATOM 5772 C C . ASN B 1 315 ? 14.379 -5.439 -20.704 1.00 47.42 315 ASN B C 1
ATOM 5773 O O . ASN B 1 315 ? 13.437 -4.685 -20.910 1.00 46.17 315 ASN B O 1
ATOM 5778 N N . ALA B 1 316 ? 15.609 -5.197 -21.149 1.00 47.02 316 ALA B N 1
ATOM 5779 C CA . ALA B 1 316 ? 15.922 -4.016 -21.948 1.00 50.26 316 ALA B CA 1
ATOM 5780 C C . ALA B 1 316 ? 15.151 -4.035 -23.269 1.00 54.39 316 ALA B C 1
ATOM 5781 O O . ALA B 1 316 ? 14.534 -3.038 -23.650 1.00 50.97 316 ALA B O 1
ATOM 5783 N N . TYR B 1 317 ? 15.167 -5.172 -23.957 1.00 49.77 317 TYR B N 1
ATOM 5784 C CA . TYR B 1 317 ? 14.290 -5.337 -25.109 1.00 55.01 317 TYR B CA 1
ATOM 5785 C C . TYR B 1 317 ? 12.844 -4.964 -24.781 1.00 49.94 317 TYR B C 1
ATOM 5786 O O . TYR B 1 317 ? 12.254 -4.115 -25.440 1.00 54.73 317 TYR B O 1
ATOM 5795 N N . GLN B 1 318 ? 12.279 -5.606 -23.766 1.00 47.81 318 GLN B N 1
ATOM 5796 C CA . GLN B 1 318 ? 10.890 -5.374 -23.382 1.00 48.31 318 GLN B CA 1
ATOM 5797 C C . GLN B 1 318 ? 10.549 -3.893 -23.121 1.00 53.27 318 GLN B C 1
ATOM 5798 O O . GLN B 1 318 ? 9.386 -3.501 -23.157 1.00 50.45 318 GLN B O 1
ATOM 5804 N N . HIS B 1 319 ? 11.574 -3.083 -22.864 1.00 55.61 319 HIS B N 1
ATOM 5805 C CA . HIS B 1 319 ? 11.411 -1.679 -22.519 1.00 49.26 319 HIS B CA 1
ATOM 5806 C C . HIS B 1 319 ? 11.789 -0.752 -23.675 1.00 55.27 319 HIS B C 1
ATOM 5807 O O . HIS B 1 319 ? 11.630 0.463 -23.576 1.00 57.97 319 HIS B O 1
ATOM 5814 N N . SER B 1 320 ? 12.312 -1.313 -24.762 1.00 58.16 320 SER B N 1
ATOM 5815 C CA . SER B 1 320 ? 12.858 -0.494 -25.849 1.00 54.89 320 SER B CA 1
ATOM 5816 C C . SER B 1 320 ? 12.331 -0.919 -27.226 1.00 60.02 320 SER B C 1
ATOM 5817 O O . SER B 1 320 ? 12.118 -0.086 -28.102 1.00 57.90 320 SER B O 1
ATOM 5820 N N . GLY B 1 321 ? 12.121 -2.219 -27.411 1.00 62.41 321 GLY B N 1
ATOM 5821 C CA . GLY B 1 321 ? 11.728 -2.745 -28.705 1.00 56.62 321 GLY B CA 1
ATOM 5822 C C . GLY B 1 321 ? 12.940 -2.931 -29.604 1.00 59.88 321 GLY B C 1
ATOM 5823 O O . GLY B 1 321 ? 12.834 -3.545 -30.664 1.00 68.14 321 GLY B O 1
ATOM 5824 N N . ASP B 1 322 ? 14.086 -2.396 -29.181 1.00 55.96 322 ASP B N 1
ATOM 5825 C CA . ASP B 1 322 ? 15.347 -2.569 -29.898 1.00 54.57 322 ASP B CA 1
ATOM 5826 C C . ASP B 1 322 ? 15.757 -4.032 -29.809 1.00 61.74 322 ASP B C 1
ATOM 5827 O O . ASP B 1 322 ? 15.938 -4.571 -28.718 1.00 59.76 322 ASP B O 1
ATOM 5832 N N . GLU B 1 323 ? 15.897 -4.677 -30.963 1.00 66.31 323 GLU B N 1
ATOM 5833 C CA . GLU B 1 323 ? 16.101 -6.124 -30.998 1.00 64.26 323 GLU B CA 1
ATOM 5834 C C . GLU B 1 323 ? 17.560 -6.561 -30.800 1.00 57.33 323 GLU B C 1
ATOM 5835 O O . GLU B 1 323 ? 17.821 -7.713 -30.441 1.00 54.12 323 GLU B O 1
ATOM 5841 N N . LYS B 1 324 ? 18.492 -5.625 -30.980 1.00 49.37 324 LYS B N 1
ATOM 5842 C CA . LYS B 1 324 ? 19.894 -5.850 -30.634 1.00 53.04 324 LYS B CA 1
ATOM 5843 C C . LYS B 1 324 ? 19.984 -6.511 -29.249 1.00 52.97 324 LYS B C 1
ATOM 5844 O O . LYS B 1 324 ? 20.708 -7.487 -29.063 1.00 56.35 324 LYS B O 1
ATOM 5850 N N . PHE B 1 325 ? 19.230 -5.979 -28.290 1.00 53.71 325 PHE B N 1
ATOM 5851 C CA . PHE B 1 325 ? 19.153 -6.545 -26.941 1.00 51.91 325 PHE B CA 1
ATOM 5852 C C . PHE B 1 325 ? 18.813 -8.029 -26.922 1.00 51.15 325 PHE B C 1
ATOM 5853 O O . PHE B 1 325 ? 19.474 -8.813 -26.243 1.00 52.75 325 PHE B O 1
ATOM 5861 N N . LEU B 1 326 ? 17.782 -8.405 -27.665 1.00 53.43 326 LEU B N 1
ATOM 5862 C CA . LEU B 1 326 ? 17.377 -9.805 -27.787 1.00 56.08 326 LEU B CA 1
ATOM 5863 C C . LEU B 1 326 ? 18.456 -10.693 -28.440 1.00 56.76 326 LEU B C 1
ATOM 5864 O O . LEU B 1 326 ? 18.603 -11.865 -28.084 1.00 54.74 326 LEU B O 1
ATOM 5869 N N . GLU B 1 327 ? 19.197 -10.137 -29.399 1.00 53.97 327 GLU B N 1
ATOM 5870 C CA . GLU B 1 327 ? 20.298 -10.863 -30.019 1.00 54.67 327 GLU B CA 1
ATOM 5871 C C . GLU B 1 327 ? 21.370 -11.049 -28.981 1.00 47.58 327 GLU B C 1
ATOM 5872 O O . GLU B 1 327 ? 22.053 -12.067 -28.943 1.00 53.41 327 GLU B O 1
ATOM 5878 N N . SER B 1 328 ? 21.523 -10.045 -28.135 1.00 46.80 328 SER B N 1
ATOM 5879 C CA . SER B 1 328 ? 22.523 -10.114 -27.090 1.00 49.69 328 SER B CA 1
ATOM 5880 C C . SER B 1 328 ? 22.166 -11.154 -26.015 1.00 48.45 328 SER B C 1
ATOM 5881 O O . SER B 1 328 ? 23.020 -11.936 -25.595 1.00 48.39 328 SER B O 1
ATOM 5884 N N . ALA B 1 329 ? 20.908 -11.180 -25.584 1.00 47.10 329 ALA B N 1
ATOM 5885 C CA . ALA B 1 329 ? 20.485 -12.202 -24.641 1.00 48.54 329 ALA B CA 1
ATOM 5886 C C . ALA B 1 329 ? 20.777 -13.581 -25.224 1.00 52.00 329 ALA B C 1
ATOM 5887 O O . ALA B 1 329 ? 21.308 -14.455 -24.521 1.00 45.97 329 ALA B O 1
ATOM 5889 N N . LYS B 1 330 ? 20.446 -13.760 -26.512 1.00 51.67 330 LYS B N 1
ATOM 5890 C CA . LYS B 1 330 ? 20.628 -15.054 -27.187 1.00 50.48 330 LYS B CA 1
ATOM 5891 C C . LYS B 1 330 ? 22.087 -15.455 -27.250 1.00 46.74 330 LYS B C 1
ATOM 5892 O O . LYS B 1 330 ? 22.443 -16.601 -26.983 1.00 45.64 330 LYS B O 1
ATOM 5898 N N . SER B 1 331 ? 22.927 -14.498 -27.607 1.00 40.86 331 SER B N 1
ATOM 5899 C CA . SER B 1 331 ? 24.346 -14.755 -27.700 1.00 44.21 331 SER B CA 1
ATOM 5900 C C . SER B 1 331 ? 24.943 -15.184 -26.352 1.00 47.41 331 SER B C 1
ATOM 5901 O O . SER B 1 331 ? 25.759 -16.103 -26.295 1.00 46.90 331 SER B O 1
ATOM 5904 N N . VAL B 1 332 ? 24.533 -14.520 -25.276 1.00 41.20 332 VAL B N 1
ATOM 5905 C CA . VAL B 1 332 ? 25.012 -14.861 -23.941 1.00 45.32 332 VAL B CA 1
ATOM 5906 C C . VAL B 1 332 ? 24.524 -16.258 -23.526 1.00 42.97 332 VAL B C 1
ATOM 5907 O O . VAL B 1 332 ? 25.288 -17.047 -22.954 1.00 41.31 332 VAL B O 1
ATOM 5911 N N . TRP B 1 333 ? 23.258 -16.561 -23.810 1.00 39.03 333 TRP B N 1
ATOM 5912 C CA . TRP B 1 333 ? 22.727 -17.900 -23.556 1.00 42.05 333 TRP B CA 1
ATOM 5913 C C . TRP B 1 333 ? 23.491 -18.980 -24.330 1.00 47.45 333 TRP B C 1
ATOM 5914 O O . TRP B 1 333 ? 23.815 -20.043 -23.775 1.00 44.62 333 TRP B O 1
ATOM 5925 N N . GLU B 1 334 ? 23.758 -18.705 -25.610 1.00 44.44 334 GLU B N 1
ATOM 5926 C CA . GLU B 1 334 ? 24.485 -19.633 -26.459 1.00 44.30 334 GLU B CA 1
ATOM 5927 C C . GLU B 1 334 ? 25.849 -19.920 -25.858 1.00 44.32 334 GLU B C 1
ATOM 5928 O O . GLU B 1 334 ? 26.326 -21.048 -25.924 1.00 42.33 334 GLU B O 1
ATOM 5934 N N . ASN B 1 335 ? 26.472 -18.896 -25.271 1.00 43.91 335 ASN B N 1
ATOM 5935 C CA . ASN B 1 335 ? 27.800 -19.045 -24.682 1.00 39.72 335 ASN B CA 1
ATOM 5936 C C . ASN B 1 335 ? 27.798 -19.625 -23.273 1.00 44.09 335 ASN B C 1
ATOM 5937 O O . ASN B 1 335 ? 28.798 -20.174 -22.821 1.00 47.12 335 ASN B O 1
ATOM 5942 N N . ILE B 1 336 ? 26.676 -19.491 -22.577 1.00 44.95 336 ILE B N 1
ATOM 5943 C CA . ILE B 1 336 ? 26.459 -20.241 -21.354 1.00 41.25 336 ILE B CA 1
ATOM 5944 C C . ILE B 1 336 ? 26.467 -21.732 -21.704 1.00 43.70 336 ILE B C 1
ATOM 5945 O O . ILE B 1 336 ? 27.275 -22.497 -21.162 1.00 43.91 336 ILE B O 1
ATOM 5950 N N . LYS B 1 337 ? 25.580 -22.122 -22.626 1.00 43.87 337 LYS B N 1
ATOM 5951 C CA . LYS B 1 337 ? 25.464 -23.501 -23.128 1.00 41.23 337 LYS B CA 1
ATOM 5952 C C . LYS B 1 337 ? 26.800 -24.084 -23.544 1.00 40.48 337 LYS B C 1
ATOM 5953 O O . LYS B 1 337 ? 27.123 -25.220 -23.213 1.00 40.33 337 LYS B O 1
ATOM 5959 N N . GLU B 1 338 ? 27.572 -23.302 -24.282 1.00 38.10 338 GLU B N 1
ATOM 5960 C CA . GLU B 1 338 ? 28.818 -23.789 -24.822 1.00 37.11 338 GLU B CA 1
ATOM 5961 C C . GLU B 1 338 ? 29.922 -23.936 -23.784 1.00 42.52 338 GLU B C 1
ATOM 5962 O O . GLU B 1 338 ? 30.520 -25.002 -23.684 1.00 42.46 338 GLU B O 1
ATOM 5968 N N . TYR B 1 339 ? 30.186 -22.880 -23.012 1.00 41.22 339 TYR B N 1
ATOM 5969 C CA . TYR B 1 339 ? 31.356 -22.865 -22.128 1.00 40.49 339 TYR B CA 1
ATOM 5970 C C . TYR B 1 339 ? 31.076 -22.877 -20.615 1.00 43.30 339 TYR B C 1
ATOM 5971 O O . TYR B 1 339 ? 31.976 -23.144 -19.835 1.00 39.17 339 TYR B O 1
ATOM 5980 N N . ILE B 1 340 ? 29.849 -22.583 -20.195 1.00 40.70 340 ILE B N 1
ATOM 5981 C CA . ILE B 1 340 ? 29.572 -22.405 -18.765 1.00 38.39 340 ILE B CA 1
ATOM 5982 C C . ILE B 1 340 ? 28.887 -23.611 -18.098 1.00 42.19 340 ILE B C 1
ATOM 5983 O O . ILE B 1 340 ? 29.260 -24.028 -16.989 1.00 38.23 340 ILE B O 1
ATOM 5988 N N . ILE B 1 341 ? 27.863 -24.145 -18.763 1.00 38.78 341 ILE B N 1
ATOM 5989 C CA . ILE B 1 341 ? 27.128 -25.292 -18.250 1.00 37.52 341 ILE B CA 1
ATOM 5990 C C . ILE B 1 341 ? 28.055 -26.492 -18.172 1.00 43.58 341 ILE B C 1
ATOM 5991 O O . ILE B 1 341 ? 28.796 -26.779 -19.119 1.00 43.97 341 ILE B O 1
ATOM 5996 N N . ASP B 1 342 ? 28.020 -27.204 -17.052 1.00 40.49 342 ASP B N 1
ATOM 5997 C CA . ASP B 1 342 ? 28.946 -28.312 -16.857 1.00 36.60 342 ASP B CA 1
ATOM 5998 C C . ASP B 1 342 ? 28.368 -29.539 -17.533 1.00 40.79 342 ASP B C 1
ATOM 5999 O O . ASP B 1 342 ? 27.192 -29.850 -17.346 1.00 46.00 342 ASP B O 1
ATOM 6004 N N . LYS B 1 343 ? 29.180 -30.237 -18.326 1.00 38.98 343 LYS B N 1
ATOM 6005 C CA . LYS B 1 343 ? 28.706 -31.451 -18.989 1.00 39.29 343 LYS B CA 1
ATOM 6006 C C . LYS B 1 343 ? 29.124 -32.715 -18.254 1.00 42.42 343 LYS B C 1
ATOM 6007 O O . LYS B 1 343 ? 28.750 -33.813 -18.664 1.00 41.03 343 LYS B O 1
ATOM 6013 N N . ARG B 1 344 ? 29.907 -32.563 -17.185 1.00 40.21 344 ARG B N 1
ATOM 6014 C CA . ARG B 1 344 ? 30.314 -33.705 -16.366 1.00 38.56 344 ARG B CA 1
ATOM 6015 C C . ARG B 1 344 ? 29.140 -34.244 -15.555 1.00 43.27 344 ARG B C 1
ATOM 6016 O O . ARG B 1 344 ? 28.220 -33.510 -15.223 1.00 44.51 344 ARG B O 1
ATOM 6024 N N . GLU B 1 345 ? 29.165 -35.533 -15.245 1.00 49.21 345 GLU B N 1
ATOM 6025 C CA . GLU B 1 345 ? 28.236 -36.085 -14.278 1.00 48.35 345 GLU B CA 1
ATOM 6026 C C . GLU B 1 345 ? 28.899 -35.874 -12.931 1.00 51.53 345 GLU B C 1
ATOM 6027 O O . GLU B 1 345 ? 30.109 -36.084 -12.823 1.00 55.45 345 GLU B O 1
ATOM 6033 N N . GLY B 1 346 ? 28.190 -35.368 -11.923 1.00 48.69 346 GLY B N 1
ATOM 6034 C CA . GLY B 1 346 ? 27.000 -34.562 -12.060 1.00 43.97 346 GLY B CA 1
ATOM 6035 C C . GLY B 1 346 ? 27.347 -33.177 -11.489 1.00 49.08 346 GLY B C 1
ATOM 6036 O O . GLY B 1 346 ? 27.261 -32.923 -10.279 1.00 45.00 346 GLY B O 1
ATOM 6037 N N . GLY B 1 347 ? 27.795 -32.286 -12.365 1.00 41.43 347 GLY B N 1
ATOM 6038 C CA . GLY B 1 347 ? 27.963 -30.890 -12.019 1.00 44.17 347 GLY B CA 1
ATOM 6039 C C . GLY B 1 347 ? 26.733 -30.133 -12.466 1.00 43.72 347 GLY B C 1
ATOM 6040 O O . GLY B 1 347 ? 25.796 -30.747 -13.004 1.00 44.72 347 GLY B O 1
ATOM 6041 N N . GLU B 1 348 ? 26.703 -28.822 -12.216 1.00 42.21 348 GLU B N 1
ATOM 6042 C CA . GLU B 1 348 ? 25.663 -27.972 -12.819 1.00 43.33 348 GLU B CA 1
ATOM 6043 C C . GLU B 1 348 ? 26.258 -26.895 -13.739 1.00 36.70 348 GLU B C 1
ATOM 6044 O O . GLU B 1 348 ? 26.366 -27.117 -14.939 1.00 36.75 348 GLU B O 1
ATOM 6050 N N . TRP B 1 349 ? 26.646 -25.747 -13.185 1.00 38.19 349 TRP B N 1
ATOM 6051 C CA . TRP B 1 349 ? 27.304 -24.693 -13.963 1.00 36.90 349 TRP B CA 1
ATOM 6052 C C . TRP B 1 349 ? 28.692 -24.443 -13.415 1.00 37.27 349 TRP B C 1
ATOM 6053 O O . TRP B 1 349 ? 28.886 -24.489 -12.213 1.00 36.17 349 TRP B O 1
ATOM 6064 N N . TYR B 1 350 ? 29.665 -24.175 -14.283 1.00 40.10 350 TYR B N 1
ATOM 6065 C CA . TYR B 1 350 ? 30.991 -23.790 -13.792 1.00 36.74 350 TYR B CA 1
ATOM 6066 C C . TYR B 1 350 ? 30.886 -22.397 -13.225 1.00 35.12 350 TYR B C 1
ATOM 6067 O O . TYR B 1 350 ? 30.162 -21.567 -13.759 1.00 35.39 350 TYR B O 1
ATOM 6076 N N . SER B 1 351 ? 31.636 -22.140 -12.163 1.00 38.50 351 SER B N 1
ATOM 6077 C CA . SER B 1 351 ? 31.628 -20.845 -11.506 1.00 38.67 351 SER B CA 1
ATOM 6078 C C . SER B 1 351 ? 32.306 -19.758 -12.354 1.00 38.35 351 SER B C 1
ATOM 6079 O O . SER B 1 351 ? 31.731 -18.693 -12.571 1.00 42.81 351 SER B O 1
ATOM 6082 N N . GLU B 1 352 ? 33.509 -20.031 -12.846 1.00 38.65 352 GLU B N 1
ATOM 6083 C CA . GLU B 1 352 ? 34.271 -19.048 -13.608 1.00 37.11 352 GLU B CA 1
ATOM 6084 C C . GLU B 1 352 ? 35.032 -19.687 -14.767 1.00 39.62 352 GLU B C 1
ATOM 6085 O O . GLU B 1 352 ? 35.791 -20.630 -14.571 1.00 40.54 352 GLU B O 1
ATOM 6091 N N . VAL B 1 353 ? 34.834 -19.153 -15.969 1.00 35.70 353 VAL B N 1
ATOM 6092 C CA . VAL B 1 353 ? 35.520 -19.618 -17.165 1.00 36.53 353 VAL B CA 1
ATOM 6093 C C . VAL B 1 353 ? 36.265 -18.437 -17.788 1.00 42.62 353 VAL B C 1
ATOM 6094 O O . VAL B 1 353 ? 35.732 -17.320 -17.823 1.00 41.15 353 VAL B O 1
ATOM 6098 N N . THR B 1 354 ? 37.491 -18.670 -18.265 1.00 40.04 354 THR B N 1
ATOM 6099 C CA . THR B 1 354 ? 38.299 -17.603 -18.872 1.00 40.72 354 THR B CA 1
ATOM 6100 C C . THR B 1 354 ? 37.749 -17.158 -20.224 1.00 40.84 354 THR B C 1
ATOM 6101 O O . THR B 1 354 ? 36.924 -17.843 -20.839 1.00 38.72 354 THR B O 1
ATOM 6105 N N . PHE B 1 355 ? 38.235 -16.008 -20.680 1.00 40.10 355 PHE B N 1
ATOM 6106 C CA . PHE B 1 355 ? 37.990 -15.524 -22.035 1.00 44.06 355 PHE B CA 1
ATOM 6107 C C . PHE B 1 355 ? 38.305 -16.605 -23.092 1.00 46.91 355 PHE B C 1
ATOM 6108 O O . PHE B 1 355 ? 37.598 -16.728 -24.096 1.00 49.96 355 PHE B O 1
ATOM 6116 N N . ASP B 1 356 ? 39.356 -17.387 -22.837 1.00 47.96 356 ASP B N 1
ATOM 6117 C CA . ASP B 1 356 ? 39.789 -18.482 -23.707 1.00 47.82 356 ASP B CA 1
ATOM 6118 C C . ASP B 1 356 ? 39.112 -19.828 -23.450 1.00 45.68 356 ASP B C 1
ATOM 6119 O O . ASP B 1 356 ? 39.524 -20.839 -24.002 1.00 47.90 356 ASP B O 1
ATOM 6124 N N . HIS B 1 357 ? 38.112 -19.854 -22.581 1.00 47.75 357 HIS B N 1
ATOM 6125 C CA . HIS B 1 357 ? 37.209 -21.001 -22.494 1.00 44.10 357 HIS B CA 1
ATOM 6126 C C . HIS B 1 357 ? 37.652 -22.125 -21.573 1.00 42.27 357 HIS B C 1
ATOM 6127 O O . HIS B 1 357 ? 37.083 -23.211 -21.606 1.00 46.81 357 HIS B O 1
ATOM 6134 N N . THR B 1 358 ? 38.645 -21.870 -20.736 1.00 41.59 358 THR B N 1
ATOM 6135 C CA . THR B 1 358 ? 38.999 -22.866 -19.740 1.00 44.93 358 THR B CA 1
ATOM 6136 C C . THR B 1 358 ? 38.513 -22.483 -18.330 1.00 45.20 358 THR B C 1
ATOM 6137 O O . THR B 1 358 ? 38.772 -21.374 -17.858 1.00 42.45 358 THR B O 1
ATOM 6141 N N . PRO B 1 359 ? 37.767 -23.398 -17.674 1.00 42.48 359 PRO B N 1
ATOM 6142 C CA . PRO B 1 359 ? 37.242 -23.218 -16.303 1.00 39.66 359 PRO B CA 1
ATOM 6143 C C . PRO B 1 359 ? 38.344 -23.008 -15.267 1.00 40.85 359 PRO B C 1
ATOM 6144 O O . PRO B 1 359 ? 39.461 -23.480 -15.451 1.00 42.78 359 PRO B O 1
ATOM 6148 N N . HIS B 1 360 ? 38.037 -22.299 -14.189 1.00 43.12 360 HIS B N 1
ATOM 6149 C CA . HIS B 1 360 ? 39.010 -22.087 -13.130 1.00 41.11 360 HIS B CA 1
ATOM 6150 C C . HIS B 1 360 ? 38.910 -23.274 -12.181 1.00 42.85 360 HIS B C 1
ATOM 6151 O O . HIS B 1 360 ? 37.867 -23.474 -11.573 1.00 41.20 360 HIS B O 1
ATOM 6158 N N . ASP B 1 361 ? 39.975 -24.067 -12.060 1.00 45.59 361 ASP B N 1
ATOM 6159 C CA . ASP B 1 361 ? 39.880 -25.307 -11.284 1.00 45.69 361 ASP B CA 1
ATOM 6160 C C . ASP B 1 361 ? 39.871 -25.104 -9.773 1.00 47.22 361 ASP B C 1
ATOM 6161 O O . ASP B 1 361 ? 39.877 -26.073 -9.010 1.00 51.92 361 ASP B O 1
ATOM 6166 N N . TYR B 1 362 ? 39.835 -23.852 -9.339 1.00 43.58 362 TYR B N 1
ATOM 6167 C CA . TYR B 1 362 ? 39.857 -23.574 -7.908 1.00 46.51 362 TYR B CA 1
ATOM 6168 C C . TYR B 1 362 ? 38.566 -22.943 -7.391 1.00 47.17 362 TYR B C 1
ATOM 6169 O O . TYR B 1 362 ? 38.447 -22.657 -6.196 1.00 52.18 362 TYR B O 1
ATOM 6178 N N . LYS B 1 363 ? 37.607 -22.727 -8.288 1.00 43.60 363 LYS B N 1
ATOM 6179 C CA . LYS B 1 363 ? 36.314 -22.180 -7.899 1.00 41.81 363 LYS B CA 1
ATOM 6180 C C . LYS B 1 363 ? 35.295 -23.286 -7.674 1.00 40.86 363 LYS B C 1
ATOM 6181 O O . LYS B 1 363 ? 34.970 -24.027 -8.592 1.00 42.28 363 LYS B O 1
ATOM 6187 N N . GLU B 1 364 ? 34.796 -23.400 -6.448 1.00 44.25 364 GLU B N 1
ATOM 6188 C CA . GLU B 1 364 ? 33.868 -24.482 -6.078 1.00 42.09 364 GLU B CA 1
ATOM 6189 C C . GLU B 1 364 ? 32.550 -24.489 -6.860 1.00 41.52 364 GLU B C 1
ATOM 6190 O O . GLU B 1 364 ? 32.087 -23.453 -7.341 1.00 44.59 364 GLU B O 1
ATOM 6196 N N . THR B 1 365 ? 31.934 -25.662 -6.940 1.00 39.28 365 THR B N 1
ATOM 6197 C CA . THR B 1 365 ? 30.675 -25.863 -7.649 1.00 38.22 365 THR B CA 1
ATOM 6198 C C . THR B 1 365 ? 29.501 -25.387 -6.796 1.00 39.43 365 THR B C 1
ATOM 6199 O O . THR B 1 365 ? 28.503 -24.879 -7.306 1.00 39.55 365 THR B O 1
ATOM 6203 N N . VAL B 1 366 ? 29.640 -25.569 -5.490 1.00 36.96 366 VAL B N 1
ATOM 6204 C CA . VAL B 1 366 ? 28.634 -25.177 -4.516 1.00 37.70 366 VAL B CA 1
ATOM 6205 C C . VAL B 1 366 ? 29.356 -24.698 -3.262 1.00 41.20 366 VAL B C 1
ATOM 6206 O O . VAL B 1 366 ? 30.275 -25.359 -2.771 1.00 46.89 366 VAL B O 1
ATOM 6210 N N . GLY B 1 367 ? 28.947 -23.544 -2.750 1.00 41.52 367 GLY B N 1
ATOM 6211 C CA . GLY B 1 367 ? 29.548 -22.968 -1.563 1.00 38.29 367 GLY B CA 1
ATOM 6212 C C . GLY B 1 367 ? 28.715 -21.800 -1.065 1.00 40.63 367 GLY B C 1
ATOM 6213 O O . GLY B 1 367 ? 27.623 -21.544 -1.583 1.00 37.04 367 GLY B O 1
ATOM 6214 N N . PRO B 1 368 ? 29.220 -21.091 -0.044 1.00 38.89 368 PRO B N 1
ATOM 6215 C CA . PRO B 1 368 ? 28.525 -19.948 0.559 1.00 39.41 368 PRO B CA 1
ATOM 6216 C C . PRO B 1 368 ? 28.135 -18.894 -0.477 1.00 43.06 368 PRO B C 1
ATOM 6217 O O . PRO B 1 368 ? 27.148 -18.185 -0.277 1.00 39.85 368 PRO B O 1
ATOM 6221 N N . TRP B 1 369 ? 28.881 -18.813 -1.579 1.00 42.00 369 TRP B N 1
ATOM 6222 C CA . TRP B 1 369 ? 28.605 -17.812 -2.602 1.00 42.88 369 TRP B CA 1
ATOM 6223 C C . TRP B 1 369 ? 28.118 -18.338 -3.961 1.00 42.70 369 TRP B C 1
ATOM 6224 O O . TRP B 1 369 ? 27.959 -17.558 -4.894 1.00 49.37 369 TRP B O 1
ATOM 6235 N N . LYS B 1 370 ? 27.874 -19.641 -4.060 1.00 42.29 370 LYS B N 1
ATOM 6236 C CA . LYS B 1 370 ? 27.481 -20.297 -5.308 1.00 38.98 370 LYS B CA 1
ATOM 6237 C C . LYS B 1 370 ? 26.234 -21.107 -5.038 1.00 38.26 370 LYS B C 1
ATOM 6238 O O . LYS B 1 370 ? 26.275 -22.090 -4.316 1.00 43.10 370 LYS B O 1
ATOM 6244 N N . CYS B 1 371 ? 25.140 -20.707 -5.666 1.00 41.06 371 CYS B N 1
ATOM 6245 C CA . CYS B 1 371 ? 23.775 -21.031 -5.249 1.00 41.93 371 CYS B CA 1
ATOM 6246 C C . CYS B 1 371 ? 22.991 -21.418 -6.525 1.00 36.40 371 CYS B C 1
ATOM 6247 O O . CYS B 1 371 ? 23.490 -21.222 -7.625 1.00 36.24 371 CYS B O 1
ATOM 6250 N N . PRO B 1 372 ? 21.758 -21.939 -6.389 1.00 35.40 372 PRO B N 1
ATOM 6251 C CA . PRO B 1 372 ? 20.862 -22.088 -7.545 1.00 36.26 372 PRO B CA 1
ATOM 6252 C C . PRO B 1 372 ? 20.109 -20.800 -7.888 1.00 40.97 372 PRO B C 1
ATOM 6253 O O . PRO B 1 372 ? 19.187 -20.831 -8.711 1.00 42.00 372 PRO B O 1
ATOM 6257 N N . TYR B 1 373 ? 20.490 -19.684 -7.275 1.00 37.96 373 TYR B N 1
ATOM 6258 C CA . TYR B 1 373 ? 19.647 -18.497 -7.317 1.00 37.43 373 TYR B CA 1
ATOM 6259 C C . TYR B 1 373 ? 19.750 -17.662 -8.594 1.00 33.45 373 TYR B C 1
ATOM 6260 O O . TYR B 1 373 ? 18.747 -17.461 -9.259 1.00 38.49 373 TYR B O 1
ATOM 6269 N N . HIS B 1 374 ? 20.934 -17.177 -8.947 1.00 35.02 374 HIS B N 1
ATOM 6270 C CA . HIS B 1 374 ? 21.067 -16.416 -10.184 1.00 34.21 374 HIS B CA 1
ATOM 6271 C C . HIS B 1 374 ? 20.662 -17.257 -11.402 1.00 38.50 374 HIS B C 1
ATOM 6272 O O . HIS B 1 374 ? 19.804 -16.849 -12.194 1.00 39.41 374 HIS B O 1
ATOM 6279 N N . ASN B 1 375 ? 21.285 -18.419 -11.571 1.00 33.71 375 ASN B N 1
ATOM 6280 C CA . ASN B 1 375 ? 20.982 -19.232 -12.745 1.00 38.54 375 ASN B CA 1
ATOM 6281 C C . ASN B 1 375 ? 19.541 -19.754 -12.735 1.00 36.83 375 ASN B C 1
ATOM 6282 O O . ASN B 1 375 ? 18.863 -19.783 -13.773 1.00 34.86 375 ASN B O 1
ATOM 6287 N N . GLY B 1 376 ? 19.063 -20.124 -11.554 1.00 32.24 376 GLY B N 1
ATOM 6288 C CA . GLY B 1 376 ? 17.689 -20.560 -11.422 1.00 39.72 376 GLY B CA 1
ATOM 6289 C C . GLY B 1 376 ? 16.717 -19.443 -11.776 1.00 42.32 376 GLY B C 1
ATOM 6290 O O . GLY B 1 376 ? 15.777 -19.632 -12.562 1.00 39.51 376 GLY B O 1
ATOM 6291 N N . ARG B 1 377 ? 16.948 -18.270 -11.191 1.00 36.80 377 ARG B N 1
ATOM 6292 C CA . ARG B 1 377 ? 16.078 -17.137 -11.419 1.00 37.06 377 ARG B CA 1
ATOM 6293 C C . ARG B 1 377 ? 16.072 -16.775 -12.898 1.00 40.20 377 ARG B C 1
ATOM 6294 O O . ARG B 1 377 ? 15.014 -16.571 -13.480 1.00 40.26 377 ARG B O 1
ATOM 6302 N N . MET B 1 378 ? 17.255 -16.708 -13.507 1.00 41.23 378 MET B N 1
ATOM 6303 C CA . MET B 1 378 ? 17.365 -16.431 -14.938 1.00 38.89 378 MET B CA 1
ATOM 6304 C C . MET B 1 378 ? 16.439 -17.311 -15.770 1.00 43.02 378 MET B C 1
ATOM 6305 O O . MET B 1 378 ? 15.721 -16.811 -16.630 1.00 40.96 378 MET B O 1
ATOM 6310 N N . CYS B 1 379 ? 16.450 -18.620 -15.514 1.00 42.88 379 CYS B N 1
ATOM 6311 C CA . CYS B 1 379 ? 15.550 -19.534 -16.225 1.00 42.12 379 CYS B CA 1
ATOM 6312 C C . CYS B 1 379 ? 14.092 -19.172 -15.978 1.00 43.79 379 CYS B C 1
ATOM 6313 O O . CYS B 1 379 ? 13.283 -19.110 -16.907 1.00 42.64 379 CYS B O 1
ATOM 6316 N N . MET B 1 380 ? 13.756 -18.940 -14.716 1.00 41.69 380 MET B N 1
ATOM 6317 C CA . MET B 1 380 ? 12.377 -18.631 -14.366 1.00 42.48 380 MET B CA 1
ATOM 6318 C C . MET B 1 380 ? 11.914 -17.281 -14.965 1.00 42.70 380 MET B C 1
ATOM 6319 O O . MET B 1 380 ? 10.760 -17.121 -15.369 1.00 44.78 380 MET B O 1
ATOM 6324 N N . GLU B 1 381 ? 12.829 -16.327 -15.064 1.00 45.51 381 GLU B N 1
ATOM 6325 C CA . GLU B 1 381 ? 12.502 -15.052 -15.682 1.00 44.11 381 GLU B CA 1
ATOM 6326 C C . GLU B 1 381 ? 12.263 -15.219 -17.174 1.00 43.57 381 GLU B C 1
ATOM 6327 O O . GLU B 1 381 ? 11.302 -14.679 -17.715 1.00 48.71 381 GLU B O 1
ATOM 6333 N N . VAL B 1 382 ? 13.118 -15.975 -17.846 1.00 41.79 382 VAL B N 1
ATOM 6334 C CA . VAL B 1 382 ? 12.919 -16.165 -19.276 1.00 45.41 382 VAL B CA 1
ATOM 6335 C C . VAL B 1 382 ? 11.550 -16.818 -19.546 1.00 40.54 382 VAL B C 1
ATOM 6336 O O . VAL B 1 382 ? 10.742 -16.299 -20.305 1.00 37.13 382 VAL B O 1
ATOM 6340 N N . ILE B 1 383 ? 11.281 -17.929 -18.878 1.00 40.19 383 ILE B N 1
ATOM 6341 C CA . ILE B 1 383 ? 10.018 -18.634 -19.049 1.00 45.14 383 ILE B CA 1
ATOM 6342 C C . ILE B 1 383 ? 8.856 -17.679 -18.847 1.00 52.61 383 ILE B C 1
ATOM 6343 O O . ILE B 1 383 ? 7.871 -17.683 -19.603 1.00 54.03 383 ILE B O 1
ATOM 6348 N N . THR B 1 384 ? 8.987 -16.852 -17.816 1.00 52.08 384 THR B N 1
ATOM 6349 C CA . THR B 1 384 ? 7.895 -16.007 -17.367 1.00 46.21 384 THR B CA 1
ATOM 6350 C C . THR B 1 384 ? 7.698 -14.779 -18.253 1.00 49.57 384 THR B C 1
ATOM 6351 O O . THR B 1 384 ? 6.566 -14.389 -18.541 1.00 46.16 384 THR B O 1
ATOM 6355 N N . ARG B 1 385 ? 8.791 -14.185 -18.714 1.00 44.59 385 ARG B N 1
ATOM 6356 C CA . ARG B 1 385 ? 8.666 -13.031 -19.584 1.00 44.86 385 ARG B CA 1
ATOM 6357 C C . ARG B 1 385 ? 8.044 -13.380 -20.942 1.00 52.31 385 ARG B C 1
ATOM 6358 O O . ARG B 1 385 ? 7.465 -12.519 -21.594 1.00 55.97 385 ARG B O 1
ATOM 6366 N N . GLY B 1 386 ? 8.158 -14.637 -21.358 1.00 50.90 386 GLY B N 1
ATOM 6367 C CA . GLY B 1 386 ? 7.544 -15.097 -22.589 1.00 48.04 386 GLY B CA 1
ATOM 6368 C C . GLY B 1 386 ? 8.155 -14.659 -23.920 1.00 50.60 386 GLY B C 1
ATOM 6369 O O . GLY B 1 386 ? 7.637 -15.030 -24.983 1.00 50.18 386 GLY B O 1
ATOM 6370 N N . VAL B 1 387 ? 9.237 -13.880 -23.893 1.00 46.12 387 VAL B N 1
ATOM 6371 C CA . VAL B 1 387 ? 9.867 -13.456 -25.147 1.00 46.61 387 VAL B CA 1
ATOM 6372 C C . VAL B 1 387 ? 10.898 -14.466 -25.666 1.00 54.19 387 VAL B C 1
ATOM 6373 O O . VAL B 1 387 ? 11.792 -14.887 -24.937 1.00 56.33 387 VAL B O 1
ATOM 6377 N N . ASP B 1 388 ? 10.756 -14.851 -26.932 1.00 53.37 388 ASP B N 1
ATOM 6378 C CA . ASP B 1 388 ? 11.541 -15.941 -27.504 1.00 57.81 388 ASP B CA 1
ATOM 6379 C C . ASP B 1 388 ? 12.485 -15.470 -28.604 1.00 59.32 388 ASP B C 1
ATOM 6380 O O . ASP B 1 388 ? 12.416 -14.317 -29.029 1.00 61.64 388 ASP B O 1
ATOM 6385 N N . ILE B 1 389 ? 13.361 -16.371 -29.055 1.00 57.05 389 ILE B N 1
ATOM 6386 C CA . ILE B 1 389 ? 14.268 -16.102 -30.179 1.00 60.54 389 ILE B CA 1
ATOM 6387 C C . ILE B 1 389 ? 15.271 -17.236 -30.435 1.00 62.67 389 ILE B C 1
ATOM 6388 O O . ILE B 1 389 ? 15.102 -18.365 -29.954 1.00 60.23 389 ILE B O 1
ATOM 6393 N N . MET C 1 1 ? 44.574 49.597 14.817 1.00 69.86 1 MET C N 1
ATOM 6394 C CA . MET C 1 1 ? 43.535 49.678 15.842 1.00 72.68 1 MET C CA 1
ATOM 6395 C C . MET C 1 1 ? 43.200 48.302 16.427 1.00 67.81 1 MET C C 1
ATOM 6396 O O . MET C 1 1 ? 44.084 47.476 16.662 1.00 65.55 1 MET C O 1
ATOM 6401 N N . MET C 1 2 ? 41.917 48.064 16.659 1.00 65.06 2 MET C N 1
ATOM 6402 C CA . MET C 1 2 ? 41.491 46.848 17.333 1.00 65.33 2 MET C CA 1
ATOM 6403 C C . MET C 1 2 ? 41.850 45.596 16.542 1.00 59.95 2 MET C C 1
ATOM 6404 O O . MET C 1 2 ? 42.409 44.648 17.095 1.00 55.85 2 MET C O 1
ATOM 6409 N N . ILE C 1 3 ? 41.526 45.590 15.252 1.00 57.91 3 ILE C N 1
ATOM 6410 C CA . ILE C 1 3 ? 41.807 44.433 14.398 1.00 54.46 3 ILE C CA 1
ATOM 6411 C C . ILE C 1 3 ? 43.293 44.086 14.376 1.00 56.42 3 ILE C C 1
ATOM 6412 O O . ILE C 1 3 ? 43.686 42.926 14.526 1.00 56.09 3 ILE C O 1
ATOM 6417 N N . SER C 1 4 ? 44.124 45.103 14.202 1.00 57.58 4 SER C N 1
ATOM 6418 C CA . SER C 1 4 ? 45.561 44.903 14.218 1.00 55.61 4 SER C CA 1
ATOM 6419 C C . SER C 1 4 ? 46.070 44.403 15.571 1.00 54.36 4 SER C C 1
ATOM 6420 O O . SER C 1 4 ? 46.912 43.499 15.631 1.00 51.57 4 SER C O 1
ATOM 6423 N N . GLU C 1 5 ? 45.586 45.009 16.654 1.00 55.03 5 GLU C N 1
ATOM 6424 C CA . GLU C 1 5 ? 46.015 44.607 17.999 1.00 60.32 5 GLU C CA 1
ATOM 6425 C C . GLU C 1 5 ? 45.747 43.110 18.216 1.00 57.02 5 GLU C C 1
ATOM 6426 O O . GLU C 1 5 ? 46.568 42.377 18.774 1.00 55.14 5 GLU C O 1
ATOM 6432 N N . ILE C 1 6 ? 44.601 42.672 17.713 1.00 52.47 6 ILE C N 1
ATOM 6433 C CA . ILE C 1 6 ? 44.109 41.326 17.917 1.00 55.95 6 ILE C CA 1
ATOM 6434 C C . ILE C 1 6 ? 44.834 40.308 17.013 1.00 61.24 6 ILE C C 1
ATOM 6435 O O . ILE C 1 6 ? 45.161 39.188 17.463 1.00 49.50 6 ILE C O 1
ATOM 6440 N N . ARG C 1 7 ? 45.117 40.704 15.763 1.00 55.86 7 ARG C N 1
ATOM 6441 C CA . ARG C 1 7 ? 45.890 39.850 14.854 1.00 53.57 7 ARG C CA 1
ATOM 6442 C C . ARG C 1 7 ? 47.263 39.487 15.433 1.00 50.22 7 ARG C C 1
ATOM 6443 O O . ARG C 1 7 ? 47.745 38.371 15.253 1.00 49.63 7 ARG C O 1
ATOM 6451 N N . GLN C 1 8 ? 47.879 40.428 16.140 1.00 49.93 8 GLN C N 1
ATOM 6452 C CA . GLN C 1 8 ? 49.186 40.193 16.742 1.00 53.14 8 GLN C CA 1
ATOM 6453 C C . GLN C 1 8 ? 49.050 39.276 17.951 1.00 52.39 8 GLN C C 1
ATOM 6454 O O . GLN C 1 8 ? 49.934 38.470 18.242 1.00 54.08 8 GLN C O 1
ATOM 6460 N N . GLU C 1 9 ? 47.933 39.405 18.657 1.00 53.87 9 GLU C N 1
ATOM 6461 C CA . GLU C 1 9 ? 47.650 38.505 19.757 1.00 47.93 9 GLU C CA 1
ATOM 6462 C C . GLU C 1 9 ? 47.561 37.087 19.213 1.00 47.97 9 GLU C C 1
ATOM 6463 O O . GLU C 1 9 ? 48.128 36.154 19.775 1.00 47.00 9 GLU C O 1
ATOM 6469 N N . LEU C 1 10 ? 46.850 36.935 18.103 1.00 45.80 10 LEU C N 1
ATOM 6470 C CA . LEU C 1 10 ? 46.782 35.656 17.406 1.00 47.39 10 LEU C CA 1
ATOM 6471 C C . LEU C 1 10 ? 48.172 35.162 16.978 1.00 52.44 10 LEU C C 1
ATOM 6472 O O . LEU C 1 10 ? 48.648 34.109 17.438 1.00 51.56 10 LEU C O 1
ATOM 6477 N N . THR C 1 11 ? 48.818 35.935 16.100 1.00 52.26 11 THR C N 1
ATOM 6478 C CA . THR C 1 11 ? 49.983 35.454 15.358 1.00 49.13 11 THR C CA 1
ATOM 6479 C C . THR C 1 11 ? 51.286 35.383 16.158 1.00 54.62 11 THR C C 1
ATOM 6480 O O . THR C 1 11 ? 52.147 34.543 15.876 1.00 56.42 11 THR C O 1
ATOM 6484 N N . ASP C 1 12 ? 51.425 36.230 17.173 1.00 54.06 12 ASP C N 1
ATOM 6485 C CA . ASP C 1 12 ? 52.706 36.346 17.865 1.00 56.87 12 ASP C CA 1
ATOM 6486 C C . ASP C 1 12 ? 52.659 35.951 19.347 1.00 58.30 12 ASP C C 1
ATOM 6487 O O . ASP C 1 12 ? 53.698 35.860 20.016 1.00 62.26 12 ASP C O 1
ATOM 6492 N N . HIS C 1 13 ? 51.458 35.702 19.858 1.00 60.88 13 HIS C N 1
ATOM 6493 C CA . HIS C 1 13 ? 51.307 35.245 21.243 1.00 55.12 13 HIS C CA 1
ATOM 6494 C C . HIS C 1 13 ? 50.596 33.867 21.369 1.00 55.64 13 HIS C C 1
ATOM 6495 O O . HIS C 1 13 ? 51.158 32.919 21.926 1.00 54.23 13 HIS C O 1
ATOM 6502 N N . ILE C 1 14 ? 49.380 33.757 20.841 1.00 50.24 14 ILE C N 1
ATOM 6503 C CA . ILE C 1 14 ? 48.583 32.550 21.020 1.00 51.94 14 ILE C CA 1
ATOM 6504 C C . ILE C 1 14 ? 49.136 31.376 20.226 1.00 52.38 14 ILE C C 1
ATOM 6505 O O . ILE C 1 14 ? 49.475 30.329 20.793 1.00 46.79 14 ILE C O 1
ATOM 6510 N N . ILE C 1 15 ? 49.234 31.553 18.913 1.00 48.06 15 ILE C N 1
ATOM 6511 C CA . ILE C 1 15 ? 49.768 30.489 18.058 1.00 50.93 15 ILE C CA 1
ATOM 6512 C C . ILE C 1 15 ? 51.131 29.944 18.518 1.00 52.47 15 ILE C C 1
ATOM 6513 O O . ILE C 1 15 ? 51.294 28.733 18.685 1.00 51.32 15 ILE C O 1
ATOM 6518 N N . PRO C 1 16 ? 52.108 30.839 18.745 1.00 54.50 16 PRO C N 1
ATOM 6519 C CA . PRO C 1 16 ? 53.406 30.362 19.226 1.00 50.03 16 PRO C CA 1
ATOM 6520 C C . PRO C 1 16 ? 53.288 29.591 20.534 1.00 49.55 16 PRO C C 1
ATOM 6521 O O . PRO C 1 16 ? 53.988 28.594 20.706 1.00 54.44 16 PRO C O 1
ATOM 6525 N N . PHE C 1 17 ? 52.421 30.041 21.439 1.00 52.16 17 PHE C N 1
ATOM 6526 C CA . PHE C 1 17 ? 52.291 29.402 22.751 1.00 51.42 17 PHE C CA 1
ATOM 6527 C C . PHE C 1 17 ? 51.826 27.957 22.594 1.00 51.21 17 PHE C C 1
ATOM 6528 O O . PHE C 1 17 ? 52.356 27.045 23.236 1.00 56.52 17 PHE C O 1
ATOM 6536 N N . TRP C 1 18 ? 50.836 27.760 21.729 1.00 46.06 18 TRP C N 1
ATOM 6537 C CA . TRP C 1 18 ? 50.233 26.450 21.530 1.00 51.57 18 TRP C CA 1
ATOM 6538 C C . TRP C 1 18 ? 51.124 25.540 20.702 1.00 56.35 18 TRP C C 1
ATOM 6539 O O . TRP C 1 18 ? 51.217 24.337 20.983 1.00 54.90 18 TRP C O 1
ATOM 6550 N N . ASN C 1 19 ? 51.804 26.125 19.713 1.00 53.27 19 ASN C N 1
ATOM 6551 C CA . ASN C 1 19 ? 52.800 25.402 18.919 1.00 48.79 19 ASN C CA 1
ATOM 6552 C C . ASN C 1 19 ? 53.731 24.550 19.782 1.00 53.65 19 ASN C C 1
ATOM 6553 O O . ASN C 1 19 ? 54.180 23.487 19.347 1.00 52.75 19 ASN C O 1
ATOM 6558 N N . LYS C 1 20 ? 54.033 25.002 20.999 1.00 49.55 20 LYS C N 1
ATOM 6559 C CA . LYS C 1 20 ? 55.005 24.275 21.812 1.00 50.92 20 LYS C CA 1
ATOM 6560 C C . LYS C 1 20 ? 54.378 23.321 22.801 1.00 56.29 20 LYS C C 1
ATOM 6561 O O . LYS C 1 20 ? 55.046 22.838 23.721 1.00 56.20 20 LYS C O 1
ATOM 6567 N N . LEU C 1 21 ? 53.097 23.030 22.597 1.00 60.12 21 LEU C N 1
ATOM 6568 C CA . LEU C 1 21 ? 52.435 21.979 23.366 1.00 55.50 21 LEU C CA 1
ATOM 6569 C C . LEU C 1 21 ? 52.226 20.734 22.505 1.00 53.29 21 LEU C C 1
ATOM 6570 O O . LEU C 1 21 ? 51.588 19.776 22.930 1.00 54.40 21 LEU C O 1
ATOM 6575 N N . ARG C 1 22 ? 52.773 20.759 21.291 1.00 48.95 22 ARG C N 1
ATOM 6576 C CA . ARG C 1 22 ? 52.793 19.589 20.432 1.00 48.14 22 ARG C CA 1
ATOM 6577 C C . ARG C 1 22 ? 53.633 18.477 21.049 1.00 57.38 22 ARG C C 1
ATOM 6578 O O . ARG C 1 22 ? 54.815 18.669 21.340 1.00 61.16 22 ARG C O 1
ATOM 6586 N N . ASP C 1 23 ? 53.002 17.322 21.261 1.00 57.49 23 ASP C N 1
ATOM 6587 C CA . ASP C 1 23 ? 53.665 16.121 21.765 1.00 56.90 23 ASP C CA 1
ATOM 6588 C C . ASP C 1 23 ? 54.004 15.172 20.603 1.00 60.50 23 ASP C C 1
ATOM 6589 O O . ASP C 1 23 ? 53.149 14.411 20.127 1.00 57.85 23 ASP C O 1
ATOM 6594 N N . ASP C 1 24 ? 55.254 15.215 20.149 1.00 57.15 24 ASP C N 1
ATOM 6595 C CA . ASP C 1 24 ? 55.686 14.335 19.074 1.00 53.08 24 ASP C CA 1
ATOM 6596 C C . ASP C 1 24 ? 56.164 12.966 19.578 1.00 57.11 24 ASP C C 1
ATOM 6597 O O . ASP C 1 24 ? 56.246 12.004 18.806 1.00 62.02 24 ASP C O 1
ATOM 6602 N N . GLU C 1 25 ? 56.470 12.867 20.868 1.00 55.99 25 GLU C N 1
ATOM 6603 C CA . GLU C 1 25 ? 56.749 11.559 21.464 1.00 64.60 25 GLU C CA 1
ATOM 6604 C C . GLU C 1 25 ? 55.484 10.692 21.457 1.00 64.07 25 GLU C C 1
ATOM 6605 O O . GLU C 1 25 ? 55.356 9.760 20.655 1.00 66.55 25 GLU C O 1
ATOM 6611 N N . ASN C 1 26 ? 54.535 11.032 22.327 1.00 62.97 26 ASN C N 1
ATOM 6612 C CA . ASN C 1 26 ? 53.330 10.220 22.524 1.00 61.30 26 ASN C CA 1
ATOM 6613 C C . ASN C 1 26 ? 52.091 10.625 21.708 1.00 61.38 26 ASN C C 1
ATOM 6614 O O . ASN C 1 26 ? 51.066 9.939 21.732 1.00 59.94 26 ASN C O 1
ATOM 6619 N N . GLY C 1 27 ? 52.182 11.728 20.980 1.00 56.49 27 GLY C N 1
ATOM 6620 C CA . GLY C 1 27 ? 51.105 12.106 20.085 1.00 57.10 27 GLY C CA 1
ATOM 6621 C C . GLY C 1 27 ? 50.192 13.204 20.601 1.00 54.89 27 GLY C C 1
ATOM 6622 O O . GLY C 1 27 ? 50.066 13.429 21.808 1.00 53.02 27 GLY C O 1
ATOM 6623 N N . GLY C 1 28 ? 49.550 13.893 19.667 1.00 51.31 28 GLY C N 1
ATOM 6624 C CA . GLY C 1 28 ? 48.637 14.966 20.008 1.00 53.67 28 GLY C CA 1
ATOM 6625 C C . GLY C 1 28 ? 49.327 16.116 20.718 1.00 54.49 28 GLY C C 1
ATOM 6626 O O . GLY C 1 28 ? 50.373 16.583 20.271 1.00 51.01 28 GLY C O 1
ATOM 6627 N N . PHE C 1 29 ? 48.731 16.559 21.828 1.00 54.69 29 PHE C N 1
ATOM 6628 C CA . PHE C 1 29 ? 49.237 17.670 22.632 1.00 47.87 29 PHE C CA 1
ATOM 6629 C C . PHE C 1 29 ? 49.222 17.370 24.126 1.00 49.18 29 PHE C C 1
ATOM 6630 O O . PHE C 1 29 ? 48.423 16.573 24.610 1.00 55.52 29 PHE C O 1
ATOM 6638 N N . TYR C 1 30 ? 50.102 18.028 24.866 1.00 51.53 30 TYR C N 1
ATOM 6639 C CA . TYR C 1 30 ? 50.160 17.845 26.315 1.00 57.88 30 TYR C CA 1
ATOM 6640 C C . TYR C 1 30 ? 48.868 18.305 26.984 1.00 56.53 30 TYR C C 1
ATOM 6641 O O . TYR C 1 30 ? 48.251 19.287 26.565 1.00 51.54 30 TYR C O 1
ATOM 6650 N N . GLY C 1 31 ? 48.474 17.591 28.032 1.00 55.03 31 GLY C N 1
ATOM 6651 C CA . GLY C 1 31 ? 47.167 17.774 28.631 1.00 55.52 31 GLY C CA 1
ATOM 6652 C C . GLY C 1 31 ? 46.988 18.915 29.620 1.00 56.40 31 GLY C C 1
ATOM 6653 O O . GLY C 1 31 ? 45.884 19.418 29.796 1.00 50.06 31 GLY C O 1
ATOM 6654 N N . TYR C 1 32 ? 48.063 19.336 30.271 1.00 55.19 32 TYR C N 1
ATOM 6655 C CA . TYR C 1 32 ? 47.908 20.188 31.440 1.00 54.13 32 TYR C CA 1
ATOM 6656 C C . TYR C 1 32 ? 49.094 21.114 31.658 1.00 58.24 32 TYR C C 1
ATOM 6657 O O . TYR C 1 32 ? 50.243 20.695 31.578 1.00 61.66 32 TYR C O 1
ATOM 6666 N N . LEU C 1 33 ? 48.797 22.382 31.928 1.00 62.99 33 LEU C N 1
ATOM 6667 C CA . LEU C 1 33 ? 49.807 23.373 32.279 1.00 53.40 33 LEU C CA 1
ATOM 6668 C C . LEU C 1 33 ? 49.257 24.242 33.397 1.00 51.24 33 LEU C C 1
ATOM 6669 O O . LEU C 1 33 ? 48.286 24.968 33.189 1.00 51.14 33 LEU C O 1
ATOM 6674 N N . SER C 1 34 ? 49.873 24.164 34.577 1.00 53.43 34 SER C N 1
ATOM 6675 C CA . SER C 1 34 ? 49.372 24.839 35.784 1.00 56.14 34 SER C CA 1
ATOM 6676 C C . SER C 1 34 ? 49.315 26.363 35.665 1.00 52.35 34 SER C C 1
ATOM 6677 O O . SER C 1 34 ? 49.886 26.947 34.747 1.00 51.64 34 SER C O 1
ATOM 6680 N N . TYR C 1 35 ? 48.613 27.008 36.594 1.00 55.59 35 TYR C N 1
ATOM 6681 C CA . TYR C 1 35 ? 48.625 28.475 36.655 1.00 61.46 35 TYR C CA 1
ATOM 6682 C C . TYR C 1 35 ? 50.080 28.962 36.797 1.00 61.14 35 TYR C C 1
ATOM 6683 O O . TYR C 1 35 ? 50.481 29.976 36.209 1.00 54.33 35 TYR C O 1
ATOM 6692 N N . GLY C 1 36 ? 50.862 28.206 37.568 1.00 57.91 36 GLY C N 1
ATOM 6693 C CA . GLY C 1 36 ? 52.278 28.470 37.747 1.00 62.02 36 GLY C CA 1
ATOM 6694 C C . GLY C 1 36 ? 53.157 28.202 36.531 1.00 63.64 36 GLY C C 1
ATOM 6695 O O . GLY C 1 36 ? 54.364 28.442 36.581 1.00 65.30 36 GLY C O 1
ATOM 6696 N N . LEU C 1 37 ? 52.559 27.706 35.449 1.00 58.34 37 LEU C N 1
ATOM 6697 C CA . LEU C 1 37 ? 53.262 27.479 34.183 1.00 55.88 37 LEU C CA 1
ATOM 6698 C C . LEU C 1 37 ? 54.168 26.247 34.213 1.00 61.68 37 LEU C C 1
ATOM 6699 O O . LEU C 1 37 ? 55.070 26.108 33.377 1.00 60.84 37 LEU C O 1
ATOM 6704 N N . GLU C 1 38 ? 53.927 25.363 35.180 1.00 62.54 38 GLU C N 1
ATOM 6705 C CA . GLU C 1 38 ? 54.578 24.057 35.206 1.00 62.38 38 GLU C CA 1
ATOM 6706 C C . GLU C 1 38 ? 53.836 23.080 34.287 1.00 65.40 38 GLU C C 1
ATOM 6707 O O . GLU C 1 38 ? 52.643 22.822 34.464 1.00 65.06 38 GLU C O 1
ATOM 6713 N N . LEU C 1 39 ? 54.546 22.550 33.299 1.00 65.31 39 LEU C N 1
ATOM 6714 C CA . LEU C 1 39 ? 53.961 21.596 32.368 1.00 60.17 39 LEU C CA 1
ATOM 6715 C C . LEU C 1 39 ? 53.882 20.199 32.973 1.00 65.80 39 LEU C C 1
ATOM 6716 O O . LEU C 1 39 ? 54.655 19.849 33.866 1.00 70.99 39 LEU C O 1
ATOM 6721 N N . ASP C 1 40 ? 52.935 19.405 32.484 1.00 68.40 40 ASP C N 1
ATOM 6722 C CA . ASP C 1 40 ? 52.857 17.985 32.823 1.00 58.67 40 ASP C CA 1
ATOM 6723 C C . ASP C 1 40 ? 52.640 17.196 31.539 1.00 59.30 40 ASP C C 1
ATOM 6724 O O . ASP C 1 40 ? 51.541 17.157 30.997 1.00 60.36 40 ASP C O 1
ATOM 6729 N N . LYS C 1 41 ? 53.697 16.578 31.039 1.00 61.86 41 LYS C N 1
ATOM 6730 C CA . LYS C 1 41 ? 53.608 15.890 29.760 1.00 64.07 41 LYS C CA 1
ATOM 6731 C C . LYS C 1 41 ? 52.924 14.531 29.889 1.00 59.46 41 LYS C C 1
ATOM 6732 O O . LYS C 1 41 ? 52.376 14.021 28.914 1.00 61.89 41 LYS C O 1
ATOM 6738 N N . LYS C 1 42 ? 52.940 13.954 31.090 1.00 58.31 42 LYS C N 1
ATOM 6739 C CA . LYS C 1 42 ? 52.297 12.659 31.309 1.00 61.39 42 LYS C CA 1
ATOM 6740 C C . LYS C 1 42 ? 50.819 12.809 31.692 1.00 59.17 42 LYS C C 1
ATOM 6741 O O . LYS C 1 42 ? 50.133 11.819 31.959 1.00 58.24 42 LYS C O 1
ATOM 6747 N N . ALA C 1 43 ? 50.340 14.048 31.726 1.00 58.52 43 ALA C N 1
ATOM 6748 C CA . ALA C 1 43 ? 48.959 14.327 32.093 1.00 54.13 43 ALA C CA 1
ATOM 6749 C C . ALA C 1 43 ? 47.976 13.732 31.088 1.00 57.02 43 ALA C C 1
ATOM 6750 O O . ALA C 1 43 ? 48.294 13.575 29.903 1.00 55.93 43 ALA C O 1
ATOM 6752 N N . ASP C 1 44 ? 46.786 13.400 31.579 1.00 51.31 44 ASP C N 1
ATOM 6753 C CA . ASP C 1 44 ? 45.701 12.905 30.746 1.00 49.75 44 ASP C CA 1
ATOM 6754 C C . ASP C 1 44 ? 45.354 13.944 29.689 1.00 53.20 44 ASP C C 1
ATOM 6755 O O . ASP C 1 44 ? 45.406 15.150 29.954 1.00 47.52 44 ASP C O 1
ATOM 6760 N N . LYS C 1 45 ? 44.988 13.479 28.496 1.00 47.51 45 LYS C N 1
ATOM 6761 C CA . LYS C 1 45 ? 44.668 14.388 27.410 1.00 50.22 45 LYS C CA 1
ATOM 6762 C C . LYS C 1 45 ? 43.193 14.287 27.041 1.00 51.79 45 LYS C C 1
ATOM 6763 O O . LYS C 1 45 ? 42.744 13.292 26.481 1.00 54.10 45 LYS C O 1
ATOM 6769 N N . GLY C 1 46 ? 42.433 15.320 27.376 1.00 46.36 46 GLY C N 1
ATOM 6770 C CA . GLY C 1 46 ? 41.006 15.304 27.134 1.00 47.13 46 GLY C CA 1
ATOM 6771 C C . GLY C 1 46 ? 40.724 15.407 25.651 1.00 46.85 46 GLY C C 1
ATOM 6772 O O . GLY C 1 46 ? 41.525 15.972 24.905 1.00 49.12 46 GLY C O 1
ATOM 6773 N N . VAL C 1 47 ? 39.589 14.874 25.210 1.00 42.72 47 VAL C N 1
ATOM 6774 C CA . VAL C 1 47 ? 39.302 14.911 23.780 1.00 44.08 47 VAL C CA 1
ATOM 6775 C C . VAL C 1 47 ? 38.552 16.177 23.343 1.00 40.81 47 VAL C C 1
ATOM 6776 O O . VAL C 1 47 ? 38.657 16.589 22.190 1.00 40.63 47 VAL C O 1
ATOM 6780 N N . ILE C 1 48 ? 37.820 16.809 24.256 1.00 41.52 48 ILE C N 1
ATOM 6781 C CA . ILE C 1 48 ? 37.330 18.165 23.989 1.00 42.13 48 ILE C CA 1
ATOM 6782 C C . ILE C 1 48 ? 38.545 19.060 23.726 1.00 42.12 48 ILE C C 1
ATOM 6783 O O . ILE C 1 48 ? 38.585 19.809 22.753 1.00 42.48 48 ILE C O 1
ATOM 6788 N N . LEU C 1 49 ? 39.537 18.961 24.606 1.00 35.81 49 LEU C N 1
ATOM 6789 C CA . LEU C 1 49 ? 40.782 19.696 24.463 1.00 41.77 49 LEU C CA 1
ATOM 6790 C C . LEU C 1 49 ? 41.358 19.497 23.065 1.00 44.74 49 LEU C C 1
ATOM 6791 O O . LEU C 1 49 ? 41.706 20.451 22.359 1.00 42.28 49 LEU C O 1
ATOM 6796 N N . HIS C 1 50 ? 41.438 18.240 22.654 1.00 43.99 50 HIS C N 1
ATOM 6797 C CA . HIS C 1 50 ? 42.029 17.937 21.368 1.00 44.31 50 HIS C CA 1
ATOM 6798 C C . HIS C 1 50 ? 41.212 18.342 20.148 1.00 39.83 50 HIS C C 1
ATOM 6799 O O . HIS C 1 50 ? 41.782 18.764 19.148 1.00 43.60 50 HIS C O 1
ATOM 6806 N N . SER C 1 51 ? 39.894 18.221 20.208 1.00 41.26 51 SER C N 1
ATOM 6807 C CA . SER C 1 51 ? 39.094 18.619 19.053 1.00 44.11 51 SER C CA 1
ATOM 6808 C C . SER C 1 51 ? 39.184 20.115 18.899 1.00 43.23 51 SER C C 1
ATOM 6809 O O . SER C 1 51 ? 39.138 20.629 17.787 1.00 43.99 51 SER C O 1
ATOM 6812 N N . ARG C 1 52 ? 39.290 20.810 20.029 1.00 43.91 52 ARG C N 1
ATOM 6813 C CA . ARG C 1 52 ? 39.374 22.263 20.007 1.00 50.81 52 ARG C CA 1
ATOM 6814 C C . ARG C 1 52 ? 40.692 22.722 19.378 1.00 47.49 52 ARG C C 1
ATOM 6815 O O . ARG C 1 52 ? 40.712 23.640 18.542 1.00 41.76 52 ARG C O 1
ATOM 6823 N N . ILE C 1 53 ? 41.778 22.060 19.770 1.00 40.69 53 ILE C N 1
ATOM 6824 C CA . ILE C 1 53 ? 43.079 22.329 19.178 1.00 44.11 53 ILE C CA 1
ATOM 6825 C C . ILE C 1 53 ? 42.998 22.086 17.667 1.00 46.02 53 ILE C C 1
ATOM 6826 O O . ILE C 1 53 ? 43.470 22.912 16.860 1.00 43.25 53 ILE C O 1
ATOM 6831 N N . LEU C 1 54 ? 42.363 20.973 17.289 1.00 44.16 54 LEU C N 1
ATOM 6832 C CA . LEU C 1 54 ? 42.172 20.639 15.877 1.00 44.84 54 LEU C CA 1
ATOM 6833 C C . LEU C 1 54 ? 41.406 21.740 15.156 1.00 46.17 54 LEU C C 1
ATOM 6834 O O . LEU C 1 54 ? 41.824 22.192 14.085 1.00 47.80 54 LEU C O 1
ATOM 6839 N N . TRP C 1 55 ? 40.286 22.160 15.745 1.00 43.48 55 TRP C N 1
ATOM 6840 C CA . TRP C 1 55 ? 39.432 23.151 15.125 1.00 39.30 55 TRP C CA 1
ATOM 6841 C C . TRP C 1 55 ? 40.248 24.420 14.937 1.00 44.82 55 TRP C C 1
ATOM 6842 O O . TRP C 1 55 ? 40.181 25.070 13.887 1.00 45.22 55 TRP C O 1
ATOM 6853 N N . PHE C 1 56 ? 41.026 24.749 15.969 1.00 43.16 56 PHE C N 1
ATOM 6854 C CA . PHE C 1 56 ? 41.823 25.975 16.026 1.00 48.67 56 PHE C CA 1
ATOM 6855 C C . PHE C 1 56 ? 42.886 26.060 14.910 1.00 54.69 56 PHE C C 1
ATOM 6856 O O . PHE C 1 56 ? 42.917 27.029 14.128 1.00 49.61 56 PHE C O 1
ATOM 6864 N N . TYR C 1 57 ? 43.751 25.048 14.830 1.00 49.92 57 TYR C N 1
ATOM 6865 C CA . TYR C 1 57 ? 44.788 25.048 13.805 1.00 45.68 57 TYR C CA 1
ATOM 6866 C C . TYR C 1 57 ? 44.206 24.980 12.402 1.00 49.50 57 TYR C C 1
ATOM 6867 O O . TYR C 1 57 ? 44.791 25.526 11.472 1.00 55.12 57 TYR C O 1
ATOM 6876 N N . SER C 1 58 ? 43.056 24.328 12.242 1.00 44.13 58 SER C N 1
ATOM 6877 C CA . SER C 1 58 ? 42.441 24.215 10.917 1.00 48.96 58 SER C CA 1
ATOM 6878 C C . SER C 1 58 ? 41.910 25.562 10.446 1.00 53.16 58 SER C C 1
ATOM 6879 O O . SER C 1 58 ? 41.992 25.894 9.262 1.00 55.56 58 SER C O 1
ATOM 6882 N N . ASN C 1 59 ? 41.345 26.323 11.376 1.00 51.92 59 ASN C N 1
ATOM 6883 C CA . ASN C 1 59 ? 40.811 27.637 11.063 1.00 50.82 59 ASN C CA 1
ATOM 6884 C C . ASN C 1 59 ? 41.934 28.672 10.990 1.00 53.36 59 ASN C C 1
ATOM 6885 O O . ASN C 1 59 ? 41.845 29.646 10.244 1.00 48.37 59 ASN C O 1
ATOM 6890 N N . ALA C 1 60 ? 42.975 28.462 11.795 1.00 51.27 60 ALA C N 1
ATOM 6891 C CA . ALA C 1 60 ? 44.164 29.308 11.761 1.00 53.92 60 ALA C CA 1
ATOM 6892 C C . ALA C 1 60 ? 44.831 29.203 10.382 1.00 59.52 60 ALA C C 1
ATOM 6893 O O . ALA C 1 60 ? 45.252 30.214 9.807 1.00 55.39 60 ALA C O 1
ATOM 6895 N N . TYR C 1 61 ? 44.901 27.983 9.846 1.00 54.87 61 TYR C N 1
ATOM 6896 C CA . TYR C 1 61 ? 45.428 27.785 8.503 1.00 52.21 61 TYR C CA 1
ATOM 6897 C C . TYR C 1 61 ? 44.550 28.453 7.443 1.00 55.40 61 TYR C C 1
ATOM 6898 O O . TYR C 1 61 ? 45.050 29.119 6.539 1.00 59.57 61 TYR C O 1
ATOM 6907 N N . MET C 1 62 ? 43.239 28.294 7.546 1.00 55.48 62 MET C N 1
ATOM 6908 C CA . MET C 1 62 ? 42.349 28.879 6.542 1.00 56.47 62 MET C CA 1
ATOM 6909 C C . MET C 1 62 ? 42.327 30.401 6.613 1.00 53.38 62 MET C C 1
ATOM 6910 O O . MET C 1 62 ? 41.922 31.068 5.660 1.00 54.33 62 MET C O 1
ATOM 6915 N N . THR C 1 63 ? 42.765 30.943 7.743 1.00 54.89 63 THR C N 1
ATOM 6916 C CA . THR C 1 63 ? 42.627 32.375 8.005 1.00 61.71 63 THR C CA 1
ATOM 6917 C C . THR C 1 63 ? 43.917 33.164 7.738 1.00 60.30 63 THR C C 1
ATOM 6918 O O . THR C 1 63 ? 43.869 34.283 7.225 1.00 57.67 63 THR C O 1
ATOM 6922 N N . LEU C 1 64 ? 45.057 32.566 8.080 1.00 58.36 64 LEU C N 1
ATOM 6923 C CA . LEU C 1 64 ? 46.363 33.204 7.933 1.00 55.13 64 LEU C CA 1
ATOM 6924 C C . LEU C 1 64 ? 47.162 32.552 6.810 1.00 62.97 64 LEU C C 1
ATOM 6925 O O . LEU C 1 64 ? 47.737 33.237 5.964 1.00 70.80 64 LEU C O 1
ATOM 6930 N N . GLY C 1 65 ? 47.189 31.221 6.804 1.00 63.61 65 GLY C N 1
ATOM 6931 C CA . GLY C 1 65 ? 48.017 30.462 5.879 1.00 54.75 65 GLY C CA 1
ATOM 6932 C C . GLY C 1 65 ? 49.231 29.983 6.646 1.00 59.66 65 GLY C C 1
ATOM 6933 O O . GLY C 1 65 ? 49.450 30.407 7.785 1.00 65.29 65 GLY C O 1
ATOM 6934 N N . GLY C 1 66 ? 50.019 29.102 6.041 1.00 56.69 66 GLY C N 1
ATOM 6935 C CA . GLY C 1 66 ? 51.221 28.605 6.684 1.00 59.73 66 GLY C CA 1
ATOM 6936 C C . GLY C 1 66 ? 51.169 27.112 6.921 1.00 63.95 66 GLY C C 1
ATOM 6937 O O . GLY C 1 66 ? 50.379 26.620 7.720 1.00 62.12 66 GLY C O 1
ATOM 6938 N N . ASP C 1 67 ? 52.026 26.388 6.215 1.00 69.90 67 ASP C N 1
ATOM 6939 C CA . ASP C 1 67 ? 52.047 24.931 6.283 1.00 68.77 67 ASP C CA 1
ATOM 6940 C C . ASP C 1 67 ? 52.297 24.435 7.705 1.00 61.93 67 ASP C C 1
ATOM 6941 O O . ASP C 1 67 ? 51.828 23.360 8.086 1.00 63.81 67 ASP C O 1
ATOM 6946 N N . GLU C 1 68 ? 53.024 25.219 8.491 1.00 60.44 68 GLU C N 1
ATOM 6947 C CA . GLU C 1 68 ? 53.288 24.854 9.877 1.00 63.61 68 GLU C CA 1
ATOM 6948 C C . GLU C 1 68 ? 51.975 24.669 10.646 1.00 60.09 68 GLU C C 1
ATOM 6949 O O . GLU C 1 68 ? 51.895 23.850 11.564 1.00 56.52 68 GLU C O 1
ATOM 6955 N N . LEU C 1 69 ? 50.950 25.426 10.252 1.00 57.53 69 LEU C N 1
ATOM 6956 C CA . LEU C 1 69 ? 49.652 25.396 10.929 1.00 59.12 69 LEU C CA 1
ATOM 6957 C C . LEU C 1 69 ? 48.764 24.192 10.563 1.00 63.03 69 LEU C C 1
ATOM 6958 O O . LEU C 1 69 ? 48.212 23.522 11.449 1.00 57.54 69 LEU C O 1
ATOM 6963 N N . LEU C 1 70 ? 48.604 23.937 9.265 1.00 60.20 70 LEU C N 1
ATOM 6964 C CA . LEU C 1 70 ? 47.914 22.734 8.811 1.00 57.83 70 LEU C CA 1
ATOM 6965 C C . LEU C 1 70 ? 48.593 21.466 9.336 1.00 53.88 70 LEU C C 1
ATOM 6966 O O . LEU C 1 70 ? 47.938 20.476 9.657 1.00 51.90 70 LEU C O 1
ATOM 6971 N N . ASP C 1 71 ? 49.916 21.500 9.413 1.00 57.02 71 ASP C N 1
ATOM 6972 C CA . ASP C 1 71 ? 50.676 20.363 9.907 1.00 54.49 71 ASP C CA 1
ATOM 6973 C C . ASP C 1 71 ? 50.450 20.199 11.409 1.00 53.76 71 ASP C C 1
ATOM 6974 O O . ASP C 1 71 ? 50.740 19.146 11.982 1.00 60.24 71 ASP C O 1
ATOM 6979 N N . ASN C 1 72 ? 49.938 21.241 12.055 1.00 57.99 72 ASN C N 1
ATOM 6980 C CA . ASN C 1 72 ? 49.583 21.140 13.476 1.00 55.44 72 ASN C CA 1
ATOM 6981 C C . ASN C 1 72 ? 48.158 20.618 13.642 1.00 49.08 72 ASN C C 1
ATOM 6982 O O . ASN C 1 72 ? 47.858 19.856 14.561 1.00 46.20 72 ASN C O 1
ATOM 6987 N N . ALA C 1 73 ? 47.289 21.034 12.731 1.00 50.11 73 ALA C N 1
ATOM 6988 C CA . ALA C 1 73 ? 45.972 20.445 12.611 1.00 50.77 73 ALA C CA 1
ATOM 6989 C C . ALA C 1 73 ? 46.132 18.944 12.418 1.00 50.27 73 ALA C C 1
ATOM 6990 O O . ALA C 1 73 ? 45.716 18.150 13.268 1.00 48.36 73 ALA C O 1
ATOM 6992 N N . LYS C 1 74 ? 46.769 18.572 11.307 1.00 54.37 74 LYS C N 1
ATOM 6993 C CA . LYS C 1 74 ? 46.984 17.169 10.948 1.00 52.12 74 LYS C CA 1
ATOM 6994 C C . LYS C 1 74 ? 47.514 16.345 12.112 1.00 49.02 74 LYS C C 1
ATOM 6995 O O . LYS C 1 74 ? 47.077 15.218 12.317 1.00 49.78 74 LYS C O 1
ATOM 7001 N N . HIS C 1 75 ? 48.445 16.906 12.877 1.00 48.72 75 HIS C N 1
ATOM 7002 C CA . HIS C 1 75 ? 48.990 16.195 14.031 1.00 48.61 75 HIS C CA 1
ATOM 7003 C C . HIS C 1 75 ? 47.892 15.814 15.009 1.00 50.36 75 HIS C C 1
ATOM 7004 O O . HIS C 1 75 ? 47.917 14.715 15.589 1.00 48.62 75 HIS C O 1
ATOM 7011 N N . ALA C 1 76 ? 46.945 16.738 15.199 1.00 47.77 76 ALA C N 1
ATOM 7012 C CA . ALA C 1 76 ? 45.865 16.569 16.174 1.00 51.40 76 ALA C CA 1
ATOM 7013 C C . ALA C 1 76 ? 44.771 15.621 15.637 1.00 52.54 76 ALA C C 1
ATOM 7014 O O . ALA C 1 76 ? 44.321 14.693 16.336 1.00 46.47 76 ALA C O 1
ATOM 7016 N N . TYR C 1 77 ? 44.366 15.865 14.392 1.00 46.29 77 TYR C N 1
ATOM 7017 C CA . TYR C 1 77 ? 43.592 14.902 13.617 1.00 51.87 77 TYR C CA 1
ATOM 7018 C C . TYR C 1 77 ? 44.026 13.462 13.853 1.00 51.13 77 TYR C C 1
ATOM 7019 O O . TYR C 1 77 ? 43.202 12.609 14.175 1.00 52.33 77 TYR C O 1
ATOM 7028 N N . GLU C 1 78 ? 45.318 13.198 13.683 1.00 49.92 78 GLU C N 1
ATOM 7029 C CA . GLU C 1 78 ? 45.836 11.843 13.837 1.00 55.24 78 GLU C CA 1
ATOM 7030 C C . GLU C 1 78 ? 45.488 11.320 15.218 1.00 49.92 78 GLU C C 1
ATOM 7031 O O . GLU C 1 78 ? 45.003 10.198 15.363 1.00 52.38 78 GLU C O 1
ATOM 7037 N N . PHE C 1 79 ? 45.714 12.140 16.233 1.00 45.52 79 PHE C N 1
ATOM 7038 C CA . PHE C 1 79 ? 45.452 11.706 17.593 1.00 46.27 79 PHE C CA 1
ATOM 7039 C C . PHE C 1 79 ? 43.977 11.325 17.783 1.00 50.26 79 PHE C C 1
ATOM 7040 O O . PHE C 1 79 ? 43.666 10.291 18.388 1.00 51.86 79 PHE C O 1
ATOM 7048 N N . ILE C 1 80 ? 43.082 12.152 17.247 1.00 49.34 80 ILE C N 1
ATOM 7049 C CA . ILE C 1 80 ? 41.644 11.931 17.362 1.00 51.76 80 ILE C CA 1
ATOM 7050 C C . ILE C 1 80 ? 41.224 10.667 16.612 1.00 49.12 80 ILE C C 1
ATOM 7051 O O . ILE C 1 80 ? 40.655 9.747 17.199 1.00 46.72 80 ILE C O 1
ATOM 7056 N N . LYS C 1 81 ? 41.540 10.634 15.321 1.00 51.14 81 LYS C N 1
ATOM 7057 C CA . LYS C 1 81 ? 41.244 9.504 14.435 1.00 51.01 81 LYS C CA 1
ATOM 7058 C C . LYS C 1 81 ? 41.703 8.159 14.967 1.00 47.93 81 LYS C C 1
ATOM 7059 O O . LYS C 1 81 ? 40.931 7.202 14.986 1.00 50.91 81 LYS C O 1
ATOM 7065 N N . ASN C 1 82 ? 42.955 8.087 15.401 1.00 46.41 82 ASN C N 1
ATOM 7066 C CA . ASN C 1 82 ? 43.556 6.801 15.762 1.00 51.14 82 ASN C CA 1
ATOM 7067 C C . ASN C 1 82 ? 43.416 6.387 17.225 1.00 55.34 82 ASN C C 1
ATOM 7068 O O . ASN C 1 82 ? 43.928 5.342 17.622 1.00 56.25 82 ASN C O 1
ATOM 7073 N N . ASN C 1 83 ? 42.728 7.190 18.031 1.00 54.27 83 ASN C N 1
ATOM 7074 C CA . ASN C 1 83 ? 42.634 6.889 19.454 1.00 50.13 83 ASN C CA 1
ATOM 7075 C C . ASN C 1 83 ? 41.310 7.235 20.101 1.00 52.04 83 ASN C C 1
ATOM 7076 O O . ASN C 1 83 ? 40.852 6.523 20.985 1.00 48.65 83 ASN C O 1
ATOM 7081 N N . CYS C 1 84 ? 40.718 8.344 19.677 1.00 48.51 84 CYS C N 1
ATOM 7082 C CA . CYS C 1 84 ? 39.632 8.967 20.421 1.00 47.15 84 CYS C CA 1
ATOM 7083 C C . CYS C 1 84 ? 38.257 8.528 19.947 1.00 47.66 84 CYS C C 1
ATOM 7084 O O . CYS C 1 84 ? 37.303 8.501 20.726 1.00 48.19 84 CYS C O 1
ATOM 7087 N N . ILE C 1 85 ? 38.169 8.198 18.663 1.00 45.36 85 ILE C N 1
ATOM 7088 C CA . ILE C 1 85 ? 36.946 7.688 18.055 1.00 43.39 85 ILE C CA 1
ATOM 7089 C C . ILE C 1 85 ? 36.681 6.227 18.451 1.00 45.12 85 ILE C C 1
ATOM 7090 O O . ILE C 1 85 ? 37.547 5.370 18.291 1.00 51.25 85 ILE C O 1
ATOM 7095 N N . ASP C 1 86 ? 35.498 5.956 18.998 1.00 44.58 86 ASP C N 1
ATOM 7096 C CA . ASP C 1 86 ? 35.096 4.592 19.360 1.00 47.01 86 ASP C CA 1
ATOM 7097 C C . ASP C 1 86 ? 34.343 3.956 18.182 1.00 47.33 86 ASP C C 1
ATOM 7098 O O . ASP C 1 86 ? 33.136 4.151 18.022 1.00 45.17 86 ASP C O 1
ATOM 7103 N N . TYR C 1 87 ? 35.072 3.207 17.357 1.00 46.60 87 TYR C N 1
ATOM 7104 C CA . TYR C 1 87 ? 34.544 2.685 16.088 1.00 54.91 87 TYR C CA 1
ATOM 7105 C C . TYR C 1 87 ? 33.533 1.560 16.298 1.00 48.17 87 TYR C C 1
ATOM 7106 O O . TYR C 1 87 ? 32.602 1.399 15.504 1.00 51.06 87 TYR C O 1
ATOM 7115 N N . GLU C 1 88 ? 33.742 0.799 17.369 1.00 43.21 88 GLU C N 1
ATOM 7116 C CA . GLU C 1 88 ? 32.858 -0.275 17.792 1.00 45.20 88 GLU C CA 1
ATOM 7117 C C . GLU C 1 88 ? 31.467 0.255 18.139 1.00 43.00 88 GLU C C 1
ATOM 7118 O O . GLU C 1 88 ? 30.483 -0.122 17.506 1.00 44.65 88 GLU C O 1
ATOM 7124 N N . TYR C 1 89 ? 31.378 1.149 19.119 1.00 41.28 89 TYR C N 1
ATOM 7125 C CA . TYR C 1 89 ? 30.068 1.615 19.569 1.00 41.84 89 TYR C CA 1
ATOM 7126 C C . TYR C 1 89 ? 29.597 2.933 18.969 1.00 40.67 89 TYR C C 1
ATOM 7127 O O . TYR C 1 89 ? 28.435 3.302 19.158 1.00 37.59 89 TYR C O 1
ATOM 7136 N N . GLY C 1 90 ? 30.483 3.656 18.282 1.00 41.36 90 GLY C N 1
ATOM 7137 C CA . GLY C 1 90 ? 30.181 5.025 17.858 1.00 40.08 90 GLY C CA 1
ATOM 7138 C C . GLY C 1 90 ? 30.635 6.117 18.841 1.00 43.04 90 GLY C C 1
ATOM 7139 O O . GLY C 1 90 ? 30.913 5.843 20.020 1.00 42.90 90 GLY C O 1
ATOM 7140 N N . GLY C 1 91 ? 30.732 7.356 18.354 1.00 42.45 91 GLY C N 1
ATOM 7141 C CA . GLY C 1 91 ? 31.097 8.494 19.191 1.00 40.41 91 GLY C CA 1
ATOM 7142 C C . GLY C 1 91 ? 32.585 8.670 19.470 1.00 43.28 91 GLY C C 1
ATOM 7143 O O . GLY C 1 91 ? 33.440 8.110 18.763 1.00 44.79 91 GLY C O 1
ATOM 7144 N N . VAL C 1 92 ? 32.897 9.466 20.492 1.00 35.69 92 VAL C N 1
ATOM 7145 C CA . VAL C 1 92 ? 34.279 9.657 20.934 1.00 39.74 92 VAL C CA 1
ATOM 7146 C C . VAL C 1 92 ? 34.376 9.582 22.454 1.00 39.55 92 VAL C C 1
ATOM 7147 O O . VAL C 1 92 ? 33.433 9.910 23.164 1.00 39.48 92 VAL C O 1
ATOM 7151 N N . TYR C 1 93 ? 35.519 9.147 22.955 1.00 39.54 93 TYR C N 1
ATOM 7152 C CA . TYR C 1 93 ? 35.678 9.016 24.390 1.00 45.88 93 TYR C CA 1
ATOM 7153 C C . TYR C 1 93 ? 35.766 10.390 25.048 1.00 44.14 93 TYR C C 1
ATOM 7154 O O . TYR C 1 93 ? 35.787 11.412 24.367 1.00 39.10 93 TYR C O 1
ATOM 7163 N N . TRP C 1 94 ? 35.820 10.398 26.376 1.00 44.82 94 TRP C N 1
ATOM 7164 C CA . TRP C 1 94 ? 35.922 11.635 27.144 1.00 48.08 94 TRP C CA 1
ATOM 7165 C C . TRP C 1 94 ? 37.375 12.064 27.420 1.00 46.03 94 TRP C C 1
ATOM 7166 O O . TRP C 1 94 ? 37.717 13.236 27.307 1.00 39.07 94 TRP C O 1
ATOM 7177 N N . MET C 1 95 ? 38.210 11.096 27.785 1.00 47.11 95 MET C N 1
ATOM 7178 C CA . MET C 1 95 ? 39.524 11.363 28.335 1.00 48.98 95 MET C CA 1
ATOM 7179 C C . MET C 1 95 ? 40.482 10.241 27.951 1.00 53.04 95 MET C C 1
ATOM 7180 O O . MET C 1 95 ? 40.192 9.051 28.159 1.00 47.34 95 MET C O 1
ATOM 7185 N N . MET C 1 96 ? 41.625 10.622 27.391 1.00 53.37 96 MET C N 1
ATOM 7186 C CA . MET C 1 96 ? 42.699 9.672 27.117 1.00 49.29 96 MET C CA 1
ATOM 7187 C C . MET C 1 96 ? 43.790 9.853 28.169 1.00 51.35 96 MET C C 1
ATOM 7188 O O . MET C 1 96 ? 43.821 10.862 28.868 1.00 54.36 96 MET C O 1
ATOM 7193 N N . ASP C 1 97 ? 44.682 8.876 28.285 1.00 53.44 97 ASP C N 1
ATOM 7194 C CA . ASP C 1 97 ? 45.928 9.075 29.023 1.00 56.44 97 ASP C CA 1
ATOM 7195 C C . ASP C 1 97 ? 46.952 9.649 28.041 1.00 58.56 97 ASP C C 1
ATOM 7196 O O . ASP C 1 97 ? 46.633 9.848 26.866 1.00 57.51 97 ASP C O 1
ATOM 7201 N N . PHE C 1 98 ? 48.178 9.893 28.506 1.00 58.96 98 PHE C N 1
ATOM 7202 C CA . PHE C 1 98 ? 49.166 10.594 27.687 1.00 60.38 98 PHE C CA 1
ATOM 7203 C C . PHE C 1 98 ? 49.635 9.776 26.484 1.00 62.55 98 PHE C C 1
ATOM 7204 O O . PHE C 1 98 ? 50.204 10.336 25.546 1.00 65.72 98 PHE C O 1
ATOM 7212 N N . GLU C 1 99 ? 49.379 8.467 26.506 1.00 59.62 99 GLU C N 1
ATOM 7213 C CA . GLU C 1 99 ? 49.780 7.578 25.405 1.00 63.82 99 GLU C CA 1
ATOM 7214 C C . GLU C 1 99 ? 48.669 7.318 24.377 1.00 60.59 99 GLU C C 1
ATOM 7215 O O . GLU C 1 99 ? 48.893 6.631 23.373 1.00 62.12 99 GLU C O 1
ATOM 7221 N N . GLY C 1 100 ? 47.478 7.854 24.633 1.00 56.87 100 GLY C N 1
ATOM 7222 C CA . GLY C 1 100 ? 46.349 7.665 23.735 1.00 57.50 100 GLY C CA 1
ATOM 7223 C C . GLY C 1 100 ? 45.498 6.429 24.020 1.00 59.00 100 GLY C C 1
ATOM 7224 O O . GLY C 1 100 ? 44.749 5.973 23.152 1.00 56.93 100 GLY C O 1
ATOM 7225 N N . LYS C 1 101 ? 45.632 5.873 25.224 1.00 54.81 101 LYS C N 1
ATOM 7226 C CA . LYS C 1 101 ? 44.723 4.833 25.701 1.00 56.99 101 LYS C CA 1
ATOM 7227 C C . LYS C 1 101 ? 43.503 5.475 26.378 1.00 61.81 101 LYS C C 1
ATOM 7228 O O . LYS C 1 101 ? 43.643 6.432 27.146 1.00 53.96 101 LYS C O 1
ATOM 7234 N N . PRO C 1 102 ? 42.297 4.949 26.097 1.00 61.33 102 PRO C N 1
ATOM 7235 C CA . PRO C 1 102 ? 41.087 5.478 26.734 1.00 53.32 102 PRO C CA 1
ATOM 7236 C C . PRO C 1 102 ? 41.214 5.501 28.264 1.00 57.72 102 PRO C C 1
ATOM 7237 O O . PRO C 1 102 ? 41.662 4.528 28.866 1.00 52.78 102 PRO C O 1
ATOM 7241 N N . ALA C 1 103 ? 40.835 6.618 28.877 1.00 56.89 103 ALA C N 1
ATOM 7242 C CA . ALA C 1 103 ? 40.929 6.774 30.327 1.00 54.15 103 ALA C CA 1
ATOM 7243 C C . ALA C 1 103 ? 39.546 6.991 30.955 1.00 53.86 103 ALA C C 1
ATOM 7244 O O . ALA C 1 103 ? 39.307 6.627 32.117 1.00 47.38 103 ALA C O 1
ATOM 7246 N N . ASP C 1 104 ? 38.656 7.610 30.176 1.00 51.46 104 ASP C N 1
ATOM 7247 C CA . ASP C 1 104 ? 37.243 7.717 30.510 1.00 46.83 104 ASP C CA 1
ATOM 7248 C C . ASP C 1 104 ? 36.465 7.559 29.217 1.00 46.07 104 ASP C C 1
ATOM 7249 O O . ASP C 1 104 ? 36.545 8.412 28.330 1.00 46.69 104 ASP C O 1
ATOM 7254 N N . THR C 1 105 ? 35.719 6.463 29.108 1.00 46.71 105 THR C N 1
ATOM 7255 C CA . THR C 1 105 ? 35.030 6.138 27.857 1.00 50.49 105 THR C CA 1
ATOM 7256 C C . THR C 1 105 ? 33.597 6.653 27.844 1.00 41.76 105 THR C C 1
ATOM 7257 O O . THR C 1 105 ? 32.818 6.327 26.972 1.00 46.87 105 THR C O 1
ATOM 7261 N N . MET C 1 106 ? 33.266 7.460 28.835 1.00 44.90 106 MET C N 1
ATOM 7262 C CA . MET C 1 106 ? 32.010 8.196 28.882 1.00 46.81 106 MET C CA 1
ATOM 7263 C C . MET C 1 106 ? 31.682 8.837 27.511 1.00 44.41 106 MET C C 1
ATOM 7264 O O . MET C 1 106 ? 32.526 9.479 26.888 1.00 44.32 106 MET C O 1
ATOM 7269 N N . LYS C 1 107 ? 30.460 8.655 27.037 1.00 35.50 107 LYS C N 1
ATOM 7270 C CA . LYS C 1 107 ? 30.033 9.325 25.826 1.00 40.11 107 LYS C CA 1
ATOM 7271 C C . LYS C 1 107 ? 29.195 10.546 26.191 1.00 44.81 107 LYS C C 1
ATOM 7272 O O . LYS C 1 107 ? 28.288 10.459 27.020 1.00 44.83 107 LYS C O 1
ATOM 7278 N N . HIS C 1 108 ? 29.501 11.688 25.579 1.00 43.30 108 HIS C N 1
ATOM 7279 C CA . HIS C 1 108 ? 28.762 12.904 25.862 1.00 39.39 108 HIS C CA 1
ATOM 7280 C C . HIS C 1 108 ? 28.453 13.664 24.591 1.00 38.07 108 HIS C C 1
ATOM 7281 O O . HIS C 1 108 ? 29.345 13.969 23.810 1.00 42.14 108 HIS C O 1
ATOM 7288 N N . THR C 1 109 ? 27.177 13.962 24.390 1.00 36.72 109 THR C N 1
ATOM 7289 C CA . THR C 1 109 ? 26.710 14.604 23.166 1.00 38.78 109 THR C CA 1
ATOM 7290 C C . THR C 1 109 ? 27.493 15.879 22.858 1.00 40.43 109 THR C C 1
ATOM 7291 O O . THR C 1 109 ? 27.818 16.163 21.710 1.00 41.31 109 THR C O 1
ATOM 7295 N N . TYR C 1 110 ? 27.785 16.635 23.908 1.00 45.01 110 TYR C N 1
ATOM 7296 C CA . TYR C 1 110 ? 28.520 17.888 23.830 1.00 44.00 110 TYR C CA 1
ATOM 7297 C C . TYR C 1 110 ? 29.892 17.646 23.209 1.00 44.47 110 TYR C C 1
ATOM 7298 O O . TYR C 1 110 ? 30.281 18.273 22.212 1.00 39.78 110 TYR C O 1
ATOM 7307 N N . ASN C 1 111 ? 30.612 16.712 23.810 1.00 38.50 111 ASN C N 1
ATOM 7308 C CA . ASN C 1 111 ? 31.928 16.326 23.349 1.00 37.88 111 ASN C CA 1
ATOM 7309 C C . ASN C 1 111 ? 31.948 15.804 21.887 1.00 43.18 111 ASN C C 1
ATOM 7310 O O . ASN C 1 111 ? 32.742 16.267 21.061 1.00 45.38 111 ASN C O 1
ATOM 7315 N N . ILE C 1 112 ? 31.066 14.855 21.564 1.00 43.14 112 ILE C N 1
ATOM 7316 C CA . ILE C 1 112 ? 30.936 14.325 20.193 1.00 38.06 112 ILE C CA 1
ATOM 7317 C C . ILE C 1 112 ? 30.590 15.409 19.158 1.00 39.88 112 ILE C C 1
ATOM 7318 O O . ILE C 1 112 ? 31.045 15.351 18.015 1.00 43.42 112 ILE C O 1
ATOM 7323 N N . ALA C 1 113 ? 29.766 16.378 19.545 1.00 34.46 113 ALA C N 1
ATOM 7324 C CA . ALA C 1 113 ? 29.430 17.484 18.659 1.00 38.51 113 ALA C CA 1
ATOM 7325 C C . ALA C 1 113 ? 30.688 18.305 18.322 1.00 44.76 113 ALA C C 1
ATOM 7326 O O . ALA C 1 113 ? 30.879 18.753 17.185 1.00 41.52 113 ALA C O 1
ATOM 7328 N N . PHE C 1 114 ? 31.555 18.489 19.307 1.00 39.67 114 PHE C N 1
ATOM 7329 C CA . PHE C 1 114 ? 32.762 19.250 19.072 1.00 41.61 114 PHE C CA 1
ATOM 7330 C C . PHE C 1 114 ? 33.673 18.586 18.051 1.00 43.11 114 PHE C C 1
ATOM 7331 O O . PHE C 1 114 ? 34.210 19.263 17.172 1.00 40.78 114 PHE C O 1
ATOM 7339 N N . ALA C 1 115 ? 33.850 17.271 18.172 1.00 45.94 115 ALA C N 1
ATOM 7340 C CA . ALA C 1 115 ? 34.721 16.528 17.255 1.00 42.73 115 ALA C CA 1
ATOM 7341 C C . ALA C 1 115 ? 34.207 16.640 15.822 1.00 41.17 115 ALA C C 1
ATOM 7342 O O . ALA C 1 115 ? 34.990 16.761 14.878 1.00 41.35 115 ALA C O 1
ATOM 7344 N N . ILE C 1 116 ? 32.887 16.619 15.670 1.00 37.70 116 ILE C N 1
ATOM 7345 C CA . ILE C 1 116 ? 32.258 16.921 14.384 1.00 38.37 116 ILE C CA 1
ATOM 7346 C C . ILE C 1 116 ? 32.675 18.297 13.873 1.00 37.84 116 ILE C C 1
ATOM 7347 O O . ILE C 1 116 ? 33.083 18.435 12.714 1.00 41.85 116 ILE C O 1
ATOM 7352 N N . TYR C 1 117 ? 32.556 19.303 14.748 1.00 42.74 117 TYR C N 1
ATOM 7353 C CA . TYR C 1 117 ? 32.951 20.693 14.473 1.00 43.31 117 TYR C CA 1
ATOM 7354 C C . TYR C 1 117 ? 34.413 20.761 13.986 1.00 42.39 117 TYR C C 1
ATOM 7355 O O . TYR C 1 117 ? 34.693 21.321 12.913 1.00 41.55 117 TYR C O 1
ATOM 7364 N N . ALA C 1 118 ? 35.317 20.165 14.767 1.00 32.43 118 ALA C N 1
ATOM 7365 C CA . ALA C 1 118 ? 36.737 20.091 14.432 1.00 41.95 118 ALA C CA 1
ATOM 7366 C C . ALA C 1 118 ? 37.028 19.347 13.102 1.00 47.90 118 ALA C C 1
ATOM 7367 O O . ALA C 1 118 ? 37.889 19.766 12.315 1.00 46.35 118 ALA C O 1
ATOM 7369 N N . LEU C 1 119 ? 36.308 18.253 12.863 1.00 43.52 119 LEU C N 1
ATOM 7370 C CA . LEU C 1 119 ? 36.514 17.435 11.678 1.00 42.15 119 LEU C CA 1
ATOM 7371 C C . LEU C 1 119 ? 36.019 18.140 10.427 1.00 49.35 119 LEU C C 1
ATOM 7372 O O . LEU C 1 119 ? 36.661 18.070 9.368 1.00 49.20 119 LEU C O 1
ATOM 7377 N N . SER C 1 120 ? 34.874 18.812 10.544 1.00 48.40 120 SER C N 1
ATOM 7378 C CA . SER C 1 120 ? 34.277 19.484 9.396 1.00 47.13 120 SER C CA 1
ATOM 7379 C C . SER C 1 120 ? 35.170 20.626 8.999 1.00 50.32 120 SER C C 1
ATOM 7380 O O . SER C 1 120 ? 35.391 20.886 7.811 1.00 51.28 120 SER C O 1
ATOM 7383 N N . SER C 1 121 ? 35.695 21.308 10.010 1.00 53.42 121 SER C N 1
ATOM 7384 C CA . SER C 1 121 ? 36.671 22.372 9.787 1.00 54.10 121 SER C CA 1
ATOM 7385 C C . SER C 1 121 ? 37.923 21.826 9.117 1.00 53.62 121 SER C C 1
ATOM 7386 O O . SER C 1 121 ? 38.370 22.376 8.106 1.00 55.48 121 SER C O 1
ATOM 7389 N N . TYR C 1 122 ? 38.473 20.746 9.672 1.00 45.38 122 TYR C N 1
ATOM 7390 C CA . TYR C 1 122 ? 39.720 20.198 9.158 1.00 46.32 122 TYR C CA 1
ATOM 7391 C C . TYR C 1 122 ? 39.562 19.816 7.709 1.00 49.10 122 TYR C C 1
ATOM 7392 O O . TYR C 1 122 ? 40.428 20.099 6.892 1.00 54.96 122 TYR C O 1
ATOM 7401 N N . TYR C 1 123 ? 38.441 19.187 7.387 1.00 50.98 123 TYR C N 1
ATOM 7402 C CA . TYR C 1 123 ? 38.118 18.898 5.998 1.00 48.47 123 TYR C CA 1
ATOM 7403 C C . TYR C 1 123 ? 38.117 20.158 5.146 1.00 47.59 123 TYR C C 1
ATOM 7404 O O . TYR C 1 123 ? 38.739 20.176 4.099 1.00 54.44 123 TYR C O 1
ATOM 7413 N N . ARG C 1 124 ? 37.417 21.201 5.587 1.00 51.76 124 ARG C N 1
ATOM 7414 C CA . ARG C 1 124 ? 37.388 22.469 4.849 1.00 57.49 124 ARG C CA 1
ATOM 7415 C C . ARG C 1 124 ? 38.813 22.989 4.573 1.00 58.20 124 ARG C C 1
ATOM 7416 O O . ARG C 1 124 ? 39.075 23.625 3.540 1.00 49.44 124 ARG C O 1
ATOM 7424 N N . ALA C 1 125 ? 39.725 22.672 5.492 1.00 51.32 125 ALA C N 1
ATOM 7425 C CA . ALA C 1 125 ? 41.126 23.068 5.386 1.00 52.01 125 ALA C CA 1
ATOM 7426 C C . ALA C 1 125 ? 42.042 22.071 4.643 1.00 58.79 125 ALA C C 1
ATOM 7427 O O . ALA C 1 125 ? 43.021 22.492 4.031 1.00 62.38 125 ALA C O 1
ATOM 7429 N N . SER C 1 126 ? 41.734 20.772 4.704 1.00 54.94 126 SER C N 1
ATOM 7430 C CA . SER C 1 126 ? 42.673 19.717 4.290 1.00 52.34 126 SER C CA 1
ATOM 7431 C C . SER C 1 126 ? 42.869 19.527 2.774 1.00 59.62 126 SER C C 1
ATOM 7432 O O . SER C 1 126 ? 44.000 19.641 2.294 1.00 72.02 126 SER C O 1
ATOM 7435 N N . GLY C 1 127 ? 41.827 19.190 2.010 1.00 55.41 127 GLY C N 1
ATOM 7436 C CA . GLY C 1 127 ? 40.566 18.679 2.504 1.00 49.82 127 GLY C CA 1
ATOM 7437 C C . GLY C 1 127 ? 40.558 17.168 2.328 1.00 55.48 127 GLY C C 1
ATOM 7438 O O . GLY C 1 127 ? 40.062 16.641 1.331 1.00 51.64 127 GLY C O 1
ATOM 7439 N N . ASP C 1 128 ? 41.155 16.478 3.298 1.00 52.22 128 ASP C N 1
ATOM 7440 C CA . ASP C 1 128 ? 41.120 15.027 3.392 1.00 48.30 128 ASP C CA 1
ATOM 7441 C C . ASP C 1 128 ? 39.677 14.563 3.420 1.00 54.77 128 ASP C C 1
ATOM 7442 O O . ASP C 1 128 ? 38.947 14.889 4.357 1.00 54.39 128 ASP C O 1
ATOM 7447 N N . LYS C 1 129 ? 39.265 13.805 2.406 1.00 52.38 129 LYS C N 1
ATOM 7448 C CA . LYS C 1 129 ? 37.916 13.246 2.381 1.00 50.80 129 LYS C CA 1
ATOM 7449 C C . LYS C 1 129 ? 37.633 12.298 3.569 1.00 48.42 129 LYS C C 1
ATOM 7450 O O . LYS C 1 129 ? 36.484 12.105 3.966 1.00 45.47 129 LYS C O 1
ATOM 7456 N N . GLU C 1 130 ? 38.689 11.718 4.127 1.00 48.87 130 GLU C N 1
ATOM 7457 C CA . GLU C 1 130 ? 38.587 10.798 5.258 1.00 48.26 130 GLU C CA 1
ATOM 7458 C C . GLU C 1 130 ? 38.062 11.529 6.496 1.00 54.39 130 GLU C C 1
ATOM 7459 O O . GLU C 1 130 ? 37.372 10.946 7.333 1.00 52.61 130 GLU C O 1
ATOM 7465 N N . ALA C 1 131 ? 38.393 12.814 6.607 1.00 53.74 131 ALA C N 1
ATOM 7466 C CA . ALA C 1 131 ? 37.946 13.617 7.738 1.00 53.53 131 ALA C CA 1
ATOM 7467 C C . ALA C 1 131 ? 36.447 13.926 7.658 1.00 53.53 131 ALA C C 1
ATOM 7468 O O . ALA C 1 131 ? 35.747 13.866 8.676 1.00 47.45 131 ALA C O 1
ATOM 7470 N N . LEU C 1 132 ? 35.969 14.268 6.457 1.00 49.57 132 LEU C N 1
ATOM 7471 C CA . LEU C 1 132 ? 34.539 14.466 6.203 1.00 44.29 132 LEU C CA 1
ATOM 7472 C C . LEU C 1 132 ? 33.716 13.202 6.509 1.00 48.75 132 LEU C C 1
ATOM 7473 O O . LEU C 1 132 ? 32.589 13.270 7.000 1.00 50.75 132 LEU C O 1
ATOM 7478 N N . ALA C 1 133 ? 34.282 12.044 6.206 1.00 47.79 133 ALA C N 1
ATOM 7479 C CA . ALA C 1 133 ? 33.586 10.794 6.415 1.00 50.99 133 ALA C CA 1
ATOM 7480 C C . ALA C 1 133 ? 33.450 10.526 7.915 1.00 51.64 133 ALA C C 1
ATOM 7481 O O . ALA C 1 133 ? 32.403 10.057 8.388 1.00 50.83 133 ALA C O 1
ATOM 7483 N N . LEU C 1 134 ? 34.520 10.820 8.650 1.00 45.64 134 LEU C N 1
ATOM 7484 C CA . LEU C 1 134 ? 34.558 10.636 10.091 1.00 38.47 134 LEU C CA 1
ATOM 7485 C C . LEU C 1 134 ? 33.526 11.553 10.768 1.00 44.80 134 LEU C C 1
ATOM 7486 O O . LEU C 1 134 ? 32.865 11.164 11.740 1.00 41.82 134 LEU C O 1
ATOM 7491 N N . ALA C 1 135 ? 33.359 12.753 10.217 1.00 37.63 135 ALA C N 1
ATOM 7492 C CA . ALA C 1 135 ? 32.379 13.699 10.733 1.00 44.74 135 ALA C CA 1
ATOM 7493 C C . ALA C 1 135 ? 30.945 13.218 10.544 1.00 46.79 135 ALA C C 1
ATOM 7494 O O . ALA C 1 135 ? 30.116 13.334 11.451 1.00 42.67 135 ALA C O 1
ATOM 7496 N N . TYR C 1 136 ? 30.652 12.703 9.357 1.00 43.61 136 TYR C N 1
ATOM 7497 C CA . TYR C 1 136 ? 29.339 12.142 9.083 1.00 42.63 136 TYR C CA 1
ATOM 7498 C C . TYR C 1 136 ? 29.053 10.935 9.980 1.00 44.20 136 TYR C C 1
ATOM 7499 O O . TYR C 1 136 ? 27.954 10.793 10.513 1.00 44.05 136 TYR C O 1
ATOM 7508 N N . ARG C 1 137 ? 30.045 10.068 10.152 1.00 44.15 137 ARG C N 1
ATOM 7509 C CA . ARG C 1 137 ? 29.903 8.917 11.041 1.00 48.28 137 ARG C CA 1
ATOM 7510 C C . ARG C 1 137 ? 29.468 9.347 12.453 1.00 49.02 137 ARG C C 1
ATOM 7511 O O . ARG C 1 137 ? 28.601 8.720 13.065 1.00 47.95 137 ARG C O 1
ATOM 7519 N N . LEU C 1 138 ? 30.075 10.417 12.964 1.00 47.74 138 LEU C N 1
ATOM 7520 C CA . LEU C 1 138 ? 29.813 10.866 14.323 1.00 41.00 138 LEU C CA 1
ATOM 7521 C C . LEU C 1 138 ? 28.471 11.603 14.402 1.00 42.26 138 LEU C C 1
ATOM 7522 O O . LEU C 1 138 ? 27.771 11.535 15.417 1.00 43.26 138 LEU C O 1
ATOM 7527 N N . PHE C 1 139 ? 28.127 12.296 13.322 1.00 36.62 139 PHE C N 1
ATOM 7528 C CA . PHE C 1 139 ? 26.802 12.866 13.127 1.00 36.15 139 PHE C CA 1
ATOM 7529 C C . PHE C 1 139 ? 25.744 11.772 13.274 1.00 44.04 139 PHE C C 1
ATOM 7530 O O . PHE C 1 139 ? 24.789 11.908 14.044 1.00 43.09 139 PHE C O 1
ATOM 7538 N N . GLU C 1 140 ? 25.932 10.686 12.525 1.00 43.84 140 GLU C N 1
ATOM 7539 C CA . GLU C 1 140 ? 25.054 9.530 12.567 1.00 42.96 140 GLU C CA 1
ATOM 7540 C C . GLU C 1 140 ? 25.028 8.914 13.960 1.00 41.82 140 GLU C C 1
ATOM 7541 O O . GLU C 1 140 ? 23.967 8.562 14.478 1.00 41.27 140 GLU C O 1
ATOM 7547 N N . ASP C 1 141 ? 26.202 8.777 14.560 1.00 38.40 141 ASP C N 1
ATOM 7548 C CA . ASP C 1 141 ? 26.306 8.234 15.910 1.00 42.55 141 ASP C CA 1
ATOM 7549 C C . ASP C 1 141 ? 25.451 9.042 16.900 1.00 40.88 141 ASP C C 1
ATOM 7550 O O . ASP C 1 141 ? 24.869 8.491 17.821 1.00 44.97 141 ASP C O 1
ATOM 7555 N N . ILE C 1 142 ? 25.380 10.353 16.719 1.00 40.70 142 ILE C N 1
ATOM 7556 C CA . ILE C 1 142 ? 24.630 11.178 17.652 1.00 41.49 142 ILE C CA 1
ATOM 7557 C C . ILE C 1 142 ? 23.144 11.037 17.410 1.00 38.37 142 ILE C C 1
ATOM 7558 O O . ILE C 1 142 ? 22.369 10.924 18.355 1.00 41.75 142 ILE C O 1
ATOM 7563 N N . GLU C 1 143 ? 22.744 11.038 16.148 1.00 36.50 143 GLU C N 1
ATOM 7564 C CA . GLU C 1 143 ? 21.324 10.991 15.820 1.00 41.94 143 GLU C CA 1
ATOM 7565 C C . GLU C 1 143 ? 20.686 9.636 16.136 1.00 44.16 143 GLU C C 1
ATOM 7566 O O . GLU C 1 143 ? 19.470 9.539 16.328 1.00 46.37 143 GLU C O 1
ATOM 7572 N N . LYS C 1 144 ? 21.516 8.604 16.203 1.00 35.94 144 LYS C N 1
ATOM 7573 C CA . LYS C 1 144 ? 21.049 7.250 16.396 1.00 39.66 144 LYS C CA 1
ATOM 7574 C C . LYS C 1 144 ? 20.930 6.936 17.876 1.00 44.35 144 LYS C C 1
ATOM 7575 O O . LYS C 1 144 ? 19.963 6.318 18.320 1.00 43.10 144 LYS C O 1
ATOM 7581 N N . ASN C 1 145 ? 21.924 7.355 18.644 1.00 40.50 145 ASN C N 1
ATOM 7582 C CA . ASN C 1 145 ? 22.000 6.934 20.030 1.00 38.92 145 ASN C CA 1
ATOM 7583 C C . ASN C 1 145 ? 21.642 7.972 21.081 1.00 40.82 145 ASN C C 1
ATOM 7584 O O . ASN C 1 145 ? 21.541 7.622 22.257 1.00 43.85 145 ASN C O 1
ATOM 7589 N N . THR C 1 146 ? 21.452 9.233 20.687 1.00 37.37 146 THR C N 1
ATOM 7590 C CA . THR C 1 146 ? 21.289 10.299 21.691 1.00 41.00 146 THR C CA 1
ATOM 7591 C C . THR C 1 146 ? 19.987 11.066 21.541 1.00 35.07 146 THR C C 1
ATOM 7592 O O . THR C 1 146 ? 19.576 11.789 22.437 1.00 38.47 146 THR C O 1
ATOM 7596 N N . LEU C 1 147 ? 19.340 10.900 20.401 1.00 33.61 147 LEU C N 1
ATOM 7597 C CA . LEU C 1 147 ? 18.134 11.643 20.110 1.00 33.57 147 LEU C CA 1
ATOM 7598 C C . LEU C 1 147 ? 16.893 10.861 20.533 1.00 37.64 147 LEU C C 1
ATOM 7599 O O . LEU C 1 147 ? 16.599 9.801 19.986 1.00 37.39 147 LEU C O 1
ATOM 7604 N N . TYR C 1 148 ? 16.180 11.385 21.522 1.00 36.91 148 TYR C N 1
ATOM 7605 C CA . TYR C 1 148 ? 14.904 10.826 21.936 1.00 35.32 148 TYR C CA 1
ATOM 7606 C C . TYR C 1 148 ? 13.793 11.752 21.459 1.00 36.01 148 TYR C C 1
ATOM 7607 O O . TYR C 1 148 ? 14.067 12.753 20.798 1.00 36.09 148 TYR C O 1
ATOM 7616 N N . GLU C 1 149 ? 12.549 11.426 21.798 1.00 38.81 149 GLU C N 1
ATOM 7617 C CA . GLU C 1 149 ? 11.391 12.162 21.276 1.00 41.92 149 GLU C CA 1
ATOM 7618 C C . GLU C 1 149 ? 11.393 13.637 21.626 1.00 43.85 149 GLU C C 1
ATOM 7619 O O . GLU C 1 149 ? 11.013 14.473 20.810 1.00 48.86 149 GLU C O 1
ATOM 7625 N N . TYR C 1 150 ? 11.817 13.964 22.839 1.00 42.52 150 TYR C N 1
ATOM 7626 C CA . TYR C 1 150 ? 11.753 15.348 23.276 1.00 43.99 150 TYR C CA 1
ATOM 7627 C C . TYR C 1 150 ? 13.103 16.061 23.116 1.00 42.78 150 TYR C C 1
ATOM 7628 O O . TYR C 1 150 ? 13.308 17.137 23.644 1.00 54.45 150 TYR C O 1
ATOM 7637 N N . GLY C 1 151 ? 14.015 15.465 22.361 1.00 44.17 151 GLY C N 1
ATOM 7638 C CA . GLY C 1 151 ? 15.295 16.089 22.078 1.00 38.51 151 GLY C CA 1
ATOM 7639 C C . GLY C 1 151 ? 16.490 15.211 22.412 1.00 42.20 151 GLY C C 1
ATOM 7640 O O . GLY C 1 151 ? 16.365 14.006 22.596 1.00 42.24 151 GLY C O 1
ATOM 7641 N N . TYR C 1 152 ? 17.662 15.827 22.516 1.00 43.26 152 TYR C N 1
ATOM 7642 C CA . TYR C 1 152 ? 18.896 15.090 22.750 1.00 35.15 152 TYR C CA 1
ATOM 7643 C C . TYR C 1 152 ? 19.175 14.833 24.230 1.00 40.72 152 TYR C C 1
ATOM 7644 O O . TYR C 1 152 ? 19.271 15.775 25.032 1.00 42.75 152 TYR C O 1
ATOM 7653 N N . ARG C 1 153 ? 19.322 13.562 24.591 1.00 34.98 153 ARG C N 1
ATOM 7654 C CA . ARG C 1 153 ? 19.930 13.227 25.872 1.00 38.59 153 ARG C CA 1
ATOM 7655 C C . ARG C 1 153 ? 21.449 13.400 25.758 1.00 43.16 153 ARG C C 1
ATOM 7656 O O . ARG C 1 153 ? 21.980 13.504 24.656 1.00 42.42 153 ARG C O 1
ATOM 7664 N N . GLU C 1 154 ? 22.151 13.434 26.886 1.00 43.25 154 GLU C N 1
ATOM 7665 C CA . GLU C 1 154 ? 23.463 14.076 26.899 1.00 40.93 154 GLU C CA 1
ATOM 7666 C C . GLU C 1 154 ? 24.622 13.267 27.456 1.00 42.07 154 GLU C C 1
ATOM 7667 O O . GLU C 1 154 ? 25.747 13.421 26.993 1.00 42.03 154 GLU C O 1
ATOM 7673 N N . ALA C 1 155 ? 24.372 12.424 28.449 1.00 38.57 155 ALA C N 1
ATOM 7674 C CA . ALA C 1 155 ? 25.467 11.676 29.044 1.00 36.85 155 ALA C CA 1
ATOM 7675 C C . ALA C 1 155 ? 25.195 10.178 29.150 1.00 40.46 155 ALA C C 1
ATOM 7676 O O . ALA C 1 155 ? 24.181 9.750 29.686 1.00 41.64 155 ALA C O 1
ATOM 7678 N N . PHE C 1 156 ? 26.147 9.402 28.644 1.00 39.80 156 PHE C N 1
ATOM 7679 C CA . PHE C 1 156 ? 26.058 7.958 28.568 1.00 41.90 156 PHE C CA 1
ATOM 7680 C C . PHE C 1 156 ? 27.422 7.399 28.891 1.00 39.60 156 PHE C C 1
ATOM 7681 O O . PHE C 1 156 ? 28.422 8.119 28.805 1.00 40.71 156 PHE C O 1
ATOM 7689 N N . ASP C 1 157 ? 27.462 6.121 29.258 1.00 35.67 157 ASP C N 1
ATOM 7690 C CA . ASP C 1 157 ? 28.723 5.386 29.294 1.00 41.19 157 ASP C CA 1
ATOM 7691 C C . ASP C 1 157 ? 29.098 4.958 27.879 1.00 41.59 157 ASP C C 1
ATOM 7692 O O . ASP C 1 157 ? 28.444 5.349 26.913 1.00 41.00 157 ASP C O 1
ATOM 7697 N N . ARG C 1 158 ? 30.152 4.162 27.756 1.00 42.24 158 ARG C N 1
ATOM 7698 C CA . ARG C 1 158 ? 30.663 3.821 26.436 1.00 43.46 158 ARG C CA 1
ATOM 7699 C C . ARG C 1 158 ? 29.589 3.219 25.510 1.00 46.48 158 ARG C C 1
ATOM 7700 O O . ARG C 1 158 ? 29.550 3.512 24.305 1.00 40.44 158 ARG C O 1
ATOM 7708 N N . GLN C 1 159 ? 28.715 2.396 26.091 1.00 45.83 159 GLN C N 1
ATOM 7709 C CA . GLN C 1 159 ? 27.724 1.626 25.339 1.00 46.42 159 GLN C CA 1
ATOM 7710 C C . GLN C 1 159 ? 26.359 2.313 25.246 1.00 49.78 159 GLN C C 1
ATOM 7711 O O . GLN C 1 159 ? 25.357 1.664 24.945 1.00 48.26 159 GLN C O 1
ATOM 7717 N N . TRP C 1 160 ? 26.320 3.616 25.521 1.00 45.01 160 TRP C N 1
ATOM 7718 C CA . TRP C 1 160 ? 25.094 4.406 25.398 1.00 40.75 160 TRP C CA 1
ATOM 7719 C C . TRP C 1 160 ? 24.075 4.138 26.494 1.00 40.28 160 TRP C C 1
ATOM 7720 O O . TRP C 1 160 ? 22.911 4.482 26.351 1.00 42.84 160 TRP C O 1
ATOM 7731 N N . ARG C 1 161 ? 24.499 3.531 27.592 1.00 40.19 161 ARG C N 1
ATOM 7732 C CA . ARG C 1 161 ? 23.633 3.486 28.763 1.00 40.98 161 ARG C CA 1
ATOM 7733 C C . ARG C 1 161 ? 23.664 4.853 29.437 1.00 43.95 161 ARG C C 1
ATOM 7734 O O . ARG C 1 161 ? 24.725 5.443 29.617 1.00 44.15 161 ARG C O 1
ATOM 7742 N N . LEU C 1 162 ? 22.495 5.362 29.798 1.00 44.44 162 LEU C N 1
ATOM 7743 C CA . LEU C 1 162 ? 22.396 6.702 30.350 1.00 46.53 162 LEU C CA 1
ATOM 7744 C C . LEU C 1 162 ? 23.036 6.794 31.733 1.00 46.76 162 LEU C C 1
ATOM 7745 O O . LEU C 1 162 ? 22.798 5.944 32.594 1.00 45.94 162 LEU C O 1
ATOM 7750 N N . VAL C 1 163 ? 23.859 7.819 31.939 1.00 46.51 163 VAL C N 1
ATOM 7751 C CA . VAL C 1 163 ? 24.303 8.170 33.292 1.00 50.81 163 VAL C CA 1
ATOM 7752 C C . VAL C 1 163 ? 24.042 9.642 33.634 1.00 46.02 163 VAL C C 1
ATOM 7753 O O . VAL C 1 163 ? 23.386 10.361 32.879 1.00 47.22 163 VAL C O 1
ATOM 7757 N N . ASP C 1 164 ? 24.549 10.085 34.777 1.00 46.51 164 ASP C N 1
ATOM 7758 C CA . ASP C 1 164 ? 24.279 11.449 35.243 1.00 54.12 164 ASP C CA 1
ATOM 7759 C C . ASP C 1 164 ? 25.031 12.550 34.484 1.00 51.82 164 ASP C C 1
ATOM 7760 O O . ASP C 1 164 ? 26.238 12.466 34.271 1.00 52.53 164 ASP C O 1
ATOM 7765 N N . ASN C 1 165 ? 24.311 13.590 34.082 1.00 54.85 165 ASN C N 1
ATOM 7766 C CA . ASN C 1 165 ? 24.931 14.691 33.360 1.00 50.60 165 ASN C CA 1
ATOM 7767 C C . ASN C 1 165 ? 25.725 15.617 34.291 1.00 55.88 165 ASN C C 1
ATOM 7768 O O . ASN C 1 165 ? 25.383 16.788 34.466 1.00 64.17 165 ASN C O 1
ATOM 7773 N N . GLU C 1 166 ? 26.767 15.075 34.913 1.00 55.21 166 GLU C N 1
ATOM 7774 C CA . GLU C 1 166 ? 27.807 15.899 35.521 1.00 65.88 166 GLU C CA 1
ATOM 7775 C C . GLU C 1 166 ? 28.597 16.489 34.361 1.00 69.83 166 GLU C C 1
ATOM 7776 O O . GLU C 1 166 ? 28.035 16.734 33.299 1.00 80.76 166 GLU C O 1
ATOM 7782 N N . ALA C 1 167 ? 29.894 16.700 34.516 1.00 63.61 167 ALA C N 1
ATOM 7783 C CA . ALA C 1 167 ? 30.639 17.288 33.404 1.00 73.64 167 ALA C CA 1
ATOM 7784 C C . ALA C 1 167 ? 30.071 18.662 33.034 1.00 69.29 167 ALA C C 1
ATOM 7785 O O . ALA C 1 167 ? 30.736 19.680 33.222 1.00 69.40 167 ALA C O 1
ATOM 7787 N N . LEU C 1 168 ? 28.840 18.683 32.517 1.00 68.05 168 LEU C N 1
ATOM 7788 C CA . LEU C 1 168 ? 28.173 19.932 32.128 1.00 63.06 168 LEU C CA 1
ATOM 7789 C C . LEU C 1 168 ? 27.341 20.588 33.234 1.00 60.83 168 LEU C C 1
ATOM 7790 O O . LEU C 1 168 ? 26.708 21.616 33.004 1.00 55.99 168 LEU C O 1
ATOM 7795 N N . SER C 1 169 ? 27.349 20.008 34.428 1.00 60.82 169 SER C N 1
ATOM 7796 C CA . SER C 1 169 ? 26.496 20.493 35.505 1.00 63.03 169 SER C CA 1
ATOM 7797 C C . SER C 1 169 ? 27.154 21.561 36.384 1.00 61.50 169 SER C C 1
ATOM 7798 O O . SER C 1 169 ? 28.379 21.642 36.464 1.00 61.09 169 SER C O 1
ATOM 7801 N N . GLU C 1 170 ? 26.317 22.375 37.031 1.00 65.69 170 GLU C N 1
ATOM 7802 C CA . GLU C 1 170 ? 26.748 23.387 38.004 1.00 69.32 170 GLU C CA 1
ATOM 7803 C C . GLU C 1 170 ? 25.934 23.299 39.318 1.00 72.03 170 GLU C C 1
ATOM 7804 O O . GLU C 1 170 ? 24.697 23.307 39.294 1.00 67.25 170 GLU C O 1
ATOM 7810 N N . ASN C 1 171 ? 26.640 23.239 40.455 1.00 77.09 171 ASN C N 1
ATOM 7811 C CA . ASN C 1 171 ? 26.057 22.835 41.755 1.00 72.93 171 ASN C CA 1
ATOM 7812 C C . ASN C 1 171 ? 25.116 21.632 41.633 1.00 79.40 171 ASN C C 1
ATOM 7813 O O . ASN C 1 171 ? 25.560 20.481 41.617 1.00 75.40 171 ASN C O 1
ATOM 7818 N N . GLY C 1 172 ? 23.818 21.919 41.528 1.00 77.26 172 GLY C N 1
ATOM 7819 C CA . GLY C 1 172 ? 22.806 20.904 41.291 1.00 77.49 172 GLY C CA 1
ATOM 7820 C C . GLY C 1 172 ? 22.826 20.330 39.883 1.00 76.59 172 GLY C C 1
ATOM 7821 O O . GLY C 1 172 ? 22.328 20.933 38.924 1.00 72.79 172 GLY C O 1
ATOM 7822 N N . LEU C 1 173 ? 23.400 19.139 39.769 1.00 79.23 173 LEU C N 1
ATOM 7823 C CA . LEU C 1 173 ? 23.553 18.468 38.475 1.00 83.23 173 LEU C CA 1
ATOM 7824 C C . LEU C 1 173 ? 22.212 18.139 37.836 1.00 82.03 173 LEU C C 1
ATOM 7825 O O . LEU C 1 173 ? 22.164 17.694 36.676 1.00 79.64 173 LEU C O 1
ATOM 7830 N N . LYS C 1 174 ? 21.135 18.366 38.595 1.00 74.57 174 LYS C N 1
ATOM 7831 C CA . LYS C 1 174 ? 19.786 17.907 38.226 1.00 80.52 174 LYS C CA 1
ATOM 7832 C C . LYS C 1 174 ? 19.502 18.073 36.726 1.00 83.16 174 LYS C C 1
ATOM 7833 O O . LYS C 1 174 ? 18.448 17.625 36.222 1.00 76.15 174 LYS C O 1
ATOM 7839 N N . ALA C 1 175 ? 20.452 18.725 36.046 1.00 71.71 175 ALA C N 1
ATOM 7840 C CA . ALA C 1 175 ? 20.447 18.928 34.612 1.00 59.98 175 ALA C CA 1
ATOM 7841 C C . ALA C 1 175 ? 20.511 17.606 33.861 1.00 62.31 175 ALA C C 1
ATOM 7842 O O . ALA C 1 175 ? 21.545 16.944 33.854 1.00 64.18 175 ALA C O 1
ATOM 7844 N N . ASP C 1 176 ? 19.388 17.217 33.257 1.00 58.54 176 ASP C N 1
ATOM 7845 C CA . ASP C 1 176 ? 19.362 16.124 32.289 1.00 55.07 176 ASP C CA 1
ATOM 7846 C C . ASP C 1 176 ? 19.658 16.713 30.926 1.00 53.94 176 ASP C C 1
ATOM 7847 O O . ASP C 1 176 ? 20.411 16.143 30.138 1.00 57.40 176 ASP C O 1
ATOM 7852 N N . LYS C 1 177 ? 19.033 17.846 30.634 1.00 48.27 177 LYS C N 1
ATOM 7853 C CA . LYS C 1 177 ? 19.304 18.539 29.389 1.00 46.76 177 LYS C CA 1
ATOM 7854 C C . LYS C 1 177 ? 19.909 19.916 29.658 1.00 48.74 177 LYS C C 1
ATOM 7855 O O . LYS C 1 177 ? 19.663 20.522 30.708 1.00 46.69 177 LYS C O 1
ATOM 7861 N N . THR C 1 178 ? 20.726 20.391 28.721 1.00 46.42 178 THR C N 1
ATOM 7862 C CA . THR C 1 178 ? 21.380 21.691 28.848 1.00 44.40 178 THR C CA 1
ATOM 7863 C C . THR C 1 178 ? 21.222 22.501 27.559 1.00 46.99 178 THR C C 1
ATOM 7864 O O . THR C 1 178 ? 21.011 21.926 26.489 1.00 43.95 178 THR C O 1
ATOM 7868 N N . MET C 1 179 ? 21.300 23.830 27.659 1.00 44.17 179 MET C N 1
ATOM 7869 C CA . MET C 1 179 ? 21.331 24.651 26.462 1.00 44.40 179 MET C CA 1
ATOM 7870 C C . MET C 1 179 ? 22.718 24.546 25.851 1.00 43.60 179 MET C C 1
ATOM 7871 O O . MET C 1 179 ? 22.862 24.570 24.635 1.00 45.75 179 MET C O 1
ATOM 7876 N N . ASN C 1 180 ? 23.728 24.399 26.703 1.00 42.76 180 ASN C N 1
ATOM 7877 C CA . ASN C 1 180 ? 25.096 24.126 26.259 1.00 46.14 180 ASN C CA 1
ATOM 7878 C C . ASN C 1 180 ? 25.201 23.078 25.130 1.00 43.67 180 ASN C C 1
ATOM 7879 O O . ASN C 1 180 ? 25.831 23.304 24.100 1.00 43.03 180 ASN C O 1
ATOM 7884 N N . ALA C 1 181 ? 24.587 21.924 25.324 1.00 46.25 181 ALA C N 1
ATOM 7885 C CA . ALA C 1 181 ? 24.696 20.871 24.333 1.00 43.66 181 ALA C CA 1
ATOM 7886 C C . ALA C 1 181 ? 23.982 21.278 23.052 1.00 37.34 181 ALA C C 1
ATOM 7887 O O . ALA C 1 181 ? 24.488 21.079 21.950 1.00 36.74 181 ALA C O 1
ATOM 7889 N N . ILE C 1 182 ? 22.793 21.846 23.203 1.00 39.42 182 ILE C N 1
ATOM 7890 C CA . ILE C 1 182 ? 22.028 22.287 22.046 1.00 42.20 182 ILE C CA 1
ATOM 7891 C C . ILE C 1 182 ? 22.857 23.274 21.221 1.00 43.84 182 ILE C C 1
ATOM 7892 O O . ILE C 1 182 ? 22.999 23.127 20.010 1.00 41.75 182 ILE C O 1
ATOM 7897 N N . LEU C 1 183 ? 23.428 24.252 21.918 1.00 41.53 183 LEU C N 1
ATOM 7898 C CA . LEU C 1 183 ? 24.250 25.294 21.342 1.00 39.31 183 LEU C CA 1
ATOM 7899 C C . LEU C 1 183 ? 25.440 24.760 20.545 1.00 40.05 183 LEU C C 1
ATOM 7900 O O . LEU C 1 183 ? 25.771 25.274 19.470 1.00 39.15 183 LEU C O 1
ATOM 7905 N N . HIS C 1 184 ? 26.095 23.742 21.076 1.00 36.28 184 HIS C N 1
ATOM 7906 C CA . HIS C 1 184 ? 27.301 23.237 20.448 1.00 39.71 184 HIS C CA 1
ATOM 7907 C C . HIS C 1 184 ? 27.013 22.234 19.336 1.00 42.18 184 HIS C C 1
ATOM 7908 O O . HIS C 1 184 ? 27.816 22.068 18.419 1.00 42.18 184 HIS C O 1
ATOM 7915 N N . LEU C 1 185 ? 25.843 21.607 19.397 1.00 38.38 185 LEU C N 1
ATOM 7916 C CA . LEU C 1 185 ? 25.308 20.876 18.251 1.00 41.38 185 LEU C CA 1
ATOM 7917 C C . LEU C 1 185 ? 25.041 21.797 17.056 1.00 42.02 185 LEU C C 1
ATOM 7918 O O . LEU C 1 185 ? 25.387 21.471 15.920 1.00 42.19 185 LEU C O 1
ATOM 7923 N N . ILE C 1 186 ? 24.379 22.923 17.323 1.00 36.47 186 ILE C N 1
ATOM 7924 C CA . ILE C 1 186 ? 24.158 23.963 16.330 1.00 41.73 186 ILE C CA 1
ATOM 7925 C C . ILE C 1 186 ? 25.515 24.399 15.752 1.00 41.12 186 ILE C C 1
ATOM 7926 O O . ILE C 1 186 ? 25.710 24.465 14.534 1.00 40.28 186 ILE C O 1
ATOM 7931 N N . GLU C 1 187 ? 26.454 24.685 16.643 1.00 38.90 187 GLU C N 1
ATOM 7932 C CA . GLU C 1 187 ? 27.760 25.167 16.242 1.00 44.42 187 GLU C CA 1
ATOM 7933 C C . GLU C 1 187 ? 28.452 24.161 15.314 1.00 46.69 187 GLU C C 1
ATOM 7934 O O . GLU C 1 187 ? 29.016 24.539 14.279 1.00 43.86 187 GLU C O 1
ATOM 7940 N N . ALA C 1 188 ? 28.388 22.881 15.687 1.00 48.39 188 ALA C N 1
ATOM 7941 C CA . ALA C 1 188 ? 29.009 21.799 14.920 1.00 40.45 188 ALA C CA 1
ATOM 7942 C C . ALA C 1 188 ? 28.251 21.486 13.634 1.00 43.58 188 ALA C C 1
ATOM 7943 O O . ALA C 1 188 ? 28.855 21.366 12.571 1.00 45.60 188 ALA C O 1
ATOM 7945 N N . TYR C 1 189 ? 26.933 21.342 13.718 1.00 40.65 189 TYR C N 1
ATOM 7946 C CA . TYR C 1 189 ? 26.164 21.012 12.519 1.00 43.62 189 TYR C CA 1
ATOM 7947 C C . TYR C 1 189 ? 26.249 22.115 11.466 1.00 42.14 189 TYR C C 1
ATOM 7948 O O . TYR C 1 189 ? 26.106 21.844 10.270 1.00 42.61 189 TYR C O 1
ATOM 7957 N N . THR C 1 190 ? 26.477 23.347 11.916 1.00 43.03 190 THR C N 1
ATOM 7958 C CA . THR C 1 190 ? 26.697 24.468 10.999 1.00 46.10 190 THR C CA 1
ATOM 7959 C C . THR C 1 190 ? 27.939 24.227 10.137 1.00 37.61 190 THR C C 1
ATOM 7960 O O . THR C 1 190 ? 27.880 24.350 8.925 1.00 40.88 190 THR C O 1
ATOM 7964 N N . GLU C 1 191 ? 29.055 23.876 10.766 1.00 37.96 191 GLU C N 1
ATOM 7965 C CA . GLU C 1 191 ? 30.304 23.652 10.045 1.00 47.76 191 GLU C CA 1
ATOM 7966 C C . GLU C 1 191 ? 30.189 22.470 9.066 1.00 47.67 191 GLU C C 1
ATOM 7967 O O . GLU C 1 191 ? 30.648 22.559 7.923 1.00 45.57 191 GLU C O 1
ATOM 7973 N N . LEU C 1 192 ? 29.580 21.376 9.525 1.00 45.03 192 LEU C N 1
ATOM 7974 C CA . LEU C 1 192 ? 29.327 20.204 8.691 1.00 46.51 192 LEU C CA 1
ATOM 7975 C C . LEU C 1 192 ? 28.515 20.575 7.450 1.00 46.75 192 LEU C C 1
ATOM 7976 O O . LEU C 1 192 ? 28.752 20.051 6.352 1.00 44.14 192 LEU C O 1
ATOM 7981 N N . TYR C 1 193 ? 27.547 21.467 7.624 1.00 40.10 193 TYR C N 1
ATOM 7982 C CA . TYR C 1 193 ? 26.745 21.899 6.497 1.00 43.79 193 TYR C CA 1
ATOM 7983 C C . TYR C 1 193 ? 27.486 22.916 5.604 1.00 48.07 193 TYR C C 1
ATOM 7984 O O . TYR C 1 193 ? 27.342 22.908 4.378 1.00 47.34 193 TYR C O 1
ATOM 7993 N N . LYS C 1 194 ? 28.301 23.771 6.208 1.00 45.56 194 LYS C N 1
ATOM 7994 C CA . LYS C 1 194 ? 29.065 24.730 5.425 1.00 50.87 194 LYS C CA 1
ATOM 7995 C C . LYS C 1 194 ? 30.001 23.984 4.470 1.00 53.27 194 LYS C C 1
ATOM 7996 O O . LYS C 1 194 ? 30.395 24.513 3.424 1.00 52.62 194 LYS C O 1
ATOM 8002 N N . ALA C 1 195 ? 30.329 22.747 4.832 1.00 45.95 195 ALA C N 1
ATOM 8003 C CA . ALA C 1 195 ? 31.389 21.997 4.168 1.00 47.59 195 ALA C CA 1
ATOM 8004 C C . ALA C 1 195 ? 30.916 20.926 3.197 1.00 53.40 195 ALA C C 1
ATOM 8005 O O . ALA C 1 195 ? 31.746 20.268 2.566 1.00 59.60 195 ALA C O 1
ATOM 8007 N N . ASP C 1 196 ? 29.608 20.714 3.083 1.00 51.53 196 ASP C N 1
ATOM 8008 C CA . ASP C 1 196 ? 29.138 19.604 2.264 1.00 45.33 196 ASP C CA 1
ATOM 8009 C C . ASP C 1 196 ? 27.670 19.707 1.912 1.00 46.73 196 ASP C C 1
ATOM 8010 O O . ASP C 1 196 ? 27.177 18.927 1.104 1.00 46.54 196 ASP C O 1
ATOM 8015 N N . GLY C 1 197 ? 26.985 20.670 2.528 1.00 48.08 197 GLY C N 1
ATOM 8016 C CA . GLY C 1 197 ? 25.599 20.980 2.216 1.00 47.23 197 GLY C CA 1
ATOM 8017 C C . GLY C 1 197 ? 24.620 19.818 2.250 1.00 50.65 197 GLY C C 1
ATOM 8018 O O . GLY C 1 197 ? 23.656 19.765 1.479 1.00 49.78 197 GLY C O 1
ATOM 8019 N N . ASN C 1 198 ? 24.854 18.869 3.142 1.00 49.42 198 ASN C N 1
ATOM 8020 C CA . ASN C 1 198 ? 23.911 17.780 3.279 1.00 47.67 198 ASN C CA 1
ATOM 8021 C C . ASN C 1 198 ? 22.580 18.276 3.848 1.00 51.54 198 ASN C C 1
ATOM 8022 O O . ASN C 1 198 ? 22.548 18.967 4.860 1.00 50.82 198 ASN C O 1
ATOM 8027 N N . GLU C 1 199 ? 21.478 17.926 3.200 1.00 50.86 199 GLU C N 1
ATOM 8028 C CA . GLU C 1 199 ? 20.184 18.464 3.608 1.00 50.92 199 GLU C CA 1
ATOM 8029 C C . GLU C 1 199 ? 19.600 17.748 4.839 1.00 54.41 199 GLU C C 1
ATOM 8030 O O . GLU C 1 199 ? 18.613 18.196 5.429 1.00 48.96 199 GLU C O 1
ATOM 8036 N N . LYS C 1 200 ? 20.224 16.648 5.245 1.00 53.62 200 LYS C N 1
ATOM 8037 C CA . LYS C 1 200 ? 19.763 15.935 6.432 1.00 55.81 200 LYS C CA 1
ATOM 8038 C C . LYS C 1 200 ? 20.399 16.514 7.694 1.00 54.00 200 LYS C C 1
ATOM 8039 O O . LYS C 1 200 ? 19.845 16.405 8.795 1.00 51.84 200 LYS C O 1
ATOM 8045 N N . VAL C 1 201 ? 21.565 17.131 7.516 1.00 52.16 201 VAL C N 1
ATOM 8046 C CA . VAL C 1 201 ? 22.208 17.882 8.573 1.00 45.28 201 VAL C CA 1
ATOM 8047 C C . VAL C 1 201 ? 21.447 19.178 8.782 1.00 45.59 201 VAL C C 1
ATOM 8048 O O . VAL C 1 201 ? 21.184 19.584 9.907 1.00 46.59 201 VAL C O 1
ATOM 8052 N N . ALA C 1 202 ? 21.091 19.824 7.681 1.00 45.15 202 ALA C N 1
ATOM 8053 C CA . ALA C 1 202 ? 20.297 21.034 7.743 1.00 42.20 202 ALA C CA 1
ATOM 8054 C C . ALA C 1 202 ? 19.048 20.812 8.599 1.00 46.12 202 ALA C C 1
ATOM 8055 O O . ALA C 1 202 ? 18.740 21.606 9.483 1.00 44.87 202 ALA C O 1
ATOM 8057 N N . ASP C 1 203 ? 18.340 19.715 8.341 1.00 54.11 203 ASP C N 1
ATOM 8058 C CA . ASP C 1 203 ? 17.100 19.395 9.049 1.00 47.69 203 ASP C CA 1
ATOM 8059 C C . ASP C 1 203 ? 17.284 19.345 10.567 1.00 48.15 203 ASP C C 1
ATOM 8060 O O . ASP C 1 203 ? 16.504 19.941 11.309 1.00 45.24 203 ASP C O 1
ATOM 8065 N N . ARG C 1 204 ? 18.304 18.622 11.026 1.00 47.09 204 ARG C N 1
ATOM 8066 C CA . ARG C 1 204 ? 18.603 18.553 12.451 1.00 44.22 204 ARG C CA 1
ATOM 8067 C C . ARG C 1 204 ? 18.969 19.948 12.991 1.00 46.59 204 ARG C C 1
ATOM 8068 O O . ARG C 1 204 ? 18.458 20.381 14.027 1.00 44.12 204 ARG C O 1
ATOM 8076 N N . LEU C 1 205 ? 19.860 20.634 12.279 1.00 45.19 205 LEU C N 1
ATOM 8077 C CA . LEU C 1 205 ? 20.245 22.005 12.586 1.00 43.39 205 LEU C CA 1
ATOM 8078 C C . LEU C 1 205 ? 19.021 22.896 12.838 1.00 48.22 205 LEU C C 1
ATOM 8079 O O . LEU C 1 205 ? 18.942 23.578 13.866 1.00 47.01 205 LEU C O 1
ATOM 8084 N N . LYS C 1 206 ? 18.073 22.898 11.901 1.00 49.36 206 LYS C N 1
ATOM 8085 C CA . LYS C 1 206 ? 16.889 23.748 12.025 1.00 48.40 206 LYS C CA 1
ATOM 8086 C C . LYS C 1 206 ? 16.080 23.360 13.264 1.00 50.46 206 LYS C C 1
ATOM 8087 O O . LYS C 1 206 ? 15.488 24.221 13.929 1.00 50.37 206 LYS C O 1
ATOM 8093 N N . PHE C 1 207 ? 16.055 22.061 13.564 1.00 42.15 207 PHE C N 1
ATOM 8094 C CA . PHE C 1 207 ? 15.398 21.565 14.770 1.00 44.41 207 PHE C CA 1
ATOM 8095 C C . PHE C 1 207 ? 16.053 22.104 16.053 1.00 45.16 207 PHE C C 1
ATOM 8096 O O . PHE C 1 207 ? 15.365 22.432 17.017 1.00 47.05 207 PHE C O 1
ATOM 8104 N N . GLN C 1 208 ? 17.378 22.173 16.063 1.00 40.41 208 GLN C N 1
ATOM 8105 C CA . GLN C 1 208 ? 18.104 22.643 17.229 1.00 44.82 208 GLN C CA 1
ATOM 8106 C C . GLN C 1 208 ? 17.919 24.150 17.406 1.00 45.22 208 GLN C C 1
ATOM 8107 O O . GLN C 1 208 ? 17.824 24.649 18.529 1.00 47.78 208 GLN C O 1
ATOM 8113 N N . LEU C 1 209 ? 17.857 24.864 16.288 1.00 44.44 209 LEU C N 1
ATOM 8114 C CA . LEU C 1 209 ? 17.568 26.287 16.292 1.00 41.13 209 LEU C CA 1
ATOM 8115 C C . LEU C 1 209 ? 16.168 26.515 16.857 1.00 46.53 209 LEU C C 1
ATOM 8116 O O . LEU C 1 209 ? 15.939 27.432 17.652 1.00 50.24 209 LEU C O 1
ATOM 8121 N N . GLY C 1 210 ? 15.229 25.673 16.446 1.00 48.15 210 GLY C N 1
ATOM 8122 C CA . GLY C 1 210 ? 13.866 25.776 16.924 1.00 44.06 210 GLY C CA 1
ATOM 8123 C C . GLY C 1 210 ? 13.807 25.582 18.423 1.00 42.69 210 GLY C C 1
ATOM 8124 O O . GLY C 1 210 ? 13.022 26.236 19.105 1.00 45.33 210 GLY C O 1
ATOM 8125 N N . GLN C 1 211 ? 14.638 24.691 18.951 1.00 36.98 211 GLN C N 1
ATOM 8126 C CA . GLN C 1 211 ? 14.623 24.458 20.391 1.00 42.86 211 GLN C CA 1
ATOM 8127 C C . GLN C 1 211 ? 15.117 25.691 21.143 1.00 45.46 211 GLN C C 1
ATOM 8128 O O . GLN C 1 211 ? 14.540 26.061 22.160 1.00 44.64 211 GLN C O 1
ATOM 8134 N N . MET C 1 212 ? 16.171 26.329 20.634 1.00 38.74 212 MET C N 1
ATOM 8135 C CA . MET C 1 212 ? 16.680 27.542 21.267 1.00 47.56 212 MET C CA 1
ATOM 8136 C C . MET C 1 212 ? 15.594 28.611 21.294 1.00 49.20 212 MET C C 1
ATOM 8137 O O . MET C 1 212 ? 15.329 29.192 22.342 1.00 49.04 212 MET C O 1
ATOM 8142 N N . ARG C 1 213 ? 14.961 28.849 20.141 1.00 45.72 213 ARG C N 1
ATOM 8143 C CA . ARG C 1 213 ? 13.960 29.903 20.008 1.00 46.23 213 ARG C CA 1
ATOM 8144 C C . ARG C 1 213 ? 12.666 29.620 20.784 1.00 48.13 213 ARG C C 1
ATOM 8145 O O . ARG C 1 213 ? 12.096 30.519 21.403 1.00 53.32 213 ARG C O 1
ATOM 8153 N N . ASP C 1 2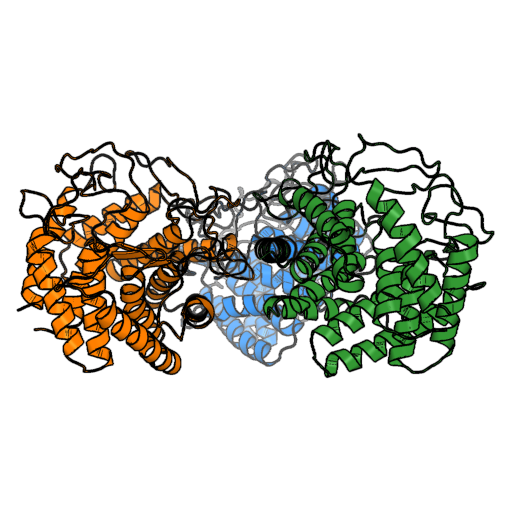14 ? 12.213 28.371 20.773 1.00 47.33 214 ASP C N 1
ATOM 8154 C CA . ASP C 1 214 ? 10.903 28.043 21.327 1.00 46.27 214 ASP C CA 1
ATOM 8155 C C . ASP C 1 214 ? 10.914 27.482 22.749 1.00 51.34 214 ASP C C 1
ATOM 8156 O O . ASP C 1 214 ? 9.864 27.317 23.367 1.00 44.66 214 ASP C O 1
ATOM 8161 N N . ILE C 1 215 ? 12.088 27.179 23.281 1.00 51.96 215 ILE C N 1
ATOM 8162 C CA . ILE C 1 215 ? 12.118 26.589 24.607 1.00 47.70 215 ILE C CA 1
ATOM 8163 C C . ILE C 1 215 ? 13.092 27.280 25.532 1.00 45.02 215 ILE C C 1
ATOM 8164 O O . ILE C 1 215 ? 12.728 27.609 26.659 1.00 45.06 215 ILE C O 1
ATOM 8169 N N . VAL C 1 216 ? 14.328 27.473 25.070 1.00 43.11 216 VAL C N 1
ATOM 8170 C CA . VAL C 1 216 ? 15.386 27.954 25.954 1.00 45.44 216 VAL C CA 1
ATOM 8171 C C . VAL C 1 216 ? 15.357 29.470 26.070 1.00 43.55 216 VAL C C 1
ATOM 8172 O O . VAL C 1 216 ? 15.693 30.033 27.115 1.00 43.73 216 VAL C O 1
ATOM 8176 N N . TYR C 1 217 ? 14.897 30.119 25.010 1.00 42.95 217 TYR C N 1
ATOM 8177 C CA . TYR C 1 217 ? 14.712 31.560 25.025 1.00 46.10 217 TYR C CA 1
ATOM 8178 C C . TYR C 1 217 ? 13.534 31.967 25.892 1.00 45.43 217 TYR C C 1
ATOM 8179 O O . TYR C 1 217 ? 12.416 31.479 25.712 1.00 50.54 217 TYR C O 1
ATOM 8188 N N . THR C 1 218 ? 13.794 32.869 26.829 1.00 44.67 218 THR C N 1
ATOM 8189 C CA . THR C 1 218 ? 12.752 33.437 27.669 1.00 44.28 218 THR C CA 1
ATOM 8190 C C . THR C 1 218 ? 12.357 34.818 27.142 1.00 47.96 218 THR C C 1
ATOM 8191 O O . THR C 1 218 ? 13.049 35.805 27.404 1.00 49.64 218 THR C O 1
ATOM 8195 N N . PRO C 1 219 ? 11.249 34.891 26.386 1.00 46.78 219 PRO C N 1
ATOM 8196 C CA . PRO C 1 219 ? 10.833 36.118 25.687 1.00 46.13 219 PRO C CA 1
ATOM 8197 C C . PRO C 1 219 ? 10.750 37.358 26.571 1.00 54.73 219 PRO C C 1
ATOM 8198 O O . PRO C 1 219 ? 11.212 38.421 26.150 1.00 56.40 219 PRO C O 1
ATOM 8202 N N . ASP C 1 220 ? 10.191 37.236 27.773 1.00 52.28 220 ASP C N 1
ATOM 8203 C CA . ASP C 1 220 ? 9.959 38.424 28.587 1.00 56.43 220 ASP C CA 1
ATOM 8204 C C . ASP C 1 220 ? 11.137 38.872 29.467 1.00 52.20 220 ASP C C 1
ATOM 8205 O O . ASP C 1 220 ? 11.016 39.824 30.218 1.00 54.02 220 ASP C O 1
ATOM 8210 N N . THR C 1 221 ? 12.275 38.199 29.352 1.00 54.91 221 THR C N 1
ATOM 8211 C CA . THR C 1 221 ? 13.499 38.629 30.025 1.00 54.09 221 THR C CA 1
ATOM 8212 C C . THR C 1 221 ? 14.605 38.845 29.016 1.00 50.83 221 THR C C 1
ATOM 8213 O O . THR C 1 221 ? 15.607 39.487 29.321 1.00 48.80 221 THR C O 1
ATOM 8217 N N . ASN C 1 222 ? 14.401 38.289 27.822 1.00 49.22 222 ASN C N 1
ATOM 8218 C CA . ASN C 1 222 ? 15.423 38.187 26.779 1.00 45.65 222 ASN C CA 1
ATOM 8219 C C . ASN C 1 222 ? 16.615 37.363 27.231 1.00 46.61 222 ASN C C 1
ATOM 8220 O O . ASN C 1 222 ? 17.738 37.578 26.775 1.00 48.81 222 ASN C O 1
ATOM 8225 N N . ALA C 1 223 ? 16.369 36.402 28.116 1.00 51.35 223 ALA C N 1
ATOM 8226 C CA . ALA C 1 223 ? 17.443 35.551 28.629 1.00 49.62 223 ALA C CA 1
ATOM 8227 C C . ALA C 1 223 ? 17.378 34.140 28.057 1.00 46.87 223 ALA C C 1
ATOM 8228 O O . ALA C 1 223 ? 16.368 33.741 27.480 1.00 49.78 223 ALA C O 1
ATOM 8230 N N . LEU C 1 224 ? 18.460 33.385 28.210 1.00 43.42 224 LEU C N 1
ATOM 8231 C CA . LEU C 1 224 ? 18.428 31.977 27.849 1.00 42.80 224 LEU C CA 1
ATOM 8232 C C . LEU C 1 224 ? 18.383 31.138 29.120 1.00 42.44 224 LEU C C 1
ATOM 8233 O O . LEU C 1 224 ? 19.128 31.398 30.063 1.00 44.60 224 LEU C O 1
ATOM 8238 N N . LYS C 1 225 ? 17.472 30.168 29.151 1.00 42.27 225 LYS C N 1
ATOM 8239 C CA . LYS C 1 225 ? 17.408 29.187 30.225 1.00 42.00 225 LYS C CA 1
ATOM 8240 C C . LYS C 1 225 ? 18.616 28.257 30.099 1.00 45.36 225 LYS C C 1
ATOM 8241 O O . LYS C 1 225 ? 19.073 27.968 28.985 1.00 46.25 225 LYS C O 1
ATOM 8247 N N . VAL C 1 226 ? 19.131 27.788 31.231 1.00 41.50 226 VAL C N 1
ATOM 8248 C CA . VAL C 1 226 ? 20.410 27.094 31.231 1.00 35.17 226 VAL C CA 1
ATOM 8249 C C . VAL C 1 226 ? 20.286 25.586 31.397 1.00 38.02 226 VAL C C 1
ATOM 8250 O O . VAL C 1 226 ? 20.876 24.836 30.632 1.00 43.75 226 VAL C O 1
ATOM 8254 N N . PHE C 1 227 ? 19.515 25.148 32.388 1.00 41.05 227 PHE C N 1
ATOM 8255 C CA . PHE C 1 227 ? 19.387 23.736 32.725 1.00 36.13 227 PHE C CA 1
ATOM 8256 C C . PHE C 1 227 ? 17.942 23.267 32.707 1.00 37.43 227 PHE C C 1
ATOM 8257 O O . PHE C 1 227 ? 17.045 23.999 33.104 1.00 41.13 227 PHE C O 1
ATOM 8265 N N . PHE C 1 228 ? 17.723 22.043 32.242 1.00 36.59 228 PHE C N 1
ATOM 8266 C CA . PHE C 1 228 ? 16.391 21.445 32.226 1.00 41.58 228 PHE C CA 1
ATOM 8267 C C . PHE C 1 228 ? 16.359 19.976 32.671 1.00 46.34 228 PHE C C 1
ATOM 8268 O O . PHE C 1 228 ? 17.388 19.301 32.766 1.00 44.33 228 PHE C O 1
ATOM 8276 N N . ASP C 1 229 ? 15.143 19.492 32.913 1.00 47.94 229 ASP C N 1
ATOM 8277 C CA . ASP C 1 229 ? 14.889 18.084 33.187 1.00 52.46 229 ASP C CA 1
ATOM 8278 C C . ASP C 1 229 ? 14.345 17.432 31.911 1.00 47.79 229 ASP C C 1
ATOM 8279 O O . ASP C 1 229 ? 14.305 18.061 30.858 1.00 46.71 229 ASP C O 1
ATOM 8284 N N . THR C 1 230 ? 13.910 16.184 32.006 1.00 49.01 230 THR C N 1
ATOM 8285 C CA . THR C 1 230 ? 13.480 15.449 30.819 1.00 52.73 230 THR C CA 1
ATOM 8286 C C . THR C 1 230 ? 12.198 16.017 30.215 1.00 50.53 230 THR C C 1
ATOM 8287 O O . THR C 1 230 ? 11.840 15.701 29.081 1.00 57.80 230 THR C O 1
ATOM 8291 N N . ALA C 1 231 ? 11.531 16.886 30.965 1.00 46.82 231 ALA C N 1
ATOM 8292 C CA . ALA C 1 231 ? 10.270 17.473 30.526 1.00 45.30 231 ALA C CA 1
ATOM 8293 C C . ALA C 1 231 ? 10.510 18.849 29.923 1.00 51.62 231 ALA C C 1
ATOM 8294 O O . ALA C 1 231 ? 9.558 19.568 29.572 1.00 50.26 231 ALA C O 1
ATOM 8296 N N . PHE C 1 232 ? 11.793 19.192 29.796 1.00 50.10 232 PHE C N 1
ATOM 8297 C CA . PHE C 1 232 ? 12.228 20.523 29.376 1.00 49.58 232 PHE C CA 1
ATOM 8298 C C . PHE C 1 232 ? 11.663 21.613 30.280 1.00 48.05 232 PHE C C 1
ATOM 8299 O O . PHE C 1 232 ? 11.366 22.710 29.833 1.00 49.38 232 PHE C O 1
ATOM 8307 N N . ASN C 1 233 ? 11.502 21.277 31.553 1.00 46.55 233 ASN C N 1
ATOM 8308 C CA . ASN C 1 233 ? 11.191 22.252 32.570 1.00 42.03 233 ASN C CA 1
ATOM 8309 C C . ASN C 1 233 ? 12.466 22.674 33.265 1.00 42.26 233 ASN C C 1
ATOM 8310 O O . ASN C 1 233 ? 13.418 21.909 33.362 1.00 43.87 233 ASN C O 1
ATOM 8315 N N . LEU C 1 234 ? 12.467 23.905 33.751 1.00 41.32 234 LEU C N 1
ATOM 8316 C CA . LEU C 1 234 ? 13.682 24.561 34.187 1.00 37.83 234 LEU C CA 1
ATOM 8317 C C . LEU C 1 234 ? 14.189 23.998 35.499 1.00 42.31 234 LEU C C 1
ATOM 8318 O O . LEU C 1 234 ? 13.403 23.671 36.385 1.00 46.76 234 LEU C O 1
ATOM 8323 N N . VAL C 1 235 ? 15.508 23.879 35.614 1.00 46.14 235 VAL C N 1
ATOM 8324 C CA . VAL C 1 235 ? 16.148 23.388 36.833 1.00 44.98 235 VAL C CA 1
ATOM 8325 C C . VAL C 1 235 ? 17.130 24.441 37.328 1.00 44.94 235 VAL C C 1
ATOM 8326 O O . VAL C 1 235 ? 18.125 24.727 36.664 1.00 48.18 235 VAL C O 1
ATOM 8330 N N . GLY C 1 236 ? 16.842 25.022 38.488 1.00 44.02 236 GLY C N 1
ATOM 8331 C CA . GLY C 1 236 ? 17.656 26.096 39.032 1.00 35.20 236 GLY C CA 1
ATOM 8332 C C . GLY C 1 236 ? 17.311 27.442 38.421 1.00 41.86 236 GLY C C 1
ATOM 8333 O O . GLY C 1 236 ? 16.325 27.582 37.688 1.00 43.62 236 GLY C O 1
ATOM 8334 N N . ASP C 1 237 ? 18.130 28.440 38.728 1.00 43.10 237 ASP C N 1
ATOM 8335 C CA . ASP C 1 237 ? 17.921 29.803 38.230 1.00 44.02 237 ASP C CA 1
ATOM 8336 C C . ASP C 1 237 ? 19.286 30.403 37.872 1.00 43.77 237 ASP C C 1
ATOM 8337 O O . ASP C 1 237 ? 19.866 31.206 38.610 1.00 42.80 237 ASP C O 1
ATOM 8342 N N . ILE C 1 238 ? 19.814 29.963 36.742 1.00 41.04 238 ILE C N 1
ATOM 8343 C CA . ILE C 1 238 ? 21.110 30.409 36.301 1.00 38.44 238 ILE C CA 1
ATOM 8344 C C . ILE C 1 238 ? 20.916 31.212 35.033 1.00 42.39 238 ILE C C 1
ATOM 8345 O O . ILE C 1 238 ? 20.134 30.845 34.151 1.00 40.99 238 ILE C O 1
ATOM 8350 N N . HIS C 1 239 ? 21.624 32.331 34.975 1.00 42.06 239 HIS C N 1
ATOM 8351 C CA . HIS C 1 239 ? 21.744 33.123 33.768 1.00 43.45 239 HIS C CA 1
ATOM 8352 C C . HIS C 1 239 ? 23.244 33.184 33.465 1.00 43.33 239 HIS C C 1
ATOM 8353 O O . HIS C 1 239 ? 24.034 33.751 34.228 1.00 42.36 239 HIS C O 1
ATOM 8360 N N . SER C 1 240 ? 23.646 32.555 32.374 1.00 43.53 240 SER C N 1
ATOM 8361 C CA . SER C 1 240 ? 25.049 32.534 32.015 1.00 43.27 240 SER C CA 1
ATOM 8362 C C . SER C 1 240 ? 25.285 33.575 30.935 1.00 44.51 240 SER C C 1
ATOM 8363 O O . SER C 1 240 ? 24.851 33.419 29.780 1.00 41.56 240 SER C O 1
ATOM 8366 N N . TYR C 1 241 ? 25.958 34.650 31.331 1.00 42.35 241 TYR C N 1
ATOM 8367 C CA . TYR C 1 241 ? 26.129 35.797 30.456 1.00 42.74 241 TYR C CA 1
ATOM 8368 C C . TYR C 1 241 ? 26.952 35.427 29.206 1.00 39.70 241 TYR C C 1
ATOM 8369 O O . TYR C 1 241 ? 26.618 35.835 28.090 1.00 34.47 241 TYR C O 1
ATOM 8378 N N . GLY C 1 242 ? 27.992 34.616 29.403 1.00 41.24 242 GLY C N 1
ATOM 8379 C CA . GLY C 1 242 ? 28.842 34.138 28.328 1.00 34.83 242 GLY C CA 1
ATOM 8380 C C . GLY C 1 242 ? 28.108 33.307 27.290 1.00 41.22 242 GLY C C 1
ATOM 8381 O O . GLY C 1 242 ? 28.256 33.545 26.087 1.00 40.56 242 GLY C O 1
ATOM 8382 N N . HIS C 1 243 ? 27.311 32.332 27.733 1.00 43.46 243 HIS C N 1
ATOM 8383 C CA . HIS C 1 243 ? 26.556 31.501 26.786 1.00 38.03 243 HIS C CA 1
ATOM 8384 C C . HIS C 1 243 ? 25.546 32.304 25.983 1.00 40.48 243 HIS C C 1
ATOM 8385 O O . HIS C 1 243 ? 25.385 32.080 24.789 1.00 40.64 243 HIS C O 1
ATOM 8392 N N . ASP C 1 244 ? 24.863 33.232 26.646 1.00 41.42 244 ASP C N 1
ATOM 8393 C CA . ASP C 1 244 ? 23.901 34.091 25.975 1.00 40.89 244 ASP C CA 1
ATOM 8394 C C . ASP C 1 244 ? 24.577 34.802 24.799 1.00 44.61 244 ASP C C 1
ATOM 8395 O O . ASP C 1 244 ? 24.130 34.685 23.656 1.00 47.04 244 ASP C O 1
ATOM 8400 N N . ILE C 1 245 ? 25.644 35.546 25.084 1.00 38.15 245 ILE C N 1
ATOM 8401 C CA . ILE C 1 245 ? 26.271 36.381 24.069 1.00 42.53 245 ILE C CA 1
ATOM 8402 C C . ILE C 1 245 ? 26.893 35.522 22.971 1.00 41.47 245 ILE C C 1
ATOM 8403 O O . ILE C 1 245 ? 26.828 35.867 21.789 1.00 40.58 245 ILE C O 1
ATOM 8408 N N . GLU C 1 246 ? 27.489 34.404 23.373 1.00 42.20 246 GLU C N 1
ATOM 8409 C CA . GLU C 1 246 ? 28.022 33.421 22.434 1.00 41.78 246 GLU C CA 1
ATOM 8410 C C . GLU C 1 246 ? 26.921 32.907 21.513 1.00 41.54 246 GLU C C 1
ATOM 8411 O O . GLU C 1 246 ? 27.098 32.781 20.301 1.00 45.73 246 GLU C O 1
ATOM 8417 N N . ALA C 1 247 ? 25.779 32.600 22.103 1.00 38.57 247 ALA C N 1
ATOM 8418 C CA . ALA C 1 247 ? 24.682 32.015 21.361 1.00 41.41 247 ALA C CA 1
ATOM 8419 C C . ALA C 1 247 ? 24.141 32.978 20.308 1.00 43.71 247 ALA C C 1
ATOM 8420 O O . ALA C 1 247 ? 23.576 32.559 19.291 1.00 47.82 247 ALA C O 1
ATOM 8422 N N . THR C 1 248 ? 24.301 34.269 20.537 1.00 40.36 248 THR C N 1
ATOM 8423 C CA . THR C 1 248 ? 23.722 35.221 19.604 1.00 44.27 248 THR C CA 1
ATOM 8424 C C . THR C 1 248 ? 24.401 35.126 18.247 1.00 45.44 248 THR C C 1
ATOM 8425 O O . THR C 1 248 ? 23.737 35.119 17.201 1.00 49.83 248 THR C O 1
ATOM 8429 N N . TRP C 1 249 ? 25.722 35.030 18.246 1.00 40.37 249 TRP C N 1
ATOM 8430 C CA . TRP C 1 249 ? 26.413 35.012 16.957 1.00 46.05 249 TRP C CA 1
ATOM 8431 C C . TRP C 1 249 ? 26.491 33.617 16.289 1.00 47.14 249 TRP C C 1
ATOM 8432 O O . TRP C 1 249 ? 26.398 33.510 15.066 1.00 52.03 249 TRP C O 1
ATOM 8443 N N . LEU C 1 250 ? 26.600 32.561 17.088 1.00 42.40 250 LEU C N 1
ATOM 8444 C CA . LEU C 1 250 ? 26.499 31.213 16.564 1.00 37.49 250 LEU C CA 1
ATOM 8445 C C . LEU C 1 250 ? 25.169 30.995 15.852 1.00 41.74 250 LEU C C 1
ATOM 8446 O O . LEU C 1 250 ? 25.112 30.335 14.814 1.00 40.91 250 LEU C O 1
ATOM 8451 N N . MET C 1 251 ? 24.088 31.529 16.405 1.00 44.59 251 MET C N 1
ATOM 8452 C CA . MET C 1 251 ? 22.775 31.303 15.797 1.00 45.65 251 MET C CA 1
ATOM 8453 C C . MET C 1 251 ? 22.574 32.132 14.529 1.00 46.51 251 MET C C 1
ATOM 8454 O O . MET C 1 251 ? 21.837 31.733 13.625 1.00 47.50 251 MET C O 1
ATOM 8459 N N . ASP C 1 252 ? 23.235 33.284 14.465 1.00 50.10 252 ASP C N 1
ATOM 8460 C CA . ASP C 1 252 ? 23.181 34.125 13.270 1.00 50.24 252 ASP C CA 1
ATOM 8461 C C . ASP C 1 252 ? 24.029 33.464 12.193 1.00 49.69 252 ASP C C 1
ATOM 8462 O O . ASP C 1 252 ? 23.615 33.354 11.037 1.00 43.37 252 ASP C O 1
ATOM 8467 N N . ARG C 1 253 ? 25.205 32.996 12.609 1.00 48.91 253 ARG C N 1
ATOM 8468 C CA . ARG C 1 253 ? 26.097 32.209 11.763 1.00 44.16 253 ARG C CA 1
ATOM 8469 C C . ARG C 1 253 ? 25.368 31.033 11.110 1.00 50.91 253 ARG C C 1
ATOM 8470 O O . ARG C 1 253 ? 25.504 30.796 9.908 1.00 52.73 253 ARG C O 1
ATOM 8478 N N . ALA C 1 254 ? 24.597 30.291 11.900 1.00 47.63 254 ALA C N 1
ATOM 8479 C CA . ALA C 1 254 ? 23.941 29.104 11.382 1.00 48.99 254 ALA C CA 1
ATOM 8480 C C . ALA C 1 254 ? 22.868 29.482 10.370 1.00 54.85 254 ALA C C 1
ATOM 8481 O O . ALA C 1 254 ? 22.689 28.786 9.365 1.00 55.88 254 ALA C O 1
ATOM 8483 N N . CYS C 1 255 ? 22.151 30.573 10.629 1.00 48.40 255 CYS C N 1
ATOM 8484 C CA . CYS C 1 255 ? 21.136 31.028 9.682 1.00 50.31 255 CYS C CA 1
ATOM 8485 C C . CYS C 1 255 ? 21.760 31.539 8.390 1.00 50.84 255 CYS C C 1
ATOM 8486 O O . CYS C 1 255 ? 21.199 31.348 7.319 1.00 54.85 255 CYS C O 1
ATOM 8489 N N . ASP C 1 256 ? 22.910 32.199 8.490 1.00 49.36 256 ASP C N 1
ATOM 8490 C CA . ASP C 1 256 ? 23.608 32.679 7.303 1.00 55.30 256 ASP C CA 1
ATOM 8491 C C . ASP C 1 256 ? 23.961 31.496 6.409 1.00 54.90 256 ASP C C 1
ATOM 8492 O O . ASP C 1 256 ? 23.619 31.464 5.220 1.00 53.26 256 ASP C O 1
ATOM 8497 N N . VAL C 1 257 ? 24.648 30.533 7.016 1.00 50.04 257 VAL C N 1
ATOM 8498 C CA . VAL C 1 257 ? 25.074 29.301 6.370 1.00 43.35 257 VAL C CA 1
ATOM 8499 C C . VAL C 1 257 ? 23.923 28.500 5.746 1.00 48.88 257 VAL C C 1
ATOM 8500 O O . VAL C 1 257 ? 24.135 27.739 4.800 1.00 48.58 257 VAL C O 1
ATOM 8504 N N . LEU C 1 258 ? 22.709 28.686 6.255 1.00 50.22 258 LEU C N 1
ATOM 8505 C CA . LEU C 1 258 ? 21.545 27.975 5.731 1.00 51.63 258 LEU C CA 1
ATOM 8506 C C . LEU C 1 258 ? 20.881 28.687 4.558 1.00 57.12 258 LEU C C 1
ATOM 8507 O O . LEU C 1 258 ? 20.348 28.032 3.662 1.00 57.91 258 LEU C O 1
ATOM 8512 N N . GLY C 1 259 ? 20.905 30.019 4.576 1.00 58.15 259 GLY C N 1
ATOM 8513 C CA . GLY C 1 259 ? 20.308 30.819 3.521 1.00 57.72 259 GLY C CA 1
ATOM 8514 C C . GLY C 1 259 ? 18.825 31.137 3.679 1.00 69.03 259 GLY C C 1
ATOM 8515 O O . GLY C 1 259 ? 18.304 32.013 2.989 1.00 69.57 259 GLY C O 1
ATOM 8516 N N . ASP C 1 260 ? 18.136 30.431 4.578 1.00 71.98 260 ASP C N 1
ATOM 8517 C CA . ASP C 1 260 ? 16.705 30.674 4.819 1.00 69.00 260 ASP C CA 1
ATOM 8518 C C . ASP C 1 260 ? 16.499 32.109 5.301 1.00 66.23 260 ASP C C 1
ATOM 8519 O O . ASP C 1 260 ? 16.741 32.417 6.468 1.00 63.45 260 ASP C O 1
ATOM 8524 N N . GLU C 1 261 ? 16.058 32.983 4.399 1.00 67.97 261 GLU C N 1
ATOM 8525 C CA . GLU C 1 261 ? 15.965 34.408 4.715 1.00 71.13 261 GLU C CA 1
ATOM 8526 C C . GLU C 1 261 ? 14.947 34.693 5.819 1.00 65.94 261 GLU C C 1
ATOM 8527 O O . GLU C 1 261 ? 15.051 35.691 6.529 1.00 67.02 261 GLU C O 1
ATOM 8533 N N . ASP C 1 262 ? 13.963 33.815 5.970 1.00 69.62 262 ASP C N 1
ATOM 8534 C CA . ASP C 1 262 ? 12.994 33.946 7.067 1.00 73.06 262 ASP C CA 1
ATOM 8535 C C . ASP C 1 262 ? 13.662 33.787 8.440 1.00 68.81 262 ASP C C 1
ATOM 8536 O O . ASP C 1 262 ? 13.542 34.664 9.312 1.00 61.38 262 ASP C O 1
ATOM 8541 N N . LEU C 1 263 ? 14.353 32.658 8.620 1.00 65.61 263 LEU C N 1
ATOM 8542 C CA . LEU C 1 263 ? 15.138 32.405 9.827 1.00 59.93 263 LEU C CA 1
ATOM 8543 C C . LEU C 1 263 ? 16.144 33.520 10.111 1.00 58.30 263 LEU C C 1
ATOM 8544 O O . LEU C 1 263 ? 16.197 34.038 11.225 1.00 61.27 263 LEU C O 1
ATOM 8549 N N . LYS C 1 264 ? 16.946 33.887 9.117 1.00 56.88 264 LYS C N 1
ATOM 8550 C CA . LYS C 1 264 ? 17.928 34.951 9.311 1.00 57.92 264 LYS C CA 1
ATOM 8551 C C . LYS C 1 264 ? 17.292 36.167 9.965 1.00 52.65 264 LYS C C 1
ATOM 8552 O O . LYS C 1 264 ? 17.831 36.736 10.915 1.00 51.36 264 LYS C O 1
ATOM 8558 N N . LYS C 1 265 ? 16.125 36.537 9.453 1.00 55.58 265 LYS C N 1
ATOM 8559 C CA . LYS C 1 265 ? 15.406 37.704 9.915 1.00 54.87 265 LYS C CA 1
ATOM 8560 C C . LYS C 1 265 ? 14.971 37.438 11.346 1.00 59.19 265 LYS C C 1
ATOM 8561 O O . LYS C 1 265 ? 15.229 38.236 12.252 1.00 61.17 265 LYS C O 1
ATOM 8567 N N . GLN C 1 266 ? 14.329 36.291 11.550 1.00 58.68 266 GLN C N 1
ATOM 8568 C CA . GLN C 1 266 ? 13.759 35.951 12.848 1.00 57.55 266 GLN C CA 1
ATOM 8569 C C . GLN C 1 266 ? 14.828 35.882 13.943 1.00 56.17 266 GLN C C 1
ATOM 8570 O O . GLN C 1 266 ? 14.634 36.376 15.059 1.00 55.68 266 GLN C O 1
ATOM 8576 N N . PHE C 1 267 ? 15.964 35.278 13.613 1.00 48.33 267 PHE C N 1
ATOM 8577 C CA . PHE C 1 267 ? 17.031 35.110 14.589 1.00 53.96 267 PHE C CA 1
ATOM 8578 C C . PHE C 1 267 ? 17.850 36.374 14.805 1.00 53.51 267 PHE C C 1
ATOM 8579 O O . PHE C 1 267 ? 18.331 36.635 15.908 1.00 51.62 267 PHE C O 1
ATOM 8587 N N . ALA C 1 268 ? 18.003 37.163 13.751 1.00 56.42 268 ALA C N 1
ATOM 8588 C CA . ALA C 1 268 ? 18.695 38.433 13.882 1.00 56.04 268 ALA C CA 1
ATOM 8589 C C . ALA C 1 268 ? 17.960 39.295 14.908 1.00 55.50 268 ALA C C 1
ATOM 8590 O O . ALA C 1 268 ? 18.595 39.917 15.774 1.00 54.28 268 ALA C O 1
ATOM 8592 N N . GLU C 1 269 ? 16.627 39.313 14.819 1.00 52.09 269 GLU C N 1
ATOM 8593 C CA . GLU C 1 269 ? 15.795 40.044 15.782 1.00 57.09 269 GLU C CA 1
ATOM 8594 C C . GLU C 1 269 ? 15.969 39.498 17.193 1.00 55.24 269 GLU C C 1
ATOM 8595 O O . GLU C 1 269 ? 16.338 40.239 18.104 1.00 51.45 269 GLU C O 1
ATOM 8601 N N . MET C 1 270 ? 15.712 38.200 17.363 1.00 53.04 270 MET C N 1
ATOM 8602 C CA . MET C 1 270 ? 15.854 37.564 18.667 1.00 50.89 270 MET C CA 1
ATOM 8603 C C . MET C 1 270 ? 17.249 37.807 19.227 1.00 48.63 270 MET C C 1
ATOM 8604 O O . MET C 1 270 ? 17.400 38.296 20.356 1.00 48.09 270 MET C O 1
ATOM 8609 N N . ASP C 1 271 ? 18.259 37.480 18.426 1.00 42.08 271 ASP C N 1
ATOM 8610 C CA . ASP C 1 271 ? 19.642 37.633 18.843 1.00 46.63 271 ASP C CA 1
ATOM 8611 C C . ASP C 1 271 ? 19.991 39.063 19.274 1.00 51.20 271 ASP C C 1
ATOM 8612 O O . ASP C 1 271 ? 20.727 39.255 20.247 1.00 46.31 271 ASP C O 1
ATOM 8617 N N . LEU C 1 272 ? 19.469 40.058 18.556 1.00 52.00 272 LEU C N 1
ATOM 8618 C CA . LEU C 1 272 ? 19.699 41.456 18.921 1.00 52.87 272 LEU C CA 1
ATOM 8619 C C . LEU C 1 272 ? 19.109 41.798 20.291 1.00 49.33 272 LEU C C 1
ATOM 8620 O O . LEU C 1 272 ? 19.740 42.517 21.083 1.00 50.07 272 LEU C O 1
ATOM 8625 N N . LYS C 1 273 ? 17.915 41.282 20.571 1.00 43.80 273 LYS C N 1
ATOM 8626 C CA . LYS C 1 273 ? 17.280 41.496 21.872 1.00 46.10 273 LYS C CA 1
ATOM 8627 C C . LYS C 1 273 ? 18.150 40.942 22.984 1.00 49.44 273 LYS C C 1
ATOM 8628 O O . LYS C 1 273 ? 18.279 41.542 24.056 1.00 49.68 273 LYS C O 1
ATOM 8634 N N . ILE C 1 274 ? 18.752 39.787 22.717 1.00 48.33 274 ILE C N 1
ATOM 8635 C CA . ILE C 1 274 ? 19.597 39.122 23.696 1.00 43.45 274 ILE C CA 1
ATOM 8636 C C . ILE C 1 274 ? 20.883 39.900 23.870 1.00 45.55 274 ILE C C 1
ATOM 8637 O O . ILE C 1 274 ? 21.348 40.084 25.000 1.00 46.62 274 ILE C O 1
ATOM 8642 N N . SER C 1 275 ? 21.468 40.347 22.757 1.00 45.68 275 SER C N 1
ATOM 8643 C CA . SER C 1 275 ? 22.725 41.099 22.841 1.00 49.07 275 SER C CA 1
ATOM 8644 C C . SER C 1 275 ? 22.533 42.431 23.567 1.00 44.36 275 SER C C 1
ATOM 8645 O O . SER C 1 275 ? 23.317 42.763 24.452 1.00 41.47 275 SER C O 1
ATOM 8648 N N . HIS C 1 276 ? 21.475 43.169 23.227 1.00 46.92 276 HIS C N 1
ATOM 8649 C CA . HIS C 1 276 ? 21.123 44.369 24.003 1.00 48.06 276 HIS C CA 1
ATOM 8650 C C . HIS C 1 276 ? 21.033 44.105 25.502 1.00 46.01 276 HIS C C 1
ATOM 8651 O O . HIS C 1 276 ? 21.718 44.769 26.280 1.00 44.87 276 HIS C O 1
ATOM 8658 N N . ASN C 1 277 ? 20.198 43.133 25.887 1.00 48.72 277 ASN C N 1
ATOM 8659 C CA . ASN C 1 277 ? 20.037 42.719 27.281 1.00 39.61 277 ASN C CA 1
ATOM 8660 C C . ASN C 1 277 ? 21.379 42.476 27.941 1.00 42.62 277 ASN C C 1
ATOM 8661 O O . ASN C 1 277 ? 21.666 43.031 29.004 1.00 44.00 277 ASN C O 1
ATOM 8666 N N . ILE C 1 278 ? 22.221 41.674 27.297 1.00 42.39 278 ILE C N 1
ATOM 8667 C CA . ILE C 1 278 ? 23.532 41.376 27.871 1.00 46.18 278 ILE C CA 1
ATOM 8668 C C . ILE C 1 278 ? 24.381 42.642 27.992 1.00 43.73 278 ILE C C 1
ATOM 8669 O O . ILE C 1 278 ? 25.079 42.836 28.978 1.00 47.98 278 ILE C O 1
ATOM 8674 N N . GLN C 1 279 ? 24.309 43.511 26.993 1.00 45.79 279 GLN C N 1
ATOM 8675 C CA . GLN C 1 279 ? 25.015 44.788 27.066 1.00 52.25 279 GLN C CA 1
ATOM 8676 C C . GLN C 1 279 ? 24.500 45.648 28.231 1.00 48.36 279 GLN C C 1
ATOM 8677 O O . GLN C 1 279 ? 25.281 46.318 28.917 1.00 50.33 279 GLN C O 1
ATOM 8683 N N . ASP C 1 280 ? 23.191 45.615 28.459 1.00 44.51 280 ASP C N 1
ATOM 8684 C CA . ASP C 1 280 ? 22.590 46.364 29.559 1.00 51.65 280 ASP C CA 1
ATOM 8685 C C . ASP C 1 280 ? 22.953 45.789 30.948 1.00 54.78 280 ASP C C 1
ATOM 8686 O O . ASP C 1 280 ? 23.385 46.534 31.834 1.00 54.62 280 ASP C O 1
ATOM 8691 N N . ILE C 1 281 ? 22.811 44.476 31.135 1.00 46.84 281 ILE C N 1
ATOM 8692 C CA . ILE C 1 281 ? 22.816 43.937 32.492 1.00 46.78 281 ILE C CA 1
ATOM 8693 C C . ILE C 1 281 ? 24.101 43.274 32.960 1.00 46.87 281 ILE C C 1
ATOM 8694 O O . ILE C 1 281 ? 24.234 42.977 34.151 1.00 45.62 281 ILE C O 1
ATOM 8699 N N . ALA C 1 282 ? 25.038 43.018 32.054 1.00 45.67 282 ALA C N 1
ATOM 8700 C CA . ALA C 1 282 ? 26.180 42.163 32.412 1.00 44.85 282 ALA C CA 1
ATOM 8701 C C . ALA C 1 282 ? 27.521 42.835 32.181 1.00 48.96 282 ALA C C 1
ATOM 8702 O O . ALA C 1 282 ? 28.547 42.365 32.675 1.00 46.06 282 ALA C O 1
ATOM 8704 N N . LEU C 1 283 ? 27.497 43.920 31.406 1.00 46.51 283 LEU C N 1
ATOM 8705 C CA . LEU C 1 283 ? 28.672 44.743 31.171 1.00 47.01 283 LEU C CA 1
ATOM 8706 C C . LEU C 1 283 ? 28.867 45.736 32.327 1.00 54.04 283 LEU C C 1
ATOM 8707 O O . LEU C 1 283 ? 27.989 46.566 32.626 1.00 49.38 283 LEU C O 1
ATOM 8712 N N . GLU C 1 284 ? 30.015 45.633 32.982 1.00 49.11 284 GLU C N 1
ATOM 8713 C CA . GLU C 1 284 ? 30.259 46.379 34.196 1.00 51.17 284 GLU C CA 1
ATOM 8714 C C . GLU C 1 284 ? 31.742 46.698 34.304 1.00 54.23 284 GLU C C 1
ATOM 8715 O O . GLU C 1 284 ? 32.586 45.812 34.200 1.00 55.15 284 GLU C O 1
ATOM 8721 N N . ASP C 1 285 ? 32.062 47.971 34.494 1.00 56.60 285 ASP C N 1
ATOM 8722 C CA . ASP C 1 285 ? 33.454 48.391 34.612 1.00 58.90 285 ASP C CA 1
ATOM 8723 C C . ASP C 1 285 ? 34.265 48.011 33.371 1.00 57.08 285 ASP C C 1
ATOM 8724 O O . ASP C 1 285 ? 35.472 47.788 33.457 1.00 58.10 285 ASP C O 1
ATOM 8729 N N . GLY C 1 286 ? 33.597 47.937 32.223 1.00 52.38 286 GLY C N 1
ATOM 8730 C CA . GLY C 1 286 ? 34.278 47.723 30.957 1.00 49.44 286 GLY C CA 1
ATOM 8731 C C . GLY C 1 286 ? 34.393 46.269 30.526 1.00 56.97 286 GLY C C 1
ATOM 8732 O O . GLY C 1 286 ? 34.728 45.989 29.376 1.00 57.56 286 GLY C O 1
ATOM 8733 N N . ALA C 1 287 ? 34.115 45.343 31.442 1.00 55.48 287 ALA C N 1
ATOM 8734 C CA . ALA C 1 287 ? 34.209 43.910 31.155 1.00 48.50 287 ALA C CA 1
ATOM 8735 C C . ALA C 1 287 ? 32.885 43.179 31.405 1.00 49.84 287 ALA C C 1
ATOM 8736 O O . ALA C 1 287 ? 31.974 43.710 32.046 1.00 51.36 287 ALA C O 1
ATOM 8738 N N . LEU C 1 288 ? 32.772 41.965 30.875 1.00 48.94 288 LEU C N 1
ATOM 8739 C CA . LEU C 1 288 ? 31.574 41.150 31.067 1.00 45.19 288 LEU C CA 1
ATOM 8740 C C . LEU C 1 288 ? 31.638 40.347 32.358 1.00 45.03 288 LEU C C 1
ATOM 8741 O O . LEU C 1 288 ? 32.652 39.735 32.674 1.00 44.13 288 LEU C O 1
ATOM 8746 N N . ASN C 1 289 ? 30.548 40.371 33.114 1.00 50.23 289 ASN C N 1
ATOM 8747 C CA . ASN C 1 289 ? 30.415 39.539 34.302 1.00 48.17 289 ASN C CA 1
ATOM 8748 C C . ASN C 1 289 ? 30.143 38.101 33.890 1.00 42.50 289 ASN C C 1
ATOM 8749 O O . ASN C 1 289 ? 29.820 37.831 32.728 1.00 42.42 289 ASN C O 1
ATOM 8754 N N . ASN C 1 290 ? 30.260 37.185 34.843 1.00 43.08 290 ASN C N 1
ATOM 8755 C CA . ASN C 1 290 ? 30.135 35.761 34.557 1.00 42.09 290 ASN C CA 1
ATOM 8756 C C . ASN C 1 290 ? 28.702 35.242 34.474 1.00 43.60 290 ASN C C 1
ATOM 8757 O O . ASN C 1 290 ? 28.281 34.730 33.432 1.00 40.47 290 ASN C O 1
ATOM 8762 N N . GLU C 1 291 ? 27.959 35.360 35.572 1.00 44.96 291 GLU C N 1
ATOM 8763 C CA . GLU C 1 291 ? 26.603 34.812 35.622 1.00 46.50 291 GLU C CA 1
ATOM 8764 C C . GLU C 1 291 ? 25.784 35.339 36.788 1.00 43.64 291 GLU C C 1
ATOM 8765 O O . GLU C 1 291 ? 26.318 35.864 37.750 1.00 46.80 291 GLU C O 1
ATOM 8771 N N . ARG C 1 292 ? 24.475 35.193 36.677 1.00 45.06 292 ARG C N 1
ATOM 8772 C CA . ARG C 1 292 ? 23.603 35.286 37.828 1.00 42.74 292 ARG C CA 1
ATOM 8773 C C . ARG C 1 292 ? 23.160 33.875 38.256 1.00 40.96 292 ARG C C 1
ATOM 8774 O O . ARG C 1 292 ? 22.839 33.021 37.422 1.00 38.88 292 ARG C O 1
ATOM 8782 N N . ASP C 1 293 ? 23.164 33.636 39.564 1.00 44.82 293 ASP C N 1
ATOM 8783 C CA . ASP C 1 293 ? 22.663 32.389 40.160 1.00 45.98 293 ASP C CA 1
ATOM 8784 C C . ASP C 1 293 ? 21.720 32.762 41.291 1.00 42.35 293 ASP C C 1
ATOM 8785 O O . ASP C 1 293 ? 22.159 33.150 42.380 1.00 40.14 293 ASP C O 1
ATOM 8790 N N . LYS C 1 294 ? 20.423 32.641 41.023 1.00 42.87 294 LYS C N 1
ATOM 8791 C CA . LYS C 1 294 ? 19.400 33.127 41.946 1.00 47.22 294 LYS C CA 1
ATOM 8792 C C . LYS C 1 294 ? 19.673 34.577 42.377 1.00 38.92 294 LYS C C 1
ATOM 8793 O O . LYS C 1 294 ? 19.694 35.481 41.549 1.00 38.12 294 LYS C O 1
ATOM 8799 N N . ASN C 1 295 ? 19.902 34.788 43.664 1.00 39.40 295 ASN C N 1
ATOM 8800 C CA . ASN C 1 295 ? 20.098 36.140 44.193 1.00 39.15 295 ASN C CA 1
ATOM 8801 C C . ASN C 1 295 ? 21.506 36.705 44.047 1.00 32.43 295 ASN C C 1
ATOM 8802 O O . ASN C 1 295 ? 21.801 37.775 44.556 1.00 41.35 295 ASN C O 1
ATOM 8807 N N . GLU C 1 296 ? 22.376 36.001 43.344 1.00 40.78 296 GLU C N 1
ATOM 8808 C CA . GLU C 1 296 ? 23.806 36.285 43.432 1.00 44.54 296 GLU C CA 1
ATOM 8809 C C . GLU C 1 296 ? 24.493 36.478 42.093 1.00 47.73 296 GLU C C 1
ATOM 8810 O O . GLU C 1 296 ? 24.387 35.639 41.203 1.00 50.93 296 GLU C O 1
ATOM 8816 N N . ILE C 1 297 ? 25.215 37.582 41.957 1.00 46.77 297 ILE C N 1
ATOM 8817 C CA . ILE C 1 297 ? 25.975 37.827 40.745 1.00 44.87 297 ILE C CA 1
ATOM 8818 C C . ILE C 1 297 ? 27.412 37.365 40.950 1.00 50.74 297 ILE C C 1
ATOM 8819 O O . ILE C 1 297 ? 28.062 37.698 41.951 1.00 50.96 297 ILE C O 1
ATOM 8824 N N . ASP C 1 298 ? 27.902 36.575 40.008 1.00 45.55 298 ASP C N 1
ATOM 8825 C CA . ASP C 1 298 ? 29.320 36.285 39.951 1.00 44.84 298 ASP C CA 1
ATOM 8826 C C . ASP C 1 298 ? 29.972 37.283 39.003 1.00 50.06 298 ASP C C 1
ATOM 8827 O O . ASP C 1 298 ? 29.660 37.317 37.816 1.00 49.21 298 ASP C O 1
ATOM 8832 N N . LYS C 1 299 ? 30.867 38.112 39.526 1.00 53.32 299 LYS C N 1
ATOM 8833 C CA . LYS C 1 299 ? 31.445 39.179 38.716 1.00 49.50 299 LYS C CA 1
ATOM 8834 C C . LYS C 1 299 ? 32.838 38.789 38.226 1.00 48.91 299 LYS C C 1
ATOM 8835 O O . LYS C 1 299 ? 33.529 39.578 37.582 1.00 54.07 299 LYS C O 1
ATOM 8841 N N . THR C 1 300 ? 33.228 37.552 38.520 1.00 45.07 300 THR C N 1
ATOM 8842 C CA . THR C 1 300 ? 34.461 36.959 38.013 1.00 44.00 300 THR C CA 1
ATOM 8843 C C . THR C 1 300 ? 34.646 37.098 36.497 1.00 51.72 300 THR C C 1
ATOM 8844 O O . THR C 1 300 ? 33.734 36.842 35.696 1.00 43.42 300 THR C O 1
ATOM 8848 N N . ARG C 1 301 ? 35.843 37.523 36.109 1.00 49.95 301 ARG C N 1
ATOM 8849 C CA . ARG C 1 301 ? 36.171 37.662 34.701 1.00 46.41 301 ARG C CA 1
ATOM 8850 C C . ARG C 1 301 ? 36.707 36.337 34.146 1.00 49.48 301 ARG C C 1
ATOM 8851 O O . ARG C 1 301 ? 37.834 35.921 34.437 1.00 49.10 301 ARG C O 1
ATOM 8859 N N . VAL C 1 302 ? 35.874 35.656 33.371 1.00 47.38 302 VAL C N 1
ATOM 8860 C CA . VAL C 1 302 ? 36.257 34.383 32.786 1.00 43.40 302 VAL C CA 1
ATOM 8861 C C . VAL C 1 302 ? 36.723 34.603 31.344 1.00 43.07 302 VAL C C 1
ATOM 8862 O O . VAL C 1 302 ? 36.029 35.244 30.539 1.00 41.89 302 VAL C O 1
ATOM 8866 N N . TRP C 1 303 ? 37.911 34.089 31.032 1.00 40.27 303 TRP C N 1
ATOM 8867 C CA . TRP C 1 303 ? 38.544 34.358 29.744 1.00 41.11 303 TRP C CA 1
ATOM 8868 C C . TRP C 1 303 ? 37.616 34.104 28.545 1.00 41.19 303 TRP C C 1
ATOM 8869 O O . TRP C 1 303 ? 37.440 34.976 27.687 1.00 37.09 303 TRP C O 1
ATOM 8880 N N . TRP C 1 304 ? 36.996 32.929 28.492 1.00 40.88 304 TRP C N 1
ATOM 8881 C CA . TRP C 1 304 ? 36.157 32.617 27.337 1.00 42.04 304 TRP C CA 1
ATOM 8882 C C . TRP C 1 304 ? 34.940 33.552 27.241 1.00 39.03 304 TRP C C 1
ATOM 8883 O O . TRP C 1 304 ? 34.487 33.872 26.136 1.00 39.68 304 TRP C O 1
ATOM 8894 N N . VAL C 1 305 ? 34.436 34.011 28.387 1.00 38.08 305 VAL C N 1
ATOM 8895 C CA . VAL C 1 305 ? 33.281 34.911 28.403 1.00 38.62 305 VAL C CA 1
ATOM 8896 C C . VAL C 1 305 ? 33.648 36.254 27.790 1.00 41.34 305 VAL C C 1
ATOM 8897 O O . VAL C 1 305 ? 32.872 36.832 27.021 1.00 36.08 305 VAL C O 1
ATOM 8901 N N . GLN C 1 306 ? 34.841 36.741 28.131 1.00 37.10 306 GLN C N 1
ATOM 8902 C CA . GLN C 1 306 ? 35.343 37.962 27.522 1.00 40.39 306 GLN C CA 1
ATOM 8903 C C . GLN C 1 306 ? 35.481 37.786 26.008 1.00 42.18 306 GLN C C 1
ATOM 8904 O O . GLN C 1 306 ? 34.959 38.593 25.239 1.00 43.35 306 GLN C O 1
ATOM 8910 N N . ALA C 1 307 ? 36.164 36.726 25.583 1.00 35.93 307 ALA C N 1
ATOM 8911 C CA . ALA C 1 307 ? 36.341 36.468 24.159 1.00 36.06 307 ALA C CA 1
ATOM 8912 C C . ALA C 1 307 ? 35.022 36.444 23.378 1.00 42.53 307 ALA C C 1
ATOM 8913 O O . ALA C 1 307 ? 34.910 37.089 22.330 1.00 43.73 307 ALA C O 1
ATOM 8915 N N . GLU C 1 308 ? 34.021 35.720 23.882 1.00 43.23 308 GLU C N 1
ATOM 8916 C CA . GLU C 1 308 ? 32.730 35.648 23.190 1.00 39.62 308 GLU C CA 1
ATOM 8917 C C . GLU C 1 308 ? 31.981 36.987 23.213 1.00 40.68 308 GLU C C 1
ATOM 8918 O O . GLU C 1 308 ? 31.223 37.294 22.287 1.00 42.81 308 GLU C O 1
ATOM 8924 N N . ALA C 1 309 ? 32.178 37.781 24.267 1.00 39.78 309 ALA C N 1
ATOM 8925 C CA . ALA C 1 309 ? 31.549 39.107 24.326 1.00 46.14 309 ALA C CA 1
ATOM 8926 C C . ALA C 1 309 ? 31.988 39.982 23.143 1.00 43.77 309 ALA C C 1
ATOM 8927 O O . ALA C 1 309 ? 31.145 40.572 22.458 1.00 43.05 309 ALA C O 1
ATOM 8929 N N . VAL C 1 310 ? 33.296 40.033 22.885 1.00 37.35 310 VAL C N 1
ATOM 8930 C CA . VAL C 1 310 ? 33.814 40.773 21.733 1.00 38.75 310 VAL C CA 1
ATOM 8931 C C . VAL C 1 310 ? 33.155 40.337 20.416 1.00 42.55 310 VAL C C 1
ATOM 8932 O O . VAL C 1 310 ? 32.673 41.174 19.644 1.00 40.90 310 VAL C O 1
ATOM 8936 N N . VAL C 1 311 ? 33.115 39.031 20.156 1.00 40.83 311 VAL C N 1
ATOM 8937 C CA . VAL C 1 311 ? 32.500 38.571 18.912 1.00 41.13 311 VAL C CA 1
ATOM 8938 C C . VAL C 1 311 ? 31.008 38.888 18.903 1.00 41.19 311 VAL C C 1
ATOM 8939 O O . VAL C 1 311 ? 30.485 39.438 17.928 1.00 43.59 311 VAL C O 1
ATOM 8943 N N . GLY C 1 312 ? 30.332 38.559 20.002 1.00 43.16 312 GLY C N 1
ATOM 8944 C CA . GLY C 1 312 ? 28.903 38.796 20.114 1.00 40.58 312 GLY C CA 1
ATOM 8945 C C . GLY C 1 312 ? 28.538 40.251 19.892 1.00 37.65 312 GLY C C 1
ATOM 8946 O O . GLY C 1 312 ? 27.557 40.556 19.227 1.00 37.64 312 GLY C O 1
ATOM 8947 N N . PHE C 1 313 ? 29.349 41.150 20.440 1.00 41.78 313 PHE C N 1
ATOM 8948 C CA . PHE C 1 313 ? 29.093 42.585 20.323 1.00 46.79 313 PHE C CA 1
ATOM 8949 C C . PHE C 1 313 ? 29.321 43.124 18.909 1.00 45.34 313 PHE C C 1
ATOM 8950 O O . PHE C 1 313 ? 28.457 43.789 18.342 1.00 49.43 313 PHE C O 1
ATOM 8958 N N . ILE C 1 314 ? 30.469 42.813 18.331 1.00 41.81 314 ILE C N 1
ATOM 8959 C CA . ILE C 1 314 ? 30.695 43.149 16.938 1.00 42.68 314 ILE C CA 1
ATOM 8960 C C . ILE C 1 314 ? 29.597 42.566 16.043 1.00 48.10 314 ILE C C 1
ATOM 8961 O O . ILE C 1 314 ? 29.128 43.230 15.122 1.00 51.80 314 ILE C O 1
ATOM 8966 N N . ASN C 1 315 ? 29.175 41.331 16.316 1.00 49.35 315 ASN C N 1
ATOM 8967 C CA . ASN C 1 315 ? 28.118 40.717 15.513 1.00 46.42 315 ASN C CA 1
ATOM 8968 C C . ASN C 1 315 ? 26.795 41.452 15.652 1.00 48.66 315 ASN C C 1
ATOM 8969 O O . ASN C 1 315 ? 26.048 41.619 14.672 1.00 46.84 315 ASN C O 1
ATOM 8974 N N . ALA C 1 316 ? 26.509 41.889 16.878 1.00 50.73 316 ALA C N 1
ATOM 8975 C CA . ALA C 1 316 ? 25.319 42.697 17.143 1.00 53.32 316 ALA C CA 1
ATOM 8976 C C . ALA C 1 316 ? 25.388 44.001 16.342 1.00 55.26 316 ALA C C 1
ATOM 8977 O O . ALA C 1 316 ? 24.411 44.381 15.690 1.00 55.36 316 ALA C O 1
ATOM 8979 N N . TYR C 1 317 ? 26.546 44.668 16.376 1.00 54.14 317 TYR C N 1
ATOM 8980 C CA . TYR C 1 317 ? 26.772 45.847 15.539 1.00 57.43 317 TYR C CA 1
ATOM 8981 C C . TYR C 1 317 ? 26.486 45.568 14.052 1.00 55.79 317 TYR C C 1
ATOM 8982 O O . TYR C 1 317 ? 25.714 46.299 13.418 1.00 53.91 317 TYR C O 1
ATOM 8991 N N . GLN C 1 318 ? 27.099 44.516 13.505 1.00 47.89 318 GLN C N 1
ATOM 8992 C CA . GLN C 1 318 ? 26.895 44.158 12.095 1.00 52.72 318 GLN C CA 1
ATOM 8993 C C . GLN C 1 318 ? 25.428 43.884 11.751 1.00 53.78 318 GLN C C 1
ATOM 8994 O O . GLN C 1 318 ? 25.052 43.886 10.579 1.00 51.85 318 GLN C O 1
ATOM 9000 N N . HIS C 1 319 ? 24.606 43.628 12.765 1.00 55.16 319 HIS C N 1
ATOM 9001 C CA . HIS C 1 319 ? 23.197 43.327 12.537 1.00 55.29 319 HIS C CA 1
ATOM 9002 C C . HIS C 1 319 ? 22.268 44.509 12.840 1.00 56.05 319 HIS C C 1
ATOM 9003 O O . HIS C 1 319 ? 21.098 44.484 12.449 1.00 60.45 319 HIS C O 1
ATOM 9010 N N . SER C 1 320 ? 22.773 45.534 13.531 1.00 53.25 320 SER C N 1
ATOM 9011 C CA . SER C 1 320 ? 21.931 46.687 13.908 1.00 59.86 320 SER C CA 1
ATOM 9012 C C . SER C 1 320 ? 22.447 48.050 13.410 1.00 64.39 320 SER C C 1
ATOM 9013 O O . SER C 1 320 ? 21.658 48.959 13.112 1.00 56.87 320 SER C O 1
ATOM 9016 N N . GLY C 1 321 ? 23.766 48.192 13.330 1.00 58.85 321 GLY C N 1
ATOM 9017 C CA . GLY C 1 321 ? 24.355 49.472 12.997 1.00 59.57 321 GLY C CA 1
ATOM 9018 C C . GLY C 1 321 ? 24.369 50.397 14.196 1.00 61.39 321 GLY C C 1
ATOM 9019 O O . GLY C 1 321 ? 24.882 51.510 14.109 1.00 70.96 321 GLY C O 1
ATOM 9020 N N . ASP C 1 322 ? 23.794 49.941 15.311 1.00 58.52 322 ASP C N 1
ATOM 9021 C CA . ASP C 1 322 ? 23.932 50.635 16.595 1.00 57.68 322 ASP C CA 1
ATOM 9022 C C . ASP C 1 322 ? 25.387 50.572 17.050 1.00 62.61 322 ASP C C 1
ATOM 9023 O O . ASP C 1 322 ? 26.011 49.521 17.032 1.00 67.57 322 ASP C O 1
ATOM 9028 N N . GLU C 1 323 ? 25.926 51.698 17.486 1.00 65.30 323 GLU C N 1
ATOM 9029 C CA . GLU C 1 323 ? 27.363 51.793 17.636 1.00 60.80 323 GLU C CA 1
ATOM 9030 C C . GLU C 1 323 ? 27.888 51.594 19.050 1.00 60.94 323 GLU C C 1
ATOM 9031 O O . GLU C 1 323 ? 29.098 51.474 19.240 1.00 61.69 323 GLU C O 1
ATOM 9037 N N . LYS C 1 324 ? 27.016 51.545 20.052 1.00 60.13 324 LYS C N 1
ATOM 9038 C CA . LYS C 1 324 ? 27.541 51.253 21.388 1.00 64.05 324 LYS C CA 1
ATOM 9039 C C . LYS C 1 324 ? 28.052 49.804 21.457 1.00 62.28 324 LYS C C 1
ATOM 9040 O O . LYS C 1 324 ? 28.982 49.494 22.213 1.00 56.69 324 LYS C O 1
ATOM 9046 N N . PHE C 1 325 ? 27.453 48.933 20.640 1.00 61.90 325 PHE C N 1
ATOM 9047 C CA . PHE C 1 325 ? 27.913 47.545 20.497 1.00 57.14 325 PHE C CA 1
ATOM 9048 C C . PHE C 1 325 ? 29.391 47.521 20.160 1.00 53.39 325 PHE C C 1
ATOM 9049 O O . PHE C 1 325 ? 30.202 46.885 20.847 1.00 48.80 325 PHE C O 1
ATOM 9057 N N . LEU C 1 326 ? 29.724 48.228 19.089 1.00 58.99 326 LEU C N 1
ATOM 9058 C CA . LEU C 1 326 ? 31.103 48.421 18.683 1.00 56.06 326 LEU C CA 1
ATOM 9059 C C . LEU C 1 326 ? 31.911 48.968 19.861 1.00 57.00 326 LEU C C 1
ATOM 9060 O O . LEU C 1 326 ? 33.026 48.512 20.129 1.00 60.44 326 LEU C O 1
ATOM 9065 N N . GLU C 1 327 ? 31.346 49.936 20.576 1.00 57.80 327 GLU C N 1
ATOM 9066 C CA . GLU C 1 327 ? 32.045 50.538 21.711 1.00 61.19 327 GLU C CA 1
ATOM 9067 C C . GLU C 1 327 ? 32.279 49.526 22.827 1.00 54.67 327 GLU C C 1
ATOM 9068 O O . GLU C 1 327 ? 33.382 49.429 23.375 1.00 49.30 327 GLU C O 1
ATOM 9074 N N . SER C 1 328 ? 31.225 48.783 23.160 1.00 52.60 328 SER C N 1
ATOM 9075 C CA . SER C 1 328 ? 31.297 47.749 24.185 1.00 51.89 328 SER C CA 1
ATOM 9076 C C . SER C 1 328 ? 32.315 46.698 23.771 1.00 50.34 328 SER C C 1
ATOM 9077 O O . SER C 1 328 ? 33.066 46.180 24.598 1.00 45.36 328 SER C O 1
ATOM 9080 N N . ALA C 1 329 ? 32.350 46.400 22.475 1.00 50.83 329 ALA C N 1
ATOM 9081 C CA . ALA C 1 329 ? 33.350 45.474 21.944 1.00 50.75 329 ALA C CA 1
ATOM 9082 C C . ALA C 1 329 ? 34.761 45.939 22.303 1.00 52.48 329 ALA C C 1
ATOM 9083 O O . ALA C 1 329 ? 35.557 45.172 22.861 1.00 47.22 329 ALA C O 1
ATOM 9085 N N . LYS C 1 330 ? 35.059 47.201 21.987 1.00 53.21 330 LYS C N 1
ATOM 9086 C CA . LYS C 1 330 ? 36.378 47.765 22.248 1.00 51.61 330 LYS C CA 1
ATOM 9087 C C . LYS C 1 330 ? 36.786 47.658 23.723 1.00 47.67 330 LYS C C 1
ATOM 9088 O O . LYS C 1 330 ? 37.885 47.185 24.038 1.00 48.54 330 LYS C O 1
ATOM 9094 N N . SER C 1 331 ? 35.907 48.084 24.623 1.00 43.14 331 SER C N 1
ATOM 9095 C CA . SER C 1 331 ? 36.274 48.129 26.038 1.00 51.52 331 SER C CA 1
ATOM 9096 C C . SER C 1 331 ? 36.566 46.744 26.621 1.00 49.20 331 SER C C 1
ATOM 9097 O O . SER C 1 331 ? 37.529 46.576 27.383 1.00 45.60 331 SER C O 1
ATOM 9100 N N . VAL C 1 332 ? 35.745 45.761 26.246 1.00 44.44 332 VAL C N 1
ATOM 9101 C CA . VAL C 1 332 ? 35.971 44.375 26.637 1.00 51.15 332 VAL C CA 1
ATOM 9102 C C . VAL C 1 332 ? 37.374 43.920 26.236 1.00 44.43 332 VAL C C 1
ATOM 9103 O O . VAL C 1 332 ? 38.099 43.322 27.028 1.00 41.91 332 VAL C O 1
ATOM 9107 N N . TRP C 1 333 ? 37.753 44.230 25.003 1.00 46.32 333 TRP C N 1
ATOM 9108 C CA . TRP C 1 333 ? 39.072 43.872 24.499 1.00 47.91 333 TRP C CA 1
ATOM 9109 C C . TRP C 1 333 ? 40.193 44.540 25.303 1.00 49.76 333 TRP C C 1
ATOM 9110 O O . TRP C 1 333 ? 41.145 43.870 25.730 1.00 42.61 333 TRP C O 1
ATOM 9121 N N . GLU C 1 334 ? 40.063 45.856 25.516 1.00 54.11 334 GLU C N 1
ATOM 9122 C CA . GLU C 1 334 ? 41.043 46.630 26.302 1.00 56.21 334 GLU C CA 1
ATOM 9123 C C . GLU C 1 334 ? 41.229 46.007 27.688 1.00 54.82 334 GLU C C 1
ATOM 9124 O O . GLU C 1 334 ? 42.349 45.916 28.212 1.00 53.75 334 GLU C O 1
ATOM 9130 N N . ASN C 1 335 ? 40.114 45.571 28.270 1.00 52.52 335 ASN C N 1
ATOM 9131 C CA . ASN C 1 335 ? 40.144 44.876 29.547 1.00 50.54 335 ASN C CA 1
ATOM 9132 C C . ASN C 1 335 ? 40.736 43.475 29.468 1.00 50.17 335 ASN C C 1
ATOM 9133 O O . ASN C 1 335 ? 41.333 42.987 30.431 1.00 52.99 335 ASN C O 1
ATOM 9138 N N . ILE C 1 336 ? 40.583 42.826 28.319 1.00 50.00 336 ILE C N 1
ATOM 9139 C CA . ILE C 1 336 ? 41.258 41.559 28.099 1.00 49.75 336 ILE C CA 1
ATOM 9140 C C . ILE C 1 336 ? 42.755 41.810 28.080 1.00 48.32 336 ILE C C 1
ATOM 9141 O O . ILE C 1 336 ? 43.514 41.113 28.760 1.00 47.96 336 ILE C O 1
ATOM 9146 N N . LYS C 1 337 ? 43.163 42.823 27.311 1.00 51.64 337 LYS C N 1
ATOM 9147 C CA . LYS C 1 337 ? 44.567 43.267 27.261 1.00 51.24 337 LYS C CA 1
ATOM 9148 C C . LYS C 1 337 ? 45.161 43.571 28.631 1.00 53.36 337 LYS C C 1
ATOM 9149 O O . LYS C 1 337 ? 46.158 42.955 29.010 1.00 52.51 337 LYS C O 1
ATOM 9155 N N . GLU C 1 338 ? 44.548 44.508 29.358 1.00 50.08 338 GLU C N 1
ATOM 9156 C CA . GLU C 1 338 ? 44.979 44.876 30.708 1.00 52.54 338 GLU C CA 1
ATOM 9157 C C . GLU C 1 338 ? 45.100 43.713 31.700 1.00 53.83 338 GLU C C 1
ATOM 9158 O O . GLU C 1 338 ? 46.177 43.447 32.254 1.00 52.25 338 GLU C O 1
ATOM 9164 N N . TYR C 1 339 ? 43.986 43.017 31.917 1.00 59.98 339 TYR C N 1
ATOM 9165 C CA . TYR C 1 339 ? 43.864 42.077 33.044 1.00 59.99 339 TYR C CA 1
ATOM 9166 C C . TYR C 1 339 ? 43.861 40.581 32.692 1.00 51.09 339 TYR C C 1
ATOM 9167 O O . TYR C 1 339 ? 44.247 39.755 33.522 1.00 45.51 339 TYR C O 1
ATOM 9176 N N . ILE C 1 340 ? 43.424 40.236 31.480 1.00 50.78 340 ILE C N 1
ATOM 9177 C CA . ILE C 1 340 ? 43.274 38.825 31.108 1.00 51.85 340 ILE C CA 1
ATOM 9178 C C . ILE C 1 340 ? 44.513 38.192 30.458 1.00 55.37 340 ILE C C 1
ATOM 9179 O O . ILE C 1 340 ? 44.916 37.077 30.833 1.00 51.01 340 ILE C O 1
ATOM 9184 N N . ILE C 1 341 ? 45.109 38.888 29.486 1.00 50.41 341 ILE C N 1
ATOM 9185 C CA . ILE C 1 341 ? 46.282 38.358 28.790 1.00 50.46 341 ILE C CA 1
ATOM 9186 C C . ILE C 1 341 ? 47.476 38.289 29.739 1.00 56.40 341 ILE C C 1
ATOM 9187 O O . ILE C 1 341 ? 47.895 39.314 30.286 1.00 54.20 341 ILE C O 1
ATOM 9192 N N . ASP C 1 342 ? 48.001 37.076 29.943 1.00 52.50 342 ASP C N 1
ATOM 9193 C CA . ASP C 1 342 ? 49.116 36.844 30.863 1.00 53.72 342 ASP C CA 1
ATOM 9194 C C . ASP C 1 342 ? 50.398 37.475 30.309 1.00 64.80 342 ASP C C 1
ATOM 9195 O O . ASP C 1 342 ? 50.769 37.231 29.150 1.00 61.70 342 ASP C O 1
ATOM 9200 N N . LYS C 1 343 ? 51.064 38.279 31.148 1.00 62.34 343 LYS C N 1
ATOM 9201 C CA . LYS C 1 343 ? 52.291 38.982 30.772 1.00 59.74 343 LYS C CA 1
ATOM 9202 C C . LYS C 1 343 ? 53.561 38.166 31.020 1.00 60.38 343 LYS C C 1
ATOM 9203 O O . LYS C 1 343 ? 54.622 38.482 30.487 1.00 63.44 343 LYS C O 1
ATOM 9209 N N . ARG C 1 344 ? 53.463 37.127 31.840 1.00 59.47 344 ARG C N 1
ATOM 9210 C CA . ARG C 1 344 ? 54.621 36.266 32.105 1.00 66.20 344 ARG C CA 1
ATOM 9211 C C . ARG C 1 344 ? 55.206 35.595 30.854 1.00 65.47 344 ARG C C 1
ATOM 9212 O O . ARG C 1 344 ? 54.535 35.427 29.832 1.00 66.29 344 ARG C O 1
ATOM 9220 N N . GLU C 1 345 ? 56.480 35.235 30.955 1.00 72.79 345 GLU C N 1
ATOM 9221 C CA . GLU C 1 345 ? 57.115 34.331 30.008 1.00 73.42 345 GLU C CA 1
ATOM 9222 C C . GLU C 1 345 ? 57.017 32.939 30.622 1.00 68.69 345 GLU C C 1
ATOM 9223 O O . GLU C 1 345 ? 57.608 32.677 31.672 1.00 75.15 345 GLU C O 1
ATOM 9229 N N . GLY C 1 346 ? 56.234 32.056 30.015 1.00 64.26 346 GLY C N 1
ATOM 9230 C CA . GLY C 1 346 ? 55.422 32.376 28.860 1.00 67.78 346 GLY C CA 1
ATOM 9231 C C . GLY C 1 346 ? 54.045 31.738 29.023 1.00 73.93 346 GLY C C 1
ATOM 9232 O O . GLY C 1 346 ? 53.885 30.506 28.941 1.00 57.82 346 GLY C O 1
ATOM 9233 N N . GLY C 1 347 ? 53.055 32.588 29.288 1.00 66.23 347 GLY C N 1
ATOM 9234 C CA . GLY C 1 347 ? 51.671 32.169 29.397 1.00 66.27 347 GLY C CA 1
ATOM 9235 C C . GLY C 1 347 ? 50.856 32.725 28.245 1.00 61.70 347 GLY C C 1
ATOM 9236 O O . GLY C 1 347 ? 51.413 33.354 27.344 1.00 62.78 347 GLY C O 1
ATOM 9237 N N . GLU C 1 348 ? 49.548 32.478 28.259 1.00 55.55 348 GLU C N 1
ATOM 9238 C CA . GLU C 1 348 ? 48.659 33.071 27.262 1.00 61.77 348 GLU C CA 1
ATOM 9239 C C . GLU C 1 348 ? 47.611 33.961 27.941 1.00 56.95 348 GLU C C 1
ATOM 9240 O O . GLU C 1 348 ? 47.897 35.112 28.256 1.00 57.08 348 GLU C O 1
ATOM 9246 N N . TRP C 1 349 ? 46.407 33.438 28.165 1.00 57.74 349 TRP C N 1
ATOM 9247 C CA . TRP C 1 349 ? 45.411 34.156 28.955 1.00 50.66 349 TRP C CA 1
ATOM 9248 C C . TRP C 1 349 ? 45.261 33.474 30.313 1.00 54.00 349 TRP C C 1
ATOM 9249 O O . TRP C 1 349 ? 45.399 32.255 30.426 1.00 56.27 349 TRP C O 1
ATOM 9260 N N . TYR C 1 350 ? 45.025 34.266 31.350 1.00 51.45 350 TYR C N 1
ATOM 9261 C CA . TYR C 1 350 ? 44.644 33.710 32.635 1.00 51.20 350 TYR C CA 1
ATOM 9262 C C . TYR C 1 350 ? 43.239 33.185 32.444 1.00 49.81 350 TYR C C 1
ATOM 9263 O O . TYR C 1 350 ? 42.465 33.748 31.657 1.00 46.53 350 TYR C O 1
ATOM 9272 N N . SER C 1 351 ? 42.907 32.120 33.168 1.00 47.53 351 SER C N 1
ATOM 9273 C CA . SER C 1 351 ? 41.576 31.528 33.095 1.00 49.83 351 SER C CA 1
ATOM 9274 C C . SER C 1 351 ? 40.485 32.449 33.671 1.00 49.25 351 SER C C 1
ATOM 9275 O O . SER C 1 351 ? 39.467 32.735 33.014 1.00 44.64 351 SER C O 1
ATOM 9278 N N . GLU C 1 352 ? 40.732 32.909 34.899 1.00 49.41 352 GLU C N 1
ATOM 9279 C CA . GLU C 1 352 ? 39.783 33.684 35.690 1.00 50.81 352 GLU C CA 1
ATOM 9280 C C . GLU C 1 352 ? 40.499 34.818 36.444 1.00 55.23 352 GLU C C 1
ATOM 9281 O O . GLU C 1 352 ? 41.482 34.597 37.163 1.00 54.56 352 GLU C O 1
ATOM 9287 N N . VAL C 1 353 ? 40.000 36.033 36.266 1.00 50.98 353 VAL C N 1
ATOM 9288 C CA . VAL C 1 353 ? 40.493 37.198 37.007 1.00 60.06 353 VAL C CA 1
ATOM 9289 C C . VAL C 1 353 ? 39.356 37.902 37.761 1.00 55.00 353 VAL C C 1
ATOM 9290 O O . VAL C 1 353 ? 38.249 38.062 37.229 1.00 53.02 353 VAL C O 1
ATOM 9294 N N . THR C 1 354 ? 39.628 38.327 38.993 1.00 53.00 354 THR C N 1
ATOM 9295 C CA . THR C 1 354 ? 38.580 38.919 39.824 1.00 50.27 354 THR C CA 1
ATOM 9296 C C . THR C 1 354 ? 38.120 40.254 39.269 1.00 55.56 354 THR C C 1
ATOM 9297 O O . THR C 1 354 ? 38.701 40.785 38.317 1.00 56.88 354 THR C O 1
ATOM 9301 N N . PHE C 1 355 ? 37.062 40.787 39.873 1.00 59.86 355 PHE C N 1
ATOM 9302 C CA . PHE C 1 355 ? 36.598 42.142 39.592 1.00 59.12 355 PHE C CA 1
ATOM 9303 C C . PHE C 1 355 ? 37.701 43.147 39.942 1.00 56.67 355 PHE C C 1
ATOM 9304 O O . PHE C 1 355 ? 37.890 44.144 39.251 1.00 55.41 355 PHE C O 1
ATOM 9312 N N . ASP C 1 356 ? 38.432 42.845 41.015 1.00 61.78 356 ASP C N 1
ATOM 9313 C CA . ASP C 1 356 ? 39.545 43.661 41.498 1.00 64.28 356 ASP C CA 1
ATOM 9314 C C . ASP C 1 356 ? 40.879 43.174 40.919 1.00 67.29 356 ASP C C 1
ATOM 9315 O O . ASP C 1 356 ? 41.951 43.389 41.501 1.00 66.26 356 ASP C O 1
ATOM 9320 N N . HIS C 1 357 ? 40.784 42.472 39.792 1.00 65.99 357 HIS C N 1
ATOM 9321 C CA . HIS C 1 357 ? 41.909 42.265 38.880 1.00 62.43 357 HIS C CA 1
ATOM 9322 C C . HIS C 1 357 ? 42.975 41.264 39.319 1.00 58.69 357 HIS C C 1
ATOM 9323 O O . HIS C 1 357 ? 44.058 41.203 38.723 1.00 60.86 357 HIS C O 1
ATOM 9330 N N . THR C 1 358 ? 42.684 40.473 40.342 1.00 53.78 358 THR C N 1
ATOM 9331 C CA . THR C 1 358 ? 43.636 39.439 40.727 1.00 55.86 358 THR C CA 1
ATOM 9332 C C . THR C 1 358 ? 43.302 38.082 40.055 1.00 62.34 358 THR C C 1
ATOM 9333 O O . THR C 1 358 ? 42.178 37.565 40.172 1.00 53.37 358 THR C O 1
ATOM 9337 N N . PRO C 1 359 ? 44.278 37.522 39.315 1.00 65.82 359 PRO C N 1
ATOM 9338 C CA . PRO C 1 359 ? 44.137 36.188 38.725 1.00 58.50 359 PRO C CA 1
ATOM 9339 C C . PRO C 1 359 ? 43.841 35.152 39.789 1.00 56.19 359 PRO C C 1
ATOM 9340 O O . PRO C 1 359 ? 44.354 35.257 40.902 1.00 59.95 359 PRO C O 1
ATOM 9344 N N . HIS C 1 360 ? 43.005 34.175 39.449 1.00 57.56 360 HIS C N 1
ATOM 9345 C CA . HIS C 1 360 ? 42.755 33.028 40.319 1.00 57.93 360 HIS C CA 1
ATOM 9346 C C . HIS C 1 360 ? 43.880 32.000 40.174 1.00 59.38 360 HIS C C 1
ATOM 9347 O O . HIS C 1 360 ? 43.996 31.336 39.136 1.00 58.45 360 HIS C O 1
ATOM 9354 N N . ASP C 1 361 ? 44.715 31.866 41.204 1.00 60.40 361 ASP C N 1
ATOM 9355 C CA . ASP C 1 361 ? 45.929 31.047 41.082 1.00 58.06 361 ASP C CA 1
ATOM 9356 C C . ASP C 1 361 ? 45.683 29.546 41.189 1.00 57.04 361 ASP C C 1
ATOM 9357 O O . ASP C 1 361 ? 46.623 28.756 41.278 1.00 60.40 361 ASP C O 1
ATOM 9362 N N . TYR C 1 362 ? 44.418 29.156 41.171 1.00 56.84 362 TYR C N 1
ATOM 9363 C CA . TYR C 1 362 ? 44.077 27.743 41.182 1.00 57.45 362 TYR C CA 1
ATOM 9364 C C . TYR C 1 362 ? 43.466 27.317 39.846 1.00 51.22 362 TYR C C 1
ATOM 9365 O O . TYR C 1 362 ? 42.948 26.215 39.719 1.00 47.61 362 TYR C O 1
ATOM 9374 N N . LYS C 1 363 ? 43.514 28.202 38.857 1.00 49.18 363 LYS C N 1
ATOM 9375 C CA . LYS C 1 363 ? 42.983 27.876 37.541 1.00 54.16 363 LYS C CA 1
ATOM 9376 C C . LYS C 1 363 ? 44.115 27.631 36.551 1.00 56.99 363 LYS C C 1
ATOM 9377 O O . LYS C 1 363 ? 44.967 28.504 36.333 1.00 58.43 363 LYS C O 1
ATOM 9383 N N . GLU C 1 364 ? 44.108 26.431 35.967 1.00 52.65 364 GLU C N 1
ATOM 9384 C CA . GLU C 1 364 ? 45.134 25.986 35.029 1.00 54.76 364 GLU C CA 1
ATOM 9385 C C . GLU C 1 364 ? 45.210 26.859 33.797 1.00 53.88 364 GLU C C 1
ATOM 9386 O O . GLU C 1 364 ? 44.212 27.438 33.353 1.00 56.65 364 GLU C O 1
ATOM 9392 N N . THR C 1 365 ? 46.401 26.924 33.223 1.00 50.11 365 THR C N 1
ATOM 9393 C CA . THR C 1 365 ? 46.587 27.644 31.977 1.00 55.62 365 THR C CA 1
ATOM 9394 C C . THR C 1 365 ? 46.117 26.783 30.799 1.00 53.78 365 THR C C 1
ATOM 9395 O O . THR C 1 365 ? 45.500 27.286 29.854 1.00 53.28 365 THR C O 1
ATOM 9399 N N . VAL C 1 366 ? 46.396 25.485 30.870 1.00 50.15 366 VAL C N 1
ATOM 9400 C CA . VAL C 1 366 ? 45.910 24.532 29.873 1.00 56.34 366 VAL C CA 1
ATOM 9401 C C . VAL C 1 366 ? 45.335 23.305 30.575 1.00 50.57 366 VAL C C 1
ATOM 9402 O O . VAL C 1 366 ? 45.889 22.841 31.574 1.00 49.14 366 VAL C O 1
ATOM 9406 N N . GLY C 1 367 ? 44.221 22.796 30.054 1.00 44.44 367 GLY C N 1
ATOM 9407 C CA . GLY C 1 367 ? 43.572 21.626 30.624 1.00 44.33 367 GLY C CA 1
ATOM 9408 C C . GLY C 1 367 ? 42.451 21.105 29.744 1.00 45.58 367 GLY C C 1
ATOM 9409 O O . GLY C 1 367 ? 42.306 21.522 28.596 1.00 47.07 367 GLY C O 1
ATOM 9410 N N . PRO C 1 368 ? 41.652 20.177 30.272 1.00 44.02 368 PRO C N 1
ATOM 9411 C CA . PRO C 1 368 ? 40.500 19.627 29.545 1.00 48.71 368 PRO C CA 1
ATOM 9412 C C . PRO C 1 368 ? 39.481 20.700 29.150 1.00 52.93 368 PRO C C 1
ATOM 9413 O O . PRO C 1 368 ? 38.738 20.526 28.178 1.00 51.92 368 PRO C O 1
ATOM 9417 N N . TRP C 1 369 ? 39.462 21.810 29.884 1.00 50.42 369 TRP C N 1
ATOM 9418 C CA . TRP C 1 369 ? 38.488 22.858 29.623 1.00 52.86 369 TRP C CA 1
ATOM 9419 C C . TRP C 1 369 ? 39.127 24.178 29.175 1.00 54.82 369 TRP C C 1
ATOM 9420 O O . TRP C 1 369 ? 38.421 25.151 28.884 1.00 60.29 369 TRP C O 1
ATOM 9431 N N . LYS C 1 370 ? 40.454 24.199 29.091 1.00 45.78 370 LYS C N 1
ATOM 9432 C CA . LYS C 1 370 ? 41.177 25.406 28.688 1.00 52.18 370 LYS C CA 1
ATOM 9433 C C . LYS C 1 370 ? 41.904 25.232 27.360 1.00 51.84 370 LYS C C 1
ATOM 9434 O O . LYS C 1 370 ? 42.972 24.629 27.283 1.00 49.17 370 LYS C O 1
ATOM 9440 N N . CYS C 1 371 ? 41.312 25.807 26.328 1.00 55.44 371 CYS C N 1
ATOM 9441 C CA . CYS C 1 371 ? 41.638 25.518 24.943 1.00 55.38 371 CYS C CA 1
ATOM 9442 C C . CYS C 1 371 ? 42.217 26.776 24.283 1.00 49.57 371 CYS C C 1
ATOM 9443 O O . CYS C 1 371 ? 42.168 27.860 24.863 1.00 56.69 371 CYS C O 1
ATOM 9446 N N . PRO C 1 372 ? 42.756 26.642 23.060 1.00 54.85 372 PRO C N 1
ATOM 9447 C CA . PRO C 1 372 ? 42.969 27.834 22.228 1.00 50.51 372 PRO C CA 1
ATOM 9448 C C . PRO C 1 372 ? 41.730 28.204 21.409 1.00 48.47 372 PRO C C 1
ATOM 9449 O O . PRO C 1 372 ? 41.819 29.031 20.501 1.00 47.46 372 PRO C O 1
ATOM 9453 N N . TYR C 1 373 ? 40.585 27.617 21.739 1.00 47.53 373 TYR C N 1
ATOM 9454 C CA . TYR C 1 373 ? 39.407 27.710 20.870 1.00 46.29 373 TYR C CA 1
ATOM 9455 C C . TYR C 1 373 ? 38.582 29.007 20.980 1.00 44.44 373 TYR C C 1
ATOM 9456 O O . TYR C 1 373 ? 38.342 29.657 19.971 1.00 42.71 373 TYR C O 1
ATOM 9465 N N . HIS C 1 374 ? 38.175 29.388 22.190 1.00 44.29 374 HIS C N 1
ATOM 9466 C CA . HIS C 1 374 ? 37.387 30.604 22.379 1.00 43.13 374 HIS C CA 1
ATOM 9467 C C . HIS C 1 374 ? 38.189 31.862 22.011 1.00 46.96 374 HIS C C 1
ATOM 9468 O O . HIS C 1 374 ? 37.740 32.690 21.202 1.00 43.54 374 HIS C O 1
ATOM 9475 N N . ASN C 1 375 ? 39.364 32.013 22.618 1.00 43.37 375 ASN C N 1
ATOM 9476 C CA . ASN C 1 375 ? 40.195 33.178 22.335 1.00 46.65 375 ASN C CA 1
ATOM 9477 C C . ASN C 1 375 ? 40.712 33.167 20.893 1.00 45.27 375 ASN C C 1
ATOM 9478 O O . ASN C 1 375 ? 40.526 34.137 20.152 1.00 45.90 375 ASN C O 1
ATOM 9483 N N . GLY C 1 376 ? 41.317 32.055 20.488 1.00 48.41 376 GLY C N 1
ATOM 9484 C CA . GLY C 1 376 ? 41.697 31.849 19.101 1.00 45.02 376 GLY C CA 1
ATOM 9485 C C . GLY C 1 376 ? 40.577 32.183 18.132 1.00 45.89 376 GLY C C 1
ATOM 9486 O O . GLY C 1 376 ? 40.784 32.929 17.171 1.00 48.29 376 GLY C O 1
ATOM 9487 N N . ARG C 1 377 ? 39.380 31.657 18.378 1.00 40.84 377 ARG C N 1
ATOM 9488 C CA . ARG C 1 377 ? 38.272 31.903 17.452 1.00 46.61 377 ARG C CA 1
ATOM 9489 C C . ARG C 1 377 ? 37.905 33.377 17.424 1.00 42.85 377 ARG C C 1
ATOM 9490 O O . ARG C 1 377 ? 37.471 33.901 16.401 1.00 41.55 377 ARG C O 1
ATOM 9498 N N . MET C 1 378 ? 38.084 34.036 18.562 1.00 45.00 378 MET C N 1
ATOM 9499 C CA . MET C 1 378 ? 37.724 35.438 18.689 1.00 45.87 378 MET C CA 1
ATOM 9500 C C . MET C 1 378 ? 38.605 36.320 17.793 1.00 45.59 378 MET C C 1
ATOM 9501 O O . MET C 1 378 ? 38.100 37.151 17.012 1.00 39.41 378 MET C O 1
ATOM 9506 N N . CYS C 1 379 ? 39.917 36.127 17.903 1.00 40.74 379 CYS C N 1
ATOM 9507 C CA . CYS C 1 379 ? 40.848 36.775 16.982 1.00 47.82 379 CYS C CA 1
ATOM 9508 C C . CYS C 1 379 ? 40.399 36.579 15.530 1.00 46.64 379 CYS C C 1
ATOM 9509 O O . CYS C 1 379 ? 40.106 37.542 14.832 1.00 50.66 379 CYS C O 1
ATOM 9512 N N . MET C 1 380 ? 40.300 35.330 15.091 1.00 46.51 380 MET C N 1
ATOM 9513 C CA . MET C 1 380 ? 39.941 35.039 13.705 1.00 48.19 380 MET C CA 1
ATOM 9514 C C . MET C 1 380 ? 38.601 35.634 13.269 1.00 49.67 380 MET C C 1
ATOM 9515 O O . MET C 1 380 ? 38.409 35.928 12.091 1.00 49.70 380 MET C O 1
ATOM 9520 N N . GLU C 1 381 ? 37.673 35.808 14.206 1.00 49.81 381 GLU C N 1
ATOM 9521 C CA . GLU C 1 381 ? 36.352 36.318 13.848 1.00 47.83 381 GLU C CA 1
ATOM 9522 C C . GLU C 1 381 ? 36.397 37.828 13.700 1.00 49.27 381 GLU C C 1
ATOM 9523 O O . GLU C 1 381 ? 35.675 38.400 12.880 1.00 52.06 381 GLU C O 1
ATOM 9529 N N . VAL C 1 382 ? 37.254 38.467 14.491 1.00 49.95 382 VAL C N 1
ATOM 9530 C CA . VAL C 1 382 ? 37.521 39.899 14.355 1.00 52.59 382 VAL C CA 1
ATOM 9531 C C . VAL C 1 382 ? 38.159 40.203 12.984 1.00 52.04 382 VAL C C 1
ATOM 9532 O O . VAL C 1 382 ? 37.685 41.074 12.224 1.00 51.07 382 VAL C O 1
ATOM 9536 N N . ILE C 1 383 ? 39.220 39.464 12.675 1.00 44.19 383 ILE C N 1
ATOM 9537 C CA . ILE C 1 383 ? 39.890 39.547 11.382 1.00 50.39 383 ILE C CA 1
ATOM 9538 C C . ILE C 1 383 ? 38.946 39.312 10.196 1.00 49.32 383 ILE C C 1
ATOM 9539 O O . ILE C 1 383 ? 38.994 40.010 9.194 1.00 52.29 383 ILE C O 1
ATOM 9544 N N . THR C 1 384 ? 38.087 38.317 10.305 1.00 50.86 384 THR C N 1
ATOM 9545 C CA . THR C 1 384 ? 37.277 37.914 9.170 1.00 50.66 384 THR C CA 1
ATOM 9546 C C . THR C 1 384 ? 36.111 38.860 8.942 1.00 52.12 384 THR C C 1
ATOM 9547 O O . THR C 1 384 ? 35.705 39.103 7.805 1.00 46.67 384 THR C O 1
ATOM 9551 N N . ARG C 1 385 ? 35.565 39.377 10.037 1.00 52.60 385 ARG C N 1
ATOM 9552 C CA . ARG C 1 385 ? 34.423 40.276 9.960 1.00 56.61 385 ARG C CA 1
ATOM 9553 C C . ARG C 1 385 ? 34.858 41.630 9.410 1.00 57.46 385 ARG C C 1
ATOM 9554 O O . ARG C 1 385 ? 34.097 42.303 8.707 1.00 55.48 385 ARG C O 1
ATOM 9562 N N . GLY C 1 386 ? 36.087 42.020 9.738 1.00 52.70 386 GLY C N 1
ATOM 9563 C CA . GLY C 1 386 ? 36.660 43.246 9.218 1.00 54.64 386 GLY C CA 1
ATOM 9564 C C . GLY C 1 386 ? 36.038 44.566 9.668 1.00 61.30 386 GLY C C 1
ATOM 9565 O O . GLY C 1 386 ? 35.996 45.526 8.892 1.00 61.66 386 GLY C O 1
ATOM 9566 N N . VAL C 1 387 ? 35.548 44.634 10.903 1.00 58.67 387 VAL C N 1
ATOM 9567 C CA . VAL C 1 387 ? 35.150 45.926 11.455 1.00 58.59 387 VAL C CA 1
ATOM 9568 C C . VAL C 1 387 ? 36.113 46.315 12.567 1.00 62.22 387 VAL C C 1
ATOM 9569 O O . VAL C 1 387 ? 36.358 45.550 13.505 1.00 62.28 387 VAL C O 1
ATOM 9573 N N . ASP C 1 388 ? 36.681 47.508 12.431 1.00 66.90 388 ASP C N 1
ATOM 9574 C CA . ASP C 1 388 ? 37.803 47.928 13.265 1.00 66.54 388 ASP C CA 1
ATOM 9575 C C . ASP C 1 388 ? 37.423 49.064 14.202 1.00 64.19 388 ASP C C 1
ATOM 9576 O O . ASP C 1 388 ? 36.401 49.724 14.016 1.00 65.69 388 ASP C O 1
ATOM 9581 N N . ILE C 1 389 ? 38.260 49.291 15.206 1.00 66.10 389 ILE C N 1
ATOM 9582 C CA . ILE C 1 389 ? 38.048 50.394 16.132 1.00 67.25 389 ILE C CA 1
ATOM 9583 C C . ILE C 1 389 ? 39.155 50.446 17.186 1.00 64.61 389 ILE C C 1
ATOM 9584 O O . ILE C 1 389 ? 39.524 51.522 17.655 1.00 62.76 389 ILE C O 1
#

GO terms:
  GO:0047736 cellobiose epimerase activity (F, EXP)

InterPro domains:
  IPR008928 Six-hairpin glycosidase superfamily [SSF48208] (3-385)
  IPR010819 N-acylglucosamine 2-epimerase/Cellobiose 2-epimerase [PF07221] (28-361)
  IPR012341 Six-hairpin glycosidase-like superfamily [G3DSA:1.50.10.10] (1-389)
  IPR028584 Cellobiose 2-epimerase [MF_00929] (1-386)

B-factor: mean 47.56, std 10.66, range [25.4, 101.77]

Sequence (1167 aa):
MMISEIRQELTDHIIPFWNKLRDDENGGFYGYLSYGLELDKKADKGVILHSRILWFYSNAYMTLGGDELLDNAKHAYEFIKNNCIDYEYGGVYWMMDFEGKPADTMKHTYNIAFAIYALSSYYRASGDKEALALAYRLFEDIEKNTLYEYGYREAFDRQWRLVDNEALSENGLKADKTMNAILHLIEAYTELYKADGNEKVADRLKFQLGQMRDIVYTPDTNALKVFFDTAFNLVGDIHSYGHDIEATWLMDRACDVLGDEDLKKQFAEMDLKISHNIQDIALEDGALNNERDKNEIDKTRVWWVQAEAVVGFINAYQHSGDEKFLESAKSVWENIKEYIIDKREGGEWYSEVTFDHTPHDYKETVGPWKCPYHNGRMCMEVITRGVDIMMISEIRQELTDHIIPFWNKLRDDENGGFYGYLSYGLELDKKADKGVILHSRILWFYSNAYMTLGGDELLDNAKHAYEFIKNNCIDYEYGGVYWMMDFEGKPADTMKHTYNIAFAIYALSSYYRASGDKEALALAYRLFEDIEKNTLYEYGYREAFDRQWRLVDNEALSENGLKADKTMNAILHLIEAYTELYKADGNEKVADRLKFQLGQMRDIVYTPDTNALKVFFDTAFNLVGDIHSYGHDIEATWLMDRACDVLGDEDLKKQFAEMDLKISHNIQDIALEDGALNNERDKNEIDKTRVWWVQAEAVVGFINAYQHSGDEKFLESAKSVWENIKEYIIDKREGGEWYSEVTFDHTPHDYKETVGPWKCPYHNGRMCMEVITRGVDIMMISEIRQELTDHIIPFWNKLRDDENGGFYGYLSYGLELDKKADKGVILHSRILWFYSNAYMTLGGDELLDNAKHAYEFIKNNCIDYEYGGVYWMMDFEGKPADTMKHTYNIAFAIYALSSYYRASGDKEALALAYRLFEDIEKNTLYEYGYREAFDRQWRLVDNEALSENGLKADKTMNAILHLIEAYTELYKADGNEKVADRLKFQLGQMRDIVYTPDTNALKVFFDTAFNLVGDIHSYGHDIEATWLMDRACDVLGDEDLKKQFAEMDLKISHNIQDIALEDGALNNERDKNEIDKTRVWWVQAEAVVGFINAYQHSGDEKFLESAKSVWENIKEYIIDKREGGEWYSEVTFDHTPHDYKETVGPWKCPYHNGRMCMEVITRGVDI

CATH classification: 1.50.10.10